Protein 4F2D (pdb70)

Solvent-accessible surface area: 53862 Å² total

Secondary structure (P-SEA, 3-state):
cccccbbbbbbbbbbccccaaaaaaaaaaaaaaaaaaaccccccbbbbbccccccaaaaaaaaaaaaacccccbbbbbccccccccccccccccbbbbbccccccccccccccccccccccccaaaaaaaaaacccbbbbbbcccccaaaaaaaaaccaaaaaaaaaabbbbbcccccccccccccaaaaaaaccbbbbbbcaaaaaaaaaaccaaaaaaaaaaaaaccccccccccccaaaaaaaaaaaaaccaaaaaacccccccccccccccccccaaaaaacccccccccccaaaaaaaaaccccccccccccccccccccccccccccccccccccccccccbbbbbbbbbccccccbbbbbbbccccccbbbbbbbbcccbbbbbbbbbbbbcccccccccccccccccccccaaaaaaaaaaaccccbbbbbcccccccccccccbbbbbbbcccccaaaaaaaaaaaaaaacc/cccccbbbbbcccccccccaaaaaaaaaaaaaaaaaaaccccccbbbbbccccccaaaaaaaaaaaaaccccccccccccccccccccccccccbbbbbccccccccccccccccccccccccaaaaaaaaaacccbbbbbbcccccaaaaaaaaaccaaaaaaaaaabbbbbcccccccccccccaaaaaaaccbbbbbbcaaaaaaaaaaccaaaaaaaaaaaaaccccccccccccaaaaaaaaaaaaaccaaaaaacccccccccccccccccccaaaaaacccccccccccaaaaaaaaacccccccccccccccccccccccbbbbbbccccccccccccccccbbbbbbccccccbbbbbbbccccccbbbbbbbbcccbbbbbbbbbbbbcccccccccccccccccccccaaaaaaaaaaaccccbbbbbcccccccccccccbbbbbbbcccccaaaaaaaaaaaaaaaac/cccccbbbbbbbbbbccccaaaaaaaaaaaaaaaaaaaccccccbbbbbccccccaaaaaaaaaaaaaccccccccccccccccccccccccccbbbbbccccccccccccccccccccccccaaaaaaaaaacccbbbbbbcccccaaaaaaaaaccaaaaaaaaaabbbbbcccccccccccccaaaaaaaccbbbbbbbaaaaaaaaaaccaaaaaaaaaaaaacccccccccccccccaaaaaaaaaaccaaaaaacccccccccccccccccccaaaaaacccccccccccaaaaaaaaacccccccccccccccccccccccbbbbbbcccccccccccccbbbbbbbbbcccccccbbbbbbccccccbbbbbbbbcccbbbbbbbbbbbbcccccccccccccccccccccaaaaaaaaaaaccccbbbbbcccccccccccccbbbbbbbcccccaaaaaaaaaaaaaaacc

GO terms:
  GO:0005829 cytosol (C, IDA)
  GO:0008733 L-arabinose isomerase activity (F, IDA)
  GO:0019569 L-arabinose catabolic process to D-xylulose 5-phosphate (P, IMP)
  GO:0008733 L-arabinose isomerase activity (F, IMP)
  GO:0019568 arabinose catabolic process (P, IMP)

Sequence (1443 aa):
TIFDNYEVWFVIGSQHLYGPETLRQVTQHAEHVVNALNTEAKLPCKLVLKPLGTTPDEITAICRDANYDDRCAGLVVWLHTFSPAKWINGLTLNKPLLQFHTQFNAALPWDSIDDFNLNQTAHGGREFGFIGARRQQHAVVTGHWQDKQAHERIGSWRQAVSKQDTRHLKVCRFGDNREVAVTDGDKVAAQIKFGFSVNTWAVGDLVQVVNSISDGDVNALVDEYESCYTTPATQIHGEKRQNVLEAARIELGKRFLEQGGFHAFTTTFEDLHGLKQLPGLAVQRLQQGYGFAGEGDWKTAALLRIKVSTGLQGGTSFEDYTYHFEKGNDLVLGSHLEVCPSIAVEEKPILDVQHLGIGGKDDPARLIFNTQTGPAIVASLIDLGDRYRLLVNCIDTVKTPHSLPKLPVANALWKAQPDLPTASEAWILAGGAHHTVFSHALNLNDRQFAEHDIEITVIDNDTRLPAFKDALRWNEVYYGFTIFDNYEVWFVIGSQHLYGPETLRQVTQHAEHVVNALNTEAKLPCKLVLKPLGTTPDEITAICRDANYDDRCAGLVVWLHTFSPAKWINGLTLNKPLLQFHTQFNAALPWDSIDDFNLNQTAHGGREFGFIGARRQQHAVVTGHWQDKQAHERIGSWRQAVSKQDTRHLKVCRFGDNREVAVTDGDKVAAQIKFGFSVNTWAVGDLVQVVNSISDGDVNALVDEYESCYTTPATQIHGEKRQNVLEAARIELGKRFLEQGGFHAFTTTFEDLHGLKQLPGLAVQRLQQGYGFAGEGDWKTAALLRIKVSTGLQGGTSFEDYTYHFEKGNDLVLGSHLEVCPSIAVEEKPILDVQHLGIGGKDDPARLIFNTQTGPAIVASLIDLGDRYRLLVNCIDTVKTPHSLPKLPVANALWKAQPDLPTASEAWILAGGAHHTVFSHALNLNDRQFAEHDIEITVIDNDTRLPAFKDALRWNEVYYGFTIFDNYEVWFVIGSQHLYGPETLRQVTQHAEHVVNALNTEAKLPCKLVLKPLGTTPDEITAICRDANYDDRCAGLVVWLHTFSPAKWINGLTLNKPLLQFHTQFNAALPWDSIDDFNLNQTAHGGREFGFIGARRQQHAVVTGHWQDKQAHERIGSWRQAVSKQDTRHLKVCRFGDNREVAVTDGDKVAAQIKFGFSVNTWAVGDLVQVVNSISDGDVNALVDEYESCYTTPATQIHGEKRQNVLEAARIELGKRFLEQGGFHAFTTTFEDLHGLKQLPGLAVQRLQQGYGFAGEGDWKTAALLRIKVSTGLQGGTSFEDYTYHFEKGNDLVLGSHLEVCPSIAVEEKPILDVQHLGIGGKDDPARLIFNTQTGPAIVASLIDLGDRYRLLVNCIDTVKTPHSLPKLPVANALWKAQPDLPTASEAWILAGGAHHTVFSHALNLNDRQFAEHDIEITVIDNDTRLPAFKDALRWNEVYYGF

Radius of gyration: 38.14 Å; Cα contacts (8 Å, |Δi|>4): 3219; chains: 3; bounding box: 110×89×93 Å

InterPro domains:
  IPR003762 L-arabinose isomerase [MF_00519] (1-477)
  IPR003762 L-arabinose isomerase [NF002795] (1-499)
  IPR003762 L-arabinose isomerase [PIRSF001478] (1-499)
  IPR003762 L-arabinose isomerase [PTHR38464] (1-500)
  IPR004216 L-fucose/L-arabinose isomerase, C-terminal [SSF50443] (329-497)
  IPR009015 L-fucose isomerase, N-terminal/central domain superfamily [SSF53743] (1-326)
  IPR024664 L-arabinose isomerase, C-terminal [PF11762] (328-472)
  IPR038583 L-arabinose isomerase, N-terminal domain superfamily [G3DSA:3.40.50.10940] (1-175)
  IPR055389 L-arabinose isomerase, N-terminal domain [PF02610] (7-173)
  IPR055390 L-arabinose isomerase, central domain [PF24856] (177-324)

Structure (mmCIF, N/CA/C/O backbone):
data_4F2D
#
_entry.id   4F2D
#
_cell.length_a   116.472
_cell.length_b   116.472
_cell.length_c   214.810
_cell.angle_alpha   90.00
_cell.angle_beta   90.00
_cell.angle_gamma   120.00
#
_symmetry.space_group_name_H-M   'P 32 2 1'
#
loop_
_entity.id
_entity.type
_entity.pdbx_description
1 polymer 'L-arabinose isomerase'
2 non-polymer 'MANGANESE (II) ION'
3 non-polymer D-ribitol
4 non-polymer 'ACETIC ACID'
5 water water
#
loop_
_atom_site.group_PDB
_atom_site.id
_atom_site.type_symbol
_atom_site.label_atom_id
_atom_site.label_alt_id
_atom_site.label_comp_id
_atom_site.label_asym_id
_atom_site.label_entity_id
_atom_site.label_seq_id
_atom_site.pdbx_PDB_ins_code
_atom_site.Cartn_x
_atom_site.Cartn_y
_atom_site.Cartn_z
_atom_site.occupancy
_atom_site.B_iso_or_equiv
_atom_site.auth_seq_id
_atom_site.auth_comp_id
_atom_site.auth_asym_id
_atom_site.auth_atom_id
_atom_site.pdbx_PDB_model_num
ATOM 6 N N . THR A 1 2 ? 70.347 11.785 -9.148 1.00 44.11 2 THR A N 1
ATOM 7 C CA . THR A 1 2 ? 69.372 11.445 -8.117 1.00 41.51 2 THR A CA 1
ATOM 8 C C . THR A 1 2 ? 69.809 12.073 -6.789 1.00 38.98 2 THR A C 1
ATOM 9 O O . THR A 1 2 ? 70.814 12.790 -6.722 1.00 39.89 2 THR A O 1
ATOM 13 N N . ILE A 1 3 ? 69.027 11.817 -5.746 1.00 35.18 3 ILE A N 1
ATOM 14 C CA . ILE A 1 3 ? 69.324 12.306 -4.390 1.00 32.66 3 ILE A CA 1
ATOM 15 C C . ILE A 1 3 ? 70.613 11.694 -3.845 1.00 33.52 3 ILE A C 1
ATOM 16 O O . ILE A 1 3 ? 71.331 12.312 -3.055 1.00 33.27 3 ILE A O 1
ATOM 21 N N . PHE A 1 4 ? 70.894 10.477 -4.285 1.00 35.54 4 PHE A N 1
ATOM 22 C CA . PHE A 1 4 ? 72.092 9.753 -3.872 1.00 36.92 4 PHE A CA 1
ATOM 23 C C . PHE A 1 4 ? 73.391 10.402 -4.352 1.00 35.85 4 PHE A C 1
ATOM 24 O O . PHE A 1 4 ? 74.447 10.199 -3.750 1.00 35.07 4 PHE A O 1
ATOM 32 N N . ASP A 1 5 ? 73.308 11.179 -5.430 1.00 35.76 5 ASP A N 1
ATOM 33 C CA . ASP A 1 5 ? 74.455 11.947 -5.919 1.00 36.65 5 ASP A CA 1
ATOM 34 C C . ASP A 1 5 ? 74.754 13.157 -5.032 1.00 33.94 5 ASP A C 1
ATOM 35 O O . ASP A 1 5 ? 75.837 13.736 -5.118 1.00 33.81 5 ASP A O 1
ATOM 40 N N . ASN A 1 6 ? 73.791 13.533 -4.190 1.00 32.80 6 ASN A N 1
ATOM 41 C CA . ASN A 1 6 ? 73.971 14.615 -3.217 1.00 33.77 6 ASN A CA 1
ATOM 42 C C . ASN A 1 6 ? 74.611 14.155 -1.905 1.00 33.51 6 ASN A C 1
ATOM 43 O O . ASN A 1 6 ? 74.800 14.965 -0.994 1.00 35.00 6 ASN A O 1
ATOM 48 N N . TYR A 1 7 ? 74.937 12.865 -1.808 1.00 32.74 7 TYR A N 1
ATOM 49 C CA . TYR A 1 7 ? 75.567 12.306 -0.613 1.00 29.66 7 TYR A CA 1
ATOM 50 C C . TYR A 1 7 ? 76.799 11.469 -0.924 1.00 27.89 7 TYR A C 1
ATOM 51 O O . TYR A 1 7 ? 77.004 11.023 -2.049 1.00 24.88 7 TYR A O 1
ATOM 60 N N . GLU A 1 8 ? 77.601 11.253 0.111 1.00 28.81 8 GLU A N 1
ATOM 61 C CA . GLU A 1 8 ? 78.760 10.363 0.052 1.00 29.62 8 GLU A CA 1
ATOM 62 C C . GLU A 1 8 ? 78.937 9.661 1.385 1.00 29.12 8 GLU A C 1
ATOM 63 O O . GLU A 1 8 ? 78.463 10.137 2.417 1.00 27.90 8 GLU A O 1
ATOM 69 N N . VAL A 1 9 ? 79.638 8.537 1.349 1.00 27.32 9 VAL A N 1
ATOM 70 C CA . VAL A 1 9 ? 80.005 7.812 2.556 1.00 28.16 9 VAL A CA 1
ATOM 71 C C . VAL A 1 9 ? 81.519 7.813 2.698 1.00 29.12 9 VAL A C 1
ATOM 72 O O . VAL A 1 9 ? 82.242 7.572 1.736 1.00 31.42 9 VAL A O 1
ATOM 76 N N . TRP A 1 10 ? 81.991 8.085 3.906 1.00 29.77 10 TRP A N 1
ATOM 77 C CA . TRP A 1 10 ? 83.420 8.240 4.148 1.00 33.13 10 TRP A CA 1
ATOM 78 C C . TRP A 1 10 ? 84.052 6.924 4.476 1.00 35.68 10 TRP A C 1
ATOM 79 O O . TRP A 1 10 ? 83.630 6.236 5.406 1.00 37.22 10 TRP A O 1
ATOM 90 N N . PHE A 1 11 ? 85.067 6.558 3.701 1.00 35.25 11 PHE A N 1
ATOM 91 C CA . PHE A 1 11 ? 85.829 5.345 3.958 1.00 36.21 11 PHE A CA 1
ATOM 92 C C . PHE A 1 11 ? 87.016 5.718 4.834 1.00 37.38 11 PHE A C 1
ATOM 93 O O . PHE A 1 11 ? 87.969 6.342 4.368 1.00 39.24 11 PHE A O 1
ATOM 101 N N . VAL A 1 12 ? 86.938 5.350 6.108 1.00 27.22 12 VAL A N 1
ATOM 102 C CA . VAL A 1 12 ? 87.954 5.715 7.089 1.00 36.24 12 VAL A CA 1
ATOM 103 C C . VAL A 1 12 ? 88.782 4.501 7.488 1.00 38.07 12 VAL A C 1
ATOM 104 O O . VAL A 1 12 ? 88.239 3.467 7.871 1.00 38.48 12 VAL A O 1
ATOM 108 N N . ILE A 1 13 ? 90.100 4.641 7.412 1.00 41.02 13 ILE A N 1
ATOM 109 C CA . ILE A 1 13 ? 91.009 3.552 7.752 1.00 44.60 13 ILE A CA 1
ATOM 110 C C . ILE A 1 13 ? 91.553 3.739 9.157 1.00 47.53 13 ILE A C 1
ATOM 111 O O . ILE A 1 13 ? 92.077 4.803 9.495 1.00 52.27 13 ILE A O 1
ATOM 116 N N . GLY A 1 14 ? 91.431 2.688 9.962 1.00 47.62 14 GLY A N 1
ATOM 117 C CA . GLY A 1 14 ? 91.922 2.698 11.331 1.00 50.55 14 GLY A CA 1
ATOM 118 C C . GLY A 1 14 ? 93.278 2.037 11.456 1.00 53.31 14 GLY A C 1
ATOM 119 O O . GLY A 1 14 ? 93.489 0.934 10.949 1.00 59.62 14 GLY A O 1
ATOM 120 N N . SER A 1 15 ? 94.200 2.725 12.124 1.00 54.57 15 SER A N 1
ATOM 121 C CA . SER A 1 15 ? 95.537 2.191 12.370 1.00 56.39 15 SER A CA 1
ATOM 122 C C . SER A 1 15 ? 96.188 2.883 13.569 1.00 56.92 15 SER A C 1
ATOM 123 O O . SER A 1 15 ? 95.501 3.501 14.383 1.00 54.11 15 SER A O 1
ATOM 126 N N . GLN A 1 16 ? 97.510 2.759 13.673 1.00 57.59 16 GLN A N 1
ATOM 127 C CA . GLN A 1 16 ? 98.293 3.463 14.689 1.00 57.38 16 GLN A CA 1
ATOM 128 C C . GLN A 1 16 ? 99.521 4.116 14.068 1.00 59.20 16 GLN A C 1
ATOM 129 O O . GLN A 1 16 ? 99.985 3.688 13.012 1.00 56.23 16 GLN A O 1
ATOM 130 N N . HIS A 1 17 ? 100.048 5.138 14.740 1.00 63.56 17 HIS A N 1
ATOM 131 C CA . HIS A 1 17 ? 101.273 5.820 14.315 1.00 66.04 17 HIS A CA 1
ATOM 132 C C . HIS A 1 17 ? 102.511 5.186 14.895 1.00 65.43 17 HIS A C 1
ATOM 133 O O . HIS A 1 17 ? 103.588 5.757 14.776 1.00 69.58 17 HIS A O 1
ATOM 140 N N . LEU A 1 18 ? 102.375 3.990 15.482 1.00 62.80 18 LEU A N 1
ATOM 141 C CA . LEU A 1 18 ? 103.479 3.304 16.182 1.00 65.80 18 LEU A CA 1
ATOM 142 C C . LEU A 1 18 ? 104.721 2.837 15.374 1.00 63.40 18 LEU A C 1
ATOM 143 O O . LEU A 1 18 ? 105.703 2.456 16.010 1.00 68.27 18 LEU A O 1
ATOM 148 N N . TYR A 1 19 ? 104.735 2.818 14.036 1.00 57.15 19 TYR A N 1
ATOM 149 C CA . TYR A 1 19 ? 104.041 1.853 13.147 1.00 49.13 19 TYR A CA 1
ATOM 150 C C . TYR A 1 19 ? 104.850 1.682 11.855 1.00 54.08 19 TYR A C 1
ATOM 151 O O . TYR A 1 19 ? 105.152 0.561 11.422 1.00 52.91 19 TYR A O 1
ATOM 160 N N . GLY A 1 20 ? 105.147 2.816 11.229 1.00 59.69 20 GLY A N 1
ATOM 161 C CA . GLY A 1 20 ? 106.086 2.881 10.108 1.00 64.78 20 GLY A CA 1
ATOM 162 C C . GLY A 1 20 ? 105.670 3.891 9.047 1.00 68.07 20 GLY A C 1
ATOM 163 O O . GLY A 1 20 ? 104.659 3.712 8.375 1.00 68.14 20 GLY A O 1
ATOM 164 N N . PRO A 1 21 ? 106.454 4.965 8.873 1.00 70.78 21 PRO A N 1
ATOM 165 C CA . PRO A 1 21 ? 106.040 5.958 7.890 1.00 70.00 21 PRO A CA 1
ATOM 166 C C . PRO A 1 21 ? 106.372 5.615 6.442 1.00 66.15 21 PRO A C 1
ATOM 167 O O . PRO A 1 21 ? 105.903 6.314 5.535 1.00 67.01 21 PRO A O 1
ATOM 171 N N . GLU A 1 22 ? 106.929 4.443 6.175 1.00 57.86 22 GLU A N 1
ATOM 172 C CA . GLU A 1 22 ? 106.266 3.421 5.355 1.00 36.42 22 GLU A CA 1
ATOM 173 C C . GLU A 1 22 ? 105.067 2.552 5.729 1.00 42.09 22 GLU A C 1
ATOM 174 O O . GLU A 1 22 ? 104.041 2.666 5.067 1.00 52.27 22 GLU A O 1
ATOM 180 N N . THR A 1 23 ? 105.175 1.665 6.714 1.00 44.99 23 THR A N 1
ATOM 181 C CA . THR A 1 23 ? 104.107 0.669 6.968 1.00 44.10 23 THR A CA 1
ATOM 182 C C . THR A 1 23 ? 102.734 1.304 6.742 1.00 48.15 23 THR A C 1
ATOM 183 O O . THR A 1 23 ? 101.842 0.712 6.131 1.00 54.79 23 THR A O 1
ATOM 187 N N . LEU A 1 24 ? 102.380 2.550 7.171 1.00 54.09 24 LEU A N 1
ATOM 188 C CA . LEU A 1 24 ? 101.181 3.360 6.940 1.00 59.05 24 LEU A CA 1
ATOM 189 C C . LEU A 1 24 ? 101.005 3.724 5.459 1.00 59.37 24 LEU A C 1
ATOM 190 O O . LEU A 1 24 ? 99.889 3.810 4.959 1.00 62.48 24 LEU A O 1
ATOM 195 N N . ARG A 1 25 ? 102.114 3.939 4.764 1.00 58.51 25 ARG A N 1
ATOM 196 C CA . ARG A 1 25 ? 102.102 4.102 3.310 1.00 60.50 25 ARG A CA 1
ATOM 197 C C . ARG A 1 25 ? 101.451 2.897 2.627 1.00 58.06 25 ARG A C 1
ATOM 198 O O . ARG A 1 25 ? 100.635 3.057 1.725 1.00 59.61 25 ARG A O 1
ATOM 199 N N . GLN A 1 26 ? 102.019 1.679 3.134 1.00 58.56 26 GLN A N 1
ATOM 200 C CA . GLN A 1 26 ? 101.432 0.441 2.598 1.00 58.96 26 GLN A CA 1
ATOM 201 C C . GLN A 1 26 ? 99.924 0.341 2.857 1.00 57.15 26 GLN A C 1
ATOM 202 O O . GLN A 1 26 ? 99.161 -0.027 1.966 1.00 54.13 26 GLN A O 1
ATOM 208 N N . VAL A 1 27 ? 99.497 0.656 4.076 1.00 54.56 27 VAL A N 1
ATOM 209 C CA . VAL A 1 27 ? 98.062 0.634 4.404 1.00 53.13 27 VAL A CA 1
ATOM 210 C C . VAL A 1 27 ? 97.271 1.646 3.563 1.00 51.71 27 VAL A C 1
ATOM 211 O O . VAL A 1 27 ? 96.195 1.327 3.049 1.00 51.10 27 VAL A O 1
ATOM 215 N N . THR A 1 28 ? 97.813 2.852 3.412 1.00 49.88 28 THR A N 1
ATOM 216 C CA . THR A 1 28 ? 97.206 3.866 2.543 1.00 51.37 28 THR A CA 1
ATOM 217 C C . THR A 1 28 ? 97.059 3.388 1.094 1.00 52.36 28 THR A C 1
ATOM 218 O O . THR A 1 28 ? 96.031 3.652 0.460 1.00 51.60 28 THR A O 1
ATOM 222 N N . GLN A 1 29 ? 98.077 2.691 0.581 1.00 54.39 29 GLN A N 1
ATOM 223 C CA . GLN A 1 29 ? 98.034 2.159 -0.797 1.00 55.14 29 GLN A CA 1
ATOM 224 C C . GLN A 1 29 ? 96.915 1.119 -0.944 1.00 53.93 29 GLN A C 1
ATOM 225 O O . GLN A 1 29 ? 96.199 1.118 -1.943 1.00 52.97 29 GLN A O 1
ATOM 231 N N . HIS A 1 30 ? 96.755 0.253 0.058 1.00 53.92 30 HIS A N 1
ATOM 232 C CA . HIS A 1 30 ? 95.663 -0.732 0.060 1.00 53.20 30 HIS A CA 1
ATOM 233 C C . HIS A 1 30 ? 94.326 -0.055 0.051 1.00 50.02 30 HIS A C 1
ATOM 234 O O . HIS A 1 30 ? 93.449 -0.407 -0.737 1.00 47.66 30 HIS A O 1
ATOM 241 N N . ALA A 1 31 ? 94.171 0.930 0.932 1.00 47.36 31 ALA A N 1
ATOM 242 C CA . ALA A 1 31 ? 92.919 1.679 1.063 1.00 42.38 31 ALA A CA 1
ATOM 243 C C . ALA A 1 31 ? 92.504 2.368 -0.238 1.00 44.63 31 ALA A C 1
ATOM 244 O O . ALA A 1 31 ? 91.342 2.297 -0.641 1.00 42.63 31 ALA A O 1
ATOM 246 N N . GLU A 1 32 ? 93.457 3.032 -0.889 1.00 44.38 32 GLU A N 1
ATOM 247 C CA . GLU A 1 32 ? 93.191 3.711 -2.164 1.00 46.08 32 GLU A CA 1
ATOM 248 C C . GLU A 1 32 ? 92.776 2.713 -3.242 1.00 45.52 32 GLU A C 1
ATOM 249 O O . GLU A 1 32 ? 91.836 2.953 -3.998 1.00 45.62 32 GLU A O 1
ATOM 255 N N . HIS A 1 33 ? 93.490 1.593 -3.298 1.00 46.50 33 HIS A N 1
ATOM 256 C CA . HIS A 1 33 ? 93.188 0.516 -4.243 1.00 47.66 33 HIS A CA 1
ATOM 257 C C . HIS A 1 33 ? 91.814 -0.057 -4.019 1.00 46.45 33 HIS A C 1
ATOM 258 O O . HIS A 1 33 ? 91.042 -0.233 -4.962 1.00 45.26 33 HIS A O 1
ATOM 265 N N . VAL A 1 34 ? 91.507 -0.359 -2.761 1.00 44.74 34 VAL A N 1
ATOM 266 C CA . VAL A 1 34 ? 90.213 -0.933 -2.384 1.00 43.83 34 VAL A CA 1
ATOM 267 C C . VAL A 1 34 ? 89.060 0.029 -2.682 1.00 42.94 34 VAL A C 1
ATOM 268 O O . VAL A 1 34 ? 88.086 -0.346 -3.334 1.00 41.77 34 VAL A O 1
ATOM 272 N N . VAL A 1 35 ? 89.187 1.268 -2.215 1.00 40.97 35 VAL A N 1
ATOM 273 C CA . VAL A 1 35 ? 88.138 2.281 -2.398 1.00 40.74 35 VAL A CA 1
ATOM 274 C C . VAL A 1 35 ? 87.866 2.564 -3.881 1.00 41.61 35 VAL A C 1
ATOM 275 O O . VAL A 1 35 ? 86.711 2.649 -4.297 1.00 38.56 35 VAL A O 1
ATOM 279 N N . ASN A 1 36 ? 88.927 2.704 -4.670 1.00 43.02 36 ASN A N 1
ATOM 280 C CA . ASN A 1 36 ? 88.796 2.910 -6.121 1.00 43.49 36 ASN A CA 1
ATOM 281 C C . ASN A 1 36 ? 88.088 1.743 -6.800 1.00 42.54 36 ASN A C 1
ATOM 282 O O . ASN A 1 36 ? 87.203 1.939 -7.634 1.00 42.51 36 ASN A O 1
ATOM 287 N N . ALA A 1 37 ? 88.491 0.531 -6.439 1.00 41.71 37 ALA A N 1
ATOM 288 C CA . ALA A 1 37 ? 87.894 -0.679 -7.003 1.00 43.66 37 ALA A CA 1
ATOM 289 C C . ALA A 1 37 ? 86.405 -0.790 -6.671 1.00 43.20 37 ALA A C 1
ATOM 290 O O . ALA A 1 37 ? 85.607 -1.203 -7.513 1.00 44.58 37 ALA A O 1
ATOM 292 N N . LEU A 1 38 ? 86.043 -0.420 -5.445 1.00 42.80 38 LEU A N 1
ATOM 293 C CA . LEU A 1 38 ? 84.642 -0.446 -5.006 1.00 42.12 38 LEU A CA 1
ATOM 294 C C . LEU A 1 38 ? 83.801 0.608 -5.727 1.00 40.55 38 LEU A C 1
ATOM 295 O O . LEU A 1 38 ? 82.708 0.313 -6.215 1.00 40.88 38 LEU A O 1
ATOM 300 N N . ASN A 1 39 ? 84.315 1.833 -5.790 1.00 38.78 39 ASN A N 1
ATOM 301 C CA . ASN A 1 39 ? 83.625 2.929 -6.481 1.00 42.07 39 ASN A CA 1
ATOM 302 C C . ASN A 1 39 ? 83.351 2.615 -7.955 1.00 42.54 39 ASN A C 1
ATOM 303 O O . ASN A 1 39 ? 82.285 2.949 -8.480 1.00 42.20 39 ASN A O 1
ATOM 308 N N . THR A 1 40 ? 84.318 1.970 -8.606 1.00 43.07 40 THR A N 1
ATOM 309 C CA . THR A 1 40 ? 84.229 1.646 -10.037 1.00 43.89 40 THR A CA 1
ATOM 310 C C . THR A 1 40 ? 83.370 0.405 -10.321 1.00 44.24 40 THR A C 1
ATOM 311 O O . THR A 1 40 ? 82.513 0.430 -11.210 1.00 43.41 40 THR A O 1
ATOM 315 N N . GLU A 1 41 ? 83.577 -0.658 -9.546 1.00 45.82 41 GLU A N 1
ATOM 316 C CA . GLU A 1 41 ? 82.990 -1.973 -9.844 1.00 47.46 41 GLU A CA 1
ATOM 317 C C . GLU A 1 41 ? 81.812 -2.385 -8.954 1.00 45.83 41 GLU A C 1
ATOM 318 O O . GLU A 1 41 ? 80.870 -3.014 -9.434 1.00 47.65 41 GLU A O 1
ATOM 324 N N . ALA A 1 42 ? 81.872 -2.046 -7.670 1.00 43.81 42 ALA A N 1
ATOM 325 C CA . ALA A 1 42 ? 80.904 -2.548 -6.682 1.00 44.70 42 ALA A CA 1
ATOM 326 C C . ALA A 1 42 ? 79.434 -2.157 -6.920 1.00 43.86 42 ALA A C 1
ATOM 327 O O . ALA A 1 42 ? 78.546 -2.872 -6.474 1.00 47.19 42 ALA A O 1
ATOM 329 N N . LYS A 1 43 ? 79.191 -1.033 -7.598 1.00 41.12 43 LYS A N 1
ATOM 330 C CA . LYS A 1 43 ? 77.825 -0.522 -7.873 1.00 41.82 43 LYS A CA 1
ATOM 331 C C . LYS A 1 43 ? 77.041 -0.181 -6.597 1.00 39.82 43 LYS A C 1
ATOM 332 O O . LYS A 1 43 ? 75.876 -0.547 -6.438 1.00 38.12 43 LYS A O 1
ATOM 338 N N . LEU A 1 44 ? 77.694 0.553 -5.704 1.00 38.63 44 LEU A N 1
ATOM 339 C CA . LEU A 1 44 ? 77.079 0.996 -4.456 1.00 36.38 44 LEU A CA 1
ATOM 340 C C . LEU A 1 44 ? 76.193 2.222 -4.723 1.00 36.13 44 LEU A C 1
ATOM 341 O O . LEU A 1 44 ? 76.428 2.935 -5.700 1.00 37.24 44 LEU A O 1
ATOM 346 N N . PRO A 1 45 ? 75.170 2.460 -3.870 1.00 34.71 45 PRO A N 1
ATOM 347 C CA . PRO A 1 45 ? 74.197 3.561 -4.028 1.00 35.32 45 PRO A CA 1
ATOM 348 C C . PRO A 1 45 ? 74.816 4.948 -4.198 1.00 35.79 45 PRO A C 1
ATOM 349 O O . PRO A 1 45 ? 74.262 5.788 -4.904 1.00 36.85 45 PRO A O 1
ATOM 353 N N . CYS A 1 46 ? 75.948 5.181 -3.546 1.00 34.67 46 CYS A N 1
ATOM 354 C CA . CYS A 1 46 ? 76.638 6.464 -3.632 1.00 34.70 46 CYS A CA 1
ATOM 355 C C . CYS A 1 46 ? 78.140 6.274 -3.490 1.00 33.82 46 CYS A C 1
ATOM 356 O O . CYS A 1 46 ? 78.609 5.157 -3.266 1.00 32.88 46 CYS A O 1
ATOM 359 N N . LYS A 1 47 ? 78.882 7.371 -3.627 1.00 34.40 47 LYS A N 1
ATOM 360 C CA . LYS A 1 47 ? 80.336 7.325 -3.747 1.00 34.53 47 LYS A CA 1
ATOM 361 C C . LYS A 1 47 ? 81.028 7.180 -2.387 1.00 34.74 47 LYS A C 1
ATOM 362 O O . LYS A 1 47 ? 80.619 7.793 -1.397 1.00 33.93 47 LYS A O 1
ATOM 364 N N . LEU A 1 48 ? 82.085 6.372 -2.355 1.00 32.94 48 LEU A N 1
ATOM 365 C CA . LEU A 1 48 ? 82.944 6.272 -1.179 1.00 33.45 48 LEU A CA 1
ATOM 366 C C . LEU A 1 48 ? 84.104 7.258 -1.291 1.00 34.44 48 LEU A C 1
ATOM 367 O O . LEU A 1 48 ? 84.814 7.274 -2.298 1.00 33.85 48 LEU A O 1
ATOM 372 N N . VAL A 1 49 ? 84.290 8.075 -0.258 1.00 33.51 49 VAL A N 1
ATOM 373 C CA . VAL A 1 49 ? 85.407 9.016 -0.205 1.00 33.08 49 VAL A CA 1
ATOM 374 C C . VAL A 1 49 ? 86.433 8.560 0.829 1.00 32.04 49 VAL A C 1
ATOM 375 O O . VAL A 1 49 ? 86.152 8.538 2.024 1.00 30.10 49 VAL A O 1
ATOM 379 N N . LEU A 1 50 ? 87.623 8.200 0.356 1.00 33.79 50 LEU A N 1
ATOM 380 C CA . LEU A 1 50 ? 88.717 7.806 1.239 1.00 34.50 50 LEU A CA 1
ATOM 381 C C . LEU A 1 50 ? 89.259 9.023 1.981 1.00 35.00 50 LEU A C 1
ATOM 382 O O . LEU A 1 50 ? 89.600 10.031 1.365 1.00 35.69 50 LEU A O 1
ATOM 387 N N . LYS A 1 51 ? 89.333 8.920 3.303 1.00 36.82 51 LYS A N 1
ATOM 388 C CA . LYS A 1 51 ? 89.867 9.997 4.136 1.00 39.60 51 LYS A CA 1
ATOM 389 C C . LYS A 1 51 ? 91.278 9.667 4.625 1.00 41.65 51 LYS A C 1
ATOM 390 O O . LYS A 1 51 ? 91.705 8.517 4.543 1.00 42.54 51 LYS A O 1
ATOM 396 N N . PRO A 1 52 ? 92.014 10.680 5.125 1.00 44.00 52 PRO A N 1
ATOM 397 C CA . PRO A 1 52 ? 93.339 10.423 5.697 1.00 45.38 52 PRO A CA 1
ATOM 398 C C . PRO A 1 52 ? 93.300 9.437 6.861 1.00 47.58 52 PRO A C 1
ATOM 399 O O . PRO A 1 52 ? 92.326 9.406 7.616 1.00 49.88 52 PRO A O 1
ATOM 403 N N . LEU A 1 53 ? 94.364 8.653 6.999 1.00 49.62 53 LEU A N 1
ATOM 404 C CA . LEU A 1 53 ? 94.424 7.583 8.000 1.00 50.05 53 LEU A CA 1
ATOM 405 C C . LEU A 1 53 ? 94.155 8.095 9.411 1.00 49.81 53 LEU A C 1
ATOM 406 O O . LEU A 1 53 ? 94.714 9.109 9.832 1.00 49.20 53 LEU A O 1
ATOM 411 N N . GLY A 1 54 ? 93.290 7.382 10.129 1.00 50.05 54 GLY A N 1
ATOM 412 C CA . GLY A 1 54 ? 93.051 7.644 11.545 1.00 49.96 54 GLY A CA 1
ATOM 413 C C . GLY A 1 54 ? 94.061 6.887 12.387 1.00 50.87 54 GLY A C 1
ATOM 414 O O . GLY A 1 54 ? 93.889 5.693 12.650 1.00 51.63 54 GLY A O 1
ATOM 415 N N . THR A 1 55 ? 95.116 7.587 12.804 1.00 51.39 55 THR A N 1
ATOM 416 C CA . THR A 1 55 ? 96.241 6.972 13.526 1.00 51.39 55 THR A CA 1
ATOM 417 C C . THR A 1 55 ? 96.454 7.522 14.946 1.00 52.09 55 THR A C 1
ATOM 418 O O . THR A 1 55 ? 97.087 6.864 15.776 1.00 48.22 55 THR A O 1
ATOM 422 N N . THR A 1 56 ? 95.948 8.726 15.208 1.00 49.58 56 THR A N 1
ATOM 423 C CA . THR A 1 56 ? 96.036 9.355 16.528 1.00 50.28 56 THR A CA 1
ATOM 424 C C . THR A 1 56 ? 94.647 9.770 17.008 1.00 51.70 56 THR A C 1
ATOM 425 O O . THR A 1 56 ? 93.709 9.827 16.210 1.00 53.71 56 THR A O 1
ATOM 429 N N . PRO A 1 57 ? 94.507 10.067 18.315 1.00 49.89 57 PRO A N 1
ATOM 430 C CA . PRO A 1 57 ? 93.212 10.534 18.822 1.00 48.34 57 PRO A CA 1
ATOM 431 C C . PRO A 1 57 ? 92.694 11.801 18.135 1.00 47.05 57 PRO A C 1
ATOM 432 O O . PRO A 1 57 ? 91.534 11.851 17.732 1.00 47.73 57 PRO A O 1
ATOM 436 N N . ASP A 1 58 ? 93.554 12.805 18.001 1.00 47.46 58 ASP A N 1
ATOM 437 C CA . ASP A 1 58 ? 93.149 14.095 17.429 1.00 46.70 58 ASP A CA 1
ATOM 438 C C . ASP A 1 58 ? 92.796 14.001 15.941 1.00 43.75 58 ASP A C 1
ATOM 439 O O . ASP A 1 58 ? 91.954 14.755 15.447 1.00 38.53 58 ASP A O 1
ATOM 444 N N . GLU A 1 59 ? 93.437 13.072 15.239 1.00 45.75 59 GLU A N 1
ATOM 445 C CA . GLU A 1 59 ? 93.115 12.806 13.834 1.00 45.43 59 GLU A CA 1
ATOM 446 C C . GLU A 1 59 ? 91.722 12.194 13.699 1.00 42.40 59 GLU A C 1
ATOM 447 O O . GLU A 1 59 ? 90.934 12.606 12.847 1.00 38.00 59 GLU A O 1
ATOM 453 N N . ILE A 1 60 ? 91.427 11.217 14.552 1.00 41.09 60 ILE A N 1
ATOM 454 C CA . ILE A 1 60 ? 90.135 10.530 14.530 1.00 39.25 60 ILE A CA 1
ATOM 455 C C . ILE A 1 60 ? 89.017 11.465 14.987 1.00 37.40 60 ILE A C 1
ATOM 456 O O . ILE A 1 60 ? 87.920 11.444 14.436 1.00 37.19 60 ILE A O 1
ATOM 461 N N . THR A 1 61 ? 89.302 12.274 16.002 1.00 35.81 61 THR A N 1
ATOM 462 C CA . THR A 1 61 ? 88.355 13.287 16.475 1.00 33.78 61 THR A CA 1
ATOM 463 C C . THR A 1 61 ? 88.058 14.302 15.366 1.00 32.85 61 THR A C 1
ATOM 464 O O . THR A 1 61 ? 86.907 14.692 15.164 1.00 31.27 61 THR A O 1
ATOM 468 N N . ALA A 1 62 ? 89.101 14.708 14.648 1.00 31.12 62 ALA A N 1
ATOM 469 C CA . ALA A 1 62 ? 88.965 15.648 13.530 1.00 32.04 62 ALA A CA 1
ATOM 470 C C . ALA A 1 62 ? 88.055 15.105 12.425 1.00 31.81 62 ALA A C 1
ATOM 471 O O . ALA A 1 62 ? 87.178 15.815 11.921 1.00 30.48 62 ALA A O 1
ATOM 473 N N . ILE A 1 63 ? 88.267 13.843 12.060 1.00 29.75 63 ILE A N 1
ATOM 474 C CA . ILE A 1 63 ? 87.456 13.187 11.033 1.00 30.14 63 ILE A CA 1
ATOM 475 C C . ILE A 1 63 ? 85.979 13.144 11.432 1.00 30.31 63 ILE A C 1
ATOM 476 O O . ILE A 1 63 ? 85.104 13.443 10.622 1.00 31.59 63 ILE A O 1
ATOM 481 N N . CYS A 1 64 ? 85.710 12.767 12.678 1.00 29.35 64 CYS A N 1
ATOM 482 C CA . CYS A 1 64 ? 84.337 12.728 13.191 1.00 28.47 64 CYS A CA 1
ATOM 483 C C . CYS A 1 64 ? 83.733 14.128 13.236 1.00 28.32 64 CYS A C 1
ATOM 484 O O . CYS A 1 64 ? 82.563 14.321 12.907 1.00 24.15 64 CYS A O 1
ATOM 487 N N . ARG A 1 65 ? 84.542 15.093 13.663 1.00 27.61 65 ARG A N 1
ATOM 488 C CA . ARG A 1 65 ? 84.140 16.501 13.683 1.00 28.33 65 ARG A CA 1
ATOM 489 C C . ARG A 1 65 ? 83.731 16.970 12.287 1.00 27.93 65 ARG A C 1
ATOM 490 O O . ARG A 1 65 ? 82.667 17.572 12.114 1.00 26.92 65 ARG A O 1
ATOM 498 N N . ASP A 1 66 ? 84.583 16.687 11.303 1.00 28.70 66 ASP A N 1
ATOM 499 C CA . ASP A 1 66 ? 84.308 17.039 9.902 1.00 29.86 66 ASP A CA 1
ATOM 500 C C . ASP A 1 66 ? 83.072 16.306 9.376 1.00 29.02 66 ASP A C 1
ATOM 501 O O . ASP A 1 66 ? 82.253 16.886 8.664 1.00 27.88 66 ASP A O 1
ATOM 506 N N . ALA A 1 67 ? 82.962 15.026 9.722 1.00 28.48 67 ALA A N 1
ATOM 507 C CA . ALA A 1 67 ? 81.846 14.180 9.286 1.00 28.52 67 ALA A CA 1
ATOM 508 C C . ALA A 1 67 ? 80.492 14.760 9.703 1.00 28.86 67 ALA A C 1
ATOM 509 O O . ALA A 1 67 ? 79.553 14.789 8.906 1.00 28.75 67 ALA A O 1
ATOM 511 N N . ASN A 1 68 ? 80.406 15.219 10.950 1.00 27.67 68 ASN A N 1
ATOM 512 C CA . ASN A 1 68 ? 79.191 15.847 11.477 1.00 28.74 68 ASN A CA 1
ATOM 513 C C . ASN A 1 68 ? 78.833 17.135 10.739 1.00 29.93 68 ASN A C 1
ATOM 514 O O . ASN A 1 68 ? 77.655 17.435 10.527 1.00 27.86 68 ASN A O 1
ATOM 519 N N . TYR A 1 69 ? 79.860 17.890 10.357 1.00 30.86 69 TYR A N 1
ATOM 520 C CA . TYR A 1 69 ? 79.677 19.185 9.712 1.00 31.58 69 TYR A CA 1
ATOM 521 C C . TYR A 1 69 ? 79.208 19.045 8.269 1.00 31.03 69 TYR A C 1
ATOM 522 O O . TYR A 1 69 ? 78.323 19.777 7.828 1.00 30.78 69 TYR A O 1
ATOM 531 N N . ASP A 1 70 ? 79.822 18.119 7.537 1.00 31.07 70 ASP A N 1
ATOM 532 C CA . ASP A 1 70 ? 79.545 17.950 6.109 1.00 34.97 70 ASP A CA 1
ATOM 533 C C . ASP A 1 70 ? 78.150 17.358 5.884 1.00 33.99 70 ASP A C 1
ATOM 534 O O . ASP A 1 70 ? 77.900 16.201 6.205 1.00 33.70 70 ASP A O 1
ATOM 539 N N . ASP A 1 71 ? 77.253 18.162 5.320 1.00 34.44 71 ASP A N 1
ATOM 540 C CA . ASP A 1 71 ? 75.874 17.734 5.065 1.00 34.88 71 ASP A CA 1
ATOM 541 C C . ASP A 1 71 ? 75.782 16.619 4.016 1.00 34.96 71 ASP A C 1
ATOM 542 O O . ASP A 1 71 ? 74.788 15.909 3.969 1.00 35.21 71 ASP A O 1
ATOM 547 N N . ARG A 1 72 ? 76.812 16.466 3.186 1.00 31.20 72 ARG A N 1
ATOM 548 C CA . ARG A 1 72 ? 76.851 15.397 2.188 1.00 29.39 72 ARG A CA 1
ATOM 549 C C . ARG A 1 72 ? 77.299 14.065 2.784 1.00 30.62 72 ARG A C 1
ATOM 550 O O . ARG A 1 72 ? 77.094 13.011 2.174 1.00 31.94 72 ARG A O 1
ATOM 558 N N . CYS A 1 73 ? 77.931 14.115 3.955 1.00 30.99 73 CYS A N 1
ATOM 559 C CA . CYS A 1 73 ? 78.416 12.906 4.618 1.00 31.95 73 CYS A CA 1
ATOM 560 C C . CYS A 1 73 ? 77.257 12.165 5.271 1.00 31.63 73 CYS A C 1
ATOM 561 O O . CYS A 1 73 ? 76.698 12.622 6.267 1.00 31.39 73 CYS A O 1
ATOM 564 N N . ALA A 1 74 ? 76.901 11.022 4.694 1.00 30.06 74 ALA A N 1
ATOM 565 C CA . ALA A 1 74 ? 75.767 10.226 5.158 1.00 28.54 74 ALA A CA 1
ATOM 566 C C . ALA A 1 74 ? 76.180 9.182 6.195 1.00 29.32 74 ALA A C 1
ATOM 567 O O . ALA A 1 74 ? 75.330 8.624 6.887 1.00 27.18 74 ALA A O 1
ATOM 569 N N . GLY A 1 75 ? 77.481 8.924 6.305 1.00 29.23 75 GLY A N 1
ATOM 570 C CA . GLY A 1 75 ? 77.987 7.958 7.272 1.00 30.16 75 GLY A CA 1
ATOM 571 C C . GLY A 1 75 ? 79.450 7.610 7.081 1.00 30.04 75 GLY A C 1
ATOM 572 O O . GLY A 1 75 ? 80.093 8.080 6.147 1.00 27.24 75 GLY A O 1
ATOM 573 N N . LEU A 1 76 ? 79.969 6.785 7.986 1.00 31.51 76 LEU A N 1
ATOM 574 C CA . LEU A 1 76 ? 81.343 6.288 7.906 1.00 31.37 76 LEU A CA 1
ATOM 575 C C . LEU A 1 76 ? 81.338 4.776 7.757 1.00 32.36 76 LEU A C 1
ATOM 576 O O . LEU A 1 76 ? 80.588 4.085 8.443 1.00 32.63 76 LEU A O 1
ATOM 581 N N . VAL A 1 77 ? 82.165 4.259 6.856 1.00 32.52 77 VAL A N 1
ATOM 582 C CA . VAL A 1 77 ? 82.472 2.829 6.865 1.00 33.06 77 VAL A CA 1
ATOM 583 C C . VAL A 1 77 ? 83.942 2.713 7.249 1.00 33.32 77 VAL A C 1
ATOM 584 O O . VAL A 1 77 ? 84.816 3.278 6.592 1.00 31.66 77 VAL A O 1
ATOM 588 N N . VAL A 1 78 ? 84.192 2.005 8.344 1.00 33.86 78 VAL A N 1
ATOM 589 C CA . VAL A 1 78 ? 85.512 1.952 8.956 1.00 34.96 78 VAL A CA 1
ATOM 590 C C . VAL A 1 78 ? 86.171 0.610 8.678 1.00 35.34 78 VAL A C 1
ATOM 591 O O . VAL A 1 78 ? 85.573 -0.441 8.913 1.00 34.90 78 VAL A O 1
ATOM 595 N N . TRP A 1 79 ? 87.397 0.657 8.164 1.00 36.97 79 TRP A N 1
ATOM 596 C CA . TRP A 1 79 ? 88.223 -0.539 8.001 1.00 41.86 79 TRP A CA 1
ATOM 597 C C . TRP A 1 79 ? 89.399 -0.437 8.921 1.00 44.66 79 TRP A C 1
ATOM 598 O O . TRP A 1 79 ? 90.244 0.451 8.781 1.00 48.39 79 TRP A O 1
ATOM 609 N N . LEU A 1 80 ? 89.457 -1.352 9.880 1.00 46.10 80 LEU A N 1
ATOM 610 C CA . LEU A 1 80 ? 90.547 -1.391 10.845 1.00 44.71 80 LEU A CA 1
ATOM 611 C C . LEU A 1 80 ? 91.646 -2.298 10.303 1.00 35.28 80 LEU A C 1
ATOM 612 O O . LEU A 1 80 ? 91.775 -3.459 10.686 1.00 41.14 80 LEU A O 1
ATOM 617 N N . HIS A 1 81 ? 92.427 -1.734 9.387 1.00 20.41 81 HIS A N 1
ATOM 618 C CA . HIS A 1 81 ? 93.471 -2.464 8.666 1.00 27.43 81 HIS A CA 1
ATOM 619 C C . HIS A 1 81 ? 94.483 -3.043 9.608 1.00 30.03 81 HIS A C 1
ATOM 620 O O . HIS A 1 81 ? 94.843 -4.220 9.505 1.00 37.16 81 HIS A O 1
ATOM 627 N N . THR A 1 82 ? 94.971 -2.199 10.514 1.00 31.09 82 THR A N 1
ATOM 628 C CA . THR A 1 82 ? 95.841 -2.643 11.613 1.00 29.98 82 THR A CA 1
ATOM 629 C C . THR A 1 82 ? 95.120 -2.499 12.943 1.00 29.87 82 THR A C 1
ATOM 630 O O . THR A 1 82 ? 93.977 -2.029 13.004 1.00 34.90 82 THR A O 1
ATOM 634 N N . PHE A 1 83 ? 95.799 -2.924 14.004 1.00 28.91 83 PHE A N 1
ATOM 635 C CA . PHE A 1 83 ? 95.336 -2.682 15.363 1.00 27.19 83 PHE A CA 1
ATOM 636 C C . PHE A 1 83 ? 95.277 -1.169 15.565 1.00 29.53 83 PHE A C 1
ATOM 637 O O . PHE A 1 83 ? 96.225 -0.449 15.227 1.00 32.77 83 PHE A O 1
ATOM 645 N N . SER A 1 84 ? 94.154 -0.702 16.099 1.00 24.46 84 SER A N 1
ATOM 646 C CA . SER A 1 84 ? 93.903 0.727 16.256 1.00 28.51 84 SER A CA 1
ATOM 647 C C . SER A 1 84 ? 93.230 0.954 17.604 1.00 34.12 84 SER A C 1
ATOM 648 O O . SER A 1 84 ? 92.002 1.004 17.683 1.00 36.81 84 SER A O 1
ATOM 651 N N . PRO A 1 85 ? 94.039 1.073 18.677 1.00 46.08 85 PRO A N 1
ATOM 652 C CA . PRO A 1 85 ? 93.543 1.134 20.054 1.00 50.84 85 PRO A CA 1
ATOM 653 C C . PRO A 1 85 ? 92.299 2.010 20.213 1.00 50.16 85 PRO A C 1
ATOM 654 O O . PRO A 1 85 ? 92.311 3.180 19.843 1.00 50.64 85 PRO A O 1
ATOM 658 N N . ALA A 1 86 ? 91.244 1.427 20.772 1.00 51.87 86 ALA A N 1
ATOM 659 C CA . ALA A 1 86 ? 89.901 2.009 20.716 1.00 50.87 86 ALA A CA 1
ATOM 660 C C . ALA A 1 86 ? 89.727 3.301 21.510 1.00 51.58 86 ALA A C 1
ATOM 661 O O . ALA A 1 86 ? 88.826 4.074 21.204 1.00 52.85 86 ALA A O 1
ATOM 663 N N . LYS A 1 87 ? 90.568 3.529 22.520 1.00 52.12 87 LYS A N 1
ATOM 664 C CA . LYS A 1 87 ? 90.546 4.779 23.294 1.00 51.61 87 LYS A CA 1
ATOM 665 C C . LYS A 1 87 ? 90.785 6.005 22.426 1.00 48.90 87 LYS A C 1
ATOM 666 O O . LYS A 1 87 ? 90.273 7.090 22.699 1.00 54.35 87 LYS A O 1
ATOM 675 N N . TRP A 1 89 ? 89.555 6.413 19.618 1.00 42.75 89 TRP A N 1
ATOM 676 C CA . TRP A 1 89 ? 88.289 6.679 18.938 1.00 41.32 89 TRP A CA 1
ATOM 677 C C . TRP A 1 89 ? 87.217 7.245 19.825 1.00 38.57 89 TRP A C 1
ATOM 678 O O . TRP A 1 89 ? 86.220 7.760 19.319 1.00 36.84 89 TRP A O 1
ATOM 689 N N . ILE A 1 90 ? 87.402 7.158 21.142 1.00 37.27 90 ILE A N 1
ATOM 690 C CA . ILE A 1 90 ? 86.334 7.483 22.096 1.00 37.84 90 ILE A CA 1
ATOM 691 C C . ILE A 1 90 ? 85.812 8.906 21.931 1.00 36.27 90 ILE A C 1
ATOM 692 O O . ILE A 1 90 ? 84.615 9.110 21.755 1.00 35.57 90 ILE A O 1
ATOM 697 N N . ASN A 1 91 ? 86.709 9.886 21.993 1.00 35.85 91 ASN A N 1
ATOM 698 C CA . ASN A 1 91 ? 86.313 11.294 21.902 1.00 36.24 91 ASN A CA 1
ATOM 699 C C . ASN A 1 91 ? 85.590 11.609 20.593 1.00 35.65 91 ASN A C 1
ATOM 700 O O . ASN A 1 91 ? 84.640 12.393 20.573 1.00 39.17 91 ASN A O 1
ATOM 705 N N . GLY A 1 92 ? 86.041 10.989 19.507 1.00 34.35 92 GLY A N 1
ATOM 706 C CA . GLY A 1 92 ? 85.402 11.142 18.200 1.00 36.10 92 GLY A CA 1
ATOM 707 C C . GLY A 1 92 ? 84.043 10.463 18.124 1.00 35.65 92 GLY A C 1
ATOM 708 O O . GLY A 1 92 ? 83.068 11.066 17.684 1.00 35.04 92 GLY A O 1
ATOM 709 N N . LEU A 1 93 ? 83.978 9.208 18.563 1.00 34.98 93 LEU A N 1
ATOM 710 C CA . LEU A 1 93 ? 82.725 8.444 18.549 1.00 35.11 93 LEU A CA 1
ATOM 711 C C . LEU A 1 93 ? 81.663 9.037 19.473 1.00 35.80 93 LEU A C 1
ATOM 712 O O . LEU A 1 93 ? 80.471 8.929 19.204 1.00 39.98 93 LEU A O 1
ATOM 717 N N . THR A 1 94 ? 82.098 9.660 20.562 1.00 35.09 94 THR A N 1
ATOM 718 C CA . THR A 1 94 ? 81.188 10.341 21.486 1.00 36.56 94 THR A CA 1
ATOM 719 C C . THR A 1 94 ? 80.434 11.497 20.826 1.00 35.85 94 THR A C 1
ATOM 720 O O . THR A 1 94 ? 79.266 11.745 21.131 1.00 35.85 94 THR A O 1
ATOM 732 N N . LEU A 1 96 ? 80.165 11.848 17.427 1.00 31.70 96 LEU A N 1
ATOM 733 C CA . LEU A 1 96 ? 79.717 11.449 16.088 1.00 31.70 96 LEU A CA 1
ATOM 734 C C . LEU A 1 96 ? 78.199 11.273 16.009 1.00 30.95 96 LEU A C 1
ATOM 735 O O . LEU A 1 96 ? 77.629 10.440 16.698 1.00 30.75 96 LEU A O 1
ATOM 740 N N . ASN A 1 97 ? 77.555 12.071 15.165 1.00 30.03 97 ASN A N 1
ATOM 741 C CA . ASN A 1 97 ? 76.099 12.002 14.966 1.00 29.08 97 ASN A CA 1
ATOM 742 C C . ASN A 1 97 ? 75.709 11.390 13.605 1.00 29.43 97 ASN A C 1
ATOM 743 O O . ASN A 1 97 ? 74.536 11.371 13.231 1.00 28.84 97 ASN A O 1
ATOM 748 N N . LYS A 1 98 ? 76.697 10.865 12.882 1.00 28.95 98 LYS A N 1
ATOM 749 C CA . LYS A 1 98 ? 76.452 10.151 11.628 1.00 30.37 98 LYS A CA 1
ATOM 750 C C . LYS A 1 98 ? 76.649 8.650 11.835 1.00 30.13 98 LYS A C 1
ATOM 751 O O . LYS A 1 98 ? 77.531 8.241 12.586 1.00 29.15 98 LYS A O 1
ATOM 757 N N . PRO A 1 99 ? 75.832 7.821 11.162 1.00 30.01 99 PRO A N 1
ATOM 758 C CA . PRO A 1 99 ? 75.904 6.379 11.367 1.00 30.69 99 PRO A CA 1
ATOM 759 C C . PRO A 1 99 ? 77.219 5.769 10.883 1.00 30.25 99 PRO A C 1
ATOM 760 O O . PRO A 1 99 ? 77.883 6.311 9.996 1.00 30.95 99 PRO A O 1
ATOM 764 N N . LEU A 1 100 ? 77.565 4.630 11.471 1.00 12.86 100 LEU A N 1
ATOM 765 C CA . LEU A 1 100 ? 78.866 3.995 11.276 1.00 26.49 100 LEU A CA 1
ATOM 766 C C . LEU A 1 100 ? 78.716 2.499 11.003 1.00 25.93 100 LEU A C 1
ATOM 767 O O . LEU A 1 100 ? 77.919 1.817 11.640 1.00 22.87 100 LEU A O 1
ATOM 772 N N . LEU A 1 101 ? 79.497 2.009 10.048 1.00 14.99 101 LEU A N 1
ATOM 773 C CA . LEU A 1 101 ? 79.558 0.588 9.731 1.00 28.67 101 LEU A CA 1
ATOM 774 C C . LEU A 1 101 ? 81.008 0.128 9.721 1.00 29.92 101 LEU A C 1
ATOM 775 O O . LEU A 1 101 ? 81.853 0.765 9.102 1.00 28.60 101 LEU A O 1
ATOM 780 N N . GLN A 1 102 ? 81.302 -0.970 10.413 1.00 31.02 102 GLN A N 1
ATOM 781 C CA . GLN A 1 102 ? 82.622 -1.586 10.295 1.00 34.34 102 GLN A CA 1
ATOM 782 C C . GLN A 1 102 ? 82.615 -2.573 9.150 1.00 34.86 102 GLN A C 1
ATOM 783 O O . GLN A 1 102 ? 81.838 -3.532 9.156 1.00 33.50 102 GLN A O 1
ATOM 789 N N . PHE A 1 103 ? 83.481 -2.334 8.171 1.00 36.39 103 PHE A N 1
ATOM 790 C CA . PHE A 1 103 ? 83.744 -3.324 7.138 1.00 38.99 103 PHE A CA 1
ATOM 791 C C . PHE A 1 103 ? 84.903 -4.193 7.607 1.00 39.22 103 PHE A C 1
ATOM 792 O O . PHE A 1 103 ? 86.072 -3.826 7.477 1.00 40.56 103 PHE A O 1
ATOM 800 N N . HIS A 1 104 ? 84.557 -5.344 8.169 1.00 39.74 104 HIS A N 1
ATOM 801 C CA . HIS A 1 104 ? 85.539 -6.261 8.733 1.00 41.13 104 HIS A CA 1
ATOM 802 C C . HIS A 1 104 ? 86.141 -7.091 7.635 1.00 42.31 104 HIS A C 1
ATOM 803 O O . HIS A 1 104 ? 85.749 -8.238 7.409 1.00 37.10 104 HIS A O 1
ATOM 810 N N . THR A 1 105 ? 87.104 -6.498 6.933 1.00 46.55 105 THR A N 1
ATOM 811 C CA . THR A 1 105 ? 87.665 -7.100 5.723 1.00 49.64 105 THR A CA 1
ATOM 812 C C . THR A 1 105 ? 89.170 -7.351 5.830 1.00 53.79 105 THR A C 1
ATOM 813 O O . THR A 1 105 ? 89.767 -7.160 6.887 1.00 53.69 105 THR A O 1
ATOM 817 N N . GLN A 1 106 ? 89.768 -7.778 4.719 1.00 59.07 106 GLN A N 1
ATOM 818 C CA . GLN A 1 106 ? 91.188 -8.149 4.670 1.00 61.21 106 GLN A CA 1
ATOM 819 C C . GLN A 1 106 ? 91.715 -8.088 3.249 1.00 61.76 106 GLN A C 1
ATOM 820 O O . GLN A 1 106 ? 90.960 -8.252 2.290 1.00 60.89 106 GLN A O 1
ATOM 826 N N . PHE A 1 107 ? 93.029 -7.941 3.133 1.00 63.15 107 PHE A N 1
ATOM 827 C CA . PHE A 1 107 ? 93.636 -7.459 1.893 1.00 62.69 107 PHE A CA 1
ATOM 828 C C . PHE A 1 107 ? 93.672 -8.279 0.594 1.00 60.19 107 PHE A C 1
ATOM 829 O O . PHE A 1 107 ? 92.831 -8.054 -0.261 1.00 57.27 107 PHE A O 1
ATOM 837 N N . ASN A 1 108 ? 94.578 -9.246 0.426 1.00 58.77 108 ASN A N 1
ATOM 838 C CA . ASN A 1 108 ? 94.364 -10.734 0.540 1.00 49.99 108 ASN A CA 1
ATOM 839 C C . ASN A 1 108 ? 93.123 -11.465 1.130 1.00 53.35 108 ASN A C 1
ATOM 840 O O . ASN A 1 108 ? 92.467 -11.021 2.077 1.00 58.60 108 ASN A O 1
ATOM 845 N N . ALA A 1 109 ? 92.858 -12.618 0.500 1.00 55.36 109 ALA A N 1
ATOM 846 C CA . ALA A 1 109 ? 91.793 -13.567 0.845 1.00 63.66 109 ALA A CA 1
ATOM 847 C C . ALA A 1 109 ? 92.380 -14.961 1.134 1.00 68.78 109 ALA A C 1
ATOM 848 O O . ALA A 1 109 ? 91.972 -15.639 2.088 1.00 71.99 109 ALA A O 1
ATOM 850 N N . ALA A 1 110 ? 93.324 -15.384 0.294 1.00 68.35 110 ALA A N 1
ATOM 851 C CA . ALA A 1 110 ? 94.136 -16.568 0.561 1.00 69.46 110 ALA A CA 1
ATOM 852 C C . ALA A 1 110 ? 95.231 -16.199 1.556 1.00 69.71 110 ALA A C 1
ATOM 853 O O . ALA A 1 110 ? 95.748 -15.084 1.532 1.00 64.54 110 ALA A O 1
ATOM 855 N N . LEU A 1 111 ? 95.561 -17.136 2.438 1.00 70.60 111 LEU A N 1
ATOM 856 C CA . LEU A 1 111 ? 96.634 -16.958 3.414 1.00 73.94 111 LEU A CA 1
ATOM 857 C C . LEU A 1 111 ? 97.969 -17.440 2.845 1.00 76.71 111 LEU A C 1
ATOM 858 O O . LEU A 1 111 ? 98.113 -18.625 2.551 1.00 76.52 111 LEU A O 1
ATOM 859 N N . PRO A 1 112 ? 98.950 -16.525 2.690 1.00 77.02 112 PRO A N 1
ATOM 860 C CA . PRO A 1 112 ? 100.242 -16.894 2.099 1.00 75.21 112 PRO A CA 1
ATOM 861 C C . PRO A 1 112 ? 101.086 -17.755 3.038 1.00 73.51 112 PRO A C 1
ATOM 862 O O . PRO A 1 112 ? 102.003 -17.260 3.695 1.00 72.83 112 PRO A O 1
ATOM 866 N N . TRP A 1 113 ? 100.775 -19.046 3.061 1.00 73.62 113 TRP A N 1
ATOM 867 C CA . TRP A 1 113 ? 101.331 -19.977 4.048 1.00 74.65 113 TRP A CA 1
ATOM 868 C C . TRP A 1 113 ? 102.836 -19.993 4.081 1.00 76.09 113 TRP A C 1
ATOM 869 O O . TRP A 1 113 ? 103.441 -20.030 5.154 1.00 76.41 113 TRP A O 1
ATOM 880 N N . ASP A 1 114 ? 103.452 -19.963 2.902 1.00 74.52 114 ASP A N 1
ATOM 881 C CA . ASP A 1 114 ? 104.907 -20.109 2.783 1.00 74.70 114 ASP A CA 1
ATOM 882 C C . ASP A 1 114 ? 105.685 -18.796 2.918 1.00 75.17 114 ASP A C 1
ATOM 883 O O . ASP A 1 114 ? 106.896 -18.823 3.140 1.00 72.29 114 ASP A O 1
ATOM 885 N N . SER A 1 115 ? 105.007 -17.658 2.770 1.00 78.20 115 SER A N 1
ATOM 886 C CA . SER A 1 115 ? 105.666 -16.346 2.884 1.00 75.94 115 SER A CA 1
ATOM 887 C C . SER A 1 115 ? 105.260 -15.550 4.127 1.00 75.72 115 SER A C 1
ATOM 888 O O . SER A 1 115 ? 105.962 -14.613 4.508 1.00 70.99 115 SER A O 1
ATOM 891 N N . ILE A 1 116 ? 104.145 -15.916 4.759 1.00 76.28 116 ILE A N 1
ATOM 892 C CA . ILE A 1 116 ? 103.639 -15.158 5.907 1.00 75.01 116 ILE A CA 1
ATOM 893 C C . ILE A 1 116 ? 104.708 -15.042 6.996 1.00 75.11 116 ILE A C 1
ATOM 894 O O . ILE A 1 116 ? 105.280 -16.040 7.437 1.00 76.25 116 ILE A O 1
ATOM 899 N N . ASP A 1 117 ? 104.978 -13.809 7.405 1.00 74.31 117 ASP A N 1
ATOM 900 C CA . ASP A 1 117 ? 105.982 -13.524 8.430 1.00 74.67 117 ASP A CA 1
ATOM 901 C C . ASP A 1 117 ? 105.535 -12.370 9.318 1.00 75.48 117 ASP A C 1
ATOM 902 O O . ASP A 1 117 ? 104.439 -11.836 9.141 1.00 76.61 117 ASP A O 1
ATOM 911 N N . ASP A 1 119 ? 106.466 -9.315 9.483 1.00 76.40 119 ASP A N 1
ATOM 912 C CA . ASP A 1 119 ? 106.220 -8.073 8.739 1.00 75.11 119 ASP A CA 1
ATOM 913 C C . ASP A 1 119 ? 104.772 -8.025 8.252 1.00 71.75 119 ASP A C 1
ATOM 914 O O . ASP A 1 119 ? 104.069 -7.032 8.457 1.00 66.19 119 ASP A O 1
ATOM 919 N N . PHE A 1 120 ? 104.334 -9.112 7.622 1.00 71.57 120 PHE A N 1
ATOM 920 C CA . PHE A 1 120 ? 102.943 -9.257 7.179 1.00 74.17 120 PHE A CA 1
ATOM 921 C C . PHE A 1 120 ? 101.975 -9.162 8.357 1.00 74.42 120 PHE A C 1
ATOM 922 O O . PHE A 1 120 ? 100.913 -8.560 8.243 1.00 71.23 120 PHE A O 1
ATOM 938 N N . ASN A 1 122 ? 102.508 -7.644 11.228 1.00 65.53 122 ASN A N 1
ATOM 939 C CA . ASN A 1 122 ? 102.551 -6.297 11.781 1.00 56.37 122 ASN A CA 1
ATOM 940 C C . ASN A 1 122 ? 101.783 -5.279 10.927 1.00 64.05 122 ASN A C 1
ATOM 941 O O . ASN A 1 122 ? 101.522 -4.185 11.404 1.00 68.17 122 ASN A O 1
ATOM 946 N N . LEU A 1 123 ? 101.427 -5.633 9.684 1.00 71.70 123 LEU A N 1
ATOM 947 C CA . LEU A 1 123 ? 100.643 -4.744 8.797 1.00 72.03 123 LEU A CA 1
ATOM 948 C C . LEU A 1 123 ? 99.191 -5.149 8.475 1.00 67.10 123 LEU A C 1
ATOM 949 O O . LEU A 1 123 ? 98.310 -4.294 8.368 1.00 57.49 123 LEU A O 1
ATOM 950 N N . ASN A 1 124 ? 98.951 -6.446 8.310 1.00 60.16 124 ASN A N 1
ATOM 951 C CA . ASN A 1 124 ? 97.616 -6.980 7.968 1.00 48.81 124 ASN A CA 1
ATOM 952 C C . ASN A 1 124 ? 96.959 -7.695 9.156 1.00 53.63 124 ASN A C 1
ATOM 953 O O . ASN A 1 124 ? 97.004 -8.924 9.250 1.00 50.48 124 ASN A O 1
ATOM 958 N N . GLN A 1 125 ? 96.320 -6.938 10.046 1.00 62.17 125 GLN A N 1
ATOM 959 C CA . GLN A 1 125 ? 95.755 -7.532 11.278 1.00 66.47 125 GLN A CA 1
ATOM 960 C C . GLN A 1 125 ? 94.316 -7.111 11.614 1.00 67.86 125 GLN A C 1
ATOM 961 O O . GLN A 1 125 ? 93.952 -6.960 12.794 1.00 72.48 125 GLN A O 1
ATOM 967 N N . THR A 1 126 ? 93.485 -6.977 10.583 1.00 68.79 126 THR A N 1
ATOM 968 C CA . THR A 1 126 ? 92.055 -6.711 10.792 1.00 61.95 126 THR A CA 1
ATOM 969 C C . THR A 1 126 ? 91.406 -7.758 11.712 1.00 63.56 126 THR A C 1
ATOM 970 O O . THR A 1 126 ? 90.520 -7.424 12.513 1.00 59.09 126 THR A O 1
ATOM 972 N N . ALA A 1 127 ? 91.878 -9.002 11.620 1.00 64.35 127 ALA A N 1
ATOM 973 C CA . ALA A 1 127 ? 91.366 -10.112 12.436 1.00 65.03 127 ALA A CA 1
ATOM 974 C C . ALA A 1 127 ? 91.178 -9.755 13.916 1.00 64.14 127 ALA A C 1
ATOM 975 O O . ALA A 1 127 ? 90.146 -10.086 14.506 1.00 62.56 127 ALA A O 1
ATOM 977 N N . HIS A 1 128 ? 92.167 -9.083 14.508 1.00 64.54 128 HIS A N 1
ATOM 978 C CA . HIS A 1 128 ? 92.043 -8.612 15.903 1.00 63.36 128 HIS A CA 1
ATOM 979 C C . HIS A 1 128 ? 91.770 -7.137 16.040 1.00 61.18 128 HIS A C 1
ATOM 980 O O . HIS A 1 128 ? 91.047 -6.722 16.947 1.00 62.29 128 HIS A O 1
ATOM 987 N N . GLY A 1 129 ? 92.331 -6.325 15.147 1.00 62.16 129 GLY A N 1
ATOM 988 C CA . GLY A 1 129 ? 92.071 -4.880 15.145 1.00 58.81 129 GLY A CA 1
ATOM 989 C C . GLY A 1 129 ? 90.591 -4.531 15.097 1.00 58.10 129 GLY A C 1
ATOM 990 O O . GLY A 1 129 ? 90.143 -3.575 15.741 1.00 59.88 129 GLY A O 1
ATOM 991 N N . GLY A 1 130 ? 89.833 -5.317 14.338 1.00 56.03 130 GLY A N 1
ATOM 992 C CA . GLY A 1 130 ? 88.390 -5.114 14.200 1.00 55.22 130 GLY A CA 1
ATOM 993 C C . GLY A 1 130 ? 87.578 -5.508 15.419 1.00 54.26 130 GLY A C 1
ATOM 994 O O . GLY A 1 130 ? 86.444 -5.055 15.596 1.00 55.25 130 GLY A O 1
ATOM 995 N N . ARG A 1 131 ? 88.153 -6.359 16.260 1.00 54.72 131 ARG A N 1
ATOM 996 C CA . ARG A 1 131 ? 87.474 -6.838 17.465 1.00 56.82 131 ARG A CA 1
ATOM 997 C C . ARG A 1 131 ? 87.633 -5.856 18.628 1.00 57.43 131 ARG A C 1
ATOM 998 O O . ARG A 1 131 ? 86.707 -5.641 19.411 1.00 56.82 131 ARG A O 1
ATOM 1006 N N . GLU A 1 132 ? 88.813 -5.263 18.740 1.00 56.24 132 GLU A N 1
ATOM 1007 C CA . GLU A 1 132 ? 89.048 -4.200 19.714 1.00 54.64 132 GLU A CA 1
ATOM 1008 C C . GLU A 1 132 ? 88.123 -3.018 19.455 1.00 54.17 132 GLU A C 1
ATOM 1009 O O . GLU A 1 132 ? 87.627 -2.390 20.391 1.00 53.58 132 GLU A O 1
ATOM 1015 N N . PHE A 1 133 ? 87.918 -2.707 18.178 1.00 52.30 133 PHE A N 1
ATOM 1016 C CA . PHE A 1 133 ? 86.999 -1.636 17.791 1.00 49.97 133 PHE A CA 1
ATOM 1017 C C . PHE A 1 133 ? 85.547 -2.023 18.070 1.00 48.74 133 PHE A C 1
ATOM 1018 O O . PHE A 1 133 ? 84.744 -1.179 18.467 1.00 46.25 133 PHE A O 1
ATOM 1026 N N . GLY A 1 134 ? 85.216 -3.291 17.839 1.00 47.84 134 GLY A N 1
ATOM 1027 C CA . GLY A 1 134 ? 83.876 -3.811 18.126 1.00 48.12 134 GLY A CA 1
ATOM 1028 C C . GLY A 1 134 ? 83.498 -3.643 19.588 1.00 49.93 134 GLY A C 1
ATOM 1029 O O . GLY A 1 134 ? 82.356 -3.304 19.909 1.00 45.27 134 GLY A O 1
ATOM 1030 N N . PHE A 1 135 ? 84.468 -3.860 20.474 1.00 48.63 135 PHE A N 1
ATOM 1031 C CA . PHE A 1 135 ? 84.243 -3.708 21.913 1.00 47.23 135 PHE A CA 1
ATOM 1032 C C . PHE A 1 135 ? 83.757 -2.307 22.271 1.00 46.72 135 PHE A C 1
ATOM 1033 O O . PHE A 1 135 ? 82.757 -2.155 22.974 1.00 44.05 135 PHE A O 1
ATOM 1041 N N . ILE A 1 136 ? 84.474 -1.293 21.793 1.00 45.76 136 ILE A N 1
ATOM 1042 C CA . ILE A 1 136 ? 84.188 0.094 22.174 1.00 46.61 136 ILE A CA 1
ATOM 1043 C C . ILE A 1 136 ? 82.790 0.519 21.710 1.00 44.14 136 ILE A C 1
ATOM 1044 O O . ILE A 1 136 ? 82.107 1.267 22.402 1.00 40.48 136 ILE A O 1
ATOM 1049 N N . GLY A 1 137 ? 82.366 0.022 20.551 1.00 43.90 137 GLY A N 1
ATOM 1050 C CA . GLY A 1 137 ? 81.005 0.250 20.061 1.00 43.42 137 GLY A CA 1
ATOM 1051 C C . GLY A 1 137 ? 79.967 -0.401 20.957 1.00 42.64 137 GLY A C 1
ATOM 1052 O O . GLY A 1 137 ? 78.993 0.235 21.357 1.00 39.72 137 GLY A O 1
ATOM 1053 N N . ALA A 1 138 ? 80.194 -1.672 21.280 1.00 41.79 138 ALA A N 1
ATOM 1054 C CA . ALA A 1 138 ? 79.310 -2.430 22.165 1.00 42.82 138 ALA A CA 1
ATOM 1055 C C . ALA A 1 138 ? 79.319 -1.865 23.587 1.00 41.72 138 ALA A C 1
ATOM 1056 O O . ALA A 1 138 ? 78.285 -1.812 24.246 1.00 38.12 138 ALA A O 1
ATOM 1058 N N . ARG A 1 139 ? 80.491 -1.435 24.045 1.00 43.96 139 ARG A N 1
ATOM 1059 C CA . ARG A 1 139 ? 80.644 -0.828 25.370 1.00 45.48 139 ARG A CA 1
ATOM 1060 C C . ARG A 1 139 ? 79.842 0.471 25.487 1.00 45.42 139 ARG A C 1
ATOM 1061 O O . ARG A 1 139 ? 79.147 0.698 26.481 1.00 41.50 139 ARG A O 1
ATOM 1077 N N . ARG A 1 141 ? 77.396 1.185 23.689 1.00 45.33 141 ARG A N 1
ATOM 1078 C CA . ARG A 1 141 ? 76.051 0.852 23.217 1.00 45.73 141 ARG A CA 1
ATOM 1079 C C . ARG A 1 141 ? 75.623 1.714 22.017 1.00 44.73 141 ARG A C 1
ATOM 1080 O O . ARG A 1 141 ? 74.473 2.141 21.890 1.00 43.16 141 ARG A O 1
ATOM 1088 N N . GLN A 1 142 ? 76.578 1.939 21.118 1.00 48.03 142 GLN A N 1
ATOM 1089 C CA . GLN A 1 142 ? 76.306 2.656 19.879 1.00 50.41 142 GLN A CA 1
ATOM 1090 C C . GLN A 1 142 ? 75.873 1.664 18.811 1.00 47.71 142 GLN A C 1
ATOM 1091 O O . GLN A 1 142 ? 76.319 0.520 18.798 1.00 49.67 142 GLN A O 1
ATOM 1097 N N . GLN A 1 143 ? 74.982 2.107 17.932 1.00 53.19 143 GLN A N 1
ATOM 1098 C CA . GLN A 1 143 ? 74.479 1.262 16.852 1.00 54.16 143 GLN A CA 1
ATOM 1099 C C . GLN A 1 143 ? 75.520 1.181 15.744 1.00 49.30 143 GLN A C 1
ATOM 1100 O O . GLN A 1 143 ? 75.482 1.964 14.795 1.00 49.86 143 GLN A O 1
ATOM 1102 N N . HIS A 1 144 ? 76.452 0.241 15.883 1.00 40.31 144 HIS A N 1
ATOM 1103 C CA . HIS A 1 144 ? 77.494 0.010 14.878 1.00 39.32 144 HIS A CA 1
ATOM 1104 C C . HIS A 1 144 ? 77.158 -1.184 14.045 1.00 34.42 144 HIS A C 1
ATOM 1105 O O . HIS A 1 144 ? 77.166 -2.312 14.537 1.00 34.40 144 HIS A O 1
ATOM 1112 N N . ALA A 1 145 ? 76.881 -0.956 12.766 1.00 32.75 145 ALA A N 1
ATOM 1113 C CA . ALA A 1 145 ? 76.699 -2.056 11.828 1.00 22.23 145 ALA A CA 1
ATOM 1114 C C . ALA A 1 145 ? 78.046 -2.738 11.589 1.00 32.86 145 ALA A C 1
ATOM 1115 O O . ALA A 1 145 ? 79.109 -2.120 11.720 1.00 32.97 145 ALA A O 1
ATOM 1117 N N . VAL A 1 146 ? 77.993 -4.025 11.268 1.00 31.84 146 VAL A N 1
ATOM 1118 C CA . VAL A 1 146 ? 79.203 -4.796 10.977 1.00 32.92 146 VAL A CA 1
ATOM 1119 C C . VAL A 1 146 ? 78.955 -5.728 9.807 1.00 32.69 146 VAL A C 1
ATOM 1120 O O . VAL A 1 146 ? 77.959 -6.447 9.788 1.00 29.20 146 VAL A O 1
ATOM 1124 N N . VAL A 1 147 ? 79.863 -5.704 8.833 1.00 34.73 147 VAL A N 1
ATOM 1125 C CA . VAL A 1 147 ? 79.827 -6.629 7.704 1.00 33.04 147 VAL A CA 1
ATOM 1126 C C . VAL A 1 147 ? 81.196 -7.274 7.536 1.00 34.09 147 VAL A C 1
ATOM 1127 O O . VAL A 1 147 ? 82.198 -6.581 7.351 1.00 35.26 147 VAL A O 1
ATOM 1131 N N . THR A 1 148 ? 81.231 -8.602 7.608 1.00 33.08 148 THR A N 1
ATOM 1132 C CA . THR A 1 148 ? 82.471 -9.349 7.440 1.00 34.48 148 THR A CA 1
ATOM 1133 C C . THR A 1 148 ? 82.524 -10.000 6.070 1.00 35.92 148 THR A C 1
ATOM 1134 O O . THR A 1 148 ? 81.544 -10.582 5.603 1.00 37.67 148 THR A O 1
ATOM 1138 N N . GLY A 1 149 ? 83.685 -9.898 5.438 1.00 36.46 149 GLY A N 1
ATOM 1139 C CA . GLY A 1 149 ? 83.929 -10.546 4.158 1.00 37.58 149 GLY A CA 1
ATOM 1140 C C . GLY A 1 149 ? 85.104 -9.920 3.443 1.00 38.41 149 GLY A C 1
ATOM 1141 O O . GLY A 1 149 ? 85.522 -8.809 3.769 1.00 38.40 149 GLY A O 1
ATOM 1142 N N . HIS A 1 150 ? 85.639 -10.640 2.462 1.00 39.11 150 HIS A N 1
ATOM 1143 C CA . HIS A 1 150 ? 86.710 -10.114 1.616 1.00 36.18 150 HIS A CA 1
ATOM 1144 C C . HIS A 1 150 ? 86.187 -8.963 0.799 1.00 37.76 150 HIS A C 1
ATOM 1145 O O . HIS A 1 150 ? 85.032 -8.971 0.374 1.00 36.70 150 HIS A O 1
ATOM 1152 N N . TRP A 1 151 ? 87.032 -7.961 0.575 1.00 40.22 151 TRP A N 1
ATOM 1153 C CA . TRP A 1 151 ? 86.608 -6.710 -0.086 1.00 42.34 151 TRP A CA 1
ATOM 1154 C C . TRP A 1 151 ? 86.156 -6.869 -1.518 1.00 41.90 151 TRP A C 1
ATOM 1155 O O . TRP A 1 151 ? 85.486 -5.987 -2.051 1.00 40.68 151 TRP A O 1
ATOM 1166 N N . GLN A 1 152 ? 86.512 -7.985 -2.151 1.00 42.49 152 GLN A N 1
ATOM 1167 C CA . GLN A 1 152 ? 86.035 -8.300 -3.507 1.00 44.12 152 GLN A CA 1
ATOM 1168 C C . GLN A 1 152 ? 84.762 -9.159 -3.506 1.00 43.31 152 GLN A C 1
ATOM 1169 O O . GLN A 1 152 ? 84.221 -9.459 -4.570 1.00 43.73 152 GLN A O 1
ATOM 1175 N N . ASP A 1 153 ? 84.291 -9.546 -2.321 1.00 43.19 153 ASP A N 1
ATOM 1176 C CA . ASP A 1 153 ? 83.099 -10.392 -2.184 1.00 44.33 153 ASP A CA 1
ATOM 1177 C C . ASP A 1 153 ? 81.837 -9.612 -2.548 1.00 42.49 153 ASP A C 1
ATOM 1178 O O . ASP A 1 153 ? 81.506 -8.615 -1.905 1.00 42.24 153 ASP A O 1
ATOM 1183 N N . LYS A 1 154 ? 81.132 -10.085 -3.571 1.00 41.51 154 LYS A N 1
ATOM 1184 C CA . LYS A 1 154 ? 79.945 -9.398 -4.084 1.00 42.33 154 LYS A CA 1
ATOM 1185 C C . LYS A 1 154 ? 78.765 -9.461 -3.112 1.00 41.15 154 LYS A C 1
ATOM 1186 O O . LYS A 1 154 ? 77.916 -8.570 -3.108 1.00 44.52 154 LYS A O 1
ATOM 1188 N N . GLN A 1 155 ? 78.710 -10.514 -2.301 1.00 38.78 155 GLN A N 1
ATOM 1189 C CA . GLN A 1 155 ? 77.704 -10.623 -1.243 1.00 39.64 155 GLN A CA 1
ATOM 1190 C C . GLN A 1 155 ? 77.930 -9.545 -0.180 1.00 39.39 155 GLN A C 1
ATOM 1191 O O . GLN A 1 155 ? 76.979 -8.962 0.346 1.00 41.25 155 GLN A O 1
ATOM 1193 N N . ALA A 1 156 ? 79.198 -9.282 0.125 1.00 37.15 156 ALA A N 1
ATOM 1194 C CA . ALA A 1 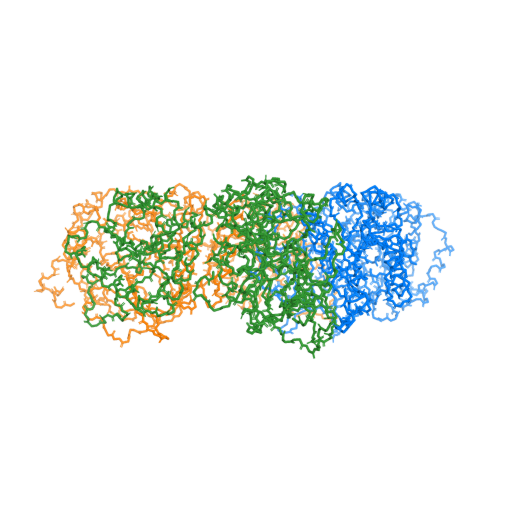156 ? 79.575 -8.212 1.051 1.00 37.42 156 ALA A CA 1
ATOM 1195 C C . ALA A 1 156 ? 79.265 -6.832 0.472 1.00 35.55 156 ALA A C 1
ATOM 1196 O O . ALA A 1 156 ? 78.858 -5.933 1.202 1.00 34.69 156 ALA A O 1
ATOM 1198 N N . HIS A 1 157 ? 79.464 -6.670 -0.835 1.00 34.77 157 HIS A N 1
ATOM 1199 C CA . HIS A 1 157 ? 79.123 -5.418 -1.524 1.00 35.34 157 HIS A CA 1
ATOM 1200 C C . HIS A 1 157 ? 77.661 -5.099 -1.375 1.00 34.83 157 HIS A C 1
ATOM 1201 O O . HIS A 1 157 ? 77.299 -3.953 -1.089 1.00 36.05 157 HIS A O 1
ATOM 1208 N N . GLU A 1 158 ? 76.816 -6.111 -1.588 1.00 34.18 158 GLU A N 1
ATOM 1209 C CA . GLU A 1 158 ? 75.348 -5.970 -1.474 1.00 35.71 158 GLU A CA 1
ATOM 1210 C C . GLU A 1 158 ? 74.954 -5.456 -0.087 1.00 34.02 158 GLU A C 1
ATOM 1211 O O . GLU A 1 158 ? 74.171 -4.506 0.044 1.00 33.90 158 GLU A O 1
ATOM 1217 N N . ARG A 1 159 ? 75.529 -6.067 0.942 1.00 33.45 159 ARG A N 1
ATOM 1218 C CA . ARG A 1 159 ? 75.190 -5.735 2.325 1.00 35.34 159 ARG A CA 1
ATOM 1219 C C . ARG A 1 159 ? 75.692 -4.341 2.716 1.00 33.29 159 ARG A C 1
ATOM 1220 O O . ARG A 1 159 ? 74.966 -3.569 3.349 1.00 32.12 159 ARG A O 1
ATOM 1228 N N . ILE A 1 160 ? 76.918 -4.014 2.317 1.00 32.71 160 ILE A N 1
ATOM 1229 C CA . ILE A 1 160 ? 77.465 -2.670 2.541 1.00 32.06 160 ILE A CA 1
ATOM 1230 C C . ILE A 1 160 ? 76.608 -1.628 1.833 1.00 29.74 160 ILE A C 1
ATOM 1231 O O . ILE A 1 160 ? 76.206 -0.634 2.433 1.00 26.92 160 ILE A O 1
ATOM 1236 N N . GLY A 1 161 ? 76.322 -1.881 0.560 1.00 28.02 161 GLY A N 1
ATOM 1237 C CA . GLY A 1 161 ? 75.450 -1.011 -0.230 1.00 29.03 161 GLY A CA 1
ATOM 1238 C C . GLY A 1 161 ? 74.076 -0.825 0.387 1.00 29.26 161 GLY A C 1
ATOM 1239 O O . GLY A 1 161 ? 73.535 0.278 0.408 1.00 30.34 161 GLY A O 1
ATOM 1240 N N . SER A 1 162 ? 73.514 -1.915 0.896 1.00 29.27 162 SER A N 1
ATOM 1241 C CA . SER A 1 162 ? 72.212 -1.876 1.563 1.00 29.13 162 SER A CA 1
ATOM 1242 C C . SER A 1 162 ? 72.227 -0.949 2.782 1.00 28.87 162 SER A C 1
ATOM 1243 O O . SER A 1 162 ? 71.258 -0.233 3.037 1.00 27.97 162 SER A O 1
ATOM 1246 N N . TRP A 1 163 ? 73.327 -0.979 3.531 1.00 27.69 163 TRP A N 1
ATOM 1247 C CA . TRP A 1 163 ? 73.508 -0.098 4.687 1.00 27.61 163 TRP A CA 1
ATOM 1248 C C . TRP A 1 163 ? 73.675 1.342 4.275 1.00 28.10 163 TRP A C 1
ATOM 1249 O O . TRP A 1 163 ? 73.134 2.246 4.915 1.00 29.04 163 TRP A O 1
ATOM 1268 N N . ARG A 1 165 ? 72.464 2.742 1.730 1.00 26.21 165 ARG A N 1
ATOM 1269 C CA . ARG A 1 165 ? 71.112 3.162 1.365 1.00 25.78 165 ARG A CA 1
ATOM 1270 C C . ARG A 1 165 ? 70.367 3.754 2.564 1.00 26.27 165 ARG A C 1
ATOM 1271 O O . ARG A 1 165 ? 69.775 4.838 2.480 1.00 25.87 165 ARG A O 1
ATOM 1279 N N . GLN A 1 166 ? 70.411 3.036 3.681 1.00 25.97 166 GLN A N 1
ATOM 1280 C CA . GLN A 1 166 ? 69.760 3.474 4.919 1.00 25.47 166 GLN A CA 1
ATOM 1281 C C . GLN A 1 166 ? 70.410 4.737 5.466 1.00 25.50 166 GLN A C 1
ATOM 1282 O O . GLN A 1 166 ? 69.724 5.624 5.977 1.00 24.85 166 GLN A O 1
ATOM 1288 N N . ALA A 1 167 ? 71.734 4.809 5.353 1.00 26.29 167 ALA A N 1
ATOM 1289 C CA . ALA A 1 167 ? 72.488 5.989 5.772 1.00 26.24 167 ALA A CA 1
ATOM 1290 C C . ALA A 1 167 ? 71.960 7.234 5.063 1.00 26.59 167 ALA A C 1
ATOM 1291 O O . ALA A 1 167 ? 71.641 8.232 5.701 1.00 30.09 167 ALA A O 1
ATOM 1293 N N . VAL A 1 168 ? 71.842 7.149 3.743 1.00 26.27 168 VAL A N 1
ATOM 1294 C CA . VAL A 1 168 ? 71.317 8.250 2.930 1.00 26.04 168 VAL A CA 1
ATOM 1295 C C . VAL A 1 168 ? 69.888 8.610 3.331 1.00 26.81 168 VAL A C 1
ATOM 1296 O O . VAL A 1 168 ? 69.554 9.785 3.487 1.00 26.59 168 VAL A O 1
ATOM 1300 N N . SER A 1 169 ? 69.058 7.590 3.503 1.00 27.54 169 SER A N 1
ATOM 1301 C CA . SER A 1 169 ? 67.660 7.780 3.897 1.00 26.72 169 SER A CA 1
ATOM 1302 C C . SER A 1 169 ? 67.528 8.561 5.202 1.00 26.66 169 SER A C 1
ATOM 1303 O O . SER A 1 169 ? 66.651 9.415 5.336 1.00 27.05 169 SER A O 1
ATOM 1306 N N . LYS A 1 170 ? 68.404 8.261 6.157 1.00 26.67 170 LYS A N 1
ATOM 1307 C CA . LYS A 1 170 ? 68.383 8.920 7.466 1.00 26.65 170 LYS A CA 1
ATOM 1308 C C . LYS A 1 170 ? 68.668 10.419 7.351 1.00 26.51 170 LYS A C 1
ATOM 1309 O O . LYS A 1 170 ? 68.000 11.229 7.991 1.00 24.83 170 LYS A O 1
ATOM 1315 N N . GLN A 1 171 ? 69.658 10.780 6.538 1.00 23.44 171 GLN A N 1
ATOM 1316 C CA . GLN A 1 171 ? 69.986 12.195 6.310 1.00 26.76 171 GLN A CA 1
ATOM 1317 C C . GLN A 1 171 ? 68.846 12.923 5.613 1.00 26.62 171 GLN A C 1
ATOM 1318 O O . GLN A 1 171 ? 68.415 13.985 6.056 1.00 24.17 171 GLN A O 1
ATOM 1324 N N . ASP A 1 172 ? 68.361 12.341 4.522 1.00 28.30 172 ASP A N 1
ATOM 1325 C CA . ASP A 1 172 ? 67.266 12.931 3.745 1.00 28.14 172 ASP A CA 1
ATOM 1326 C C . ASP A 1 172 ? 66.047 13.226 4.614 1.00 27.47 172 ASP A C 1
ATOM 1327 O O . ASP A 1 172 ? 65.470 14.313 4.539 1.00 26.90 172 ASP A O 1
ATOM 1332 N N . THR A 1 173 ? 65.680 12.252 5.445 1.00 26.88 173 THR A N 1
ATOM 1333 C CA . THR A 1 173 ? 64.516 12.361 6.333 1.00 25.56 173 THR A CA 1
ATOM 1334 C C . THR A 1 173 ? 64.619 13.537 7.309 1.00 24.83 173 THR A C 1
ATOM 1335 O O . THR A 1 173 ? 63.604 14.083 7.735 1.00 25.24 173 THR A O 1
ATOM 1339 N N . ARG A 1 174 ? 65.843 13.936 7.641 1.00 25.40 174 ARG A N 1
ATOM 1340 C CA . ARG A 1 174 ? 66.071 15.079 8.531 1.00 27.35 174 ARG A CA 1
ATOM 1341 C C . ARG A 1 174 ? 65.678 16.424 7.886 1.00 25.47 174 ARG A C 1
ATOM 1342 O O . ARG A 1 174 ? 65.465 17.412 8.587 1.00 26.31 174 ARG A O 1
ATOM 1350 N N . HIS A 1 175 ? 65.558 16.443 6.561 1.00 24.32 175 HIS A N 1
ATOM 1351 C CA . HIS A 1 175 ? 65.104 17.623 5.816 1.00 23.63 175 HIS A CA 1
ATOM 1352 C C . HIS A 1 175 ? 63.727 17.467 5.229 1.00 24.07 175 HIS A C 1
ATOM 1353 O O . HIS A 1 175 ? 63.259 18.340 4.502 1.00 23.26 175 HIS A O 1
ATOM 1360 N N . LEU A 1 176 ? 63.065 16.354 5.535 1.00 23.25 176 LEU A N 1
ATOM 1361 C CA . LEU A 1 176 ? 61.751 16.064 4.970 1.00 21.50 176 LEU A CA 1
ATOM 1362 C C . LEU A 1 176 ? 60.692 16.948 5.621 1.00 20.49 176 LEU A C 1
ATOM 1363 O O . LEU A 1 176 ? 60.588 17.009 6.848 1.00 22.23 176 LEU A O 1
ATOM 1368 N N . LYS A 1 177 ? 59.901 17.615 4.787 1.00 19.47 177 LYS A N 1
ATOM 1369 C CA . LYS A 1 177 ? 58.853 18.529 5.243 1.00 21.75 177 LYS A CA 1
ATOM 1370 C C . LYS A 1 177 ? 57.504 18.063 4.720 1.00 21.90 177 LYS A C 1
ATOM 1371 O O . LYS A 1 177 ? 57.338 17.849 3.519 1.00 21.51 177 LYS A O 1
ATOM 1377 N N . VAL A 1 178 ? 56.546 17.924 5.631 1.00 20.72 178 VAL A N 1
ATOM 1378 C CA . VAL A 1 178 ? 55.184 17.549 5.277 1.00 20.81 178 VAL A CA 1
ATOM 1379 C C . VAL A 1 178 ? 54.257 18.752 5.363 1.00 22.28 178 VAL A C 1
ATOM 1380 O O . VAL A 1 178 ? 54.268 19.482 6.358 1.00 25.26 178 VAL A O 1
ATOM 1384 N N . CYS A 1 179 ? 53.460 18.944 4.316 1.00 20.36 179 CYS A N 1
ATOM 1385 C CA . CYS A 1 179 ? 52.438 19.980 4.284 1.00 22.64 179 CYS A CA 1
ATOM 1386 C C . CYS A 1 179 ? 51.059 19.363 4.406 1.00 20.01 179 CYS A C 1
ATOM 1387 O O . CYS A 1 179 ? 50.621 18.654 3.518 1.00 22.33 179 CYS A O 1
ATOM 1390 N N . ARG A 1 180 ? 50.360 19.666 5.489 1.00 20.41 180 ARG A N 1
ATOM 1391 C CA . ARG A 1 180 ? 48.994 19.185 5.668 1.00 21.44 180 ARG A CA 1
ATOM 1392 C C . ARG A 1 180 ? 47.992 20.237 5.216 1.00 20.78 180 ARG A C 1
ATOM 1393 O O . ARG A 1 180 ? 48.061 21.393 5.632 1.00 17.58 180 ARG A O 1
ATOM 1401 N N . PHE A 1 181 ? 47.060 19.820 4.367 1.00 22.65 181 PHE A N 1
ATOM 1402 C CA . PHE A 1 181 ? 45.923 20.656 3.975 1.00 23.52 181 PHE A CA 1
ATOM 1403 C C . PHE A 1 181 ? 44.709 20.272 4.818 1.00 24.47 181 PHE A C 1
ATOM 1404 O O . PHE A 1 181 ? 43.907 19.431 4.423 1.00 28.38 181 PHE A O 1
ATOM 1412 N N . GLY A 1 182 ? 44.593 20.885 5.992 1.00 23.12 182 GLY A N 1
ATOM 1413 C CA . GLY A 1 182 ? 43.545 20.542 6.957 1.00 22.83 182 GLY A CA 1
ATOM 1414 C C . GLY A 1 182 ? 44.019 19.524 7.983 1.00 23.36 182 GLY A C 1
ATOM 1415 O O . GLY A 1 182 ? 45.090 18.926 7.835 1.00 26.31 182 GLY A O 1
ATOM 1416 N N . ASP A 1 183 ? 43.209 19.319 9.018 1.00 21.01 183 ASP A N 1
ATOM 1417 C CA . ASP A 1 183 ? 43.569 18.445 10.135 1.00 21.48 183 ASP A CA 1
ATOM 1418 C C . ASP A 1 183 ? 43.135 16.984 9.889 1.00 21.56 183 ASP A C 1
ATOM 1419 O O . ASP A 1 183 ? 42.603 16.661 8.829 1.00 19.12 183 ASP A O 1
ATOM 1424 N N . ASN A 1 184 ? 43.359 16.123 10.883 1.00 22.17 184 ASN A N 1
ATOM 1425 C CA . ASN A 1 184 ? 42.924 14.720 10.847 1.00 21.40 184 ASN A CA 1
ATOM 1426 C C . ASN A 1 184 ? 41.417 14.588 10.688 1.00 20.95 184 ASN A C 1
ATOM 1427 O O . ASN A 1 184 ? 40.663 15.459 11.123 1.00 24.20 184 ASN A O 1
ATOM 1440 N N . ARG A 1 186 ? 37.993 13.624 11.846 1.00 20.24 186 ARG A N 1
ATOM 1441 C CA . ARG A 1 186 ? 37.484 13.648 13.220 1.00 20.14 186 ARG A CA 1
ATOM 1442 C C . ARG A 1 186 ? 37.281 12.236 13.785 1.00 19.71 186 ARG A C 1
ATOM 1443 O O . ARG A 1 186 ? 36.913 11.310 13.064 1.00 17.86 186 ARG A O 1
ATOM 1451 N N . GLU A 1 187 ? 37.562 12.103 15.078 1.00 19.72 187 GLU A N 1
ATOM 1452 C CA . GLU A 1 187 ? 37.339 10.881 15.858 1.00 20.73 187 GLU A CA 1
ATOM 1453 C C . GLU A 1 187 ? 38.330 9.735 15.574 1.00 20.55 187 GLU A C 1
ATOM 1454 O O . GLU A 1 187 ? 38.261 8.702 16.226 1.00 20.54 187 GLU A O 1
ATOM 1460 N N . VAL A 1 188 ? 39.253 9.926 14.634 1.00 19.94 188 VAL A N 1
ATOM 1461 C CA . VAL A 1 188 ? 40.229 8.894 14.286 1.00 21.10 188 VAL A CA 1
ATOM 1462 C C . VAL A 1 188 ? 41.461 8.934 15.204 1.00 22.30 188 VAL A C 1
ATOM 1463 O O . VAL A 1 188 ? 41.960 10.003 15.534 1.00 21.05 188 VAL A O 1
ATOM 1467 N N . ALA A 1 189 ? 41.948 7.754 15.596 1.00 24.02 189 ALA A N 1
ATOM 1468 C CA . ALA A 1 189 ? 43.045 7.640 16.567 1.00 23.14 189 ALA A CA 1
ATOM 1469 C C . ALA A 1 189 ? 44.405 7.367 15.936 1.00 24.09 189 ALA A C 1
ATOM 1470 O O . ALA A 1 189 ? 45.380 8.046 16.251 1.00 25.54 189 ALA A O 1
ATOM 1472 N N . VAL A 1 190 ? 44.474 6.383 15.046 1.00 23.17 190 VAL A N 1
ATOM 1473 C CA . VAL A 1 190 ? 45.764 5.889 14.549 1.00 23.68 190 VAL A CA 1
ATOM 1474 C C . VAL A 1 190 ? 46.541 6.929 13.750 1.00 23.86 190 VAL A C 1
ATOM 1475 O O . VAL A 1 190 ? 47.772 6.931 13.749 1.00 21.32 190 VAL A O 1
ATOM 1479 N N . THR A 1 191 ? 45.808 7.794 13.058 1.00 24.19 191 THR A N 1
ATOM 1480 C CA . THR A 1 191 ? 46.414 8.818 12.215 1.00 22.78 191 THR A CA 1
ATOM 1481 C C . THR A 1 191 ? 46.862 10.032 13.022 1.00 22.13 191 THR A C 1
ATOM 1482 O O . THR A 1 191 ? 47.535 10.910 12.497 1.00 21.34 191 THR A O 1
ATOM 1486 N N . ASP A 1 192 ? 46.472 10.079 14.293 1.00 26.21 192 ASP A N 1
ATOM 1487 C CA . ASP A 1 192 ? 46.885 11.148 15.193 1.00 27.32 192 ASP A CA 1
ATOM 1488 C C . ASP A 1 192 ? 48.244 10.798 15.802 1.00 28.55 192 ASP A C 1
ATOM 1489 O O . ASP A 1 192 ? 48.823 9.750 15.500 1.00 30.03 192 ASP A O 1
ATOM 1494 N N . GLY A 1 193 ? 48.753 11.682 16.653 1.00 26.72 193 GLY A N 1
ATOM 1495 C CA . GLY A 1 193 ? 50.029 11.460 17.322 1.00 24.70 193 GLY A CA 1
ATOM 1496 C C . GLY A 1 193 ? 50.695 12.756 17.742 1.00 24.71 193 GLY A C 1
ATOM 1497 O O . GLY A 1 193 ? 50.062 13.810 17.782 1.00 23.19 193 GLY A O 1
ATOM 1498 N N . ASP A 1 194 ? 51.985 12.661 18.044 1.00 26.45 194 ASP A N 1
ATOM 1499 C CA . ASP A 1 194 ? 52.777 13.780 18.543 1.00 24.82 194 ASP A CA 1
ATOM 1500 C C . ASP A 1 194 ? 53.792 14.200 17.483 1.00 23.42 194 ASP A C 1
ATOM 1501 O O . ASP A 1 194 ? 54.814 13.534 17.293 1.00 23.54 194 ASP A O 1
ATOM 1506 N N . LYS A 1 195 ? 53.497 15.298 16.789 1.00 20.23 195 LYS A N 1
ATOM 1507 C CA . LYS A 1 195 ? 54.368 15.805 15.720 1.00 20.53 195 LYS A CA 1
ATOM 1508 C C . LYS A 1 195 ? 55.731 16.245 16.253 1.00 19.47 195 LYS A C 1
ATOM 1509 O O . LYS A 1 195 ? 56.745 16.098 15.574 1.00 18.63 195 LYS A O 1
ATOM 1515 N N . VAL A 1 196 ? 55.744 16.790 17.464 1.00 18.29 196 VAL A N 1
ATOM 1516 C CA . VAL A 1 196 ? 56.988 17.190 18.114 1.00 19.08 196 VAL A CA 1
ATOM 1517 C C . VAL A 1 196 ? 57.895 15.977 18.338 1.00 19.78 196 VAL A C 1
ATOM 1518 O O . VAL A 1 196 ? 59.093 16.027 18.055 1.00 19.92 196 VAL A O 1
ATOM 1522 N N . ALA A 1 197 ? 57.310 14.890 18.834 1.00 20.21 197 ALA A N 1
ATOM 1523 C CA . ALA A 1 197 ? 58.048 13.643 19.072 1.00 20.04 197 ALA A CA 1
ATOM 1524 C C . ALA A 1 197 ? 58.622 13.093 17.769 1.00 19.38 197 ALA A C 1
ATOM 1525 O O . ALA A 1 197 ? 59.772 12.651 17.722 1.00 20.31 197 ALA A O 1
ATOM 1527 N N . ALA A 1 198 ? 57.815 13.144 16.713 1.00 19.69 198 ALA A N 1
ATOM 1528 C CA . ALA A 1 198 ? 58.235 12.674 15.397 1.00 20.72 198 ALA A CA 1
ATOM 1529 C C . ALA A 1 198 ? 59.451 13.451 14.899 1.00 20.38 198 ALA A C 1
ATOM 1530 O O . ALA A 1 198 ? 60.417 12.856 14.417 1.00 19.99 198 ALA A O 1
ATOM 1532 N N . GLN A 1 199 ? 59.402 14.775 15.021 1.00 19.61 199 GLN A N 1
ATOM 1533 C CA . GLN A 1 199 ? 60.500 15.627 14.547 1.00 18.50 199 GLN A CA 1
ATOM 1534 C C . GLN A 1 199 ? 61.768 15.431 15.380 1.00 17.86 199 GLN A C 1
ATOM 1535 O O . GLN A 1 199 ? 62.869 15.396 14.840 1.00 18.48 199 GLN A O 1
ATOM 1541 N N . ILE A 1 200 ? 61.610 15.300 16.693 1.00 17.94 200 ILE A N 1
ATOM 1542 C CA . ILE A 1 200 ? 62.741 14.990 17.576 1.00 20.04 200 ILE A CA 1
ATOM 1543 C C . ILE A 1 200 ? 63.393 13.661 17.179 1.00 20.72 200 ILE A C 1
ATOM 1544 O O . ILE A 1 200 ? 64.617 13.561 17.090 1.00 20.99 200 ILE A O 1
ATOM 1549 N N . LYS A 1 201 ? 62.558 12.656 16.926 1.00 20.17 201 LYS A N 1
ATOM 1550 C CA . LYS A 1 201 ? 63.012 11.287 16.653 1.00 20.73 201 LYS A CA 1
ATOM 1551 C C . LYS A 1 201 ? 63.572 11.107 15.240 1.00 19.46 201 LYS A C 1
ATOM 1552 O O . LYS A 1 201 ? 64.674 10.596 15.059 1.00 18.38 201 LYS A O 1
ATOM 1558 N N . PHE A 1 202 ? 62.792 11.512 14.248 1.00 20.00 202 PHE A N 1
ATOM 1559 C CA . PHE A 1 202 ? 63.107 11.246 12.843 1.00 20.61 202 PHE A CA 1
ATOM 1560 C C . PHE A 1 202 ? 63.633 12.463 12.097 1.00 21.50 202 PHE A C 1
ATOM 1561 O O . PHE A 1 202 ? 64.289 12.319 11.067 1.00 21.83 202 PHE A O 1
ATOM 1569 N N . GLY A 1 203 ? 63.324 13.654 12.599 1.00 21.57 203 GLY A N 1
ATOM 1570 C CA . GLY A 1 203 ? 63.820 14.893 11.999 1.00 21.14 203 GLY A CA 1
ATOM 1571 C C . GLY A 1 203 ? 62.910 15.511 10.955 1.00 21.95 203 GLY A C 1
ATOM 1572 O O . GLY A 1 203 ? 63.179 16.615 10.492 1.00 24.57 203 GLY A O 1
ATOM 1573 N N . PHE A 1 204 ? 61.846 14.812 10.561 1.00 21.72 204 PHE A N 1
ATOM 1574 C CA . PHE A 1 204 ? 60.907 15.381 9.589 1.00 20.72 204 PHE A CA 1
ATOM 1575 C C . PHE A 1 204 ? 59.886 16.277 10.280 1.00 19.57 204 PHE A C 1
ATOM 1576 O O . PHE A 1 204 ? 59.557 16.079 11.449 1.00 17.67 204 PHE A O 1
ATOM 1584 N N . SER A 1 205 ? 59.404 17.273 9.543 1.00 19.61 205 SER A N 1
ATOM 1585 C CA . SER A 1 205 ? 58.512 18.290 10.091 1.00 19.25 205 SER A CA 1
ATOM 1586 C C . SER A 1 205 ? 57.117 18.185 9.498 1.00 17.78 205 SER A C 1
ATOM 1587 O O . SER A 1 205 ? 56.946 17.849 8.329 1.00 15.87 205 SER A O 1
ATOM 1590 N N . VAL A 1 206 ? 56.126 18.503 10.319 1.00 18.27 206 VAL A N 1
ATOM 1591 C CA . VAL A 1 206 ? 54.727 18.428 9.910 1.00 19.92 206 VAL A CA 1
ATOM 1592 C C . VAL A 1 206 ? 53.978 19.671 10.366 1.00 20.97 206 VAL A C 1
ATOM 1593 O O . VAL A 1 206 ? 53.822 19.901 11.561 1.00 20.44 206 VAL A O 1
ATOM 1597 N N . ASN A 1 207 ? 53.523 20.467 9.404 1.00 21.83 207 ASN A N 1
ATOM 1598 C CA . ASN A 1 207 ? 52.772 21.690 9.690 1.00 22.79 207 ASN A CA 1
ATOM 1599 C C . ASN A 1 207 ? 51.612 21.889 8.719 1.00 24.07 207 ASN A C 1
ATOM 1600 O O . ASN A 1 207 ? 51.672 21.446 7.569 1.00 26.57 207 ASN A O 1
ATOM 1605 N N . THR A 1 208 ? 50.554 22.549 9.186 1.00 22.73 208 THR A N 1
ATOM 1606 C CA . THR A 1 208 ? 49.321 22.658 8.394 1.00 23.69 208 THR A CA 1
ATOM 1607 C C . THR A 1 208 ? 49.126 24.028 7.767 1.00 24.27 208 THR A C 1
ATOM 1608 O O . THR A 1 208 ? 49.260 25.065 8.427 1.00 21.60 208 THR A O 1
ATOM 1612 N N . TRP A 1 209 ? 48.803 24.003 6.480 1.00 24.14 209 TRP A N 1
ATOM 1613 C CA . TRP A 1 209 ? 48.353 25.180 5.759 1.00 24.16 209 TRP A CA 1
ATOM 1614 C C . TRP A 1 209 ? 46.889 25.065 5.469 1.00 24.92 209 TRP A C 1
ATOM 1615 O O . TRP A 1 209 ? 46.394 23.996 5.107 1.00 23.11 209 TRP A O 1
ATOM 1626 N N . ALA A 1 210 ? 46.179 26.174 5.640 1.00 25.74 210 ALA A N 1
ATOM 1627 C CA . ALA A 1 210 ? 44.738 26.204 5.420 1.00 26.11 210 ALA A CA 1
ATOM 1628 C C . ALA A 1 210 ? 44.415 25.804 3.987 1.00 25.75 210 ALA A C 1
ATOM 1629 O O . ALA A 1 210 ? 45.149 26.141 3.065 1.00 26.74 210 ALA A O 1
ATOM 1631 N N . VAL A 1 211 ? 43.317 25.076 3.810 1.00 25.40 211 VAL A N 1
ATOM 1632 C CA . VAL A 1 211 ? 42.841 24.707 2.477 1.00 25.41 211 VAL A CA 1
ATOM 1633 C C . VAL A 1 211 ? 42.658 25.959 1.608 1.00 25.47 211 VAL A C 1
ATOM 1634 O O . VAL A 1 211 ? 42.898 25.925 0.398 1.00 24.16 211 VAL A O 1
ATOM 1638 N N . GLY A 1 212 ? 42.247 27.059 2.239 1.00 24.80 212 GLY A N 1
ATOM 1639 C CA . GLY A 1 212 ? 42.105 28.352 1.566 1.00 24.82 212 GLY A CA 1
ATOM 1640 C C . GLY A 1 212 ? 43.380 28.845 0.897 1.00 25.10 212 GLY A C 1
ATOM 1641 O O . GLY A 1 212 ? 43.332 29.392 -0.203 1.00 24.68 212 GLY A O 1
ATOM 1642 N N . ASP A 1 213 ? 44.520 28.661 1.566 1.00 25.63 213 ASP A N 1
ATOM 1643 C CA . ASP A 1 213 ? 45.829 29.012 0.990 1.00 24.99 213 ASP A CA 1
ATOM 1644 C C . ASP A 1 213 ? 46.059 28.269 -0.326 1.00 25.44 213 ASP A C 1
ATOM 1645 O O . ASP A 1 213 ? 46.514 28.853 -1.312 1.00 26.02 213 ASP A O 1
ATOM 1650 N N . LEU A 1 214 ? 45.750 26.976 -0.324 1.00 25.03 214 LEU A N 1
ATOM 1651 C CA . LEU A 1 214 ? 45.895 26.142 -1.518 1.00 23.20 214 LEU A CA 1
ATOM 1652 C C . LEU A 1 214 ? 44.933 26.573 -2.619 1.00 21.95 214 LEU A C 1
ATOM 1653 O O . LEU A 1 214 ? 45.312 26.643 -3.786 1.00 18.08 214 LEU A O 1
ATOM 1658 N N . VAL A 1 215 ? 43.687 26.834 -2.231 1.00 22.04 215 VAL A N 1
ATOM 1659 C CA . VAL A 1 215 ? 42.638 27.258 -3.164 1.00 22.95 215 VAL A CA 1
ATOM 1660 C C . VAL A 1 215 ? 43.035 28.512 -3.945 1.00 23.77 215 VAL A C 1
ATOM 1661 O O . VAL A 1 215 ? 42.771 28.610 -5.142 1.00 24.44 215 VAL A O 1
ATOM 1665 N N . GLN A 1 216 ? 43.663 29.460 -3.255 1.00 24.02 216 GLN A N 1
ATOM 1666 C CA . GLN A 1 216 ? 44.151 30.689 -3.885 1.00 25.44 216 GLN A CA 1
ATOM 1667 C C . GLN A 1 216 ? 45.139 30.401 -5.019 1.00 25.81 216 GLN A C 1
ATOM 1668 O O . GLN A 1 216 ? 45.089 31.041 -6.071 1.00 23.67 216 GLN A O 1
ATOM 1674 N N . VAL A 1 217 ? 46.035 29.441 -4.798 1.00 24.96 217 VAL A N 1
ATOM 1675 C CA . VAL A 1 217 ? 47.032 29.073 -5.809 1.00 25.07 217 VAL A CA 1
ATOM 1676 C C . VAL A 1 217 ? 46.389 28.292 -6.956 1.00 25.80 217 VAL A C 1
ATOM 1677 O O . VAL A 1 217 ? 46.739 28.489 -8.121 1.00 25.85 217 VAL A O 1
ATOM 1681 N N . VAL A 1 218 ? 45.451 27.408 -6.622 1.00 25.54 218 VAL A N 1
ATOM 1682 C CA . VAL A 1 218 ? 44.717 26.643 -7.631 1.00 23.92 218 VAL A CA 1
ATOM 1683 C C . VAL A 1 218 ? 43.917 27.568 -8.553 1.00 23.64 218 VAL A C 1
ATOM 1684 O O . VAL A 1 218 ? 43.922 27.396 -9.772 1.00 23.42 218 VAL A O 1
ATOM 1688 N N . ASN A 1 219 ? 43.239 28.548 -7.961 1.00 24.06 219 ASN A N 1
ATOM 1689 C CA . ASN A 1 219 ? 42.452 29.541 -8.719 1.00 23.67 219 ASN A CA 1
ATOM 1690 C C . ASN A 1 219 ? 43.288 30.512 -9.569 1.00 23.63 219 ASN A C 1
ATOM 1691 O O . ASN A 1 219 ? 42.756 31.169 -10.460 1.00 23.37 219 ASN A O 1
ATOM 1696 N N . SER A 1 220 ? 44.583 30.604 -9.291 1.00 23.15 220 SER A N 1
ATOM 1697 C CA . SER A 1 220 ? 45.481 31.480 -10.059 1.00 23.33 220 SER A CA 1
ATOM 1698 C C . SER A 1 220 ? 46.077 30.824 -11.314 1.00 24.05 220 SER A C 1
ATOM 1699 O O . SER A 1 220 ? 46.704 31.508 -12.123 1.00 23.36 220 SER A O 1
ATOM 1702 N N . ILE A 1 221 ? 45.896 29.515 -11.479 1.00 23.83 221 ILE A N 1
ATOM 1703 C CA . ILE A 1 221 ? 46.548 28.792 -12.584 1.00 23.59 221 ILE A CA 1
ATOM 1704 C C . ILE A 1 221 ? 45.946 29.182 -13.931 1.00 22.84 221 ILE A C 1
ATOM 1705 O O . ILE A 1 221 ? 44.728 29.306 -14.059 1.00 25.30 221 ILE A O 1
ATOM 1710 N N . SER A 1 222 ? 46.807 29.388 -14.927 1.00 22.34 222 SER A N 1
ATOM 1711 C CA . SER A 1 222 ? 46.354 29.815 -16.258 1.00 25.12 222 SER A CA 1
ATOM 1712 C C . SER A 1 222 ? 45.584 28.703 -16.967 1.00 26.15 222 SER A C 1
ATOM 1713 O O . SER A 1 222 ? 45.831 27.516 -16.733 1.00 26.60 222 SER A O 1
ATOM 1716 N N . ASP A 1 223 ? 44.649 29.102 -17.826 1.00 26.60 223 ASP A N 1
ATOM 1717 C CA . ASP A 1 223 ? 43.887 28.160 -18.653 1.00 26.32 223 ASP A CA 1
ATOM 1718 C C . ASP A 1 223 ? 44.804 27.421 -19.624 1.00 28.09 223 ASP A C 1
ATOM 1719 O O . ASP A 1 223 ? 44.578 26.249 -19.931 1.00 29.01 223 ASP A O 1
ATOM 1724 N N . GLY A 1 224 ? 45.827 28.121 -20.107 1.00 28.04 224 GLY A N 1
ATOM 1725 C CA . GLY A 1 224 ? 46.818 27.545 -21.015 1.00 27.93 224 GLY A CA 1
ATOM 1726 C C . GLY A 1 224 ? 47.590 26.395 -20.390 1.00 28.52 224 GLY A C 1
ATOM 1727 O O . GLY A 1 224 ? 47.781 25.354 -21.017 1.00 30.52 224 GLY A O 1
ATOM 1728 N N . ASP A 1 225 ? 48.040 26.591 -19.154 1.00 27.81 225 ASP A N 1
ATOM 1729 C CA . ASP A 1 225 ? 48.770 25.556 -18.418 1.00 28.49 225 ASP A CA 1
ATOM 1730 C C . ASP A 1 225 ? 47.879 24.352 -18.106 1.00 27.08 225 ASP A C 1
ATOM 1731 O O . ASP A 1 225 ? 48.336 23.208 -18.141 1.00 26.52 225 ASP A O 1
ATOM 1736 N N . VAL A 1 226 ? 46.611 24.624 -17.805 1.00 26.27 226 VAL A N 1
ATOM 1737 C CA . VAL A 1 226 ? 45.619 23.574 -17.565 1.00 25.49 226 VAL A CA 1
ATOM 1738 C C . VAL A 1 226 ? 45.410 22.715 -18.816 1.00 26.02 226 VAL A C 1
ATOM 1739 O O . VAL A 1 226 ? 45.385 21.486 -18.735 1.00 26.69 226 VAL A O 1
ATOM 1743 N N . ASN A 1 227 ? 45.252 23.370 -19.964 1.00 25.31 227 ASN A N 1
ATOM 1744 C CA . ASN A 1 227 ? 45.067 22.673 -21.242 1.00 24.67 227 ASN A CA 1
ATOM 1745 C C . ASN A 1 227 ? 46.286 21.840 -21.632 1.00 24.59 227 ASN A C 1
ATOM 1746 O O . ASN A 1 227 ? 46.144 20.726 -22.142 1.00 24.95 227 ASN A O 1
ATOM 1751 N N . ALA A 1 228 ? 47.475 22.390 -21.395 1.00 23.59 228 ALA A N 1
ATOM 1752 C CA . ALA A 1 228 ? 48.736 21.699 -21.691 1.00 23.73 228 ALA A CA 1
ATOM 1753 C C . ALA A 1 228 ? 48.890 20.405 -20.889 1.00 24.23 228 ALA A C 1
ATOM 1754 O O . ALA A 1 228 ? 49.415 19.415 -21.403 1.00 22.92 228 ALA A O 1
ATOM 1756 N N . LEU A 1 229 ? 48.458 20.431 -19.628 1.00 25.34 229 LEU A N 1
ATOM 1757 C CA . LEU A 1 229 ? 48.521 19.245 -18.760 1.00 26.40 229 LEU A CA 1
ATOM 1758 C C . LEU A 1 229 ? 47.505 18.191 -19.206 1.00 27.57 229 LEU A C 1
ATOM 1759 O O . LEU A 1 229 ? 47.776 16.996 -19.133 1.00 28.02 229 LEU A O 1
ATOM 1764 N N . VAL A 1 230 ? 46.338 18.646 -19.655 1.00 29.16 230 VAL A N 1
ATOM 1765 C CA . VAL A 1 230 ? 45.298 17.757 -20.182 1.00 28.00 230 VAL A CA 1
ATOM 1766 C C . VAL A 1 230 ? 45.773 17.033 -21.451 1.00 29.18 230 VAL A C 1
ATOM 1767 O O . VAL A 1 230 ? 45.405 15.883 -21.684 1.00 27.95 230 VAL A O 1
ATOM 1771 N N . ASP A 1 231 ? 46.597 17.707 -22.254 1.00 30.20 231 ASP A N 1
ATOM 1772 C CA . ASP A 1 231 ? 47.216 17.086 -23.437 1.00 30.64 231 ASP A CA 1
ATOM 1773 C C . ASP A 1 231 ? 48.149 15.942 -23.023 1.00 30.73 231 ASP A C 1
ATOM 1774 O O . ASP A 1 231 ? 48.204 14.907 -23.686 1.00 28.72 231 ASP A O 1
ATOM 1779 N N . GLU A 1 232 ? 48.878 16.147 -21.927 1.00 31.31 232 GLU A N 1
ATOM 1780 C CA . GLU A 1 232 ? 49.785 15.136 -21.377 1.00 32.00 232 GLU A CA 1
ATOM 1781 C C . GLU A 1 232 ? 49.000 13.942 -20.800 1.00 31.26 232 GLU A C 1
ATOM 1782 O O . GLU A 1 232 ? 49.469 12.803 -20.858 1.00 30.62 232 GLU A O 1
ATOM 1788 N N . TYR A 1 233 ? 47.811 14.204 -20.253 1.00 30.73 233 TYR A N 1
ATOM 1789 C CA . TYR A 1 233 ? 46.912 13.133 -19.801 1.00 29.18 233 TYR A CA 1
ATOM 1790 C C . TYR A 1 233 ? 46.546 12.215 -20.963 1.00 30.25 233 TYR A C 1
ATOM 1791 O O . TYR A 1 233 ? 46.645 10.992 -20.853 1.00 31.45 233 TYR A O 1
ATOM 1800 N N . GLU A 1 234 ? 46.112 12.815 -22.069 1.00 30.06 234 GLU A N 1
ATOM 1801 C CA . GLU A 1 234 ? 45.634 12.053 -23.229 1.00 32.07 234 GLU A CA 1
ATOM 1802 C C . GLU A 1 234 ? 46.729 11.198 -23.868 1.00 31.80 234 GLU A C 1
ATOM 1803 O O . GLU A 1 234 ? 46.445 10.129 -24.413 1.00 30.61 234 GLU A O 1
ATOM 1809 N N . SER A 1 235 ? 47.972 11.666 -23.789 1.00 29.63 235 SER A N 1
ATOM 1810 C CA . SER A 1 235 ? 49.117 10.923 -24.322 1.00 29.66 235 SER A CA 1
ATOM 1811 C C . SER A 1 235 ? 49.567 9.813 -23.368 1.00 29.01 235 SER A C 1
ATOM 1812 O O . SER A 1 235 ? 50.053 8.773 -23.805 1.00 29.80 235 SER A O 1
ATOM 1815 N N . CYS A 1 236 ? 49.402 10.048 -22.069 1.00 29.00 236 CYS A N 1
ATOM 1816 C CA . CYS A 1 236 ? 49.807 9.091 -21.032 1.00 29.37 236 CYS A CA 1
ATOM 1817 C C . CYS A 1 236 ? 48.778 7.999 -20.768 1.00 29.40 236 CYS A C 1
ATOM 1818 O O . CYS A 1 236 ? 49.143 6.846 -20.549 1.00 30.09 236 CYS A O 1
ATOM 1821 N N . TYR A 1 237 ? 47.500 8.372 -20.778 1.00 28.42 237 TYR A N 1
ATOM 1822 C CA . TYR A 1 237 ? 46.434 7.510 -20.268 1.00 27.47 237 TYR A CA 1
ATOM 1823 C C . TYR A 1 237 ? 45.402 7.091 -21.306 1.00 27.38 237 TYR A C 1
ATOM 1824 O O . TYR A 1 237 ? 45.270 7.699 -22.370 1.00 26.09 237 TYR A O 1
ATOM 1833 N N . THR A 1 238 ? 44.680 6.027 -20.972 1.00 27.96 238 THR A N 1
ATOM 1834 C CA . THR A 1 238 ? 43.546 5.558 -21.758 1.00 26.60 238 THR A CA 1
ATOM 1835 C C . THR A 1 238 ? 42.308 6.303 -21.276 1.00 25.95 238 THR A C 1
ATOM 1836 O O . THR A 1 238 ? 41.812 6.066 -20.177 1.00 23.80 238 THR A O 1
ATOM 1848 N N . THR A 1 240 ? 38.550 7.355 -21.027 1.00 24.58 240 THR A N 1
ATOM 1849 C CA . THR A 1 240 ? 37.202 6.805 -21.217 1.00 27.49 240 THR A CA 1
ATOM 1850 C C . THR A 1 240 ? 36.324 7.809 -21.967 1.00 29.32 240 THR A C 1
ATOM 1851 O O . THR A 1 240 ? 36.601 9.008 -21.936 1.00 31.38 240 THR A O 1
ATOM 1855 N N . PRO A 1 241 ? 35.258 7.330 -22.639 1.00 30.71 241 PRO A N 1
ATOM 1856 C CA . PRO A 1 241 ? 34.398 8.223 -23.430 1.00 31.80 241 PRO A CA 1
ATOM 1857 C C . PRO A 1 241 ? 33.944 9.486 -22.688 1.00 32.71 241 PRO A C 1
ATOM 1858 O O . PRO A 1 241 ? 34.030 10.586 -23.238 1.00 33.86 241 PRO A O 1
ATOM 1862 N N . ALA A 1 242 ? 33.487 9.319 -21.447 1.00 32.19 242 ALA A N 1
ATOM 1863 C CA . ALA A 1 242 ? 33.021 10.444 -20.622 1.00 31.80 242 ALA A CA 1
ATOM 1864 C C . ALA A 1 242 ? 34.125 11.470 -20.324 1.00 31.80 242 ALA A C 1
ATOM 1865 O O . ALA A 1 242 ? 33.835 12.629 -20.017 1.00 30.07 242 ALA A O 1
ATOM 1867 N N . THR A 1 243 ? 35.378 11.029 -20.418 1.00 32.82 243 THR A N 1
ATOM 1868 C CA . THR A 1 243 ? 36.550 11.868 -20.143 1.00 32.48 243 THR A CA 1
ATOM 1869 C C . THR A 1 243 ? 37.060 12.596 -21.386 1.00 33.65 243 THR A C 1
ATOM 1870 O O . THR A 1 243 ? 37.806 13.572 -21.279 1.00 32.38 243 THR A O 1
ATOM 1874 N N . GLN A 1 244 ? 36.672 12.116 -22.563 1.00 33.81 244 GLN A N 1
ATOM 1875 C CA . GLN A 1 244 ? 37.142 12.691 -23.820 1.00 32.83 244 GLN A CA 1
ATOM 1876 C C . GLN A 1 244 ? 36.521 14.062 -24.124 1.00 33.22 244 GLN A C 1
ATOM 1877 O O . GLN A 1 244 ? 35.689 14.579 -23.365 1.00 30.43 244 GLN A O 1
ATOM 1883 N N . ILE A 1 245 ? 36.972 14.661 -25.222 1.00 35.29 245 ILE A N 1
ATOM 1884 C CA . ILE A 1 245 ? 36.420 15.897 -25.723 1.00 36.59 245 ILE A CA 1
ATOM 1885 C C . ILE A 1 245 ? 34.972 15.576 -26.089 1.00 37.92 245 ILE A C 1
ATOM 1886 O O . ILE A 1 245 ? 34.675 14.488 -26.590 1.00 39.49 245 ILE A O 1
ATOM 1891 N N . HIS A 1 246 ? 34.077 16.504 -25.770 1.00 37.79 246 HIS A N 1
ATOM 1892 C CA . HIS A 1 246 ? 32.629 16.316 -25.892 1.00 38.75 246 HIS A CA 1
ATOM 1893 C C . HIS A 1 246 ? 32.066 15.332 -24.895 1.00 37.51 246 HIS A C 1
ATOM 1894 O O . HIS A 1 246 ? 30.887 14.992 -24.973 1.00 35.62 246 HIS A O 1
ATOM 1901 N N . GLY A 1 247 ? 32.886 14.860 -23.955 1.00 37.85 247 GLY A N 1
ATOM 1902 C CA . GLY A 1 247 ? 32.403 13.992 -22.882 1.00 35.32 247 GLY A CA 1
ATOM 1903 C C . GLY A 1 247 ? 31.607 14.793 -21.869 1.00 36.16 247 GLY A C 1
ATOM 1904 O O . GLY A 1 247 ? 31.814 16.000 -21.721 1.00 40.00 247 GLY A O 1
ATOM 1905 N N . GLU A 1 248 ? 30.690 14.121 -21.179 1.00 34.59 248 GLU A N 1
ATOM 1906 C CA . GLU A 1 248 ? 29.855 14.756 -20.155 1.00 34.53 248 GLU A CA 1
ATOM 1907 C C . GLU A 1 248 ? 30.643 15.093 -18.884 1.00 34.16 248 GLU A C 1
ATOM 1908 O O . GLU A 1 248 ? 30.198 15.904 -18.069 1.00 36.77 248 GLU A O 1
ATOM 1910 N N . LYS A 1 249 ? 31.798 14.455 -18.710 1.00 33.98 249 LYS A N 1
ATOM 1911 C CA . LYS A 1 249 ? 32.664 14.697 -17.558 1.00 32.97 249 LYS A CA 1
ATOM 1912 C C . LYS A 1 249 ? 34.024 15.259 -18.012 1.00 31.40 249 LYS A C 1
ATOM 1913 O O . LYS A 1 249 ? 35.060 15.031 -17.385 1.00 31.59 249 LYS A O 1
ATOM 1919 N N . ARG A 1 250 ? 34.000 16.033 -19.093 1.00 31.44 250 ARG A N 1
ATOM 1920 C CA . ARG A 1 250 ? 35.222 16.607 -19.656 1.00 31.20 250 ARG A CA 1
ATOM 1921 C C . ARG A 1 250 ? 35.688 17.743 -18.761 1.00 30.49 250 ARG A C 1
ATOM 1922 O O . ARG A 1 250 ? 36.876 17.868 -18.479 1.00 30.01 250 ARG A O 1
ATOM 1930 N N . GLN A 1 251 ? 34.737 18.549 -18.295 1.00 29.62 251 GLN A N 1
ATOM 1931 C CA . GLN A 1 251 ? 35.044 19.682 -17.419 1.00 29.65 251 GLN A CA 1
ATOM 1932 C C . GLN A 1 251 ? 35.653 19.225 -16.095 1.00 29.37 251 GLN A C 1
ATOM 1933 O O . GLN A 1 251 ? 36.511 19.905 -15.540 1.00 29.03 251 GLN A O 1
ATOM 1939 N N . ASN A 1 252 ? 35.208 18.076 -15.593 1.00 28.53 252 ASN A N 1
ATOM 1940 C CA . ASN A 1 252 ? 35.769 17.525 -14.353 1.00 27.67 252 ASN A CA 1
ATOM 1941 C C . ASN A 1 252 ? 37.242 17.147 -14.496 1.00 27.16 252 ASN A C 1
ATOM 1942 O O . ASN A 1 252 ? 37.990 17.156 -13.512 1.00 27.06 252 ASN A O 1
ATOM 1947 N N . VAL A 1 253 ? 37.639 16.807 -15.720 1.00 25.09 253 VAL A N 1
ATOM 1948 C CA . VAL A 1 253 ? 39.040 16.516 -16.038 1.00 25.45 253 VAL A CA 1
ATOM 1949 C C . VAL A 1 253 ? 39.899 17.786 -16.019 1.00 26.00 253 VAL A C 1
ATOM 1950 O O . VAL A 1 253 ? 41.000 17.801 -15.450 1.00 26.73 253 VAL A O 1
ATOM 1954 N N . LEU A 1 254 ? 39.402 18.847 -16.648 1.00 24.83 254 LEU A N 1
ATOM 1955 C CA . LEU A 1 254 ? 40.120 20.123 -16.669 1.00 24.74 254 LEU A CA 1
ATOM 1956 C C . LEU A 1 254 ? 40.364 20.622 -15.242 1.00 23.64 254 LEU A C 1
ATOM 1957 O O . LEU A 1 254 ? 41.461 21.086 -14.916 1.00 22.88 254 LEU A O 1
ATOM 1962 N N . GLU A 1 255 ? 39.335 20.522 -14.404 1.00 21.68 255 GLU A N 1
ATOM 1963 C CA . GLU A 1 255 ? 39.414 20.960 -13.007 1.00 22.05 255 GLU A CA 1
ATOM 1964 C C . GLU A 1 255 ? 40.393 20.106 -12.199 1.00 21.60 255 GLU A C 1
ATOM 1965 O O . GLU A 1 255 ? 41.065 20.611 -11.301 1.00 20.05 255 GLU A O 1
ATOM 1971 N N . ALA A 1 256 ? 40.452 18.812 -12.510 1.00 21.77 256 ALA A N 1
ATOM 1972 C CA . ALA A 1 256 ? 41.417 17.908 -11.884 1.00 21.48 256 ALA A CA 1
ATOM 1973 C C . ALA A 1 256 ? 42.847 18.343 -12.203 1.00 21.67 256 ALA A C 1
ATOM 1974 O O . ALA A 1 256 ? 43.724 18.314 -11.334 1.00 20.54 256 ALA A O 1
ATOM 1976 N N . ALA A 1 257 ? 43.065 18.744 -13.452 1.00 21.46 257 ALA A N 1
ATOM 1977 C CA . ALA A 1 257 ? 44.356 19.268 -13.895 1.00 22.36 257 ALA A CA 1
ATOM 1978 C C . ALA A 1 257 ? 44.687 20.585 -13.196 1.00 23.31 257 ALA A C 1
ATOM 1979 O O . ALA A 1 257 ? 45.841 20.835 -12.842 1.00 22.91 257 ALA A O 1
ATOM 1981 N N . ARG A 1 258 ? 43.668 21.424 -13.019 1.00 24.15 258 ARG A N 1
ATOM 1982 C CA . ARG A 1 258 ? 43.817 22.705 -12.330 1.00 23.67 258 ARG A CA 1
ATOM 1983 C C . ARG A 1 258 ? 44.291 22.506 -10.896 1.00 24.08 258 ARG A C 1
ATOM 1984 O O . ARG A 1 258 ? 45.156 23.239 -10.406 1.00 24.14 258 ARG A O 1
ATOM 1992 N N . ILE A 1 259 ? 43.696 21.523 -10.229 1.00 21.90 259 ILE A N 1
ATOM 1993 C CA . ILE A 1 259 ? 44.034 21.201 -8.846 1.00 21.76 259 ILE A CA 1
ATOM 1994 C C . ILE A 1 259 ? 45.454 20.643 -8.755 1.00 21.51 259 ILE A C 1
ATOM 1995 O O . ILE A 1 259 ? 46.217 21.020 -7.867 1.00 19.94 259 ILE A O 1
ATOM 2000 N N . GLU A 1 260 ? 45.808 19.766 -9.690 1.00 21.49 260 GLU A N 1
ATOM 2001 C CA . GLU A 1 260 ? 47.159 19.197 -9.753 1.00 21.69 260 GLU A CA 1
ATOM 2002 C C . GLU A 1 260 ? 48.242 20.270 -9.920 1.00 21.64 260 GLU A C 1
ATOM 2003 O O . GLU A 1 260 ? 49.272 20.232 -9.241 1.00 19.91 260 GLU A O 1
ATOM 2009 N N . LEU A 1 261 ? 48.011 21.206 -10.835 1.00 21.43 261 LEU A N 1
ATOM 2010 C CA . LEU A 1 261 ? 48.979 22.276 -11.097 1.00 20.81 261 LEU A CA 1
ATOM 2011 C C . LEU A 1 261 ? 49.102 23.222 -9.900 1.00 20.60 261 LEU A C 1
ATOM 2012 O O . LEU A 1 261 ? 50.193 23.690 -9.589 1.00 22.44 261 LEU A O 1
ATOM 2017 N N . GLY A 1 262 ? 47.979 23.489 -9.237 1.00 19.89 262 GLY A N 1
ATOM 2018 C CA . GLY A 1 262 ? 47.956 24.341 -8.051 1.00 20.27 262 GLY A CA 1
ATOM 2019 C C . GLY A 1 262 ? 48.655 23.699 -6.870 1.00 20.79 262 GLY A C 1
ATOM 2020 O O . GLY A 1 262 ? 49.442 24.344 -6.176 1.00 19.54 262 GLY A O 1
ATOM 2029 N N . LYS A 1 264 ? 50.885 21.266 -7.067 1.00 20.63 264 LYS A N 1
ATOM 2030 C CA . LYS A 1 264 ? 52.297 21.113 -7.436 1.00 22.59 264 LYS A CA 1
ATOM 2031 C C . LYS A 1 264 ? 53.069 22.415 -7.230 1.00 23.58 264 LYS A C 1
ATOM 2032 O O . LYS A 1 264 ? 54.184 22.416 -6.713 1.00 22.26 264 LYS A O 1
ATOM 2038 N N . ARG A 1 265 ? 52.463 23.518 -7.647 1.00 24.45 265 ARG A N 1
ATOM 2039 C CA . ARG A 1 265 ? 53.057 24.846 -7.489 1.00 25.60 265 ARG A CA 1
ATOM 2040 C C . ARG A 1 265 ? 53.242 25.181 -6.018 1.00 24.10 265 ARG A C 1
ATOM 2041 O O . ARG A 1 265 ? 54.288 25.675 -5.608 1.00 22.82 265 ARG A O 1
ATOM 2049 N N . PHE A 1 266 ? 52.197 24.928 -5.241 1.00 23.07 266 PHE A N 1
ATOM 2050 C CA . PHE A 1 266 ? 52.221 25.182 -3.806 1.00 23.77 266 PHE A CA 1
ATOM 2051 C C . PHE A 1 266 ? 53.315 24.356 -3.131 1.00 23.97 266 PHE A C 1
ATOM 2052 O O . PHE A 1 266 ? 54.085 24.872 -2.319 1.00 25.81 266 PHE A O 1
ATOM 2060 N N . LEU A 1 267 ? 53.370 23.074 -3.478 1.00 22.83 267 LEU A N 1
ATOM 2061 C CA . LEU A 1 267 ? 54.370 22.153 -2.929 1.00 22.87 267 LEU A CA 1
ATOM 2062 C C . LEU A 1 267 ? 55.803 22.566 -3.278 1.00 22.84 267 LEU A C 1
ATOM 2063 O O . LEU A 1 267 ? 56.682 22.596 -2.410 1.00 20.93 267 LEU A O 1
ATOM 2068 N N . GLU A 1 268 ? 56.028 22.870 -4.550 1.00 21.67 268 GLU A N 1
ATOM 2069 C CA . GLU A 1 268 ? 57.358 23.251 -5.036 1.00 24.25 268 GLU A CA 1
ATOM 2070 C C . GLU A 1 268 ? 57.854 24.554 -4.414 1.00 24.23 268 GLU A C 1
ATOM 2071 O O . GLU A 1 268 ? 59.004 24.652 -3.989 1.00 24.19 268 GLU A O 1
ATOM 2077 N N . GLN A 1 269 ? 56.976 25.547 -4.360 1.00 24.89 269 GLN A N 1
ATOM 2078 C CA . GLN A 1 269 ? 57.329 26.868 -3.824 1.00 25.37 269 GLN A CA 1
ATOM 2079 C C . GLN A 1 269 ? 57.581 26.828 -2.316 1.00 25.29 269 GLN A C 1
ATOM 2080 O O . GLN A 1 269 ? 58.372 27.608 -1.792 1.00 24.41 269 GLN A O 1
ATOM 2086 N N . GLY A 1 270 ? 56.920 25.901 -1.631 1.00 25.46 270 GLY A N 1
ATOM 2087 C CA . GLY A 1 270 ? 57.127 25.700 -0.194 1.00 23.93 270 GLY A CA 1
ATOM 2088 C C . GLY A 1 270 ? 58.262 24.745 0.144 1.00 21.96 270 GLY A C 1
ATOM 2089 O O . GLY A 1 270 ? 58.626 24.599 1.309 1.00 21.17 270 GLY A O 1
ATOM 2090 N N . GLY A 1 271 ? 58.823 24.095 -0.874 1.00 21.47 271 GLY A N 1
ATOM 2091 C CA . GLY A 1 271 ? 59.907 23.126 -0.682 1.00 22.07 271 GLY A CA 1
ATOM 2092 C C . GLY A 1 271 ? 59.458 21.867 0.044 1.00 22.33 271 GLY A C 1
ATOM 2093 O O . GLY A 1 271 ? 60.225 21.264 0.800 1.00 23.26 271 GLY A O 1
ATOM 2094 N N . PHE A 1 272 ? 58.209 21.474 -0.184 1.00 22.93 272 PHE A N 1
ATOM 2095 C CA . PHE A 1 272 ? 57.629 20.315 0.494 1.00 22.79 272 PHE A CA 1
ATOM 2096 C C . PHE A 1 272 ? 57.950 19.024 -0.246 1.00 22.92 272 PHE A C 1
ATOM 2097 O O . PHE A 1 272 ? 58.152 19.021 -1.459 1.00 24.87 272 PHE A O 1
ATOM 2105 N N . HIS A 1 273 ? 57.996 17.934 0.512 1.00 23.12 273 HIS A N 1
ATOM 2106 C CA . HIS A 1 273 ? 58.328 16.606 -0.013 1.00 23.63 273 HIS A CA 1
ATOM 2107 C C . HIS A 1 273 ? 57.210 15.614 0.167 1.00 23.52 273 HIS A C 1
ATOM 2108 O O . HIS A 1 273 ? 57.245 14.522 -0.405 1.00 22.32 273 HIS A O 1
ATOM 2115 N N . ALA A 1 274 ? 56.215 15.975 0.974 1.00 23.33 274 ALA A N 1
ATOM 2116 C CA . ALA A 1 274 ? 55.034 15.143 1.184 1.00 23.48 274 ALA A CA 1
ATOM 2117 C C . ALA A 1 274 ? 53.865 16.001 1.651 1.00 24.09 274 ALA A C 1
ATOM 2118 O O . ALA A 1 274 ? 54.054 17.133 2.090 1.00 23.09 274 ALA A O 1
ATOM 2120 N N . PHE A 1 275 ? 52.657 15.457 1.544 1.00 24.46 275 PHE A N 1
ATOM 2121 C CA . PHE A 1 275 ? 51.454 16.199 1.915 1.00 23.02 275 PHE A CA 1
ATOM 2122 C C . PHE A 1 275 ? 50.279 15.297 2.268 1.00 22.93 275 PHE A C 1
ATOM 2123 O O . PHE A 1 275 ? 50.294 14.107 1.989 1.00 20.96 275 PHE A O 1
ATOM 2131 N N . THR A 1 276 ? 49.261 15.897 2.875 1.00 23.09 276 THR A N 1
ATOM 2132 C CA . THR A 1 276 ? 48.021 15.205 3.196 1.00 22.32 276 THR A CA 1
ATOM 2133 C C . THR A 1 276 ? 46.818 16.066 2.841 1.00 23.45 276 THR A C 1
ATOM 2134 O O . THR A 1 276 ? 46.911 17.297 2.771 1.00 24.69 276 THR A O 1
ATOM 2138 N N . THR A 1 277 ? 45.690 15.403 2.623 1.00 23.58 277 THR A N 1
ATOM 2139 C CA . THR A 1 277 ? 44.406 16.072 2.445 1.00 24.47 277 THR A CA 1
ATOM 2140 C C . THR A 1 277 ? 43.418 15.526 3.464 1.00 25.36 277 THR A C 1
ATOM 2141 O O . THR A 1 277 ? 43.702 14.546 4.156 1.00 26.72 277 THR A O 1
ATOM 2145 N N . THR A 1 278 ? 42.266 16.175 3.562 1.00 25.10 278 THR A N 1
ATOM 2146 C CA . THR A 1 278 ? 41.161 15.670 4.367 1.00 26.09 278 THR A CA 1
ATOM 2147 C C . THR A 1 278 ? 39.838 15.992 3.679 1.00 27.04 278 THR A C 1
ATOM 2148 O O . THR A 1 278 ? 39.552 17.154 3.377 1.00 27.32 278 THR A O 1
ATOM 2152 N N . PHE A 1 279 ? 39.043 14.956 3.414 1.00 25.55 279 PHE A N 1
ATOM 2153 C CA . PHE A 1 279 ? 37.763 15.131 2.711 1.00 26.47 279 PHE A CA 1
ATOM 2154 C C . PHE A 1 279 ? 36.730 15.918 3.527 1.00 26.42 279 PHE A C 1
ATOM 2155 O O . PHE A 1 279 ? 35.730 16.372 2.981 1.00 31.29 279 PHE A O 1
ATOM 2163 N N . GLU A 1 280 ? 36.979 16.068 4.827 1.00 26.70 280 GLU A N 1
ATOM 2164 C CA . GLU A 1 280 ? 36.125 16.874 5.710 1.00 28.26 280 GLU A CA 1
ATOM 2165 C C . GLU A 1 280 ? 36.418 18.384 5.628 1.00 28.42 280 GLU A C 1
ATOM 2166 O O . GLU A 1 280 ? 35.713 19.187 6.240 1.00 28.43 280 GLU A O 1
ATOM 2172 N N . ASP A 1 281 ? 37.458 18.765 4.886 1.00 26.76 281 ASP A N 1
ATOM 2173 C CA . ASP A 1 281 ? 37.799 20.178 4.670 1.00 25.63 281 ASP A CA 1
ATOM 2174 C C . ASP A 1 281 ? 38.267 20.410 3.232 1.00 25.75 281 ASP A C 1
ATOM 2175 O O . ASP A 1 281 ? 39.466 20.365 2.935 1.00 25.16 281 ASP A O 1
ATOM 2180 N N . LEU A 1 282 ? 37.306 20.657 2.346 1.00 24.91 282 LEU A N 1
ATOM 2181 C CA . LEU A 1 282 ? 37.592 20.909 0.928 1.00 25.00 282 LEU A CA 1
ATOM 2182 C C . LEU A 1 282 ? 36.943 22.205 0.435 1.00 24.18 282 LEU A C 1
ATOM 2183 O O . LEU A 1 282 ? 36.614 22.334 -0.744 1.00 23.68 282 LEU A O 1
ATOM 2188 N N . HIS A 1 283 ? 36.762 23.163 1.338 1.00 23.93 283 HIS A N 1
ATOM 2189 C CA . HIS A 1 283 ? 36.138 24.445 0.975 1.00 24.34 283 HIS A CA 1
ATOM 2190 C C . HIS A 1 283 ? 36.943 25.182 -0.049 1.00 23.58 283 HIS A C 1
ATOM 2191 O O . HIS A 1 283 ? 38.146 25.380 0.126 1.00 23.22 283 HIS A O 1
ATOM 2198 N N . GLY A 1 284 ? 36.281 25.578 -1.134 1.00 22.45 284 GLY A N 1
ATOM 2199 C CA . GLY A 1 284 ? 36.931 26.287 -2.235 1.00 23.54 284 GLY A CA 1
ATOM 2200 C C . GLY A 1 284 ? 37.424 25.386 -3.354 1.00 23.78 284 GLY A C 1
ATOM 2201 O O . GLY A 1 284 ? 37.759 25.867 -4.434 1.00 21.30 284 GLY A O 1
ATOM 2202 N N . LEU A 1 285 ? 37.480 24.082 -3.099 1.00 23.75 285 LEU A N 1
ATOM 2203 C CA . LEU A 1 285 ? 37.917 23.115 -4.106 1.00 24.66 285 LEU A CA 1
ATOM 2204 C C . LEU A 1 285 ? 36.713 22.491 -4.798 1.00 26.01 285 LEU A C 1
ATOM 2205 O O . LEU A 1 285 ? 35.678 22.262 -4.172 1.00 27.97 285 LEU A O 1
ATOM 2210 N N . LYS A 1 286 ? 36.855 22.228 -6.093 1.00 25.20 286 LYS A N 1
ATOM 2211 C CA . LYS A 1 286 ? 35.777 21.647 -6.883 1.00 27.93 286 LYS A CA 1
ATOM 2212 C C . LYS A 1 286 ? 35.585 20.161 -6.595 1.00 28.92 286 LYS A C 1
ATOM 2213 O O . LYS A 1 286 ? 34.475 19.637 -6.707 1.00 29.86 286 LYS A O 1
ATOM 2219 N N . GLN A 1 287 ? 36.669 19.493 -6.217 1.00 28.92 287 GLN A N 1
ATOM 2220 C CA . GLN A 1 287 ? 36.631 18.062 -5.947 1.00 28.12 287 GLN A CA 1
ATOM 2221 C C . GLN A 1 287 ? 37.789 17.603 -5.069 1.00 27.39 287 GLN A C 1
ATOM 2222 O O . GLN A 1 287 ? 38.814 18.278 -4.968 1.00 24.86 287 GLN A O 1
ATOM 2228 N N . LEU A 1 288 ? 37.605 16.455 -4.424 1.00 27.13 288 LEU A N 1
ATOM 2229 C CA . LEU A 1 288 ? 38.674 15.822 -3.651 1.00 27.42 288 LEU A CA 1
ATOM 2230 C C . LEU A 1 288 ? 39.827 15.533 -4.612 1.00 27.10 288 LEU A C 1
ATOM 2231 O O . LEU A 1 288 ? 39.607 14.918 -5.659 1.00 29.61 288 LEU A O 1
ATOM 2236 N N . PRO A 1 289 ? 41.049 16.003 -4.289 1.00 25.63 289 PRO A N 1
ATOM 2237 C CA . PRO A 1 289 ? 42.188 15.685 -5.150 1.00 25.69 289 PRO A CA 1
ATOM 2238 C C . PRO A 1 289 ? 42.395 14.178 -5.297 1.00 25.46 289 PRO A C 1
ATOM 2239 O O . PRO A 1 289 ? 42.574 13.477 -4.303 1.00 25.79 289 PRO A O 1
ATOM 2243 N N . GLY A 1 290 ? 42.350 13.695 -6.532 1.00 23.07 290 GLY A N 1
ATOM 2244 C CA . GLY A 1 290 ? 42.488 12.272 -6.814 1.00 22.80 290 GLY A CA 1
ATOM 2245 C C . GLY A 1 290 ? 43.587 12.027 -7.821 1.00 21.96 290 GLY A C 1
ATOM 2246 O O . GLY A 1 290 ? 44.680 11.591 -7.469 1.00 19.94 290 GLY A O 1
ATOM 2247 N N . LEU A 1 291 ? 43.286 12.317 -9.080 1.00 22.67 291 LEU A N 1
ATOM 2248 C CA . LEU A 1 291 ? 44.270 12.239 -10.155 1.00 22.89 291 LEU A CA 1
ATOM 2249 C C . LEU A 1 291 ? 45.536 13.004 -9.771 1.00 23.66 291 LEU A C 1
ATOM 2250 O O . LEU A 1 291 ? 46.641 12.474 -9.879 1.00 22.56 291 LEU A O 1
ATOM 2255 N N . ALA A 1 292 ? 45.355 14.243 -9.315 1.00 23.43 292 ALA A N 1
ATOM 2256 C CA . ALA A 1 292 ? 46.471 15.112 -8.906 1.00 22.79 292 ALA A CA 1
ATOM 2257 C C . ALA A 1 292 ? 47.417 14.401 -7.944 1.00 23.28 292 ALA A C 1
ATOM 2258 O O . ALA A 1 292 ? 48.629 14.378 -8.149 1.00 23.06 292 ALA A O 1
ATOM 2260 N N . VAL A 1 293 ? 46.839 13.828 -6.893 1.00 23.53 293 VAL A N 1
ATOM 2261 C CA . VAL A 1 293 ? 47.599 13.152 -5.846 1.00 23.08 293 VAL A CA 1
ATOM 2262 C C . VAL A 1 293 ? 48.344 11.933 -6.395 1.00 22.97 293 VAL A C 1
ATOM 2263 O O . VAL A 1 293 ? 49.486 11.669 -6.011 1.00 21.06 293 VAL A O 1
ATOM 2267 N N . GLN A 1 294 ? 47.698 11.207 -7.301 1.00 22.52 294 GLN A N 1
ATOM 2268 C CA . GLN A 1 294 ? 48.290 10.002 -7.889 1.00 22.50 294 GLN A CA 1
ATOM 2269 C C . GLN A 1 294 ? 49.546 10.313 -8.708 1.00 22.78 294 GLN A C 1
ATOM 2270 O O . GLN A 1 294 ? 50.552 9.611 -8.600 1.00 23.80 294 GLN A O 1
ATOM 2276 N N . ARG A 1 295 ? 49.479 11.359 -9.528 1.00 22.48 295 ARG A N 1
ATOM 2277 C CA . ARG A 1 295 ? 50.619 11.751 -10.367 1.00 22.94 295 ARG A CA 1
ATOM 2278 C C . ARG A 1 295 ? 51.732 12.376 -9.532 1.00 20.90 295 ARG A C 1
ATOM 2279 O O . ARG A 1 295 ? 52.916 12.192 -9.820 1.00 19.74 295 ARG A O 1
ATOM 2287 N N . LEU A 1 296 ? 51.345 13.120 -8.501 1.00 18.90 296 LEU A N 1
ATOM 2288 C CA . LEU A 1 296 ? 52.314 13.699 -7.574 1.00 20.41 296 LEU A CA 1
ATOM 2289 C C . LEU A 1 296 ? 53.070 12.602 -6.830 1.00 21.00 296 LEU A C 1
ATOM 2290 O O . LEU A 1 296 ? 54.288 12.687 -6.646 1.00 21.87 296 LEU A O 1
ATOM 2303 N N . GLN A 1 298 ? 53.519 9.544 -7.979 1.00 19.59 298 GLN A N 1
ATOM 2304 C CA . GLN A 1 298 ? 54.384 8.961 -9.013 1.00 21.23 298 GLN A CA 1
ATOM 2305 C C . GLN A 1 298 ? 55.650 9.789 -9.234 1.00 22.23 298 GLN A C 1
ATOM 2306 O O . GLN A 1 298 ? 56.725 9.245 -9.493 1.00 23.85 298 GLN A O 1
ATOM 2312 N N . GLN A 1 299 ? 5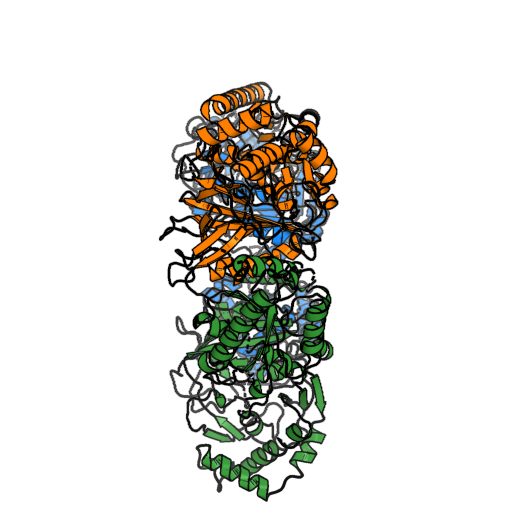5.508 11.107 -9.136 1.00 22.73 299 GLN A N 1
ATOM 2313 C CA . GLN A 1 299 ? 56.638 12.033 -9.282 1.00 21.76 299 GLN A CA 1
ATOM 2314 C C . GLN A 1 299 ? 57.540 12.085 -8.048 1.00 21.06 299 GLN A C 1
ATOM 2315 O O . GLN A 1 299 ? 58.525 12.827 -8.032 1.00 23.00 299 GLN A O 1
ATOM 2321 N N . GLY A 1 300 ? 57.197 11.313 -7.019 1.00 19.98 300 GLY A N 1
ATOM 2322 C CA . GLY A 1 300 ? 58.072 11.106 -5.861 1.00 20.28 300 GLY A CA 1
ATOM 2323 C C . GLY A 1 300 ? 57.566 11.674 -4.544 1.00 18.67 300 GLY A C 1
ATOM 2324 O O . GLY A 1 300 ? 58.214 11.505 -3.508 1.00 18.76 300 GLY A O 1
ATOM 2325 N N . TYR A 1 301 ? 56.425 12.360 -4.571 1.00 17.73 301 TYR A N 1
ATOM 2326 C CA . TYR A 1 301 ? 55.880 12.974 -3.359 1.00 19.87 301 TYR A CA 1
ATOM 2327 C C . TYR A 1 301 ? 55.275 11.940 -2.423 1.00 20.16 301 TYR A C 1
ATOM 2328 O O . TYR A 1 301 ? 54.707 10.944 -2.861 1.00 20.84 301 TYR A O 1
ATOM 2337 N N . GLY A 1 302 ? 55.418 12.187 -1.126 1.00 20.33 302 GLY A N 1
ATOM 2338 C CA . GLY A 1 302 ? 54.764 11.390 -0.106 1.00 20.17 302 GLY A CA 1
ATOM 2339 C C . GLY A 1 302 ? 53.330 11.851 0.065 1.00 21.14 302 GLY A C 1
ATOM 2340 O O . GLY A 1 302 ? 53.015 13.026 -0.134 1.00 21.23 302 GLY A O 1
ATOM 2341 N N . PHE A 1 303 ? 52.456 10.923 0.436 1.00 21.29 303 PHE A N 1
ATOM 2342 C CA . PHE A 1 303 ? 51.048 11.238 0.650 1.00 21.12 303 PHE A CA 1
ATOM 2343 C C . PHE A 1 303 ? 50.337 10.182 1.480 1.00 21.21 303 PHE A C 1
ATOM 2344 O O . PHE A 1 303 ? 50.679 9.008 1.439 1.00 21.74 303 PHE A O 1
ATOM 2352 N N . ALA A 1 304 ? 49.355 10.639 2.246 1.00 21.85 304 ALA A N 1
ATOM 2353 C CA . ALA A 1 304 ? 48.401 9.773 2.914 1.00 22.25 304 ALA A CA 1
ATOM 2354 C C . ALA A 1 304 ? 47.098 10.546 3.085 1.00 22.03 304 ALA A C 1
ATOM 2355 O O . ALA A 1 304 ? 47.099 11.769 3.160 1.00 21.80 304 ALA A O 1
ATOM 2357 N N . GLY A 1 305 ? 45.987 9.824 3.135 1.00 24.47 305 GLY A N 1
ATOM 2358 C CA . GLY A 1 305 ? 44.667 10.444 3.201 1.00 23.57 305 GLY A CA 1
ATOM 2359 C C . GLY A 1 305 ? 44.294 10.889 4.600 1.00 23.79 305 GLY A C 1
ATOM 2360 O O . GLY A 1 305 ? 44.977 10.569 5.575 1.00 24.06 305 GLY A O 1
ATOM 2361 N N . GLU A 1 306 ? 43.186 11.620 4.677 1.00 24.60 306 GLU A N 1
ATOM 2362 C CA . GLU A 1 306 ? 42.620 12.146 5.928 1.00 25.02 306 GLU A CA 1
ATOM 2363 C C . GLU A 1 306 ? 43.641 12.634 6.977 1.00 24.26 306 GLU A C 1
ATOM 2364 O O . GLU A 1 306 ? 43.580 12.275 8.152 1.00 25.65 306 GLU A O 1
ATOM 2370 N N . GLY A 1 307 ? 44.566 13.475 6.529 1.00 24.83 307 GLY A N 1
ATOM 2371 C CA . GLY A 1 307 ? 45.531 14.130 7.415 1.00 22.65 307 GLY A CA 1
ATOM 2372 C C . GLY A 1 307 ? 46.559 13.218 8.054 1.00 22.21 307 GLY A C 1
ATOM 2373 O O . GLY A 1 307 ? 47.146 13.570 9.078 1.00 19.92 307 GLY A O 1
ATOM 2374 N N . ASP A 1 308 ? 46.778 12.051 7.450 1.00 22.55 308 ASP A N 1
ATOM 2375 C CA . ASP A 1 308 ? 47.664 11.026 8.014 1.00 22.93 308 ASP A CA 1
ATOM 2376 C C . ASP A 1 308 ? 49.128 11.318 7.682 1.00 23.02 308 ASP A C 1
ATOM 2377 O O . ASP A 1 308 ? 49.688 10.789 6.720 1.00 23.26 308 ASP A O 1
ATOM 2382 N N . TRP A 1 309 ? 49.747 12.144 8.518 1.00 21.40 309 TRP A N 1
ATOM 2383 C CA . TRP A 1 309 ? 51.109 12.626 8.276 1.00 21.51 309 TRP A CA 1
ATOM 2384 C C . TRP A 1 309 ? 52.195 11.583 8.463 1.00 21.92 309 TRP A C 1
ATOM 2385 O O . TRP A 1 309 ? 53.213 11.623 7.771 1.00 20.25 309 TRP A O 1
ATOM 2396 N N . LYS A 1 310 ? 52.000 10.646 9.387 1.00 21.26 310 LYS A N 1
ATOM 2397 C CA . LYS A 1 310 ? 52.985 9.574 9.604 1.00 21.48 310 LYS A CA 1
ATOM 2398 C C . LYS A 1 310 ? 53.195 8.732 8.341 1.00 21.09 310 LYS A C 1
ATOM 2399 O O . LYS A 1 310 ? 54.329 8.483 7.925 1.00 23.03 310 LYS A O 1
ATOM 2405 N N . THR A 1 311 ? 52.095 8.319 7.724 1.00 19.85 311 THR A N 1
ATOM 2406 C CA . THR A 1 311 ? 52.156 7.491 6.522 1.00 20.95 311 THR A CA 1
ATOM 2407 C C . THR A 1 311 ? 52.636 8.287 5.310 1.00 19.77 311 THR A C 1
ATOM 2408 O O . THR A 1 311 ? 53.365 7.764 4.465 1.00 19.18 311 THR A O 1
ATOM 2412 N N . ALA A 1 312 ? 52.213 9.544 5.225 1.00 19.04 312 ALA A N 1
ATOM 2413 C CA . ALA A 1 312 ? 52.663 10.444 4.162 1.00 19.54 312 ALA A CA 1
ATOM 2414 C C . ALA A 1 312 ? 54.176 10.603 4.204 1.00 19.33 312 ALA A C 1
ATOM 2415 O O . ALA A 1 312 ? 54.847 10.504 3.172 1.00 18.31 312 ALA A O 1
ATOM 2417 N N . ALA A 1 313 ? 54.702 10.846 5.404 1.00 19.13 313 ALA A N 1
ATOM 2418 C CA . ALA A 1 313 ? 56.148 10.945 5.607 1.00 19.85 313 ALA A CA 1
ATOM 2419 C C . ALA A 1 313 ? 56.823 9.626 5.252 1.00 21.20 313 ALA A C 1
ATOM 2420 O O . ALA A 1 313 ? 57.848 9.611 4.570 1.00 18.30 313 ALA A O 1
ATOM 2422 N N . LEU A 1 314 ? 56.234 8.524 5.716 1.00 21.02 314 LEU A N 1
ATOM 2423 C CA . LEU A 1 314 ? 56.778 7.189 5.473 1.00 21.41 314 LEU A CA 1
ATOM 2424 C C . LEU A 1 314 ? 56.847 6.889 3.973 1.00 21.25 314 LEU A C 1
ATOM 2425 O O . LEU A 1 314 ? 57.833 6.337 3.490 1.00 22.77 314 LEU A O 1
ATOM 2430 N N . LEU A 1 315 ? 55.796 7.252 3.242 1.00 21.88 315 LEU A N 1
ATOM 2431 C CA . LEU A 1 315 ? 55.759 7.024 1.792 1.00 22.34 315 LEU A CA 1
ATOM 2432 C C . LEU A 1 315 ? 56.947 7.691 1.110 1.00 22.86 315 LEU A C 1
ATOM 2433 O O . LEU A 1 315 ? 57.657 7.063 0.321 1.00 21.02 315 LEU A O 1
ATOM 2438 N N . ARG A 1 316 ? 57.161 8.964 1.431 1.00 20.72 316 ARG A N 1
ATOM 2439 C CA . ARG A 1 316 ? 58.284 9.729 0.881 1.00 20.68 316 ARG A CA 1
ATOM 2440 C C . ARG A 1 316 ? 59.619 9.076 1.227 1.00 19.35 316 ARG A C 1
ATOM 2441 O O . ARG A 1 316 ? 60.467 8.862 0.356 1.00 19.89 316 ARG A O 1
ATOM 2449 N N . ILE A 1 317 ? 59.786 8.758 2.505 1.00 18.74 317 ILE A N 1
ATOM 2450 C CA . ILE A 1 317 ? 60.980 8.069 2.994 1.00 20.53 317 ILE A CA 1
ATOM 2451 C C . ILE A 1 317 ? 61.275 6.829 2.155 1.00 20.48 317 ILE A C 1
ATOM 2452 O O . ILE A 1 317 ? 62.379 6.664 1.641 1.00 23.51 317 ILE A O 1
ATOM 2465 N N . LYS A 1 319 ? 59.913 5.859 -0.729 1.00 19.98 319 LYS A N 1
ATOM 2466 C CA . LYS A 1 319 ? 60.101 6.217 -2.147 1.00 20.64 319 LYS A CA 1
ATOM 2467 C C . LYS A 1 319 ? 61.537 6.631 -2.424 1.00 21.39 319 LYS A C 1
ATOM 2468 O O . LYS A 1 319 ? 62.160 6.138 -3.367 1.00 22.02 319 LYS A O 1
ATOM 2474 N N . VAL A 1 320 ? 62.055 7.532 -1.590 1.00 20.98 320 VAL A N 1
ATOM 2475 C CA . VAL A 1 320 ? 63.450 7.965 -1.687 1.00 22.18 320 VAL A CA 1
ATOM 2476 C C . VAL A 1 320 ? 64.402 6.798 -1.427 1.00 22.44 320 VAL A C 1
ATOM 2477 O O . VAL A 1 320 ? 65.424 6.658 -2.098 1.00 23.15 320 VAL A O 1
ATOM 2489 N N . SER A 1 322 ? 63.974 3.750 -2.101 1.00 23.69 322 SER A N 1
ATOM 2490 C CA . SER A 1 322 ? 63.943 2.769 -3.189 1.00 24.17 322 SER A CA 1
ATOM 2491 C C . SER A 1 322 ? 64.544 3.269 -4.505 1.00 25.47 322 SER A C 1
ATOM 2492 O O . SER A 1 322 ? 64.426 2.597 -5.534 1.00 24.91 322 SER A O 1
ATOM 2495 N N . THR A 1 323 ? 65.195 4.432 -4.475 1.00 26.51 323 THR A N 1
ATOM 2496 C CA . THR A 1 323 ? 65.766 5.030 -5.684 1.00 26.51 323 THR A CA 1
ATOM 2497 C C . THR A 1 323 ? 66.752 4.088 -6.371 1.00 26.62 323 THR A C 1
ATOM 2498 O O . THR A 1 323 ? 67.685 3.589 -5.744 1.00 25.06 323 THR A O 1
ATOM 2502 N N . GLY A 1 324 ? 66.534 3.852 -7.660 1.00 28.51 324 GLY A N 1
ATOM 2503 C CA . GLY A 1 324 ? 67.411 2.992 -8.454 1.00 28.14 324 GLY A CA 1
ATOM 2504 C C . GLY A 1 324 ? 67.107 1.505 -8.360 1.00 28.95 324 GLY A C 1
ATOM 2505 O O . GLY A 1 324 ? 67.768 0.699 -9.015 1.00 30.74 324 GLY A O 1
ATOM 2506 N N . LEU A 1 325 ? 66.114 1.139 -7.550 1.00 29.26 325 LEU A N 1
ATOM 2507 C CA . LEU A 1 325 ? 65.663 -0.254 -7.435 1.00 29.33 325 LEU A CA 1
ATOM 2508 C C . LEU A 1 325 ? 64.436 -0.490 -8.311 1.00 29.56 325 LEU A C 1
ATOM 2509 O O . LEU A 1 325 ? 63.715 0.450 -8.643 1.00 30.10 325 LEU A O 1
ATOM 2514 N N . GLN A 1 326 ? 64.211 -1.751 -8.673 1.00 29.67 326 GLN A N 1
ATOM 2515 C CA . GLN A 1 326 ? 63.066 -2.137 -9.499 1.00 28.53 326 GLN A CA 1
ATOM 2516 C C . GLN A 1 326 ? 61.801 -2.285 -8.663 1.00 27.52 326 GLN A C 1
ATOM 2517 O O . GLN A 1 326 ? 61.748 -3.087 -7.735 1.00 26.78 326 GLN A O 1
ATOM 2519 N N . GLY A 1 327 ? 60.786 -1.499 -8.993 1.00 25.74 327 GLY A N 1
ATOM 2520 C CA . GLY A 1 327 ? 59.462 -1.673 -8.408 1.00 25.35 327 GLY A CA 1
ATOM 2521 C C . GLY A 1 327 ? 58.896 -0.390 -7.831 1.00 25.99 327 GLY A C 1
ATOM 2522 O O . GLY A 1 327 ? 59.634 0.534 -7.483 1.00 24.88 327 GLY A O 1
ATOM 2523 N N . GLY A 1 328 ? 57.574 -0.353 -7.707 1.00 26.41 328 GLY A N 1
ATOM 2524 C CA . GLY A 1 328 ? 56.871 0.812 -7.201 1.00 24.66 328 GLY A CA 1
ATOM 2525 C C . GLY A 1 328 ? 56.629 0.799 -5.704 1.00 24.17 328 GLY A C 1
ATOM 2526 O O . GLY A 1 328 ? 56.730 -0.239 -5.041 1.00 21.98 328 GLY A O 1
ATOM 2527 N N . THR A 1 329 ? 56.303 1.977 -5.183 1.00 24.18 329 THR A N 1
ATOM 2528 C CA . THR A 1 329 ? 55.933 2.160 -3.783 1.00 22.81 329 THR A CA 1
ATOM 2529 C C . THR A 1 329 ? 54.747 3.109 -3.701 1.00 22.00 329 THR A C 1
ATOM 2530 O O . THR A 1 329 ? 54.752 4.161 -4.345 1.00 21.08 329 THR A O 1
ATOM 2534 N N . SER A 1 330 ? 53.743 2.745 -2.907 1.00 20.36 330 SER A N 1
ATOM 2535 C CA . SER A 1 330 ? 52.479 3.477 -2.894 1.00 21.05 330 SER A CA 1
ATOM 2536 C C . SER A 1 330 ? 51.803 3.556 -1.539 1.00 19.96 330 SER A C 1
ATOM 2537 O O . SER A 1 330 ? 51.980 2.695 -0.684 1.00 19.63 330 SER A O 1
ATOM 2540 N N . PHE A 1 331 ? 51.005 4.606 -1.376 1.00 19.97 331 PHE A N 1
ATOM 2541 C CA . PHE A 1 331 ? 50.020 4.678 -0.306 1.00 19.18 331 PHE A CA 1
ATOM 2542 C C . PHE A 1 331 ? 48.994 3.582 -0.554 1.00 18.93 331 PHE A C 1
ATOM 2543 O O . PHE A 1 331 ? 48.646 3.296 -1.702 1.00 18.69 331 PHE A O 1
ATOM 2559 N N . GLU A 1 333 ? 45.592 1.098 1.431 1.00 19.15 333 GLU A N 1
ATOM 2560 C CA . GLU A 1 333 ? 44.671 0.787 2.521 1.00 21.30 333 GLU A CA 1
ATOM 2561 C C . GLU A 1 333 ? 43.987 -0.558 2.275 1.00 21.48 333 GLU A C 1
ATOM 2562 O O . GLU A 1 333 ? 43.558 -0.843 1.164 1.00 19.90 333 GLU A O 1
ATOM 2568 N N . ASP A 1 334 ? 43.882 -1.369 3.323 1.00 22.98 334 ASP A N 1
ATOM 2569 C CA . ASP A 1 334 ? 43.183 -2.660 3.235 1.00 22.79 334 ASP A CA 1
ATOM 2570 C C . ASP A 1 334 ? 41.685 -2.404 3.119 1.00 22.26 334 ASP A C 1
ATOM 2571 O O . ASP A 1 334 ? 41.040 -2.007 4.088 1.00 22.85 334 ASP A O 1
ATOM 2576 N N . TYR A 1 335 ? 41.129 -2.630 1.935 1.00 23.13 335 TYR A N 1
ATOM 2577 C CA . TYR A 1 335 ? 39.721 -2.323 1.693 1.00 24.50 335 TYR A CA 1
ATOM 2578 C C . TYR A 1 335 ? 38.756 -3.467 1.994 1.00 23.02 335 TYR A C 1
ATOM 2579 O O . TYR A 1 335 ? 37.817 -3.300 2.770 1.00 22.20 335 TYR A O 1
ATOM 2588 N N . THR A 1 336 ? 38.980 -4.617 1.373 1.00 22.74 336 THR A N 1
ATOM 2589 C CA . THR A 1 336 ? 38.099 -5.774 1.569 1.00 22.87 336 THR A CA 1
ATOM 2590 C C . THR A 1 336 ? 38.838 -7.092 1.362 1.00 23.51 336 THR A C 1
ATOM 2591 O O . THR A 1 336 ? 39.953 -7.111 0.836 1.00 24.41 336 THR A O 1
ATOM 2595 N N . TYR A 1 337 ? 38.200 -8.185 1.785 1.00 23.47 337 TYR A N 1
ATOM 2596 C CA . TYR A 1 337 ? 38.798 -9.519 1.758 1.00 22.98 337 TYR A CA 1
ATOM 2597 C C . TYR A 1 337 ? 38.076 -10.483 0.827 1.00 22.65 337 TYR A C 1
ATOM 2598 O O . TYR A 1 337 ? 36.901 -10.312 0.497 1.00 23.00 337 TYR A O 1
ATOM 2607 N N . HIS A 1 338 ? 38.814 -11.510 0.428 1.00 21.54 338 HIS A N 1
ATOM 2608 C CA . HIS A 1 338 ? 38.267 -12.658 -0.268 1.00 22.58 338 HIS A CA 1
ATOM 2609 C C . HIS A 1 338 ? 38.569 -13.863 0.567 1.00 22.01 338 HIS A C 1
ATOM 2610 O O . HIS A 1 338 ? 39.723 -14.266 0.677 1.00 21.32 338 HIS A O 1
ATOM 2617 N N . PHE A 1 339 ? 37.538 -14.433 1.182 1.00 23.15 339 PHE A N 1
ATOM 2618 C CA . PHE A 1 339 ? 37.696 -15.637 2.005 1.00 23.78 339 PHE A CA 1
ATOM 2619 C C . PHE A 1 339 ? 37.496 -16.907 1.179 1.00 24.60 339 PHE A C 1
ATOM 2620 O O . PHE A 1 339 ? 36.402 -17.166 0.675 1.00 26.00 339 PHE A O 1
ATOM 2628 N N . GLU A 1 340 ? 38.566 -17.686 1.045 1.00 24.11 340 GLU A N 1
ATOM 2629 C CA . GLU A 1 340 ? 38.540 -18.951 0.321 1.00 23.30 340 GLU A CA 1
ATOM 2630 C C . GLU A 1 340 ? 39.682 -19.848 0.792 1.00 22.62 340 GLU A C 1
ATOM 2631 O O . GLU A 1 340 ? 40.834 -19.413 0.860 1.00 20.36 340 GLU A O 1
ATOM 2637 N N . LYS A 1 341 ? 39.354 -21.099 1.101 1.00 21.82 341 LYS A N 1
ATOM 2638 C CA . LYS A 1 341 ? 40.333 -22.069 1.589 1.00 22.45 341 LYS A CA 1
ATOM 2639 C C . LYS A 1 341 ? 41.529 -22.161 0.642 1.00 21.41 341 LYS A C 1
ATOM 2640 O O . LYS A 1 341 ? 41.375 -22.461 -0.541 1.00 20.83 341 LYS A O 1
ATOM 2646 N N . GLY A 1 342 ? 42.716 -21.873 1.170 1.00 22.10 342 GLY A N 1
ATOM 2647 C CA . GLY A 1 342 ? 43.958 -21.924 0.391 1.00 23.42 342 GLY A CA 1
ATOM 2648 C C . GLY A 1 342 ? 44.183 -20.746 -0.550 1.00 23.88 342 GLY A C 1
ATOM 2649 O O . GLY A 1 342 ? 45.189 -20.694 -1.259 1.00 24.47 342 GLY A O 1
ATOM 2650 N N . ASN A 1 343 ? 43.247 -19.802 -0.568 1.00 22.71 343 ASN A N 1
ATOM 2651 C CA . ASN A 1 343 ? 43.339 -18.647 -1.459 1.00 22.54 343 ASN A CA 1
ATOM 2652 C C . ASN A 1 343 ? 42.671 -17.423 -0.841 1.00 20.67 343 ASN A C 1
ATOM 2653 O O . ASN A 1 343 ? 41.866 -16.747 -1.478 1.00 19.10 343 ASN A O 1
ATOM 2658 N N . ASP A 1 344 ? 43.005 -17.162 0.418 1.00 20.42 344 ASP A N 1
ATOM 2659 C CA . ASP A 1 344 ? 42.541 -15.966 1.112 1.00 22.85 344 ASP A CA 1
ATOM 2660 C C . ASP A 1 344 ? 43.301 -14.770 0.567 1.00 23.78 344 ASP A C 1
ATOM 2661 O O . ASP A 1 344 ? 44.527 -14.746 0.607 1.00 27.10 344 ASP A O 1
ATOM 2666 N N . LEU A 1 345 ? 42.568 -13.798 0.035 1.00 24.07 345 LEU A N 1
ATOM 2667 C CA . LEU A 1 345 ? 43.178 -12.616 -0.567 1.00 22.48 345 LEU A CA 1
ATOM 2668 C C . LEU A 1 345 ? 42.717 -11.344 0.125 1.00 22.11 345 LEU A C 1
ATOM 2669 O O . LEU A 1 345 ? 41.622 -11.286 0.689 1.00 21.52 345 LEU A O 1
ATOM 2674 N N . VAL A 1 346 ? 43.577 -10.331 0.071 1.00 20.61 346 VAL A N 1
ATOM 2675 C CA . VAL A 1 346 ? 43.248 -8.991 0.537 1.00 20.51 346 VAL A CA 1
ATOM 2676 C C . VAL A 1 346 ? 43.230 -8.049 -0.658 1.00 20.45 346 VAL A C 1
ATOM 2677 O O . VAL A 1 346 ? 44.205 -7.988 -1.408 1.00 18.98 346 VAL A O 1
ATOM 2681 N N . LEU A 1 347 ? 42.123 -7.334 -0.835 1.00 19.28 347 LEU A N 1
ATOM 2682 C CA . LEU A 1 347 ? 42.033 -6.293 -1.854 1.00 19.92 347 LEU A CA 1
ATOM 2683 C C . LEU A 1 347 ? 42.378 -4.953 -1.213 1.00 19.69 347 LEU A C 1
ATOM 2684 O O . LEU A 1 347 ? 41.774 -4.554 -0.214 1.00 19.85 347 LEU A O 1
ATOM 2689 N N . GLY A 1 348 ? 43.368 -4.280 -1.787 1.00 20.25 348 GLY A N 1
ATOM 2690 C CA . GLY A 1 348 ? 43.840 -2.997 -1.274 1.00 21.24 348 GLY A CA 1
ATOM 2691 C C . GLY A 1 348 ? 43.564 -1.862 -2.242 1.00 23.02 348 GLY A C 1
ATOM 2692 O O . GLY A 1 348 ? 43.684 -2.028 -3.457 1.00 24.38 348 GLY A O 1
ATOM 2693 N N . SER A 1 349 ? 43.189 -0.708 -1.699 1.00 22.13 349 SER A N 1
ATOM 2694 C CA . SER A 1 349 ? 42.902 0.475 -2.511 1.00 22.84 349 SER A CA 1
ATOM 2695 C C . SER A 1 349 ? 42.827 1.733 -1.640 1.00 22.95 349 SER A C 1
ATOM 2696 O O . SER A 1 349 ? 43.241 1.727 -0.482 1.00 23.46 349 SER A O 1
ATOM 2699 N N . HIS A 1 350 ? 42.326 2.813 -2.221 1.00 22.71 350 HIS A N 1
ATOM 2700 C CA . HIS A 1 350 ? 41.850 3.955 -1.444 1.00 22.99 350 HIS A CA 1
ATOM 2701 C C . HIS A 1 350 ? 40.790 4.667 -2.230 1.00 22.82 350 HIS A C 1
ATOM 2702 O O . HIS A 1 350 ? 40.694 4.506 -3.446 1.00 21.83 350 HIS A O 1
ATOM 2717 N N . LEU A 1 352 ? 40.482 7.264 -3.696 1.00 23.80 352 LEU A N 1
ATOM 2718 C CA . LEU A 1 352 ? 40.978 7.694 -5.010 1.00 23.58 352 LEU A CA 1
ATOM 2719 C C . LEU A 1 352 ? 42.484 7.446 -5.207 1.00 24.87 352 LEU A C 1
ATOM 2720 O O . LEU A 1 352 ? 42.920 7.061 -6.294 1.00 24.02 352 LEU A O 1
ATOM 2725 N N . GLU A 1 353 ? 43.263 7.646 -4.147 1.00 25.39 353 GLU A N 1
ATOM 2726 C CA . GLU A 1 353 ? 44.697 7.955 -4.262 1.00 25.28 353 GLU A CA 1
ATOM 2727 C C . GLU A 1 353 ? 45.591 6.721 -4.164 1.00 23.47 353 GLU A C 1
ATOM 2728 O O . GLU A 1 353 ? 46.118 6.405 -3.098 1.00 21.69 353 GLU A O 1
ATOM 2734 N N . VAL A 1 354 ? 45.756 6.036 -5.290 1.00 22.75 354 VAL A N 1
ATOM 2735 C CA . VAL A 1 354 ? 46.681 4.911 -5.401 1.00 22.88 354 VAL A CA 1
ATOM 2736 C C . VAL A 1 354 ? 47.740 5.267 -6.447 1.00 22.31 354 VAL A C 1
ATOM 2737 O O . VAL A 1 354 ? 47.409 5.730 -7.542 1.00 24.21 354 VAL A O 1
ATOM 2741 N N . CYS A 1 355 ? 49.008 5.059 -6.108 1.00 21.38 355 CYS A N 1
ATOM 2742 C CA . CYS A 1 355 ? 50.119 5.494 -6.965 1.00 24.14 355 CYS A CA 1
ATOM 2743 C C . CYS A 1 355 ? 50.343 4.555 -8.147 1.00 24.69 355 CYS A C 1
ATOM 2744 O O . CYS A 1 355 ? 50.519 3.353 -7.952 1.00 26.67 3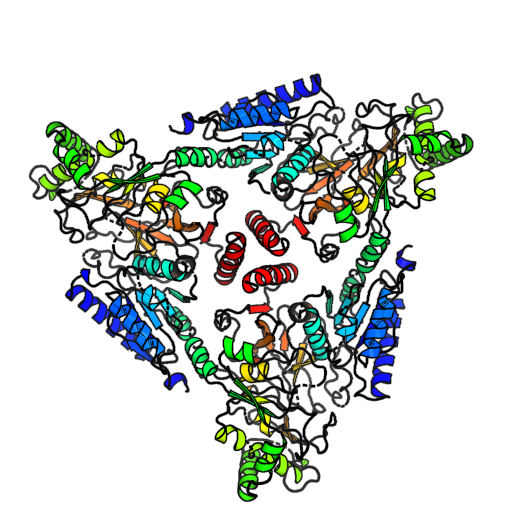55 CYS A O 1
ATOM 2747 N N . PRO A 1 356 ? 50.370 5.100 -9.379 1.00 24.37 356 PRO A N 1
ATOM 2748 C CA . PRO A 1 356 ? 50.551 4.277 -10.581 1.00 25.40 356 PRO A CA 1
ATOM 2749 C C . PRO A 1 356 ? 51.961 3.710 -10.771 1.00 25.17 356 PRO A C 1
ATOM 2750 O O . PRO A 1 356 ? 52.195 2.965 -11.725 1.00 25.13 356 PRO A O 1
ATOM 2754 N N . SER A 1 357 ? 52.884 4.053 -9.875 1.00 25.48 357 SER A N 1
ATOM 2755 C CA . SER A 1 357 ? 54.237 3.482 -9.890 1.00 27.13 357 SER A CA 1
ATOM 2756 C C . SER A 1 357 ? 54.215 1.956 -9.750 1.00 26.74 357 SER A C 1
ATOM 2757 O O . SER A 1 357 ? 55.131 1.276 -10.216 1.00 26.53 357 SER A O 1
ATOM 2760 N N . ILE A 1 358 ? 53.170 1.436 -9.107 1.00 25.94 358 ILE A N 1
ATOM 2761 C CA . ILE A 1 358 ? 52.979 -0.013 -8.947 1.00 26.73 358 ILE A CA 1
ATOM 2762 C C . ILE A 1 358 ? 52.092 -0.639 -10.033 1.00 28.62 358 ILE A C 1
ATOM 2763 O O . ILE A 1 358 ? 51.783 -1.825 -9.972 1.00 28.09 358 ILE A O 1
ATOM 2768 N N . ALA A 1 359 ? 51.685 0.156 -11.018 1.00 30.58 359 ALA A N 1
ATOM 2769 C CA . ALA A 1 359 ? 50.771 -0.312 -12.064 1.00 31.81 359 ALA A CA 1
ATOM 2770 C C . ALA A 1 359 ? 51.449 -1.295 -13.010 1.00 33.29 359 ALA A C 1
ATOM 2771 O O . ALA A 1 359 ? 52.658 -1.234 -13.221 1.00 34.93 359 ALA A O 1
ATOM 2773 N N . VAL A 1 360 ? 50.657 -2.195 -13.577 1.00 34.16 360 VAL A N 1
ATOM 2774 C CA . VAL A 1 360 ? 51.171 -3.157 -14.557 1.00 34.02 360 VAL A CA 1
ATOM 2775 C C . VAL A 1 360 ? 50.948 -2.630 -15.961 1.00 40.04 360 VAL A C 1
ATOM 2776 O O . VAL A 1 360 ? 51.835 -2.674 -16.808 1.00 45.88 360 VAL A O 1
ATOM 2780 N N . GLU A 1 361 ? 49.735 -2.149 -16.186 1.00 42.35 361 GLU A N 1
ATOM 2781 C CA . GLU A 1 361 ? 49.322 -1.645 -17.492 1.00 45.28 361 GLU A CA 1
ATOM 2782 C C . GLU A 1 361 ? 50.133 -0.425 -17.868 1.00 46.80 361 GLU A C 1
ATOM 2783 O O . GLU A 1 361 ? 50.193 0.536 -17.106 1.00 45.96 361 GLU A O 1
ATOM 2789 N N . GLU A 1 362 ? 50.744 -0.459 -19.046 1.00 45.07 362 GLU A N 1
ATOM 2790 C CA . GLU A 1 362 ? 51.531 0.677 -19.517 1.00 41.61 362 GLU A CA 1
ATOM 2791 C C . GLU A 1 362 ? 50.699 1.957 -19.441 1.00 46.07 362 GLU A C 1
ATOM 2792 O O . GLU A 1 362 ? 51.231 3.037 -19.163 1.00 44.54 362 GLU A O 1
ATOM 2794 N N . LYS A 1 363 ? 49.389 1.821 -19.655 1.00 46.71 363 LYS A N 1
ATOM 2795 C CA . LYS A 1 363 ? 48.482 2.964 -19.666 1.00 37.71 363 LYS A CA 1
ATOM 2796 C C . LYS A 1 363 ? 47.254 2.731 -18.821 1.00 36.47 363 LYS A C 1
ATOM 2797 O O . LYS A 1 363 ? 46.360 1.978 -19.199 1.00 36.91 363 LYS A O 1
ATOM 2803 N N . PRO A 1 364 ? 47.216 3.376 -17.658 1.00 30.51 364 PRO A N 1
ATOM 2804 C CA . PRO A 1 364 ? 46.068 3.333 -16.782 1.00 31.45 364 PRO A CA 1
ATOM 2805 C C . PRO A 1 364 ? 44.866 3.979 -17.422 1.00 31.39 364 PRO A C 1
ATOM 2806 O O . PRO A 1 364 ? 45.004 4.735 -18.374 1.00 32.82 364 PRO A O 1
ATOM 2810 N N . ILE A 1 365 ? 43.697 3.681 -16.883 1.00 32.85 365 ILE A N 1
ATOM 2811 C CA . ILE A 1 365 ? 42.468 4.301 -17.331 1.00 30.00 365 ILE A CA 1
ATOM 2812 C C . ILE A 1 365 ? 42.301 5.575 -16.535 1.00 31.03 365 ILE A C 1
ATOM 2813 O O . ILE A 1 365 ? 42.615 5.603 -15.354 1.00 30.60 365 ILE A O 1
ATOM 2818 N N . LEU A 1 366 ? 41.800 6.620 -17.183 1.00 29.78 366 LEU A N 1
ATOM 2819 C CA . LEU A 1 366 ? 41.527 7.883 -16.514 1.00 28.34 366 LEU A CA 1
ATOM 2820 C C . LEU A 1 366 ? 40.030 8.100 -16.576 1.00 28.05 366 LEU A C 1
ATOM 2821 O O . LEU A 1 366 ? 39.471 8.225 -17.658 1.00 30.85 366 LEU A O 1
ATOM 2826 N N . ASP A 1 367 ? 39.383 8.125 -15.416 1.00 28.22 367 ASP A N 1
ATOM 2827 C CA . ASP A 1 367 ? 37.932 8.163 -15.366 1.00 28.74 367 ASP A CA 1
ATOM 2828 C C . ASP A 1 367 ? 37.429 9.131 -14.314 1.00 28.91 367 ASP A C 1
ATOM 2829 O O . ASP A 1 367 ? 38.165 9.512 -13.407 1.00 27.72 367 ASP A O 1
ATOM 2834 N N . VAL A 1 368 ? 36.169 9.520 -14.460 1.00 30.38 368 VAL A N 1
ATOM 2835 C CA . VAL A 1 368 ? 35.500 10.389 -13.512 1.00 31.10 368 VAL A CA 1
ATOM 2836 C C . VAL A 1 368 ? 34.213 9.699 -13.125 1.00 33.89 368 VAL A C 1
ATOM 2837 O O . VAL A 1 368 ? 33.429 9.302 -13.984 1.00 32.51 368 VAL A O 1
ATOM 2841 N N . GLN A 1 369 ? 34.011 9.518 -11.832 1.00 36.08 369 GLN A N 1
ATOM 2842 C CA . GLN A 1 369 ? 32.808 8.909 -11.323 1.00 28.66 369 GLN A CA 1
ATOM 2843 C C . GLN A 1 369 ? 32.446 9.525 -10.019 1.00 31.48 369 GLN A C 1
ATOM 2844 O O . GLN A 1 369 ? 33.161 10.321 -9.495 1.00 31.65 369 GLN A O 1
ATOM 2850 N N . HIS A 1 370 ? 31.336 9.099 -9.475 1.00 33.90 370 HIS A N 1
ATOM 2851 C CA . HIS A 1 370 ? 30.745 9.754 -8.349 1.00 36.06 370 HIS A CA 1
ATOM 2852 C C . HIS A 1 370 ? 31.506 9.344 -7.123 1.00 33.96 370 HIS A C 1
ATOM 2853 O O . HIS A 1 370 ? 31.889 8.184 -6.987 1.00 33.05 370 HIS A O 1
ATOM 2860 N N . LEU A 1 371 ? 31.812 10.318 -6.273 1.00 30.90 371 LEU A N 1
ATOM 2861 C CA . LEU A 1 371 ? 32.268 10.061 -4.908 1.00 32.22 371 LEU A CA 1
ATOM 2862 C C . LEU A 1 371 ? 31.441 10.852 -3.903 1.00 31.22 371 LEU A C 1
ATOM 2863 O O . LEU A 1 371 ? 31.526 12.081 -3.842 1.00 29.26 371 LEU A O 1
ATOM 2868 N N . GLY A 1 372 ? 30.638 10.135 -3.119 1.00 31.02 372 GLY A N 1
ATOM 2869 C CA . GLY A 1 372 ? 29.798 10.748 -2.093 1.00 30.58 372 GLY A CA 1
ATOM 2870 C C . GLY A 1 372 ? 30.629 11.360 -0.974 1.00 31.45 372 GLY A C 1
ATOM 2871 O O . GLY A 1 372 ? 30.391 12.492 -0.545 1.00 31.69 372 GLY A O 1
ATOM 2872 N N . ILE A 1 373 ? 31.618 10.606 -0.505 1.00 30.79 373 ILE A N 1
ATOM 2873 C CA . ILE A 1 373 ? 32.494 11.050 0.574 1.00 28.50 373 ILE A CA 1
ATOM 2874 C C . ILE A 1 373 ? 33.125 12.394 0.238 1.00 27.91 373 ILE A C 1
ATOM 2875 O O . ILE A 1 373 ? 33.770 12.526 -0.795 1.00 21.96 373 ILE A O 1
ATOM 2880 N N . GLY A 1 374 ? 32.920 13.382 1.109 1.00 28.37 374 GLY A N 1
ATOM 2881 C CA . GLY A 1 374 ? 33.415 14.746 0.879 1.00 28.53 374 GLY A CA 1
ATOM 2882 C C . GLY A 1 374 ? 32.378 15.690 0.287 1.00 29.44 374 GLY A C 1
ATOM 2883 O O . GLY A 1 374 ? 32.484 16.907 0.444 1.00 32.00 374 GLY A O 1
ATOM 2884 N N . GLY A 1 375 ? 31.385 15.132 -0.403 1.00 28.95 375 GLY A N 1
ATOM 2885 C CA . GLY A 1 375 ? 30.278 15.915 -0.961 1.00 28.60 375 GLY A CA 1
ATOM 2886 C C . GLY A 1 375 ? 30.695 16.967 -1.975 1.00 29.10 375 GLY A C 1
ATOM 2887 O O . GLY A 1 375 ? 30.266 18.120 -1.902 1.00 32.12 375 GLY A O 1
ATOM 2888 N N . LYS A 1 376 ? 31.522 16.553 -2.931 1.00 27.93 376 LYS A N 1
ATOM 2889 C CA . LYS A 1 376 ? 32.044 17.440 -3.968 1.00 27.75 376 LYS A CA 1
ATOM 2890 C C . LYS A 1 376 ? 31.792 16.872 -5.363 1.00 25.99 376 LYS A C 1
ATOM 2891 O O . LYS A 1 376 ? 31.127 15.852 -5.507 1.00 24.42 376 LYS A O 1
ATOM 2897 N N . ASP A 1 377 ? 32.298 17.556 -6.388 1.00 27.18 377 ASP A N 1
ATOM 2898 C CA . ASP A 1 377 ? 32.117 17.117 -7.777 1.00 28.40 377 ASP A CA 1
ATOM 2899 C C . ASP A 1 377 ? 32.770 15.762 -8.025 1.00 28.43 377 ASP A C 1
ATOM 2900 O O . ASP A 1 377 ? 33.650 15.334 -7.279 1.00 29.39 377 ASP A O 1
ATOM 2905 N N . ASP A 1 378 ? 32.333 15.102 -9.091 1.00 28.05 378 ASP A N 1
ATOM 2906 C CA . ASP A 1 378 ? 32.867 13.797 -9.463 1.00 28.00 378 ASP A CA 1
ATOM 2907 C C . ASP A 1 378 ? 34.343 13.955 -9.810 1.00 28.87 378 ASP A C 1
ATOM 2908 O O . ASP A 1 378 ? 34.676 14.647 -10.780 1.00 27.85 378 ASP A O 1
ATOM 2913 N N . PRO A 1 379 ? 35.234 13.340 -9.011 1.00 27.28 379 PRO A N 1
ATOM 2914 C CA . PRO A 1 379 ? 36.656 13.582 -9.222 1.00 27.01 379 PRO A CA 1
ATOM 2915 C C . PRO A 1 379 ? 37.282 12.632 -10.226 1.00 25.93 379 PRO A C 1
ATOM 2916 O O . PRO A 1 379 ? 36.848 11.485 -10.344 1.00 25.62 379 PRO A O 1
ATOM 2920 N N . ALA A 1 380 ? 38.304 13.120 -10.926 1.00 25.00 380 ALA A N 1
ATOM 2921 C CA . ALA A 1 380 ? 39.066 12.302 -11.856 1.00 24.33 380 ALA A CA 1
ATOM 2922 C C . ALA A 1 380 ? 40.026 11.393 -11.086 1.00 23.91 380 ALA A C 1
ATOM 2923 O O . ALA A 1 380 ? 40.556 11.773 -10.043 1.00 24.61 380 ALA A O 1
ATOM 2925 N N . ARG A 1 381 ? 40.240 10.190 -11.602 1.00 23.36 381 ARG A N 1
ATOM 2926 C CA . ARG A 1 381 ? 41.207 9.266 -11.012 1.00 23.39 381 ARG A CA 1
ATOM 2927 C C . ARG A 1 381 ? 41.789 8.325 -12.057 1.00 22.96 381 ARG A C 1
ATOM 2928 O O . ARG A 1 381 ? 41.221 8.154 -13.135 1.00 23.31 381 ARG A O 1
ATOM 2936 N N . LEU A 1 382 ? 42.927 7.726 -11.720 1.00 23.31 382 LEU A N 1
ATOM 2937 C CA . LEU A 1 382 ? 43.538 6.685 -12.544 1.00 23.90 382 LEU A CA 1
ATOM 2938 C C . LEU A 1 382 ? 43.144 5.314 -12.013 1.00 24.56 382 LEU A C 1
ATOM 2939 O O . LEU A 1 382 ? 43.336 5.023 -10.831 1.00 22.09 382 LEU A O 1
ATOM 2944 N N . ILE A 1 383 ? 42.605 4.480 -12.898 1.00 25.33 383 ILE A N 1
ATOM 2945 C CA . ILE A 1 383 ? 42.219 3.111 -12.565 1.00 24.92 383 ILE A CA 1
ATOM 2946 C C . ILE A 1 383 ? 43.205 2.140 -13.208 1.00 26.01 383 ILE A C 1
ATOM 2947 O O . ILE A 1 383 ? 43.540 2.271 -14.386 1.00 27.02 383 ILE A O 1
ATOM 2952 N N . PHE A 1 384 ? 43.675 1.175 -12.423 1.00 27.00 384 PHE A N 1
ATOM 2953 C CA . PHE A 1 384 ? 44.670 0.204 -12.881 1.00 26.41 384 PHE A CA 1
ATOM 2954 C C . PHE A 1 384 ? 44.801 -0.984 -11.929 1.00 25.69 384 PHE A C 1
ATOM 2955 O O . PHE A 1 384 ? 44.403 -0.917 -10.766 1.00 24.51 384 PHE A O 1
ATOM 2963 N N . ASN A 1 385 ? 45.367 -2.067 -12.447 1.00 25.15 385 ASN A N 1
ATOM 2964 C CA . ASN A 1 385 ? 45.744 -3.226 -11.643 1.00 25.86 385 ASN A CA 1
ATOM 2965 C C . ASN A 1 385 ? 47.184 -3.094 -11.170 1.00 26.88 385 ASN A C 1
ATOM 2966 O O . ASN A 1 385 ? 47.969 -2.344 -11.750 1.00 25.50 385 ASN A O 1
ATOM 2971 N N . THR A 1 386 ? 47.518 -3.831 -10.116 1.00 27.28 386 THR A N 1
ATOM 2972 C CA . THR A 1 386 ? 48.855 -3.784 -9.517 1.00 26.34 386 THR A CA 1
ATOM 2973 C C . THR A 1 386 ? 49.718 -4.935 -10.024 1.00 26.44 386 THR A C 1
ATOM 2974 O O . THR A 1 386 ? 49.208 -6.016 -10.297 1.00 25.88 386 THR A O 1
ATOM 2978 N N . GLN A 1 387 ? 51.026 -4.701 -10.132 1.00 26.73 387 GLN A N 1
ATOM 2979 C CA . GLN A 1 387 ? 51.959 -5.715 -10.630 1.00 26.59 387 GLN A CA 1
ATOM 2980 C C . GLN A 1 387 ? 52.053 -6.908 -9.689 1.00 26.27 387 GLN A C 1
ATOM 2981 O O . GLN A 1 387 ? 51.704 -6.819 -8.513 1.00 28.02 387 GLN A O 1
ATOM 2987 N N . THR A 1 388 ? 52.549 -8.016 -10.230 1.00 24.28 388 THR A N 1
ATOM 2988 C CA . THR A 1 388 ? 52.629 -9.289 -9.516 1.00 23.47 388 THR A CA 1
ATOM 2989 C C . THR A 1 388 ? 54.024 -9.503 -8.948 1.00 22.22 388 THR A C 1
ATOM 2990 O O . THR A 1 388 ? 55.015 -9.227 -9.618 1.00 27.52 388 THR A O 1
ATOM 2994 N N . GLY A 1 389 ? 54.099 -10.011 -7.722 1.00 21.44 389 GLY A N 1
ATOM 2995 C CA . GLY A 1 389 ? 55.384 -10.377 -7.117 1.00 21.31 389 GLY A CA 1
ATOM 2996 C C . GLY A 1 389 ? 55.479 -10.117 -5.626 1.00 18.53 389 GLY A C 1
ATOM 2997 O O . GLY A 1 389 ? 54.504 -9.695 -4.997 1.00 18.17 389 GLY A O 1
ATOM 2998 N N . PRO A 1 390 ? 56.658 -10.391 -5.042 1.00 19.20 390 PRO A N 1
ATOM 2999 C CA . PRO A 1 390 ? 56.848 -10.184 -3.607 1.00 21.08 390 PRO A CA 1
ATOM 3000 C C . PRO A 1 390 ? 56.781 -8.708 -3.249 1.00 20.68 390 PRO A C 1
ATOM 3001 O O . PRO A 1 390 ? 57.318 -7.878 -3.973 1.00 20.58 390 PRO A O 1
ATOM 3005 N N . ALA A 1 391 ? 56.120 -8.399 -2.140 1.00 20.42 391 ALA A N 1
ATOM 3006 C CA . ALA A 1 391 ? 56.025 -7.030 -1.668 1.00 20.84 391 ALA A CA 1
ATOM 3007 C C . ALA A 1 391 ? 55.968 -6.973 -0.147 1.00 20.38 391 ALA A C 1
ATOM 3008 O O . ALA A 1 391 ? 55.883 -8.001 0.528 1.00 19.09 391 ALA A O 1
ATOM 3010 N N . ILE A 1 392 ? 56.030 -5.755 0.379 1.00 19.87 392 ILE A N 1
ATOM 3011 C CA . ILE A 1 392 ? 55.788 -5.510 1.795 1.00 19.12 392 ILE A CA 1
ATOM 3012 C C . ILE A 1 392 ? 54.724 -4.438 1.965 1.00 18.98 392 ILE A C 1
ATOM 3013 O O . ILE A 1 392 ? 54.567 -3.571 1.107 1.00 21.45 392 ILE A O 1
ATOM 3018 N N . VAL A 1 393 ? 53.985 -4.514 3.065 1.00 18.30 393 VAL A N 1
ATOM 3019 C CA . VAL A 1 393 ? 53.186 -3.381 3.534 1.00 19.15 393 VAL A CA 1
ATOM 3020 C C . VAL A 1 393 ? 53.707 -2.972 4.905 1.00 19.11 393 VAL A C 1
ATOM 3021 O O . VAL A 1 393 ? 53.890 -3.819 5.787 1.00 19.32 393 VAL A O 1
ATOM 3025 N N . ALA A 1 394 ? 53.968 -1.675 5.059 1.00 19.04 394 ALA A N 1
ATOM 3026 C CA . ALA A 1 394 ? 54.587 -1.135 6.267 1.00 18.79 394 ALA A CA 1
ATOM 3027 C C . ALA A 1 394 ? 53.709 -0.076 6.904 1.00 17.98 394 ALA A C 1
ATOM 3028 O O . ALA A 1 394 ? 53.089 0.728 6.211 1.00 18.92 394 ALA A O 1
ATOM 3030 N N . SER A 1 395 ? 53.686 -0.073 8.230 1.00 17.91 395 SER A N 1
ATOM 3031 C CA . SER A 1 395 ? 52.954 0.921 9.003 1.00 19.85 395 SER A CA 1
ATOM 3032 C C . SER A 1 395 ? 53.774 1.395 10.198 1.00 20.32 395 SER A C 1
ATOM 3033 O O . SER A 1 395 ? 54.262 0.589 10.987 1.00 20.53 395 SER A O 1
ATOM 3036 N N . LEU A 1 396 ? 53.917 2.711 10.319 1.00 20.02 396 LEU A N 1
ATOM 3037 C CA . LEU A 1 396 ? 54.575 3.323 11.467 1.00 19.72 396 LEU A CA 1
ATOM 3038 C C . LEU A 1 396 ? 53.501 3.885 12.385 1.00 19.71 396 LEU A C 1
ATOM 3039 O O . LEU A 1 396 ? 52.732 4.754 11.978 1.00 21.58 396 LEU A O 1
ATOM 3044 N N . ILE A 1 397 ? 53.439 3.378 13.612 1.00 19.02 397 ILE A N 1
ATOM 3045 C CA . ILE A 1 397 ? 52.441 3.836 14.574 1.00 21.00 397 ILE A CA 1
ATOM 3046 C C . ILE A 1 397 ? 53.078 4.459 15.797 1.00 22.37 397 ILE A C 1
ATOM 3047 O O . ILE A 1 397 ? 54.195 4.110 16.176 1.00 24.47 397 ILE A O 1
ATOM 3052 N N . ASP A 1 398 ? 52.347 5.387 16.402 1.00 23.37 398 ASP A N 1
ATOM 3053 C CA . ASP A 1 398 ? 52.783 6.066 17.612 1.00 23.73 398 ASP A CA 1
ATOM 3054 C C . ASP A 1 398 ? 52.110 5.402 18.803 1.00 22.65 398 ASP A C 1
ATOM 3055 O O . ASP A 1 398 ? 50.898 5.519 18.979 1.00 25.32 398 ASP A O 1
ATOM 3060 N N . LEU A 1 399 ? 52.901 4.718 19.626 1.00 21.47 399 LEU A N 1
ATOM 3061 C CA . LEU A 1 399 ? 52.378 4.047 20.828 1.00 23.20 399 LEU A CA 1
ATOM 3062 C C . LEU A 1 399 ? 52.260 4.990 22.030 1.00 23.18 399 LEU A C 1
ATOM 3063 O O . LEU A 1 399 ? 51.924 4.554 23.132 1.00 20.45 399 LEU A O 1
ATOM 3068 N N . GLY A 1 400 ? 52.540 6.277 21.815 1.00 24.02 400 GLY A N 1
ATOM 3069 C CA . GLY A 1 400 ? 52.427 7.291 22.860 1.00 23.81 400 GLY A CA 1
ATOM 3070 C C . GLY A 1 400 ? 53.775 7.618 23.472 1.00 25.17 400 GLY A C 1
ATOM 3071 O O . GLY A 1 400 ? 54.168 8.785 23.556 1.00 28.40 400 GLY A O 1
ATOM 3072 N N . ASP A 1 401 ? 54.480 6.576 23.895 1.00 23.91 401 ASP A N 1
ATOM 3073 C CA . ASP A 1 401 ? 55.817 6.705 24.479 1.00 24.37 401 ASP A CA 1
ATOM 3074 C C . ASP A 1 401 ? 56.933 6.320 23.509 1.00 22.56 401 ASP A C 1
ATOM 3075 O O . ASP A 1 401 ? 58.103 6.581 23.776 1.00 22.22 401 ASP A O 1
ATOM 3080 N N . ARG A 1 402 ? 56.572 5.698 22.391 1.00 20.74 402 ARG A N 1
ATOM 3081 C CA . ARG A 1 402 ? 57.550 5.251 21.396 1.00 21.76 402 ARG A CA 1
ATOM 3082 C C . ARG A 1 402 ? 56.870 4.850 20.089 1.00 20.31 402 ARG A C 1
ATOM 3083 O O . ARG A 1 402 ? 55.644 4.744 20.013 1.00 17.80 402 ARG A O 1
ATOM 3091 N N . TYR A 1 403 ? 57.683 4.622 19.065 1.00 21.50 403 TYR A N 1
ATOM 3092 C CA . TYR A 1 403 ? 57.185 4.218 17.754 1.00 22.07 403 TYR A CA 1
ATOM 3093 C C . TYR A 1 403 ? 57.380 2.724 17.517 1.00 21.99 403 TYR A C 1
ATOM 3094 O O . TYR A 1 403 ? 58.330 2.120 18.009 1.00 21.15 403 TYR A O 1
ATOM 3103 N N . ARG A 1 404 ? 56.455 2.145 16.756 1.00 21.81 404 ARG A N 1
ATOM 3104 C CA . ARG A 1 404 ? 56.543 0.760 16.310 1.00 21.80 404 ARG A CA 1
ATOM 3105 C C . ARG A 1 404 ? 56.381 0.711 14.799 1.00 20.98 404 ARG A C 1
ATOM 3106 O O . ARG A 1 404 ? 55.445 1.287 14.253 1.00 21.14 404 ARG A O 1
ATOM 3114 N N . LEU A 1 405 ? 57.303 0.020 14.133 1.00 22.64 405 LEU A N 1
ATOM 3115 C CA . LEU A 1 405 ? 57.213 -0.239 12.695 1.00 21.93 405 LEU A CA 1
ATOM 3116 C C . LEU A 1 405 ? 56.678 -1.655 12.477 1.00 21.74 405 LEU A C 1
ATOM 3117 O O . LEU A 1 405 ? 57.332 -2.632 12.829 1.00 19.87 405 LEU A O 1
ATOM 3122 N N . LEU A 1 406 ? 55.480 -1.755 11.913 1.00 21.88 406 LEU A N 1
ATOM 3123 C CA . LEU A 1 406 ? 54.916 -3.047 11.524 1.00 21.37 406 LEU A CA 1
ATOM 3124 C C . LEU A 1 406 ? 55.228 -3.313 10.056 1.00 20.32 406 LEU A C 1
ATOM 3125 O O . LEU A 1 406 ? 55.034 -2.446 9.209 1.00 21.66 406 LEU A O 1
ATOM 3130 N N . VAL A 1 407 ? 55.715 -4.511 9.761 1.00 21.04 407 VAL A N 1
ATOM 3131 C CA . VAL A 1 407 ? 56.003 -4.912 8.381 1.00 21.28 407 VAL A CA 1
ATOM 3132 C C . VAL A 1 407 ? 55.467 -6.321 8.114 1.00 21.51 407 VAL A C 1
ATOM 3133 O O . VAL A 1 407 ? 55.894 -7.293 8.741 1.00 18.23 407 VAL A O 1
ATOM 3137 N N . ASN A 1 408 ? 54.508 -6.404 7.195 1.00 22.04 408 ASN A N 1
ATOM 3138 C CA . ASN A 1 408 ? 53.928 -7.675 6.767 1.00 21.52 408 ASN A CA 1
ATOM 3139 C C . ASN A 1 408 ? 54.427 -8.004 5.369 1.00 21.41 408 ASN A C 1
ATOM 3140 O O . ASN A 1 408 ? 54.190 -7.247 4.427 1.00 21.38 408 ASN A O 1
ATOM 3145 N N . CYS A 1 409 ? 55.135 -9.123 5.243 1.00 20.37 409 CYS A N 1
ATOM 3146 C CA . CYS A 1 409 ? 55.564 -9.610 3.938 1.00 20.00 409 CYS A CA 1
ATOM 3147 C C . CYS A 1 409 ? 54.372 -10.196 3.203 1.00 19.78 409 CYS A C 1
ATOM 3148 O O . CYS A 1 409 ? 53.622 -10.988 3.764 1.00 19.42 409 CYS A O 1
ATOM 3151 N N . ILE A 1 410 ? 54.193 -9.787 1.951 1.00 13.15 410 ILE A N 1
ATOM 3152 C CA . ILE A 1 410 ? 53.051 -10.222 1.155 1.00 19.06 410 ILE A CA 1
ATOM 3153 C C . ILE A 1 410 ? 53.475 -10.644 -0.246 1.00 19.82 410 ILE A C 1
ATOM 3154 O O . ILE A 1 410 ? 54.639 -10.509 -0.626 1.00 20.24 410 ILE A O 1
ATOM 3159 N N . ASP A 1 411 ? 52.513 -11.164 -0.999 1.00 20.21 411 ASP A N 1
ATOM 3160 C CA . ASP A 1 411 ? 52.716 -11.535 -2.392 1.00 21.79 411 ASP A CA 1
ATOM 3161 C C . ASP A 1 411 ? 51.501 -11.133 -3.213 1.00 22.19 411 ASP A C 1
ATOM 3162 O O . ASP A 1 411 ? 50.429 -11.712 -3.065 1.00 24.12 411 ASP A O 1
ATOM 3167 N N . THR A 1 412 ? 51.678 -10.145 -4.085 1.00 23.19 412 THR A N 1
ATOM 3168 C CA . THR A 1 412 ? 50.591 -9.660 -4.930 1.00 23.20 412 THR A CA 1
ATOM 3169 C C . THR A 1 412 ? 50.280 -10.644 -6.046 1.00 22.64 412 THR A C 1
ATOM 3170 O O . THR A 1 412 ? 51.182 -11.228 -6.647 1.00 25.87 412 THR A O 1
ATOM 3174 N N . VAL A 1 413 ? 48.992 -10.815 -6.313 1.00 19.86 413 VAL A N 1
ATOM 3175 C CA . VAL A 1 413 ? 48.520 -11.772 -7.303 1.00 20.63 413 VAL A CA 1
ATOM 3176 C C . VAL A 1 413 ? 47.609 -11.080 -8.300 1.00 21.94 413 VAL A C 1
ATOM 3177 O O . VAL A 1 413 ? 47.037 -10.026 -8.006 1.00 22.72 413 VAL A O 1
ATOM 3181 N N . LYS A 1 414 ? 47.484 -11.681 -9.479 1.00 25.23 414 LYS A N 1
ATOM 3182 C CA . LYS A 1 414 ? 46.623 -11.152 -10.528 1.00 26.15 414 LYS A CA 1
ATOM 3183 C C . LYS A 1 414 ? 45.163 -11.340 -10.152 1.00 25.41 414 LYS A C 1
ATOM 3184 O O . LYS A 1 414 ? 44.798 -12.357 -9.571 1.00 26.35 414 LYS A O 1
ATOM 3190 N N . THR A 1 415 ? 44.334 -10.357 -10.489 1.00 25.72 415 THR A N 1
ATOM 3191 C CA . THR A 1 415 ? 42.891 -10.469 -10.284 1.00 25.76 415 THR A CA 1
ATOM 3192 C C . THR A 1 415 ? 42.355 -11.628 -11.129 1.00 25.86 415 THR A C 1
ATOM 3193 O O . THR A 1 415 ? 42.660 -11.711 -12.322 1.00 25.38 415 THR A O 1
ATOM 3197 N N . PRO A 1 416 ? 41.556 -12.524 -10.520 1.00 26.26 416 PRO A N 1
ATOM 3198 C CA . PRO A 1 416 ? 41.057 -13.700 -11.242 1.00 25.97 416 PRO A CA 1
ATOM 3199 C C . PRO A 1 416 ? 39.945 -13.363 -12.233 1.00 26.06 416 PRO A C 1
ATOM 3200 O O . PRO A 1 416 ? 39.649 -14.155 -13.126 1.00 25.45 416 PRO A O 1
ATOM 3204 N N . HIS A 1 417 ? 39.325 -12.203 -12.046 1.00 26.84 417 HIS A N 1
ATOM 3205 C CA . HIS A 1 417 ? 38.303 -11.693 -12.955 1.00 26.76 417 HIS A CA 1
ATOM 3206 C C . HIS A 1 417 ? 38.439 -10.201 -13.054 1.00 27.29 417 HIS A C 1
ATOM 3207 O O . HIS A 1 417 ? 39.031 -9.589 -12.178 1.00 28.54 417 HIS A O 1
ATOM 3214 N N . SER A 1 418 ? 37.902 -9.596 -14.111 1.00 23.33 418 SER A N 1
ATOM 3215 C CA . SER A 1 418 ? 37.890 -8.126 -14.226 1.00 27.80 418 SER A CA 1
ATOM 3216 C C . SER A 1 418 ? 37.041 -7.488 -13.153 1.00 29.13 418 SER A C 1
ATOM 3217 O O . SER A 1 418 ? 36.132 -8.126 -12.654 1.00 29.05 418 SER A O 1
ATOM 3220 N N . LEU A 1 419 ? 37.335 -6.233 -12.808 1.00 28.76 419 LEU A N 1
ATOM 3221 C CA . LEU A 1 419 ? 36.496 -5.472 -11.890 1.00 27.50 419 LEU A CA 1
ATOM 3222 C C . LEU A 1 419 ? 35.921 -4.299 -12.677 1.00 28.39 419 LEU A C 1
ATOM 3223 O O . LEU A 1 419 ? 36.462 -3.205 -12.621 1.00 27.83 419 LEU A O 1
ATOM 3228 N N . PRO A 1 420 ? 34.828 -4.531 -13.433 1.00 28.33 420 PRO A N 1
ATOM 3229 C CA . PRO A 1 420 ? 34.309 -3.491 -14.331 1.00 28.17 420 PRO A CA 1
ATOM 3230 C C . PRO A 1 420 ? 33.557 -2.357 -13.628 1.00 27.07 420 PRO A C 1
ATOM 3231 O O . PRO A 1 420 ? 33.469 -1.258 -14.176 1.00 27.10 420 PRO A O 1
ATOM 3235 N N . LYS A 1 421 ? 33.024 -2.624 -12.438 1.00 27.24 421 LYS A N 1
ATOM 3236 C CA . LYS A 1 421 ? 32.247 -1.628 -11.687 1.00 27.36 421 LYS A CA 1
ATOM 3237 C C . LYS A 1 421 ? 33.018 -0.971 -10.538 1.00 26.13 421 LYS A C 1
ATOM 3238 O O . LYS A 1 421 ? 32.461 -0.152 -9.810 1.00 28.01 421 LYS A O 1
ATOM 3244 N N . LEU A 1 422 ? 34.291 -1.326 -10.384 1.00 24.74 422 LEU A N 1
ATOM 3245 C CA . LEU A 1 422 ? 35.141 -0.737 -9.350 1.00 26.00 422 LEU A CA 1
ATOM 3246 C C . LEU A 1 422 ? 35.837 0.505 -9.914 1.00 25.73 422 LEU A C 1
ATOM 3247 O O . LEU A 1 422 ? 36.764 0.381 -10.716 1.00 27.42 422 LEU A O 1
ATOM 3252 N N . PRO A 1 423 ? 35.412 1.708 -9.482 1.00 26.09 423 PRO A N 1
ATOM 3253 C CA . PRO A 1 423 ? 35.915 2.931 -10.097 1.00 26.36 423 PRO A CA 1
ATOM 3254 C C . PRO A 1 423 ? 37.292 3.381 -9.593 1.00 26.33 423 PRO A C 1
ATOM 3255 O O . PRO A 1 423 ? 37.726 4.490 -9.909 1.00 27.16 423 PRO A O 1
ATOM 3259 N N . VAL A 1 424 ? 37.972 2.532 -8.827 1.00 25.99 424 VAL A N 1
ATOM 3260 C CA . VAL A 1 424 ? 39.301 2.854 -8.312 1.00 24.70 424 VAL A CA 1
ATOM 3261 C C . VAL A 1 424 ? 40.292 1.753 -8.659 1.00 23.64 424 VAL A C 1
ATOM 3262 O O . VAL A 1 424 ? 39.903 0.629 -8.990 1.00 25.50 424 VAL A O 1
ATOM 3266 N N . ALA A 1 425 ? 41.576 2.088 -8.573 1.00 21.71 425 ALA A N 1
ATOM 3267 C CA . ALA A 1 425 ? 42.641 1.121 -8.801 1.00 21.48 425 ALA A CA 1
ATOM 3268 C C . ALA A 1 425 ? 42.659 0.096 -7.673 1.00 21.23 425 ALA A C 1
ATOM 3269 O O . ALA A 1 425 ? 42.068 0.308 -6.608 1.00 21.31 425 ALA A O 1
ATOM 3271 N N . ASN A 1 426 ? 43.340 -1.017 -7.914 1.00 19.24 426 ASN A N 1
ATOM 3272 C CA . ASN A 1 426 ? 43.386 -2.098 -6.941 1.00 19.40 426 ASN A CA 1
ATOM 3273 C C . ASN A 1 426 ? 44.760 -2.749 -6.820 1.00 19.24 426 ASN A C 1
ATOM 3274 O O . ASN A 1 426 ? 45.516 -2.845 -7.789 1.00 18.91 426 ASN A O 1
ATOM 3279 N N . ALA A 1 427 ? 45.059 -3.185 -5.605 1.00 19.32 427 ALA A N 1
ATOM 3280 C CA . ALA A 1 427 ? 46.144 -4.113 -5.341 1.00 18.96 427 ALA A CA 1
ATOM 3281 C C . ALA A 1 427 ? 45.510 -5.348 -4.709 1.00 18.87 427 ALA A C 1
ATOM 3282 O O . ALA A 1 427 ? 44.571 -5.229 -3.926 1.00 16.90 427 ALA A O 1
ATOM 3284 N N . LEU A 1 428 ? 46.007 -6.525 -5.072 1.00 18.36 428 LEU A N 1
ATOM 3285 C CA . LEU A 1 428 ? 45.459 -7.789 -4.574 1.00 18.65 428 LEU A CA 1
ATOM 3286 C C . LEU A 1 428 ? 46.590 -8.719 -4.157 1.00 18.84 428 LEU A C 1
ATOM 3287 O O . LEU A 1 428 ? 47.477 -9.011 -4.954 1.00 19.97 428 LEU A O 1
ATOM 3292 N N . TRP A 1 429 ? 46.558 -9.191 -2.915 1.00 18.54 429 TRP A N 1
ATOM 3293 C CA . TRP A 1 429 ? 47.680 -9.968 -2.390 1.00 19.69 429 TRP A CA 1
ATOM 3294 C C . TRP A 1 429 ? 47.327 -11.060 -1.419 1.00 20.06 429 TRP A C 1
ATOM 3295 O O . TRP A 1 429 ? 46.246 -11.071 -0.834 1.00 17.71 429 TRP A O 1
ATOM 3306 N N . LYS A 1 430 ? 48.269 -11.988 -1.257 1.00 21.20 430 LYS A N 1
ATOM 3307 C CA . LYS A 1 430 ? 48.231 -12.997 -0.198 1.00 21.55 430 LYS A CA 1
ATOM 3308 C C . LYS A 1 430 ? 49.123 -12.547 0.943 1.00 22.00 430 LYS A C 1
ATOM 3309 O O . LYS A 1 430 ? 50.309 -12.294 0.739 1.00 23.57 430 LYS A O 1
ATOM 3315 N N . ALA A 1 431 ? 48.554 -12.453 2.140 1.00 21.93 431 ALA A N 1
ATOM 3316 C CA . ALA A 1 431 ? 49.303 -12.050 3.327 1.00 21.05 431 ALA A CA 1
ATOM 3317 C C . ALA A 1 431 ? 50.011 -13.252 3.948 1.00 20.77 431 ALA A C 1
ATOM 3318 O O . ALA A 1 431 ? 49.375 -14.262 4.245 1.00 20.29 431 ALA A O 1
ATOM 3320 N N . GLN A 1 432 ? 51.324 -13.138 4.144 1.00 20.96 432 GLN A N 1
ATOM 3321 C CA . GLN A 1 432 ? 52.102 -14.188 4.816 1.00 21.13 432 GLN A CA 1
ATOM 3322 C C . GLN A 1 432 ? 51.903 -14.094 6.328 1.00 20.79 432 GLN A C 1
ATOM 3323 O O . GLN A 1 432 ? 51.800 -12.986 6.866 1.00 20.35 432 GLN A O 1
ATOM 3329 N N . PRO A 1 433 ? 51.848 -15.246 7.026 1.00 19.72 433 PRO A N 1
ATOM 3330 C CA . PRO A 1 433 ? 51.892 -16.629 6.543 1.00 20.39 433 PRO A CA 1
ATOM 3331 C C . PRO A 1 433 ? 50.543 -17.103 6.005 1.00 20.58 433 PRO A C 1
ATOM 3332 O O . PRO A 1 433 ? 50.493 -17.974 5.142 1.00 18.81 433 PRO A O 1
ATOM 3336 N N . ASP A 1 434 ? 49.471 -16.538 6.552 1.00 20.50 434 ASP A N 1
ATOM 3337 C CA . ASP A 1 434 ? 48.113 -16.716 6.045 1.00 18.92 434 ASP A CA 1
ATOM 3338 C C . ASP A 1 434 ? 47.286 -15.516 6.507 1.00 18.51 434 ASP A C 1
ATOM 3339 O O . ASP A 1 434 ? 47.744 -14.736 7.336 1.00 17.95 434 ASP A O 1
ATOM 3344 N N . LEU A 1 435 ? 46.078 -15.366 5.978 1.00 18.96 435 LEU A N 1
ATOM 3345 C CA . LEU A 1 435 ? 45.288 -14.156 6.234 1.00 19.11 435 LEU A CA 1
ATOM 3346 C C . LEU A 1 435 ? 44.845 -14.031 7.695 1.00 19.22 435 LEU A C 1
ATOM 3347 O O . LEU A 1 435 ? 45.002 -12.961 8.285 1.00 19.92 435 LEU A O 1
ATOM 3352 N N . PRO A 1 436 ? 44.297 -15.111 8.287 1.00 18.33 436 PRO A N 1
ATOM 3353 C CA . PRO A 1 436 ? 43.896 -15.007 9.692 1.00 18.28 436 PRO A CA 1
ATOM 3354 C C . PRO A 1 436 ? 45.036 -14.625 10.629 1.00 17.91 436 PRO A C 1
ATOM 3355 O O . PRO A 1 436 ? 44.888 -13.703 11.425 1.00 17.90 436 PRO A O 1
ATOM 3359 N N . THR A 1 437 ? 46.159 -15.327 10.526 1.00 17.02 437 THR A N 1
ATOM 3360 C CA . THR A 1 437 ? 47.315 -15.059 11.380 1.00 16.78 437 THR A CA 1
ATOM 3361 C C . THR A 1 437 ? 47.933 -13.689 11.089 1.00 17.06 437 THR A C 1
ATOM 3362 O O . THR A 1 437 ? 48.307 -12.971 12.012 1.00 18.70 437 THR A O 1
ATOM 3366 N N . ALA A 1 438 ? 48.038 -13.338 9.811 1.00 16.80 438 ALA A N 1
ATOM 3367 C CA . ALA A 1 438 ? 48.623 -12.053 9.406 1.00 16.98 438 ALA A CA 1
ATOM 3368 C C . ALA A 1 438 ? 47.783 -10.885 9.914 1.00 17.46 438 ALA A C 1
ATOM 3369 O O . ALA A 1 438 ? 48.318 -9.924 10.457 1.00 18.65 438 ALA A O 1
ATOM 3371 N N . SER A 1 439 ? 46.469 -10.980 9.727 1.00 17.89 439 SER A N 1
ATOM 3372 C CA . SER A 1 439 ? 45.542 -9.941 10.176 1.00 17.67 439 SER A CA 1
ATOM 3373 C C . SER A 1 439 ? 45.507 -9.837 11.700 1.00 18.03 439 SER A C 1
ATOM 3374 O O . SER A 1 439 ? 45.502 -8.734 12.247 1.00 19.60 439 SER A O 1
ATOM 3377 N N . GLU A 1 440 ? 45.490 -10.984 12.376 1.00 17.46 440 GLU A N 1
ATOM 3378 C CA . GLU A 1 440 ? 45.447 -11.028 13.844 1.00 17.43 440 GLU A CA 1
ATOM 3379 C C . GLU A 1 440 ? 46.707 -10.452 14.484 1.00 17.21 440 GLU A C 1
ATOM 3380 O O . GLU A 1 440 ? 46.626 -9.652 15.421 1.00 18.04 440 GLU A O 1
ATOM 3386 N N . ALA A 1 441 ? 47.866 -10.867 13.978 1.00 16.96 441 ALA A N 1
ATOM 3387 C CA . ALA A 1 441 ? 49.156 -10.351 14.450 1.00 16.92 441 ALA A CA 1
ATOM 3388 C C . ALA A 1 441 ? 49.231 -8.826 14.302 1.00 16.44 441 ALA A C 1
ATOM 3389 O O . ALA A 1 441 ? 49.702 -8.123 15.189 1.00 15.14 441 ALA A O 1
ATOM 3391 N N . TRP A 1 442 ? 48.756 -8.343 13.162 1.00 17.56 442 TRP A N 1
ATOM 3392 C CA . TRP A 1 442 ? 48.707 -6.918 12.849 1.00 17.51 442 TRP A CA 1
ATOM 3393 C C . TRP A 1 442 ? 47.808 -6.182 13.805 1.00 17.91 442 TRP A C 1
ATOM 3394 O O . TRP A 1 442 ? 48.168 -5.116 14.315 1.00 17.10 442 TRP A O 1
ATOM 3405 N N . ILE A 1 443 ? 46.630 -6.752 14.051 1.00 18.05 443 ILE A N 1
ATOM 3406 C CA . ILE A 1 443 ? 45.642 -6.162 14.960 1.00 19.30 443 ILE A CA 1
ATOM 3407 C C . ILE A 1 443 ? 46.147 -6.176 16.405 1.00 18.93 443 ILE A C 1
ATOM 3408 O O . ILE A 1 443 ? 46.040 -5.171 17.113 1.00 21.06 443 ILE A O 1
ATOM 3413 N N . LEU A 1 444 ? 46.717 -7.302 16.824 1.00 18.44 444 LEU A N 1
ATOM 3414 C CA . LEU A 1 444 ? 47.329 -7.418 18.155 1.00 19.18 444 LEU A CA 1
ATOM 3415 C C . LEU A 1 444 ? 48.427 -6.369 18.369 1.00 19.08 444 LEU A C 1
ATOM 3416 O O . LEU A 1 444 ? 48.552 -5.812 19.454 1.00 20.18 444 LEU A O 1
ATOM 3421 N N . ALA A 1 445 ? 49.210 -6.110 17.324 1.00 18.73 445 ALA A N 1
ATOM 3422 C CA . ALA A 1 445 ? 50.308 -5.145 17.371 1.00 20.02 445 ALA A CA 1
ATOM 3423 C C . ALA A 1 445 ? 49.879 -3.700 17.055 1.00 21.35 445 ALA A C 1
ATOM 3424 O O . ALA A 1 445 ? 50.723 -2.814 16.957 1.00 23.37 445 ALA A O 1
ATOM 3426 N N . GLY A 1 446 ? 48.583 -3.475 16.862 1.00 22.50 446 GLY A N 1
ATOM 3427 C CA . GLY A 1 446 ? 48.039 -2.122 16.677 1.00 23.77 446 GLY A CA 1
ATOM 3428 C C . GLY A 1 446 ? 48.303 -1.421 15.347 1.00 23.76 446 GLY A C 1
ATOM 3429 O O . GLY A 1 446 ? 48.109 -0.214 15.230 1.00 23.00 446 GLY A O 1
ATOM 3430 N N . GLY A 1 447 ? 48.731 -2.170 14.338 1.00 22.78 447 GLY A N 1
ATOM 3431 C CA . GLY A 1 447 ? 49.023 -1.601 13.018 1.00 22.24 447 GLY A CA 1
ATOM 3432 C C . GLY A 1 447 ? 47.877 -0.796 12.427 1.00 21.85 447 GLY A C 1
ATOM 3433 O O . GLY A 1 447 ? 46.711 -1.137 12.603 1.00 20.63 447 GLY A O 1
ATOM 3434 N N . ALA A 1 448 ? 48.217 0.281 11.724 1.00 23.54 448 ALA A N 1
ATOM 3435 C CA . ALA A 1 448 ? 47.218 1.146 11.094 1.00 23.05 448 ALA A CA 1
ATOM 3436 C C . ALA A 1 448 ? 46.529 0.461 9.922 1.00 23.22 448 ALA A C 1
ATOM 3437 O O . ALA A 1 448 ? 47.013 -0.532 9.389 1.00 22.05 448 ALA A O 1
ATOM 3439 N N . HIS A 1 449 ? 45.395 1.025 9.531 1.00 24.71 449 HIS A N 1
ATOM 3440 C CA . HIS A 1 449 ? 44.722 0.671 8.281 1.00 24.21 449 HIS A CA 1
ATOM 3441 C C . HIS A 1 449 ? 45.420 1.267 7.090 1.00 24.12 449 HIS A C 1
ATOM 3442 O O . HIS A 1 449 ? 45.347 0.731 5.988 1.00 23.70 449 HIS A O 1
ATOM 3449 N N . HIS A 1 450 ? 46.084 2.401 7.298 1.00 23.00 450 HIS A N 1
ATOM 3450 C CA . HIS A 1 450 ? 46.927 3.004 6.271 1.00 21.38 450 HIS A CA 1
ATOM 3451 C C . HIS A 1 450 ? 48.285 2.392 6.290 1.00 18.83 450 HIS A C 1
ATOM 3452 O O . HIS A 1 450 ? 48.856 2.156 7.356 1.00 18.58 450 HIS A O 1
ATOM 3459 N N . THR A 1 451 ? 48.825 2.133 5.107 1.00 17.63 451 THR A N 1
ATOM 3460 C CA . THR A 1 451 ? 50.157 1.543 4.999 1.00 20.11 451 THR A CA 1
ATOM 3461 C C . THR A 1 451 ? 50.922 2.089 3.805 1.00 20.65 451 THR A C 1
ATOM 3462 O O . THR A 1 451 ? 50.376 2.826 2.982 1.00 20.79 451 THR A O 1
ATOM 3466 N N . VAL A 1 452 ? 52.202 1.734 3.737 1.00 21.24 452 VAL A N 1
ATOM 3467 C CA . VAL A 1 452 ? 53.003 1.961 2.539 1.00 21.94 452 VAL A CA 1
ATOM 3468 C C . VAL A 1 452 ? 53.296 0.612 1.899 1.00 21.99 452 VAL A C 1
ATOM 3469 O O . VAL A 1 452 ? 53.958 -0.232 2.495 1.00 23.39 452 VAL A O 1
ATOM 3473 N N . PHE A 1 453 ? 52.769 0.425 0.694 1.00 21.90 453 PHE A N 1
ATOM 3474 C CA . PHE A 1 453 ? 52.978 -0.775 -0.102 1.00 23.34 453 PHE A CA 1
ATOM 3475 C C . PHE A 1 453 ? 54.251 -0.595 -0.923 1.00 23.93 453 PHE A C 1
ATOM 3476 O O . PHE A 1 453 ? 54.512 0.492 -1.415 1.00 23.48 453 PHE A O 1
ATOM 3484 N N . SER A 1 454 ? 55.040 -1.657 -1.075 1.00 25.57 454 SER A N 1
ATOM 3485 C CA . SER A 1 454 ? 56.237 -1.590 -1.928 1.00 23.77 454 SER A CA 1
ATOM 3486 C C . SER A 1 454 ? 56.683 -2.923 -2.527 1.00 22.77 454 SER A C 1
ATOM 3487 O O . SER A 1 454 ? 56.787 -3.922 -1.821 1.00 22.23 454 SER A O 1
ATOM 3490 N N . HIS A 1 455 ? 56.952 -2.904 -3.834 1.00 21.88 455 HIS A N 1
ATOM 3491 C CA . HIS A 1 455 ? 57.657 -3.986 -4.534 1.00 22.87 455 HIS A CA 1
ATOM 3492 C C . HIS A 1 455 ? 59.149 -3.801 -4.481 1.00 22.98 455 HIS A C 1
ATOM 3493 O O . HIS A 1 455 ? 59.906 -4.769 -4.559 1.00 24.03 455 HIS A O 1
ATOM 3500 N N . ALA A 1 456 ? 59.582 -2.549 -4.357 1.00 24.62 456 ALA A N 1
ATOM 3501 C CA . ALA A 1 456 ? 61.001 -2.192 -4.439 1.00 24.45 456 ALA A CA 1
ATOM 3502 C C . ALA A 1 456 ? 61.778 -2.602 -3.198 1.00 23.00 456 ALA A C 1
ATOM 3503 O O . ALA A 1 456 ? 62.904 -3.081 -3.298 1.00 22.64 456 ALA A O 1
ATOM 3505 N N . LEU A 1 457 ? 61.167 -2.399 -2.036 1.00 24.14 457 LEU A N 1
ATOM 3506 C CA . LEU A 1 457 ? 61.821 -2.634 -0.749 1.00 24.89 457 LEU A CA 1
ATOM 3507 C C . LEU A 1 457 ? 61.357 -3.939 -0.122 1.00 26.75 457 LEU A C 1
ATOM 3508 O O . LEU A 1 457 ? 60.239 -4.397 -0.375 1.00 29.41 457 LEU A O 1
ATOM 3513 N N . ASN A 1 458 ? 62.220 -4.524 0.707 1.00 27.35 458 ASN A N 1
ATOM 3514 C CA . ASN A 1 458 ? 61.935 -5.809 1.359 1.00 26.17 458 ASN A CA 1
ATOM 3515 C C . ASN A 1 458 ? 62.134 -5.762 2.879 1.00 25.74 458 ASN A C 1
ATOM 3516 O O . ASN A 1 458 ? 62.502 -4.728 3.438 1.00 24.42 458 ASN A O 1
ATOM 3521 N N . LEU A 1 459 ? 61.881 -6.890 3.534 1.00 25.43 459 LEU A N 1
ATOM 3522 C CA . LEU A 1 459 ? 61.950 -6.999 4.992 1.00 25.45 459 LEU A CA 1
ATOM 3523 C C . LEU A 1 459 ? 63.321 -6.607 5.554 1.00 25.53 459 LEU A C 1
ATOM 3524 O O . LEU A 1 459 ? 63.406 -5.936 6.584 1.00 24.98 459 LEU A O 1
ATOM 3529 N N . ASN A 1 460 ? 64.382 -7.037 4.874 1.00 25.49 460 ASN A N 1
ATOM 3530 C CA . ASN A 1 460 ? 65.751 -6.729 5.282 1.00 25.93 460 ASN A CA 1
ATOM 3531 C C . ASN A 1 460 ? 66.032 -5.225 5.276 1.00 25.66 460 ASN A C 1
ATOM 3532 O O . ASN A 1 460 ? 66.747 -4.723 6.142 1.00 25.72 460 ASN A O 1
ATOM 3537 N N . ASP A 1 461 ? 65.470 -4.519 4.298 1.00 25.26 461 ASP A N 1
ATOM 3538 C CA . ASP A 1 461 ? 65.629 -3.064 4.204 1.00 24.80 461 ASP A CA 1
ATOM 3539 C C . ASP A 1 461 ? 64.995 -2.377 5.406 1.00 25.01 461 ASP A C 1
ATOM 3540 O O . ASP A 1 461 ? 65.557 -1.433 5.960 1.00 24.45 461 ASP A O 1
ATOM 3553 N N . ARG A 1 463 ? 64.202 -3.834 8.353 1.00 25.88 463 ARG A N 1
ATOM 3554 C CA . ARG A 1 463 ? 64.943 -4.212 9.568 1.00 25.71 463 ARG A CA 1
ATOM 3555 C C . ARG A 1 463 ? 66.071 -3.224 9.849 1.00 24.31 463 ARG A C 1
ATOM 3556 O O . ARG A 1 463 ? 66.238 -2.756 10.975 1.00 25.80 463 ARG A O 1
ATOM 3564 N N . GLN A 1 464 ? 66.847 -2.923 8.814 1.00 23.21 464 GLN A N 1
ATOM 3565 C CA . GLN A 1 464 ? 67.951 -1.968 8.934 1.00 25.72 464 GLN A CA 1
ATOM 3566 C C . GLN A 1 464 ? 67.448 -0.548 9.200 1.00 26.00 464 GLN A C 1
ATOM 3567 O O . GLN A 1 464 ? 68.085 0.213 9.927 1.00 24.84 464 GLN A O 1
ATOM 3573 N N . PHE A 1 465 ? 66.309 -0.203 8.605 1.00 24.73 465 PHE A N 1
ATOM 3574 C CA . PHE A 1 465 ? 65.645 1.079 8.862 1.00 25.75 465 PHE A CA 1
ATOM 3575 C C . PHE A 1 465 ? 65.308 1.229 10.344 1.00 25.89 465 PHE A C 1
ATOM 3576 O O . PHE A 1 465 ? 65.612 2.251 10.957 1.00 25.65 465 PHE A O 1
ATOM 3584 N N . ALA A 1 466 ? 64.690 0.193 10.906 1.00 26.79 466 ALA A N 1
ATOM 3585 C CA . ALA A 1 466 ? 64.292 0.190 12.318 1.00 26.18 466 ALA A CA 1
ATOM 3586 C C . ALA A 1 466 ? 65.488 0.232 13.272 1.00 25.92 466 ALA A C 1
ATOM 3587 O O . ALA A 1 466 ? 65.409 0.844 14.337 1.00 23.69 466 ALA A O 1
ATOM 3589 N N . GLU A 1 467 ? 66.577 -0.436 12.898 1.00 27.63 467 GLU A N 1
ATOM 3590 C CA . GLU A 1 467 ? 67.823 -0.387 13.677 1.00 28.47 467 GLU A CA 1
ATOM 3591 C C . GLU A 1 467 ? 68.416 1.017 13.647 1.00 27.41 467 GLU A C 1
ATOM 3592 O O . GLU A 1 467 ? 68.796 1.567 14.681 1.00 29.22 467 GLU A O 1
ATOM 3606 N N . HIS A 1 469 ? 67.069 3.841 13.265 1.00 26.26 469 HIS A N 1
ATOM 3607 C CA . HIS A 1 469 ? 66.291 4.799 14.063 1.00 24.82 469 HIS A CA 1
ATOM 3608 C C . HIS A 1 469 ? 65.999 4.327 15.462 1.00 23.31 469 HIS A C 1
ATOM 3609 O O . HIS A 1 469 ? 65.334 5.024 16.226 1.00 21.28 469 HIS A O 1
ATOM 3616 N N . ASP A 1 470 ? 66.485 3.134 15.803 1.00 23.89 470 ASP A N 1
ATOM 3617 C CA . ASP A 1 470 ? 66.302 2.543 17.136 1.00 24.86 470 ASP A CA 1
ATOM 3618 C C . ASP A 1 470 ? 64.822 2.454 17.536 1.00 23.76 470 ASP A C 1
ATOM 3619 O O . ASP A 1 470 ? 64.414 2.944 18.593 1.00 23.65 470 ASP A O 1
ATOM 3624 N N . ILE A 1 471 ? 64.027 1.831 16.675 1.00 23.23 471 ILE A N 1
ATOM 3625 C CA . ILE A 1 471 ? 62.617 1.554 16.972 1.00 24.10 471 ILE A CA 1
ATOM 3626 C C . ILE A 1 471 ? 62.331 0.068 16.829 1.00 23.93 471 ILE A C 1
ATOM 3627 O O . ILE A 1 471 ? 63.053 -0.655 16.140 1.00 23.50 471 ILE A O 1
ATOM 3632 N N . GLU A 1 472 ? 61.276 -0.383 17.500 1.00 24.54 472 GLU A N 1
ATOM 3633 C CA . GLU A 1 472 ? 60.832 -1.763 17.390 1.00 23.56 472 GLU A CA 1
ATOM 3634 C C . GLU A 1 472 ? 60.343 -2.033 15.973 1.00 22.74 472 GLU A C 1
ATOM 3635 O O . GLU A 1 472 ? 59.566 -1.249 15.424 1.00 20.63 472 GLU A O 1
ATOM 3641 N N . ILE A 1 473 ? 60.819 -3.132 15.387 1.00 21.26 473 ILE A N 1
ATOM 3642 C CA . ILE A 1 473 ? 60.242 -3.654 14.156 1.00 21.41 473 ILE A CA 1
ATOM 3643 C C . ILE A 1 473 ? 59.426 -4.890 14.519 1.00 22.87 473 ILE A C 1
ATOM 3644 O O . ILE A 1 473 ? 59.921 -5.806 15.173 1.00 23.58 473 ILE A O 1
ATOM 3649 N N . THR A 1 474 ? 58.163 -4.884 14.117 1.00 22.70 474 THR A N 1
ATOM 3650 C CA . THR A 1 474 ? 57.268 -6.003 14.343 1.00 21.96 474 THR A CA 1
ATOM 3651 C C . THR A 1 474 ? 57.065 -6.715 13.017 1.00 23.17 474 THR A C 1
ATOM 3652 O O . THR A 1 474 ? 56.436 -6.178 12.105 1.00 21.59 474 THR A O 1
ATOM 3656 N N . VAL A 1 475 ? 57.608 -7.926 12.926 1.00 22.11 475 VAL A N 1
ATOM 3657 C CA . VAL A 1 475 ? 57.662 -8.666 11.674 1.00 22.69 475 VAL A CA 1
ATOM 3658 C C . VAL A 1 475 ? 56.539 -9.688 11.592 1.00 22.30 475 VAL A C 1
ATOM 3659 O O . VAL A 1 475 ? 56.339 -10.483 12.509 1.00 22.66 475 VAL A O 1
ATOM 3663 N N . ILE A 1 476 ? 55.814 -9.650 10.479 1.00 21.57 476 ILE A N 1
ATOM 3664 C CA . ILE A 1 476 ? 54.754 -10.616 10.194 1.00 21.54 476 ILE A CA 1
ATOM 3665 C C . ILE A 1 476 ? 55.042 -11.265 8.843 1.00 20.52 476 ILE A C 1
ATOM 3666 O O . ILE A 1 476 ? 54.919 -10.625 7.799 1.00 20.45 476 ILE A O 1
ATOM 3671 N N . ASP A 1 477 ? 55.443 -12.532 8.870 1.00 19.67 477 ASP A N 1
ATOM 3672 C CA . ASP A 1 477 ? 55.818 -13.246 7.648 1.00 20.83 477 ASP A CA 1
ATOM 3673 C C . ASP A 1 477 ? 55.606 -14.766 7.779 1.00 20.41 477 ASP A C 1
ATOM 3674 O O . ASP A 1 477 ? 55.043 -15.234 8.768 1.00 18.64 477 ASP A O 1
ATOM 3679 N N . ASN A 1 478 ? 56.071 -15.519 6.784 1.00 19.46 478 ASN A N 1
ATOM 3680 C CA . ASN A 1 478 ? 55.936 -16.987 6.770 1.00 20.26 478 ASN A CA 1
ATOM 3681 C C . ASN A 1 478 ? 56.379 -17.700 8.051 1.00 21.40 478 ASN A C 1
ATOM 3682 O O . ASN A 1 478 ? 55.811 -18.728 8.409 1.00 23.47 478 ASN A O 1
ATOM 3687 N N . ASP A 1 479 ? 57.369 -17.147 8.745 1.00 21.39 479 ASP A N 1
ATOM 3688 C CA . ASP A 1 479 ? 57.884 -17.744 9.990 1.00 22.58 479 ASP A CA 1
ATOM 3689 C C . ASP A 1 479 ? 57.088 -17.355 11.244 1.00 20.87 479 ASP A C 1
ATOM 3690 O O . ASP A 1 479 ? 57.360 -17.858 12.332 1.00 20.54 479 ASP A O 1
ATOM 3695 N N . THR A 1 480 ? 56.106 -16.471 11.088 1.00 20.34 480 THR A N 1
ATOM 3696 C CA . THR A 1 480 ? 55.349 -15.945 12.231 1.00 21.01 480 THR A CA 1
ATOM 3697 C C . THR A 1 480 ? 54.405 -16.971 12.858 1.00 22.11 480 THR A C 1
ATOM 3698 O O . THR A 1 480 ? 53.557 -17.546 12.182 1.00 22.18 480 THR A O 1
ATOM 3702 N N . ARG A 1 481 ? 54.579 -17.195 14.155 1.00 22.98 481 ARG A N 1
ATOM 3703 C CA . ARG A 1 481 ? 53.658 -17.978 14.969 1.00 24.62 481 ARG A CA 1
ATOM 3704 C C . ARG A 1 481 ? 53.196 -17.116 16.141 1.00 24.02 481 ARG A C 1
ATOM 3705 O O . ARG A 1 481 ? 54.017 -16.465 16.795 1.00 24.98 481 ARG A O 1
ATOM 3713 N N . LEU A 1 482 ? 51.892 -17.123 16.412 1.00 11.76 482 LEU A N 1
ATOM 3714 C CA . LEU A 1 482 ? 51.285 -16.174 17.364 1.00 19.30 482 LEU A CA 1
ATOM 3715 C C . LEU A 1 482 ? 51.847 -16.233 18.791 1.00 20.06 482 LEU A C 1
ATOM 3716 O O . LEU A 1 482 ? 52.117 -15.191 19.381 1.00 19.75 482 LEU A O 1
ATOM 3721 N N . PRO A 1 483 ? 52.023 -17.442 19.353 1.00 20.07 483 PRO A N 1
ATOM 3722 C CA . PRO A 1 483 ? 52.582 -17.509 20.706 1.00 20.13 483 PRO A CA 1
ATOM 3723 C C . PRO A 1 483 ? 53.928 -16.785 20.836 1.00 19.44 483 PRO A C 1
ATOM 3724 O O . PRO A 1 483 ? 54.085 -15.926 21.713 1.00 20.98 483 PRO A O 1
ATOM 3728 N N . ALA A 1 484 ? 54.864 -17.108 19.947 1.00 13.34 484 ALA A N 1
ATOM 3729 C CA . ALA A 1 484 ? 56.184 -16.484 19.936 1.00 17.61 484 ALA A CA 1
ATOM 3730 C C . ALA A 1 484 ? 56.103 -14.993 19.575 1.00 18.02 484 ALA A C 1
ATOM 3731 O O . ALA A 1 484 ? 56.860 -14.185 20.100 1.00 16.01 484 ALA A O 1
ATOM 3733 N N . PHE A 1 485 ? 55.190 -14.659 18.667 1.00 19.03 485 PHE A N 1
ATOM 3734 C CA . PHE A 1 485 ? 54.915 -13.274 18.274 1.00 19.04 485 PHE A CA 1
ATOM 3735 C C . PHE A 1 485 ? 54.487 -12.431 19.475 1.00 19.37 485 PHE A C 1
ATOM 3736 O O . PHE A 1 485 ? 54.951 -11.302 19.648 1.00 21.48 485 PHE A O 1
ATOM 3744 N N . LYS A 1 486 ? 53.600 -12.983 20.298 1.00 18.86 486 LYS A N 1
ATOM 3745 C CA . LYS A 1 486 ? 53.133 -12.296 21.508 1.00 19.94 486 LYS A CA 1
ATOM 3746 C C . LYS A 1 486 ? 54.233 -12.146 22.553 1.00 20.57 486 LYS A C 1
ATOM 3747 O O . LYS A 1 486 ? 54.359 -11.090 23.176 1.00 21.38 486 LYS A O 1
ATOM 3753 N N . ASP A 1 487 ? 55.022 -13.201 22.743 1.00 19.76 487 ASP A N 1
ATOM 3754 C CA . ASP A 1 487 ? 56.172 -13.147 23.642 1.00 20.06 487 ASP A CA 1
ATOM 3755 C C . ASP A 1 487 ? 57.075 -11.969 23.276 1.00 19.88 487 ASP A C 1
ATOM 3756 O O . ASP A 1 487 ? 57.492 -11.212 24.144 1.00 20.94 487 ASP A O 1
ATOM 3761 N N . ALA A 1 488 ? 57.376 -11.839 21.988 1.00 19.68 488 ALA A N 1
ATOM 3762 C CA . ALA A 1 488 ? 58.263 -10.792 21.484 1.00 20.54 488 ALA A CA 1
ATOM 3763 C C . ALA A 1 488 ? 57.702 -9.391 21.736 1.00 20.92 488 ALA A C 1
ATOM 3764 O O . ALA A 1 488 ? 58.442 -8.489 22.110 1.00 21.58 488 ALA A O 1
ATOM 3766 N N . LEU A 1 489 ? 56.398 -9.223 21.529 1.00 21.62 489 LEU A N 1
ATOM 3767 C CA . LEU A 1 489 ? 55.718 -7.955 21.833 1.00 21.85 489 LEU A CA 1
ATOM 3768 C C . LEU A 1 489 ? 55.925 -7.548 23.288 1.00 23.28 489 LEU A C 1
ATOM 3769 O O . LEU A 1 489 ? 56.218 -6.389 23.586 1.00 23.39 489 LEU A O 1
ATOM 3774 N N . ARG A 1 490 ? 55.781 -8.514 24.188 1.00 23.61 490 ARG A N 1
ATOM 3775 C CA . ARG A 1 490 ? 55.964 -8.263 25.617 1.00 23.74 490 ARG A CA 1
ATOM 3776 C C . ARG A 1 490 ? 57.423 -7.952 25.971 1.00 22.66 490 ARG A C 1
ATOM 3777 O O . ARG A 1 490 ? 57.702 -6.981 26.679 1.00 22.26 490 ARG A O 1
ATOM 3785 N N . TRP A 1 491 ? 58.348 -8.762 25.465 1.00 21.03 491 TRP A N 1
ATOM 3786 C CA . TRP A 1 491 ? 59.764 -8.590 25.793 1.00 20.78 491 TRP A CA 1
ATOM 3787 C C . TRP A 1 491 ? 60.352 -7.339 25.193 1.00 20.02 491 TRP A C 1
ATOM 3788 O O . TRP A 1 491 ? 61.233 -6.721 25.786 1.00 18.34 491 TRP A O 1
ATOM 3799 N N . ASN A 1 492 ? 59.870 -6.953 24.014 1.00 13.72 492 ASN A N 1
ATOM 3800 C CA . ASN A 1 492 ? 60.248 -5.670 23.401 1.00 21.35 492 ASN A CA 1
ATOM 3801 C C . ASN A 1 492 ? 59.670 -4.480 24.167 1.00 23.26 492 ASN A C 1
ATOM 3802 O O . ASN A 1 492 ? 60.291 -3.428 24.248 1.00 27.77 492 ASN A O 1
ATOM 3807 N N . GLU A 1 493 ? 58.470 -4.652 24.709 1.00 24.74 493 GLU A N 1
ATOM 3808 C CA . GLU A 1 493 ? 57.801 -3.584 25.451 1.00 25.97 493 GLU A CA 1
ATOM 3809 C C . GLU A 1 493 ? 58.669 -3.096 26.610 1.00 26.88 493 GLU A C 1
ATOM 3810 O O . GLU A 1 493 ? 58.839 -1.894 26.797 1.00 25.96 493 GLU A O 1
ATOM 3816 N N . VAL A 1 494 ? 59.216 -4.030 27.383 1.00 28.64 494 VAL A N 1
ATOM 3817 C CA . VAL A 1 494 ? 60.091 -3.668 28.509 1.00 29.55 494 VAL A CA 1
ATOM 3818 C C . VAL A 1 494 ? 61.463 -3.166 28.055 1.00 28.30 494 VAL A C 1
ATOM 3819 O O . VAL A 1 494 ? 62.041 -2.302 28.705 1.00 30.01 494 VAL A O 1
ATOM 3823 N N . TYR A 1 495 ? 61.976 -3.679 26.941 1.00 28.20 495 TYR A N 1
ATOM 3824 C CA . TYR A 1 495 ? 63.252 -3.187 26.411 1.00 29.45 495 TYR A CA 1
ATOM 3825 C C . TYR A 1 495 ? 63.131 -1.750 25.905 1.00 31.43 495 TYR A C 1
ATOM 3826 O O . TYR A 1 495 ? 63.854 -0.869 26.364 1.00 33.36 495 TYR A O 1
ATOM 3835 N N . TYR A 1 496 ? 62.232 -1.528 24.948 1.00 30.80 496 TYR A N 1
ATOM 3836 C CA . TYR A 1 496 ? 62.065 -0.201 24.338 1.00 33.67 496 TYR A CA 1
ATOM 3837 C C . TYR A 1 496 ? 61.353 0.780 25.267 1.00 36.80 496 TYR A C 1
ATOM 3838 O O . TYR A 1 496 ? 61.412 1.987 25.058 1.00 38.65 496 TYR A O 1
ATOM 3847 N N . GLY A 1 497 ? 60.690 0.263 26.296 1.00 41.63 497 GLY A N 1
ATOM 3848 C CA . GLY A 1 497 ? 60.111 1.106 27.337 1.00 42.31 497 GLY A CA 1
ATOM 3849 C C . GLY A 1 497 ? 61.182 1.542 28.318 1.00 50.12 497 GLY A C 1
ATOM 3850 O O . GLY A 1 497 ? 61.082 1.297 29.516 1.00 56.50 497 GLY A O 1
ATOM 3851 N N . PHE A 1 498 ? 62.219 2.180 27.782 1.00 53.35 498 PHE A N 1
ATOM 3852 C CA . PHE A 1 498 ? 63.308 2.746 28.572 1.00 58.79 498 PHE A CA 1
ATOM 3853 C C . PHE A 1 498 ? 63.657 4.149 28.077 1.00 63.94 498 PHE A C 1
ATOM 3854 O O . PHE A 1 498 ? 63.765 4.383 26.870 1.00 53.03 498 PHE A O 1
ATOM 3867 N N . THR B 1 2 ? 22.844 -25.238 33.354 1.00 44.09 2 THR B N 1
ATOM 3868 C CA . THR B 1 2 ? 24.235 -24.925 33.717 1.00 45.55 2 THR B CA 1
ATOM 3869 C C . THR B 1 2 ? 24.477 -23.471 34.111 1.00 43.08 2 THR B C 1
ATOM 3870 O O . THR B 1 2 ? 23.622 -22.620 33.942 1.00 41.41 2 THR B O 1
ATOM 3874 N N . ILE B 1 3 ? 25.681 -23.200 34.606 1.00 41.29 3 ILE B N 1
ATOM 3875 C CA . ILE B 1 3 ? 26.102 -21.843 34.963 1.00 41.33 3 ILE B CA 1
ATOM 3876 C C . ILE B 1 3 ? 26.224 -20.944 33.725 1.00 38.41 3 ILE B C 1
ATOM 3877 O O . ILE B 1 3 ? 26.033 -19.733 33.805 1.00 39.85 3 ILE B O 1
ATOM 3882 N N . PHE B 1 4 ? 26.531 -21.550 32.585 1.00 35.82 4 PHE B N 1
ATOM 3883 C CA . PHE B 1 4 ? 26.634 -20.836 31.311 1.00 35.22 4 PHE B CA 1
ATOM 3884 C C . PHE B 1 4 ? 25.301 -20.235 30.844 1.00 34.61 4 PHE B C 1
ATOM 3885 O O . PHE B 1 4 ? 25.286 -19.269 30.075 1.00 31.22 4 PHE B O 1
ATOM 3893 N N . ASP B 1 5 ? 24.191 -20.807 31.306 1.00 34.50 5 ASP B N 1
ATOM 3894 C CA . ASP B 1 5 ? 22.860 -20.252 31.031 1.00 35.29 5 ASP B CA 1
ATOM 3895 C C . ASP B 1 5 ? 22.587 -18.986 31.851 1.00 32.13 5 ASP B C 1
ATOM 3896 O O . ASP B 1 5 ? 21.659 -18.238 31.546 1.00 28.77 5 ASP B O 1
ATOM 3901 N N . ASN B 1 6 ? 23.390 -18.760 32.890 1.00 31.89 6 ASN B N 1
ATOM 3902 C CA . ASN B 1 6 ? 23.314 -17.535 33.702 1.00 33.54 6 ASN B CA 1
ATOM 3903 C C . ASN B 1 6 ? 24.124 -16.364 33.130 1.00 32.33 6 ASN B C 1
ATOM 3904 O O . ASN B 1 6 ? 24.162 -15.285 33.726 1.00 35.18 6 ASN B O 1
ATOM 3909 N N . TYR B 1 7 ? 24.767 -16.577 31.983 1.00 32.06 7 TYR B N 1
ATOM 3910 C CA . TYR B 1 7 ? 25.562 -15.531 31.332 1.00 31.97 7 TYR B CA 1
ATOM 3911 C C . TYR B 1 7 ? 25.235 -15.377 29.852 1.00 32.51 7 TYR B C 1
ATOM 3912 O O . TYR B 1 7 ? 24.655 -16.265 29.229 1.00 31.13 7 TYR B O 1
ATOM 3921 N N . GLU B 1 8 ? 25.640 -14.234 29.307 1.00 33.04 8 GLU B N 1
ATOM 3922 C CA . GLU B 1 8 ? 25.540 -13.948 27.872 1.00 31.12 8 GLU B CA 1
ATOM 3923 C C . GLU B 1 8 ? 26.729 -13.106 27.431 1.00 28.88 8 GLU B C 1
ATOM 3924 O O . GLU B 1 8 ? 27.376 -12.443 28.246 1.00 29.06 8 GLU B O 1
ATOM 3930 N N . VAL B 1 9 ? 27.019 -13.158 26.136 1.00 15.97 9 VAL B N 1
ATOM 3931 C CA . VAL B 1 9 ? 28.059 -12.332 25.537 1.00 22.79 9 VAL B CA 1
ATOM 3932 C C . VAL B 1 9 ? 27.413 -11.363 24.552 1.00 24.98 9 VAL B C 1
ATOM 3933 O O . VAL B 1 9 ? 26.558 -11.746 23.756 1.00 23.49 9 VAL B O 1
ATOM 3937 N N . TRP B 1 10 ? 27.827 -10.103 24.615 1.00 25.91 10 TRP B N 1
ATOM 3938 C CA . TRP B 1 10 ? 27.206 -9.056 23.812 1.00 27.19 10 TRP B CA 1
ATOM 3939 C C . TRP B 1 10 ? 27.873 -8.938 22.480 1.00 27.21 10 TRP B C 1
ATOM 3940 O O . TRP B 1 10 ? 29.085 -8.753 22.394 1.00 28.14 10 TRP B O 1
ATOM 3951 N N . PHE B 1 11 ? 27.081 -9.056 21.424 1.00 28.62 11 PHE B N 1
ATOM 3952 C CA . PHE B 1 11 ? 27.575 -8.875 20.071 1.00 28.84 11 PHE B CA 1
ATOM 3953 C C . PHE B 1 11 ? 27.366 -7.419 19.686 1.00 29.05 11 PHE B C 1
ATOM 3954 O O . PHE B 1 11 ? 26.241 -6.996 19.428 1.00 27.15 11 PHE B O 1
ATOM 3962 N N . VAL B 1 12 ? 28.458 -6.655 19.661 1.00 29.62 12 VAL B N 1
ATOM 3963 C CA . VAL B 1 12 ? 28.395 -5.214 19.394 1.00 28.98 12 VAL B CA 1
ATOM 3964 C C . VAL B 1 12 ? 28.980 -4.871 18.023 1.00 27.15 12 VAL B C 1
ATOM 3965 O O . VAL B 1 12 ? 30.093 -5.276 17.685 1.00 26.09 12 VAL B O 1
ATOM 3969 N N . ILE B 1 13 ? 28.215 -4.126 17.236 1.00 25.13 13 ILE B N 1
ATOM 3970 C CA . ILE B 1 13 ? 28.627 -3.761 15.886 1.00 26.48 13 ILE B CA 1
ATOM 3971 C C . ILE B 1 13 ? 29.184 -2.345 15.869 1.00 27.11 13 ILE B C 1
ATOM 3972 O O . ILE B 1 13 ? 28.544 -1.411 16.347 1.00 27.20 13 ILE B O 1
ATOM 3977 N N . GLY B 1 14 ? 30.375 -2.202 15.301 1.00 27.67 14 GLY B N 1
ATOM 3978 C CA . GLY B 1 14 ? 31.037 -0.908 15.183 1.00 27.84 14 GLY B CA 1
ATOM 3979 C C . GLY B 1 14 ? 30.841 -0.288 13.816 1.00 28.28 14 GLY B C 1
ATOM 3980 O O . GLY B 1 14 ? 31.046 -0.943 12.791 1.00 31.63 14 GLY B O 1
ATOM 3981 N N . SER B 1 15 ? 30.433 0.975 13.804 1.00 27.46 15 SER B N 1
ATOM 3982 C CA . SER B 1 15 ? 30.261 1.724 12.556 1.00 29.40 15 SER B CA 1
ATOM 3983 C C . SER B 1 15 ? 30.350 3.231 12.796 1.00 29.96 15 SER B C 1
ATOM 3984 O O . SER B 1 15 ? 30.845 3.669 13.834 1.00 28.71 15 SER B O 1
ATOM 3987 N N . GLN B 1 16 ? 29.888 4.011 11.821 1.00 30.90 16 GLN B N 1
ATOM 3988 C CA . GLN B 1 16 ? 29.898 5.473 11.897 1.00 31.22 16 GLN B CA 1
ATOM 3989 C C . GLN B 1 16 ? 28.690 6.033 11.103 1.00 33.31 16 GLN B C 1
ATOM 3990 O O . GLN B 1 16 ? 27.778 5.286 10.724 1.00 37.51 16 GLN B O 1
ATOM 3996 N N . HIS B 1 17 ? 28.694 7.336 10.834 1.00 35.63 17 HIS B N 1
ATOM 3997 C CA . HIS B 1 17 ? 27.589 7.986 10.096 1.00 37.52 17 HIS B CA 1
ATOM 3998 C C . HIS B 1 17 ? 27.936 8.509 8.721 1.00 38.39 17 HIS B C 1
ATOM 3999 O O . HIS B 1 17 ? 27.094 9.106 8.055 1.00 40.69 17 HIS B O 1
ATOM 4006 N N . LEU B 1 18 ? 29.152 8.244 8.257 1.00 34.42 18 LEU B N 1
ATOM 4007 C CA . LEU B 1 18 ? 29.660 8.867 7.030 1.00 33.84 18 LEU B CA 1
ATOM 4008 C C . LEU B 1 18 ? 28.820 8.640 5.768 1.00 36.76 18 LEU B C 1
ATOM 4009 O O . LEU B 1 18 ? 28.762 9.514 4.903 1.00 37.99 18 LEU B O 1
ATOM 4014 N N . TYR B 1 19 ? 28.180 7.477 5.659 1.00 41.44 19 TYR B N 1
ATOM 4015 C CA . TYR B 1 19 ? 27.408 7.128 4.480 1.00 43.30 19 TYR B CA 1
ATOM 4016 C C . TYR B 1 19 ? 25.951 6.772 4.770 1.00 43.96 19 TYR B C 1
ATOM 4017 O O . TYR B 1 19 ? 25.228 6.560 3.817 1.00 43.13 19 TYR B O 1
ATOM 4026 N N . GLY B 1 20 ? 25.539 6.669 6.042 1.00 48.05 20 GLY B N 1
ATOM 4027 C CA . GLY B 1 20 ? 24.201 6.192 6.439 1.00 47.91 20 GLY B CA 1
ATOM 4028 C C . GLY B 1 20 ? 23.003 6.850 5.780 1.00 50.47 20 GLY B C 1
ATOM 4029 O O . GLY B 1 20 ? 23.157 7.622 4.835 1.00 55.07 20 GLY B O 1
ATOM 4030 N N . PRO B 1 21 ? 21.785 6.576 6.284 1.00 51.56 21 PRO B N 1
ATOM 4031 C CA . PRO B 1 21 ? 21.281 5.589 7.255 1.00 49.75 2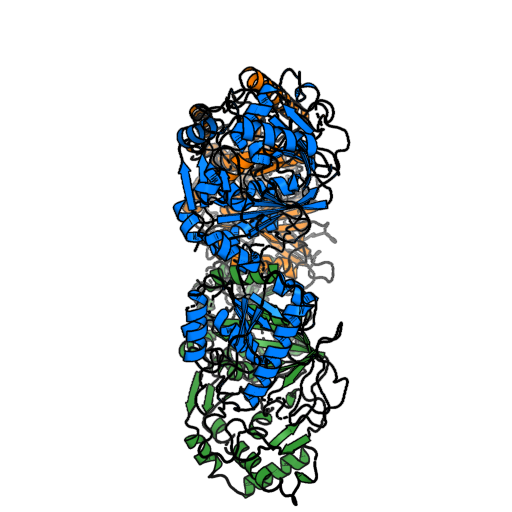1 PRO B CA 1
ATOM 4032 C C . PRO B 1 21 ? 20.719 4.309 6.616 1.00 48.63 21 PRO B C 1
ATOM 4033 O O . PRO B 1 21 ? 20.209 3.449 7.339 1.00 45.11 21 PRO B O 1
ATOM 4037 N N . GLU B 1 22 ? 20.777 4.207 5.286 1.00 47.26 22 GLU B N 1
ATOM 4038 C CA . GLU B 1 22 ? 20.438 2.964 4.566 1.00 46.59 22 GLU B CA 1
ATOM 4039 C C . GLU B 1 22 ? 21.622 2.009 4.536 1.00 43.36 22 GLU B C 1
ATOM 4040 O O . GLU B 1 22 ? 21.432 0.796 4.524 1.00 43.42 22 GLU B O 1
ATOM 4046 N N . THR B 1 23 ? 22.836 2.557 4.485 1.00 40.38 23 THR B N 1
ATOM 4047 C CA . THR B 1 23 ? 24.043 1.765 4.734 1.00 38.63 23 THR B CA 1
ATOM 4048 C C . THR B 1 23 ? 24.004 1.125 6.117 1.00 37.87 23 THR B C 1
ATOM 4049 O O . THR B 1 23 ? 24.305 -0.054 6.261 1.00 33.66 23 THR B O 1
ATOM 4053 N N . LEU B 1 24 ? 23.641 1.917 7.124 1.00 37.07 24 LEU B N 1
ATOM 4054 C CA . LEU B 1 24 ? 23.492 1.425 8.500 1.00 37.27 24 LEU B CA 1
ATOM 4055 C C . LEU B 1 24 ? 22.352 0.413 8.624 1.00 36.47 24 LEU B C 1
ATOM 4056 O O . LEU B 1 24 ? 22.437 -0.540 9.399 1.00 36.45 24 LEU B O 1
ATOM 4061 N N . ARG B 1 25 ? 21.285 0.629 7.866 1.00 35.50 25 ARG B N 1
ATOM 4062 C CA . ARG B 1 25 ? 20.202 -0.352 7.768 1.00 35.26 25 ARG B CA 1
ATOM 4063 C C . ARG B 1 25 ? 20.741 -1.703 7.281 1.00 33.37 25 ARG B C 1
ATOM 4064 O O . ARG B 1 25 ? 20.391 -2.754 7.825 1.00 30.50 25 ARG B O 1
ATOM 4066 N N . GLN B 1 26 ? 21.601 -1.662 6.263 1.00 31.58 26 GLN B N 1
ATOM 4067 C CA . GLN B 1 26 ? 22.221 -2.872 5.713 1.00 32.04 26 GLN B CA 1
ATOM 4068 C C . GLN B 1 26 ? 23.122 -3.562 6.739 1.00 32.03 26 GLN B C 1
ATOM 4069 O O . GLN B 1 26 ? 23.084 -4.774 6.873 1.00 32.41 26 GLN B O 1
ATOM 4075 N N . VAL B 1 27 ? 23.932 -2.787 7.454 1.00 31.88 27 VAL B N 1
ATOM 4076 C CA . VAL B 1 27 ? 24.805 -3.327 8.497 1.00 31.50 27 VAL B CA 1
ATOM 4077 C C . VAL B 1 27 ? 24.010 -4.019 9.602 1.00 31.41 27 VAL B C 1
ATOM 4078 O O . VAL B 1 27 ? 24.360 -5.116 10.034 1.00 30.89 27 VAL B O 1
ATOM 4082 N N . THR B 1 28 ? 22.953 -3.361 10.065 1.00 30.70 28 THR B N 1
ATOM 4083 C CA . THR B 1 28 ? 22.055 -3.947 11.063 1.00 30.41 28 THR B CA 1
ATOM 4084 C C . THR B 1 28 ? 21.459 -5.278 10.586 1.00 30.33 28 THR B C 1
ATOM 4085 O O . THR B 1 28 ? 21.352 -6.226 11.364 1.00 30.03 28 THR B O 1
ATOM 4089 N N . GLN B 1 29 ? 21.081 -5.344 9.311 1.00 30.18 29 GLN B N 1
ATOM 4090 C CA . GLN B 1 29 ? 20.542 -6.579 8.728 1.00 31.21 29 GLN B CA 1
ATOM 4091 C C . GLN B 1 29 ? 21.558 -7.712 8.751 1.00 30.60 29 GLN B C 1
ATOM 4092 O O . GLN B 1 29 ? 21.214 -8.852 9.065 1.00 29.74 29 GLN B O 1
ATOM 4098 N N . HIS B 1 30 ? 22.797 -7.396 8.387 1.00 31.53 30 HIS B N 1
ATOM 4099 C CA . HIS B 1 30 ? 23.883 -8.377 8.419 1.00 29.79 30 HIS B CA 1
ATOM 4100 C C . HIS B 1 30 ? 24.090 -8.887 9.818 1.00 28.81 30 HIS B C 1
ATOM 4101 O O . HIS B 1 30 ? 24.178 -10.095 10.041 1.00 27.28 30 HIS B O 1
ATOM 4108 N N . ALA B 1 31 ? 24.153 -7.960 10.771 1.00 28.02 31 ALA B N 1
ATOM 4109 C CA . ALA B 1 31 ? 24.372 -8.291 12.179 1.00 27.95 31 ALA B CA 1
ATOM 4110 C C . ALA B 1 31 ? 23.295 -9.222 12.744 1.00 28.70 31 ALA B C 1
ATOM 4111 O O . ALA B 1 31 ? 23.607 -10.202 13.423 1.00 27.79 31 ALA B O 1
ATOM 4113 N N . GLU B 1 32 ? 22.033 -8.915 12.458 1.00 28.79 32 GLU B N 1
ATOM 4114 C CA . GLU B 1 32 ? 20.912 -9.751 12.915 1.00 29.05 32 GLU B CA 1
ATOM 4115 C C . GLU B 1 32 ? 20.983 -11.154 12.313 1.00 28.12 32 GLU B C 1
ATOM 4116 O O . GLU B 1 32 ? 20.780 -12.150 13.008 1.00 25.53 32 GLU B O 1
ATOM 4122 N N . HIS B 1 33 ? 21.275 -11.213 11.016 1.00 27.98 33 HIS B N 1
ATOM 4123 C CA . HIS B 1 33 ? 21.433 -12.477 10.290 1.00 27.45 33 HIS B CA 1
ATOM 4124 C C . HIS B 1 33 ? 22.560 -13.299 10.858 1.00 27.03 33 HIS B C 1
ATOM 4125 O O . HIS B 1 33 ? 22.400 -14.494 11.117 1.00 27.63 33 HIS B O 1
ATOM 4132 N N . VAL B 1 34 ? 23.708 -12.658 11.062 1.00 25.69 34 VAL B N 1
ATOM 4133 C CA . VAL B 1 34 ? 24.890 -13.329 11.600 1.00 25.38 34 VAL B CA 1
ATOM 4134 C C . VAL B 1 34 ? 24.652 -13.849 13.017 1.00 25.52 34 VAL B C 1
ATOM 4135 O O . VAL B 1 34 ? 24.903 -15.018 13.300 1.00 26.02 34 VAL B O 1
ATOM 4139 N N . VAL B 1 35 ? 24.175 -12.972 13.896 1.00 25.58 35 VAL B N 1
ATOM 4140 C CA . VAL B 1 35 ? 23.958 -13.321 15.303 1.00 26.50 35 VAL B CA 1
ATOM 4141 C C . VAL B 1 35 ? 22.944 -14.458 15.456 1.00 26.50 35 VAL B C 1
ATOM 4142 O O . VAL B 1 35 ? 23.165 -15.387 16.233 1.00 25.66 35 VAL B O 1
ATOM 4146 N N . ASN B 1 36 ? 21.846 -14.384 14.711 1.00 27.30 36 ASN B N 1
ATOM 4147 C CA . ASN B 1 36 ? 20.831 -15.446 14.723 1.00 26.81 36 ASN B CA 1
ATOM 4148 C C . ASN B 1 36 ? 21.394 -16.781 14.260 1.00 26.00 36 ASN B C 1
ATOM 4149 O O . ASN B 1 36 ? 21.155 -17.814 14.887 1.00 23.35 36 ASN B O 1
ATOM 4154 N N . ALA B 1 37 ? 22.144 -16.749 13.163 1.00 25.54 37 ALA B N 1
ATOM 4155 C CA . ALA B 1 37 ? 22.749 -17.959 12.610 1.00 25.49 37 ALA B CA 1
ATOM 4156 C C . ALA B 1 37 ? 23.753 -18.591 13.582 1.00 26.77 37 ALA B C 1
ATOM 4157 O O . ALA B 1 37 ? 23.813 -19.819 13.705 1.00 28.80 37 ALA B O 1
ATOM 4159 N N . LEU B 1 38 ? 24.516 -17.755 14.284 1.00 26.13 38 LEU B N 1
ATOM 4160 C CA . LEU B 1 38 ? 25.484 -18.238 15.279 1.00 28.02 38 LEU B CA 1
ATOM 4161 C C . LEU B 1 38 ? 24.798 -18.856 16.499 1.00 28.50 38 LEU B C 1
ATOM 4162 O O . LEU B 1 38 ? 25.172 -19.941 16.946 1.00 28.35 38 LEU B O 1
ATOM 4167 N N . ASN B 1 39 ? 23.802 -18.156 17.036 1.00 28.28 39 ASN B N 1
ATOM 4168 C CA . ASN B 1 39 ? 23.043 -18.654 18.190 1.00 28.91 39 ASN B CA 1
ATOM 4169 C C . ASN B 1 39 ? 22.376 -20.008 17.912 1.00 28.60 39 ASN B C 1
ATOM 4170 O O . ASN B 1 39 ? 22.334 -20.877 18.784 1.00 30.61 39 ASN B O 1
ATOM 4175 N N . THR B 1 40 ? 21.868 -20.175 16.694 1.00 28.23 40 THR B N 1
ATOM 4176 C CA . THR B 1 40 ? 21.171 -21.399 16.296 1.00 29.23 40 THR B CA 1
ATOM 4177 C C . THR B 1 40 ? 22.107 -22.556 15.952 1.00 29.98 40 THR B C 1
ATOM 4178 O O . THR B 1 40 ? 21.878 -23.687 16.387 1.00 32.73 40 THR B O 1
ATOM 4182 N N . GLU B 1 41 ? 23.142 -22.273 15.164 1.00 29.05 41 GLU B N 1
ATOM 4183 C CA . GLU B 1 41 ? 23.992 -23.320 14.573 1.00 29.56 41 GLU B CA 1
ATOM 4184 C C . GLU B 1 41 ? 25.389 -23.465 15.194 1.00 29.02 41 GLU B C 1
ATOM 4185 O O . GLU B 1 41 ? 25.901 -24.580 15.314 1.00 30.11 41 GLU B O 1
ATOM 4187 N N . ALA B 1 42 ? 26.001 -22.350 15.580 1.00 28.76 42 ALA B N 1
ATOM 4188 C CA . ALA B 1 42 ? 27.415 -22.337 15.991 1.00 27.45 42 ALA B CA 1
ATOM 4189 C C . ALA B 1 42 ? 27.756 -23.188 17.219 1.00 26.02 42 ALA B C 1
ATOM 4190 O O . ALA B 1 42 ? 28.895 -23.633 17.349 1.00 24.45 42 ALA B O 1
ATOM 4192 N N . LYS B 1 43 ? 26.784 -23.402 18.107 1.00 25.82 43 LYS B N 1
ATOM 4193 C CA . LYS B 1 43 ? 26.966 -24.231 19.316 1.00 26.28 43 LYS B CA 1
ATOM 4194 C C . LYS B 1 43 ? 27.992 -23.637 20.288 1.00 27.86 43 LYS B C 1
ATOM 4195 O O . LYS B 1 43 ? 28.869 -24.337 20.810 1.00 25.10 43 LYS B O 1
ATOM 4201 N N . LEU B 1 44 ? 27.859 -22.337 20.530 1.00 20.60 44 LEU B N 1
ATOM 4202 C CA . LEU B 1 44 ? 28.746 -21.611 21.431 1.00 28.74 44 LEU B CA 1
ATOM 4203 C C . LEU B 1 44 ? 28.316 -21.868 22.879 1.00 29.46 44 LEU B C 1
ATOM 4204 O O . LEU B 1 44 ? 27.153 -22.202 23.115 1.00 30.37 44 LEU B O 1
ATOM 4209 N N . PRO B 1 45 ? 29.252 -21.729 23.846 1.00 29.67 45 PRO B N 1
ATOM 4210 C CA . PRO B 1 45 ? 29.010 -22.016 25.279 1.00 31.53 45 PRO B CA 1
ATOM 4211 C C . PRO B 1 45 ? 27.808 -21.290 25.886 1.00 32.44 45 PRO B C 1
ATOM 4212 O O . PRO B 1 45 ? 27.143 -21.823 26.779 1.00 36.55 45 PRO B O 1
ATOM 4216 N N . CYS B 1 46 ? 27.548 -20.079 25.407 1.00 30.75 46 CYS B N 1
ATOM 4217 C CA . CYS B 1 46 ? 26.424 -19.285 25.890 1.00 32.14 46 CYS B CA 1
ATOM 4218 C C . CYS B 1 46 ? 25.881 -18.394 24.778 1.00 30.93 46 CYS B C 1
ATOM 4219 O O . CYS B 1 46 ? 26.426 -18.370 23.677 1.00 31.52 46 CYS B O 1
ATOM 4222 N N . LYS B 1 47 ? 24.803 -17.675 25.074 1.00 30.43 47 LYS B N 1
ATOM 4223 C CA . LYS B 1 47 ? 24.029 -16.963 24.056 1.00 32.20 47 LYS B CA 1
ATOM 4224 C C . LYS B 1 47 ? 24.652 -15.617 23.682 1.00 31.68 47 LYS B C 1
ATOM 4225 O O . LYS B 1 47 ? 25.151 -14.890 24.542 1.00 33.19 47 LYS B O 1
ATOM 4227 N N . LEU B 1 48 ? 24.609 -15.288 22.392 1.00 17.59 48 LEU B N 1
ATOM 4228 C CA . LEU B 1 48 ? 25.022 -13.969 21.916 1.00 27.79 48 LEU B CA 1
ATOM 4229 C C . LEU B 1 48 ? 23.823 -13.027 21.853 1.00 29.83 48 LEU B C 1
ATOM 4230 O O . LEU B 1 48 ? 22.807 -13.349 21.244 1.00 29.82 48 LEU B O 1
ATOM 4235 N N . VAL B 1 49 ? 23.953 -11.859 22.475 1.00 30.98 49 VAL B N 1
ATOM 4236 C CA . VAL B 1 49 ? 22.911 -10.832 22.424 1.00 28.68 49 VAL B CA 1
ATOM 4237 C C . VAL B 1 49 ? 23.361 -9.653 21.560 1.00 27.80 49 VAL B C 1
ATOM 4238 O O . VAL B 1 49 ? 24.309 -8.946 21.902 1.00 28.44 49 VAL B O 1
ATOM 4242 N N . LEU B 1 50 ? 22.680 -9.454 20.435 1.00 25.99 50 LEU B N 1
ATOM 4243 C CA . LEU B 1 50 ? 22.972 -8.336 19.546 1.00 25.88 50 LEU B CA 1
ATOM 4244 C C . LEU B 1 50 ? 22.509 -7.027 20.179 1.00 26.35 50 LEU B C 1
ATOM 4245 O O . LEU B 1 50 ? 21.360 -6.905 20.590 1.00 28.43 50 LEU B O 1
ATOM 4250 N N . LYS B 1 51 ? 23.411 -6.053 20.249 1.00 27.08 51 LYS B N 1
ATOM 4251 C CA . LYS B 1 51 ? 23.094 -4.734 20.799 1.00 26.87 51 LYS B CA 1
ATOM 4252 C C . LYS B 1 51 ? 22.934 -3.693 19.690 1.00 25.89 51 LYS B C 1
ATOM 4253 O O . LYS B 1 51 ? 23.333 -3.936 18.552 1.00 26.91 51 LYS B O 1
ATOM 4259 N N . PRO B 1 52 ? 22.327 -2.535 20.013 1.00 26.60 52 PRO B N 1
ATOM 4260 C CA . PRO B 1 52 ? 22.212 -1.456 19.026 1.00 26.40 52 PRO B CA 1
ATOM 4261 C C . PRO B 1 52 ? 23.566 -0.982 18.505 1.00 26.15 52 PRO B C 1
ATOM 4262 O O . PRO B 1 52 ? 24.552 -0.991 19.243 1.00 24.96 52 PRO B O 1
ATOM 4266 N N . LEU B 1 53 ? 23.590 -0.558 17.245 1.00 25.14 53 LEU B N 1
ATOM 4267 C CA . LEU B 1 53 ? 24.831 -0.171 16.576 1.00 25.42 53 LEU B CA 1
ATOM 4268 C C . LEU B 1 53 ? 25.597 0.909 17.337 1.00 25.24 53 LEU B C 1
ATOM 4269 O O . LEU B 1 53 ? 25.019 1.908 17.764 1.00 25.88 53 LEU B O 1
ATOM 4274 N N . GLY B 1 54 ? 26.898 0.690 17.502 1.00 24.60 54 GLY B N 1
ATOM 4275 C CA . GLY B 1 54 ? 27.799 1.697 18.065 1.00 23.96 54 GLY B CA 1
ATOM 4276 C C . GLY B 1 54 ? 28.307 2.616 16.969 1.00 23.32 54 GLY B C 1
ATOM 4277 O O . GLY B 1 54 ? 29.237 2.266 16.248 1.00 20.14 54 GLY B O 1
ATOM 4278 N N . THR B 1 55 ? 27.682 3.784 16.839 1.00 23.71 55 THR B N 1
ATOM 4279 C CA . THR B 1 55 ? 27.979 4.729 15.746 1.00 24.34 55 THR B CA 1
ATOM 4280 C C . THR B 1 55 ? 28.486 6.104 16.214 1.00 24.32 55 THR B C 1
ATOM 4281 O O . THR B 1 55 ? 29.098 6.838 15.433 1.00 22.66 55 THR B O 1
ATOM 4285 N N . THR B 1 56 ? 28.208 6.448 17.473 1.00 24.86 56 THR B N 1
ATOM 4286 C CA . THR B 1 56 ? 28.668 7.700 18.081 1.00 24.61 56 THR B CA 1
ATOM 4287 C C . THR B 1 56 ? 29.422 7.408 19.384 1.00 25.05 56 THR B C 1
ATOM 4288 O O . THR B 1 56 ? 29.313 6.306 19.927 1.00 27.38 56 THR B O 1
ATOM 4292 N N . PRO B 1 57 ? 30.182 8.393 19.897 1.00 24.05 57 PRO B N 1
ATOM 4293 C CA . PRO B 1 57 ? 30.854 8.212 21.186 1.00 25.56 57 PRO B CA 1
ATOM 4294 C C . PRO B 1 57 ? 29.917 7.871 22.346 1.00 25.51 57 PRO B C 1
ATOM 4295 O O . PRO B 1 57 ? 30.183 6.931 23.096 1.00 24.82 57 PRO B O 1
ATOM 4299 N N . ASP B 1 58 ? 28.832 8.624 22.484 1.00 25.42 58 ASP B N 1
ATOM 4300 C CA . ASP B 1 58 ? 27.906 8.433 23.606 1.00 28.09 58 ASP B CA 1
ATOM 4301 C C . ASP B 1 58 ? 27.168 7.090 23.540 1.00 27.48 58 ASP B C 1
ATOM 4302 O O . ASP B 1 58 ? 26.809 6.518 24.572 1.00 30.40 58 ASP B O 1
ATOM 4307 N N . GLU B 1 59 ? 26.941 6.598 22.327 1.00 26.02 59 GLU B N 1
ATOM 4308 C CA . GLU B 1 59 ? 26.329 5.285 22.134 1.00 27.26 59 GLU B CA 1
ATOM 4309 C C . GLU B 1 59 ? 27.271 4.176 22.596 1.00 28.05 59 GLU B C 1
ATOM 4310 O O . GLU B 1 59 ? 26.855 3.242 23.285 1.00 27.49 59 GLU B O 1
ATOM 4316 N N . ILE B 1 60 ? 28.539 4.291 22.213 1.00 26.88 60 ILE B N 1
ATOM 4317 C CA . ILE B 1 60 ? 29.551 3.292 22.569 1.00 27.13 60 ILE B CA 1
ATOM 4318 C C . ILE B 1 60 ? 29.858 3.334 24.068 1.00 26.68 60 ILE B C 1
ATOM 4319 O O . ILE B 1 60 ? 30.034 2.294 24.702 1.00 28.05 60 ILE B O 1
ATOM 4324 N N . THR B 1 61 ? 29.911 4.538 24.627 1.00 27.32 61 THR B N 1
ATOM 4325 C CA . THR B 1 61 ? 30.075 4.719 26.076 1.00 28.89 61 THR B CA 1
ATOM 4326 C C . THR B 1 61 ? 28.901 4.093 26.835 1.00 28.36 61 THR B C 1
ATOM 4327 O O . THR B 1 61 ? 29.092 3.431 27.855 1.00 28.22 61 THR B O 1
ATOM 4331 N N . ALA B 1 62 ? 27.691 4.299 26.319 1.00 28.56 62 ALA B N 1
ATOM 4332 C CA . ALA B 1 62 ? 26.477 3.733 26.917 1.00 28.49 62 ALA B CA 1
ATOM 4333 C C . ALA B 1 62 ? 26.515 2.204 26.958 1.00 28.42 62 ALA B C 1
ATOM 4334 O O . ALA B 1 62 ? 26.194 1.594 27.981 1.00 29.55 62 ALA B O 1
ATOM 4336 N N . ILE B 1 63 ? 26.906 1.596 25.842 1.00 28.06 63 ILE B N 1
ATOM 4337 C CA . ILE B 1 63 ? 27.005 0.135 25.746 1.00 28.26 63 ILE B CA 1
ATOM 4338 C C . ILE B 1 63 ? 28.003 -0.428 26.762 1.00 27.46 63 ILE B C 1
ATOM 4339 O O . ILE B 1 63 ? 27.711 -1.411 27.446 1.00 26.52 63 ILE B O 1
ATOM 4344 N N . CYS B 1 64 ? 29.169 0.203 26.867 1.00 26.32 64 CYS B N 1
ATOM 4345 C CA . CYS B 1 64 ? 30.182 -0.201 27.849 1.00 27.26 64 CYS B CA 1
ATOM 4346 C C . CYS B 1 64 ? 29.682 0.002 29.279 1.00 26.09 64 CYS B C 1
ATOM 4347 O O . CYS B 1 64 ? 29.906 -0.835 30.150 1.00 24.04 64 CYS B O 1
ATOM 4350 N N . ARG B 1 65 ? 29.015 1.129 29.505 1.00 26.70 65 ARG B N 1
ATOM 4351 C CA . ARG B 1 65 ? 28.392 1.429 30.797 1.00 28.53 65 ARG B CA 1
ATOM 4352 C C . ARG B 1 65 ? 27.399 0.335 31.187 1.00 28.53 65 ARG B C 1
ATOM 4353 O O . ARG B 1 65 ? 27.446 -0.181 32.306 1.00 31.29 65 ARG B O 1
ATOM 4361 N N . ASP B 1 66 ? 26.510 -0.010 30.256 1.00 27.20 66 ASP B N 1
ATOM 4362 C CA . ASP B 1 66 ? 25.512 -1.065 30.475 1.00 29.49 66 ASP B CA 1
ATOM 4363 C C . ASP B 1 66 ? 26.177 -2.426 30.693 1.00 29.29 66 ASP B C 1
ATOM 4364 O O . ASP B 1 66 ? 25.761 -3.203 31.554 1.00 27.87 66 ASP B O 1
ATOM 4369 N N . ALA B 1 67 ? 27.204 -2.705 29.895 1.00 29.06 67 ALA B N 1
ATOM 4370 C CA . ALA B 1 67 ? 27.943 -3.967 29.970 1.00 29.48 67 ALA B CA 1
ATOM 4371 C C . ALA B 1 67 ? 28.518 -4.221 31.364 1.00 29.39 67 ALA B C 1
ATOM 4372 O O . ALA B 1 67 ? 28.432 -5.332 31.883 1.00 30.50 67 ALA B O 1
ATOM 4374 N N . ASN B 1 68 ? 29.113 -3.187 31.954 1.00 29.82 68 ASN B N 1
ATOM 4375 C CA . ASN B 1 68 ? 29.664 -3.274 33.317 1.00 29.03 68 ASN B CA 1
ATOM 4376 C C . ASN B 1 68 ? 28.595 -3.549 34.362 1.00 28.49 68 ASN B C 1
ATOM 4377 O O . ASN B 1 68 ? 28.837 -4.271 35.330 1.00 27.99 68 ASN B O 1
ATOM 4382 N N . TYR B 1 69 ? 27.422 -2.958 34.156 1.00 28.53 69 TYR B N 1
ATOM 4383 C CA . TYR B 1 69 ? 26.327 -3.040 35.119 1.00 30.38 69 TYR B CA 1
ATOM 4384 C C . TYR B 1 69 ? 25.657 -4.404 35.109 1.00 30.73 69 TYR B C 1
ATOM 4385 O O . TYR B 1 69 ? 25.347 -4.948 36.163 1.00 30.55 69 TYR B O 1
ATOM 4394 N N . ASP B 1 70 ? 25.437 -4.946 33.914 1.00 33.53 70 ASP B N 1
ATOM 4395 C CA . ASP B 1 70 ? 24.750 -6.228 33.761 1.00 32.72 70 ASP B CA 1
ATOM 4396 C C . ASP B 1 70 ? 25.627 -7.393 34.234 1.00 31.55 70 ASP B C 1
ATOM 4397 O O . ASP B 1 70 ? 26.630 -7.724 33.607 1.00 31.57 70 ASP B O 1
ATOM 4402 N N . ASP B 1 71 ? 25.231 -8.022 35.337 1.00 31.13 71 ASP B N 1
ATOM 4403 C CA . ASP B 1 71 ? 25.992 -9.145 35.904 1.00 33.33 71 ASP B CA 1
ATOM 4404 C C . ASP B 1 71 ? 26.011 -10.389 35.001 1.00 30.89 71 ASP B C 1
ATOM 4405 O O . ASP B 1 71 ? 26.898 -11.239 35.134 1.00 29.65 71 ASP B O 1
ATOM 4410 N N . ARG B 1 72 ? 25.053 -10.484 34.080 1.00 28.81 72 ARG B N 1
ATOM 4411 C CA . ARG B 1 72 ? 24.998 -11.601 33.130 1.00 28.01 72 ARG B CA 1
ATOM 4412 C C . ARG B 1 72 ? 25.929 -11.396 31.943 1.00 28.82 72 ARG B C 1
ATOM 4413 O O . ARG B 1 72 ? 26.239 -12.347 31.226 1.00 32.17 72 ARG B O 1
ATOM 4421 N N . CYS B 1 73 ? 26.355 -10.154 31.726 1.00 28.24 73 CYS B N 1
ATOM 4422 C CA . CYS B 1 73 ? 27.260 -9.836 30.625 1.00 27.87 73 CYS B CA 1
ATOM 4423 C C . CYS B 1 73 ? 28.681 -10.284 30.957 1.00 27.29 73 CYS B C 1
ATOM 4424 O O . CYS B 1 73 ? 29.337 -9.699 31.819 1.00 25.03 73 CYS B O 1
ATOM 4427 N N . ALA B 1 74 ? 29.139 -11.321 30.261 1.00 26.99 74 ALA B N 1
ATOM 4428 C CA . ALA B 1 74 ? 30.465 -11.907 30.492 1.00 27.27 74 ALA B CA 1
ATOM 4429 C C . ALA B 1 74 ? 31.546 -11.277 29.617 1.00 27.98 74 ALA B C 1
ATOM 4430 O O . ALA B 1 74 ? 32.736 -11.463 29.863 1.00 27.04 74 ALA B O 1
ATOM 4432 N N . GLY B 1 75 ? 31.131 -10.557 28.583 1.00 27.68 75 GLY B N 1
ATOM 4433 C CA . GLY B 1 75 ? 32.075 -9.915 27.680 1.00 25.76 75 GLY B CA 1
ATOM 4434 C C . GLY B 1 75 ? 31.432 -9.361 26.426 1.00 24.90 75 GLY B C 1
ATOM 4435 O O . GLY B 1 75 ? 30.232 -9.516 26.208 1.00 21.70 75 GLY B O 1
ATOM 4436 N N . LEU B 1 76 ? 32.247 -8.699 25.610 1.00 26.81 76 LEU B N 1
ATOM 4437 C CA . LEU B 1 76 ? 31.807 -8.170 24.321 1.00 25.59 76 LEU B CA 1
ATOM 4438 C C . LEU B 1 76 ? 32.581 -8.831 23.193 1.00 23.96 76 LEU B C 1
ATOM 4439 O O . LEU B 1 76 ? 33.795 -8.995 23.287 1.00 25.93 76 LEU B O 1
ATOM 4444 N N . VAL B 1 77 ? 31.886 -9.215 22.130 1.00 21.16 77 VAL B N 1
ATOM 4445 C CA . VAL B 1 77 ? 32.566 -9.552 20.881 1.00 21.41 77 VAL B CA 1
ATOM 4446 C C . VAL B 1 77 ? 32.172 -8.475 19.884 1.00 21.78 77 VAL B C 1
ATOM 4447 O O . VAL B 1 77 ? 30.987 -8.256 19.617 1.00 22.09 77 VAL B O 1
ATOM 4451 N N . VAL B 1 78 ? 33.181 -7.781 19.369 1.00 21.28 78 VAL B N 1
ATOM 4452 C CA . VAL B 1 78 ? 32.981 -6.598 18.559 1.00 21.56 78 VAL B CA 1
ATOM 4453 C C . VAL B 1 78 ? 33.253 -6.903 17.093 1.00 19.79 78 VAL B C 1
ATOM 4454 O O . VAL B 1 78 ? 34.303 -7.452 16.746 1.00 22.41 78 VAL B O 1
ATOM 4458 N N . TRP B 1 79 ? 32.294 -6.562 16.237 1.00 18.72 79 TRP B N 1
ATOM 4459 C CA . TRP B 1 79 ? 32.481 -6.644 14.790 1.00 21.44 79 TRP B CA 1
ATOM 4460 C C . TRP B 1 79 ? 32.463 -5.255 14.217 1.00 22.49 79 TRP B C 1
ATOM 4461 O O . TRP B 1 79 ? 31.449 -4.560 14.278 1.00 22.06 79 TRP B O 1
ATOM 4472 N N . LEU B 1 80 ? 33.595 -4.848 13.655 1.00 23.57 80 LEU B N 1
ATOM 4473 C CA . LEU B 1 80 ? 33.732 -3.534 13.042 1.00 24.13 80 LEU B CA 1
ATOM 4474 C C . LEU B 1 80 ? 33.380 -3.638 11.570 1.00 23.31 80 LEU B C 1
ATOM 4475 O O . LEU B 1 80 ? 34.254 -3.703 10.703 1.00 22.30 80 LEU B O 1
ATOM 4480 N N . HIS B 1 81 ? 32.076 -3.659 11.317 1.00 24.30 81 HIS B N 1
ATOM 4481 C CA . HIS B 1 81 ? 31.527 -3.868 9.979 1.00 24.88 81 HIS B CA 1
ATOM 4482 C C . HIS B 1 81 ? 32.011 -2.816 9.024 1.00 26.29 81 HIS B C 1
ATOM 4483 O O . HIS B 1 81 ? 32.496 -3.130 7.928 1.00 28.95 81 HIS B O 1
ATOM 4490 N N . THR B 1 82 ? 31.867 -1.560 9.439 1.00 26.68 82 THR B N 1
ATOM 4491 C CA . THR B 1 82 ? 32.435 -0.422 8.703 1.00 26.96 82 THR B CA 1
ATOM 4492 C C . THR B 1 82 ? 33.570 0.207 9.506 1.00 27.77 82 THR B C 1
ATOM 4493 O O . THR B 1 82 ? 33.881 -0.221 10.623 1.00 25.83 82 THR B O 1
ATOM 4497 N N . PHE B 1 83 ? 34.179 1.231 8.918 1.00 26.13 83 PHE B N 1
ATOM 4498 C CA . PHE B 1 83 ? 35.139 2.074 9.619 1.00 25.10 83 PHE B CA 1
ATOM 4499 C C . PHE B 1 83 ? 34.428 2.739 10.786 1.00 23.15 83 PHE B C 1
ATOM 4500 O O . PHE B 1 83 ? 33.336 3.276 10.629 1.00 23.73 83 PHE B O 1
ATOM 4508 N N . SER B 1 84 ? 35.049 2.678 11.956 1.00 22.29 84 SER B N 1
ATOM 4509 C CA . SER B 1 84 ? 34.444 3.163 13.189 1.00 23.24 84 SER B CA 1
ATOM 4510 C C . SER B 1 84 ? 35.518 3.865 14.017 1.00 24.48 84 SER B C 1
ATOM 4511 O O . SER B 1 84 ? 36.131 3.251 14.889 1.00 27.18 84 SER B O 1
ATOM 4514 N N . PRO B 1 85 ? 35.756 5.160 13.735 1.00 24.54 85 PRO B N 1
ATOM 4515 C CA . PRO B 1 85 ? 36.867 5.917 14.324 1.00 24.08 85 PRO B CA 1
ATOM 4516 C C . PRO B 1 85 ? 37.076 5.647 15.819 1.00 23.36 85 PRO B C 1
ATOM 4517 O O . PRO B 1 85 ? 36.153 5.797 16.618 1.00 23.77 85 PRO B O 1
ATOM 4521 N N . ALA B 1 86 ? 38.294 5.252 16.173 1.00 22.67 86 ALA B N 1
ATOM 4522 C CA . ALA B 1 86 ? 38.585 4.657 17.481 1.00 22.08 86 ALA B CA 1
ATOM 4523 C C . ALA B 1 86 ? 38.454 5.603 18.669 1.00 21.72 86 ALA B C 1
ATOM 4524 O O . ALA B 1 86 ? 38.244 5.141 19.794 1.00 22.72 86 ALA B O 1
ATOM 4526 N N . LYS B 1 87 ? 38.587 6.911 18.442 1.00 21.00 87 LYS B N 1
ATOM 4527 C CA . LYS B 1 87 ? 38.426 7.879 19.539 1.00 21.05 87 LYS B CA 1
ATOM 4528 C C . LYS B 1 87 ? 37.007 7.853 20.110 1.00 20.56 87 LYS B C 1
ATOM 4529 O O . LYS B 1 87 ? 36.807 8.156 21.288 1.00 20.48 87 LYS B O 1
ATOM 4543 N N . TRP B 1 89 ? 35.516 5.242 20.783 1.00 20.87 89 TRP B N 1
ATOM 4544 C CA . TRP B 1 89 ? 35.524 4.111 21.724 1.00 21.19 89 TRP B CA 1
ATOM 4545 C C . TRP B 1 89 ? 36.296 4.357 22.994 1.00 22.25 89 TRP B C 1
ATOM 4546 O O . TRP B 1 89 ? 36.160 3.599 23.957 1.00 22.14 89 TRP B O 1
ATOM 4557 N N . ILE B 1 90 ? 37.121 5.405 23.015 1.00 22.04 90 ILE B N 1
ATOM 4558 C CA . ILE B 1 90 ? 38.075 5.614 24.113 1.00 21.72 90 ILE B CA 1
ATOM 4559 C C . ILE B 1 90 ? 37.406 5.719 25.481 1.00 22.12 90 ILE B C 1
ATOM 4560 O O . ILE B 1 90 ? 37.748 4.977 26.403 1.00 23.64 90 ILE B O 1
ATOM 4565 N N . ASN B 1 91 ? 36.455 6.637 25.610 1.00 23.15 91 ASN B N 1
ATOM 4566 C CA . ASN B 1 91 ? 35.767 6.846 26.890 1.00 24.25 91 ASN B CA 1
ATOM 4567 C C . ASN B 1 91 ? 35.065 5.585 27.389 1.00 23.74 91 ASN B C 1
ATOM 4568 O O . ASN B 1 91 ? 35.045 5.317 28.587 1.00 24.24 91 ASN B O 1
ATOM 4573 N N . GLY B 1 92 ? 34.501 4.818 26.464 1.00 23.24 92 GLY B N 1
ATOM 4574 C CA . GLY B 1 92 ? 33.861 3.545 26.796 1.00 24.46 92 GLY B CA 1
ATOM 4575 C C . GLY B 1 92 ? 34.857 2.473 27.208 1.00 24.10 92 GLY B C 1
ATOM 4576 O O . GLY B 1 92 ? 34.685 1.813 28.231 1.00 23.21 92 GLY B O 1
ATOM 4577 N N . LEU B 1 93 ? 35.903 2.300 26.407 1.00 23.83 93 LEU B N 1
ATOM 4578 C CA . LEU B 1 93 ? 36.934 1.296 26.695 1.00 25.58 93 LEU B CA 1
ATOM 4579 C C . LEU B 1 93 ? 37.702 1.596 27.987 1.00 26.48 93 LEU B C 1
ATOM 4580 O O . LEU B 1 93 ? 38.162 0.672 28.667 1.00 27.87 93 LEU B O 1
ATOM 4585 N N . THR B 1 94 ? 37.849 2.880 28.313 1.00 27.94 94 THR B N 1
ATOM 4586 C CA . THR B 1 94 ? 38.519 3.280 29.562 1.00 28.74 94 THR B CA 1
ATOM 4587 C C . THR B 1 94 ? 37.747 2.833 30.803 1.00 27.59 94 THR B C 1
ATOM 4588 O O . THR B 1 94 ? 38.354 2.504 31.812 1.00 26.41 94 THR B O 1
ATOM 4604 N N . LEU B 1 96 ? 35.427 0.268 30.724 1.00 26.31 96 LEU B N 1
ATOM 4605 C CA . LEU B 1 96 ? 34.993 -1.122 30.533 1.00 27.80 96 LEU B CA 1
ATOM 4606 C C . LEU B 1 96 ? 35.738 -2.116 31.432 1.00 28.57 96 LEU B C 1
ATOM 4607 O O . LEU B 1 96 ? 36.956 -2.236 31.337 1.00 29.54 96 LEU B O 1
ATOM 4612 N N . ASN B 1 97 ? 34.992 -2.827 32.282 1.00 29.92 97 ASN B N 1
ATOM 4613 C CA . ASN B 1 97 ? 35.543 -3.867 33.172 1.00 32.25 97 ASN B CA 1
ATOM 4614 C C . ASN B 1 97 ? 35.321 -5.296 32.681 1.00 30.55 97 ASN B C 1
ATOM 4615 O O . ASN B 1 97 ? 35.670 -6.247 33.376 1.00 31.70 97 ASN B O 1
ATOM 4620 N N . LYS B 1 98 ? 34.688 -5.448 31.527 1.00 27.87 98 LYS B N 1
ATOM 4621 C CA . LYS B 1 98 ? 34.414 -6.773 30.961 1.00 27.82 98 LYS B CA 1
ATOM 4622 C C . LYS B 1 98 ? 35.324 -7.045 29.759 1.00 26.42 98 LYS B C 1
ATOM 4623 O O . LYS B 1 98 ? 35.612 -6.133 28.987 1.00 25.94 98 LYS B O 1
ATOM 4629 N N . PRO B 1 99 ? 35.759 -8.307 29.584 1.00 26.13 99 PRO B N 1
ATOM 4630 C CA . PRO B 1 99 ? 36.682 -8.634 28.502 1.00 25.71 99 PRO B CA 1
ATOM 4631 C C . PRO B 1 99 ? 36.073 -8.468 27.114 1.00 25.26 99 PRO B C 1
ATOM 4632 O O . PRO B 1 99 ? 34.855 -8.556 26.942 1.00 23.32 99 PRO B O 1
ATOM 4636 N N . LEU B 1 100 ? 36.948 -8.262 26.135 1.00 25.13 100 LEU B N 1
ATOM 4637 C CA . LEU B 1 100 ? 36.549 -7.905 24.779 1.00 23.48 100 LEU B CA 1
ATOM 4638 C C . LEU B 1 100 ? 37.302 -8.730 23.747 1.00 22.56 100 LEU B C 1
ATOM 4639 O O . LEU B 1 100 ? 38.509 -8.956 23.870 1.00 21.58 100 LEU B O 1
ATOM 4644 N N . LEU B 1 101 ? 36.575 -9.175 22.728 1.00 21.10 101 LEU B N 1
ATOM 4645 C CA . LEU B 1 101 ? 37.159 -9.890 21.601 1.00 22.10 101 LEU B CA 1
ATOM 4646 C C . LEU B 1 101 ? 36.711 -9.243 20.305 1.00 20.72 101 LEU B C 1
ATOM 4647 O O . LEU B 1 101 ? 35.525 -8.991 20.118 1.00 20.30 101 LEU B O 1
ATOM 4652 N N . GLN B 1 102 ? 37.654 -8.970 19.409 1.00 20.20 102 GLN B N 1
ATOM 4653 C CA . GLN B 1 102 ? 37.291 -8.540 18.068 1.00 22.08 102 GLN B CA 1
ATOM 4654 C C . GLN B 1 102 ? 37.107 -9.755 17.178 1.00 22.21 102 GLN B C 1
ATOM 4655 O O . GLN B 1 102 ? 38.040 -10.530 16.974 1.00 20.96 102 GLN B O 1
ATOM 4661 N N . PHE B 1 103 ? 35.905 -9.899 16.635 1.00 21.81 103 PHE B N 1
ATOM 4662 C CA . PHE B 1 103 ? 35.669 -10.865 15.576 1.00 22.08 103 PHE B CA 1
ATOM 4663 C C . PHE B 1 103 ? 35.906 -10.174 14.239 1.00 21.54 103 PHE B C 1
ATOM 4664 O O . PHE B 1 103 ? 35.043 -9.466 13.719 1.00 21.75 103 PHE B O 1
ATOM 4672 N N . HIS B 1 104 ? 37.101 -10.375 13.700 1.00 21.93 104 HIS B N 1
ATOM 4673 C CA . HIS B 1 104 ? 37.506 -9.734 12.458 1.00 22.75 104 HIS B CA 1
ATOM 4674 C C . HIS B 1 104 ? 36.952 -10.512 11.296 1.00 23.53 104 HIS B C 1
ATOM 4675 O O . HIS B 1 104 ? 37.646 -11.315 10.663 1.00 21.39 104 HIS B O 1
ATOM 4682 N N . THR B 1 105 ? 35.676 -10.270 11.010 1.00 24.43 105 THR B N 1
ATOM 4683 C CA . THR B 1 105 ? 34.934 -11.053 10.023 1.00 23.07 105 THR B CA 1
ATOM 4684 C C . THR B 1 105 ? 34.415 -10.199 8.861 1.00 22.53 105 THR B C 1
ATOM 4685 O O . THR B 1 105 ? 34.766 -9.023 8.732 1.00 21.45 105 THR B O 1
ATOM 4689 N N . GLN B 1 106 ? 33.595 -10.819 8.015 1.00 22.83 106 GLN B N 1
ATOM 4690 C CA . GLN B 1 106 ? 33.040 -10.185 6.816 1.00 22.90 106 GLN B CA 1
ATOM 4691 C C . GLN B 1 106 ? 31.734 -10.897 6.450 1.00 22.13 106 GLN B C 1
ATOM 4692 O O . GLN B 1 106 ? 31.662 -12.112 6.566 1.00 23.16 106 GLN B O 1
ATOM 4698 N N . PHE B 1 107 ? 30.701 -10.171 6.019 1.00 22.41 107 PHE B N 1
ATOM 4699 C CA . PHE B 1 107 ? 29.412 -10.817 5.726 1.00 22.80 107 PHE B CA 1
ATOM 4700 C C . PHE B 1 107 ? 29.569 -11.845 4.601 1.00 23.02 107 PHE B C 1
ATOM 4701 O O . PHE B 1 107 ? 29.279 -13.026 4.796 1.00 21.76 107 PHE B O 1
ATOM 4709 N N . ASN B 1 108 ? 30.034 -11.389 3.441 1.00 24.91 108 ASN B N 1
ATOM 4710 C CA . ASN B 1 108 ? 30.371 -12.267 2.324 1.00 24.48 108 ASN B CA 1
ATOM 4711 C C . ASN B 1 108 ? 31.705 -12.945 2.534 1.00 24.21 108 ASN B C 1
ATOM 4712 O O . ASN B 1 108 ? 32.620 -12.367 3.114 1.00 23.56 108 ASN B O 1
ATOM 4717 N N . ALA B 1 109 ? 31.802 -14.175 2.047 1.00 24.61 109 ALA B N 1
ATOM 4718 C CA . ALA B 1 109 ? 33.053 -14.925 2.048 1.00 24.22 109 ALA B CA 1
ATOM 4719 C C . ALA B 1 109 ? 33.816 -14.548 0.784 1.00 24.80 109 ALA B C 1
ATOM 4720 O O . ALA B 1 109 ? 34.926 -14.017 0.846 1.00 24.08 109 ALA B O 1
ATOM 4722 N N . ALA B 1 110 ? 33.193 -14.809 -0.362 1.00 25.11 110 ALA B N 1
ATOM 4723 C CA . ALA B 1 110 ? 33.802 -14.556 -1.663 1.00 25.61 110 ALA B CA 1
ATOM 4724 C C . ALA B 1 110 ? 33.639 -13.097 -2.065 1.00 26.11 110 ALA B C 1
ATOM 4725 O O . ALA B 1 110 ? 32.610 -12.480 -1.799 1.00 26.84 110 ALA B O 1
ATOM 4727 N N . LEU B 1 111 ? 34.661 -12.565 -2.725 1.00 27.26 111 LEU B N 1
ATOM 4728 C CA . LEU B 1 111 ? 34.669 -11.183 -3.193 1.00 28.34 111 LEU B CA 1
ATOM 4729 C C . LEU B 1 111 ? 33.966 -11.104 -4.559 1.00 27.37 111 LEU B C 1
ATOM 4730 O O . LEU B 1 111 ? 34.409 -11.735 -5.519 1.00 26.35 111 LEU B O 1
ATOM 4735 N N . PRO B 1 112 ? 32.853 -10.346 -4.646 1.00 28.14 112 PRO B N 1
ATOM 4736 C CA . PRO B 1 112 ? 32.085 -10.255 -5.900 1.00 27.97 112 PRO B CA 1
ATOM 4737 C C . PRO B 1 112 ? 32.817 -9.460 -6.982 1.00 27.15 112 PRO B C 1
ATOM 4738 O O . PRO B 1 112 ? 32.533 -8.282 -7.200 1.00 26.95 112 PRO B O 1
ATOM 4742 N N . TRP B 1 113 ? 33.739 -10.132 -7.663 1.00 26.56 113 TRP B N 1
ATOM 4743 C CA . TRP B 1 113 ? 34.660 -9.479 -8.603 1.00 25.91 113 TRP B CA 1
ATOM 4744 C C . TRP B 1 113 ? 33.967 -8.659 -9.661 1.00 26.76 113 TRP B C 1
ATOM 4745 O O . TRP B 1 113 ? 34.415 -7.562 -9.999 1.00 27.21 113 TRP B O 1
ATOM 4756 N N . ASP B 1 114 ? 32.865 -9.185 -10.188 1.00 27.10 114 ASP B N 1
ATOM 4757 C CA . ASP B 1 114 ? 32.154 -8.559 -11.313 1.00 27.85 114 ASP B CA 1
ATOM 4758 C C . ASP B 1 114 ? 31.150 -7.468 -10.928 1.00 26.19 114 ASP B C 1
ATOM 4759 O O . ASP B 1 114 ? 30.749 -6.683 -11.781 1.00 24.53 114 ASP B O 1
ATOM 4764 N N . SER B 1 115 ? 30.733 -7.437 -9.664 1.00 25.47 115 SER B N 1
ATOM 4765 C CA . SER B 1 115 ? 29.769 -6.433 -9.184 1.00 26.40 115 SER B CA 1
ATOM 4766 C C . SER B 1 115 ? 30.348 -5.427 -8.182 1.00 27.25 115 SER B C 1
ATOM 4767 O O . SER B 1 115 ? 29.744 -4.376 -7.937 1.00 29.24 115 SER B O 1
ATOM 4770 N N . ILE B 1 116 ? 31.502 -5.740 -7.600 1.00 25.79 116 ILE B N 1
ATOM 4771 C CA . ILE B 1 116 ? 32.077 -4.895 -6.549 1.00 25.31 116 ILE B CA 1
ATOM 4772 C C . ILE B 1 116 ? 32.216 -3.432 -6.998 1.00 25.81 116 ILE B C 1
ATOM 4773 O O . ILE B 1 116 ? 32.794 -3.142 -8.046 1.00 23.72 116 ILE B O 1
ATOM 4778 N N . ASP B 1 117 ? 31.651 -2.531 -6.193 1.00 25.47 117 ASP B N 1
ATOM 4779 C CA . ASP B 1 117 ? 31.672 -1.088 -6.457 1.00 25.72 117 ASP B CA 1
ATOM 4780 C C . ASP B 1 117 ? 31.837 -0.294 -5.149 1.00 25.84 117 ASP B C 1
ATOM 4781 O O . ASP B 1 117 ? 31.969 -0.886 -4.081 1.00 25.22 117 ASP B O 1
ATOM 4794 N N . ASP B 1 119 ? 29.813 1.436 -3.324 1.00 24.96 119 ASP B N 1
ATOM 4795 C CA . ASP B 1 119 ? 28.776 1.174 -2.330 1.00 26.54 119 ASP B CA 1
ATOM 4796 C C . ASP B 1 119 ? 29.160 -0.032 -1.484 1.00 26.29 119 ASP B C 1
ATOM 4797 O O . ASP B 1 119 ? 29.115 0.025 -0.256 1.00 27.82 119 ASP B O 1
ATOM 4802 N N . PHE B 1 120 ? 29.540 -1.116 -2.155 1.00 26.05 120 PHE B N 1
ATOM 4803 C CA . PHE B 1 120 ? 30.012 -2.326 -1.477 1.00 27.45 120 PHE B CA 1
ATOM 4804 C C . PHE B 1 120 ? 31.251 -2.036 -0.615 1.00 27.71 120 PHE B C 1
ATOM 4805 O O . PHE B 1 120 ? 31.380 -2.554 0.497 1.00 27.40 120 PHE B O 1
ATOM 4821 N N . ASN B 1 122 ? 32.112 0.845 0.699 1.00 28.17 122 ASN B N 1
ATOM 4822 C CA . ASN B 1 122 ? 31.725 1.688 1.841 1.00 29.40 122 ASN B CA 1
ATOM 4823 C C . ASN B 1 122 ? 31.005 0.906 2.964 1.00 31.75 122 ASN B C 1
ATOM 4824 O O . ASN B 1 122 ? 31.008 1.316 4.136 1.00 35.83 122 ASN B O 1
ATOM 4829 N N . LEU B 1 123 ? 30.425 -0.237 2.604 1.00 30.16 123 LEU B N 1
ATOM 4830 C CA . LEU B 1 123 ? 29.587 -1.023 3.522 1.00 28.97 123 LEU B CA 1
ATOM 4831 C C . LEU B 1 123 ? 30.365 -2.147 4.185 1.00 28.50 123 LEU B C 1
ATOM 4832 O O . LEU B 1 123 ? 30.192 -2.398 5.377 1.00 28.96 123 LEU B O 1
ATOM 4837 N N . ASN B 1 124 ? 31.188 -2.834 3.395 1.00 27.84 124 ASN B N 1
ATOM 4838 C CA . ASN B 1 124 ? 31.946 -3.989 3.864 1.00 28.28 124 ASN B CA 1
ATOM 4839 C C . ASN B 1 124 ? 33.433 -3.687 3.989 1.00 30.49 124 ASN B C 1
ATOM 4840 O O . ASN B 1 124 ? 34.228 -4.101 3.139 1.00 32.40 124 ASN B O 1
ATOM 4845 N N . GLN B 1 125 ? 33.813 -2.972 5.046 1.00 29.70 125 GLN B N 1
ATOM 4846 C CA . GLN B 1 125 ? 35.205 -2.494 5.168 1.00 27.70 125 GLN B CA 1
ATOM 4847 C C . GLN B 1 125 ? 35.865 -2.867 6.494 1.00 24.60 125 GLN B C 1
ATOM 4848 O O . GLN B 1 125 ? 36.702 -2.122 7.018 1.00 25.46 125 GLN B O 1
ATOM 4854 N N . THR B 1 126 ? 35.516 -4.039 7.019 1.00 14.89 126 THR B N 1
ATOM 4855 C CA . THR B 1 126 ? 36.175 -4.558 8.209 1.00 21.64 126 THR B CA 1
ATOM 4856 C C . THR B 1 126 ? 37.691 -4.627 8.001 1.00 21.62 126 THR B C 1
ATOM 4857 O O . THR B 1 126 ? 38.447 -4.424 8.943 1.00 19.91 126 THR B O 1
ATOM 4861 N N . ALA B 1 127 ? 38.119 -4.889 6.765 1.00 20.91 127 ALA B N 1
ATOM 4862 C CA . ALA B 1 127 ? 39.544 -4.958 6.409 1.00 23.09 127 ALA B CA 1
ATOM 4863 C C . ALA B 1 127 ? 40.379 -3.837 7.021 1.00 23.47 127 ALA B C 1
ATOM 4864 O O . ALA B 1 127 ? 41.460 -4.095 7.542 1.00 24.49 127 ALA B O 1
ATOM 4866 N N . HIS B 1 128 ? 39.884 -2.604 6.948 1.00 22.21 128 HIS B N 1
ATOM 4867 C CA . HIS B 1 128 ? 40.558 -1.472 7.596 1.00 23.53 128 HIS B CA 1
ATOM 4868 C C . HIS B 1 128 ? 39.909 -1.011 8.875 1.00 23.36 128 HIS B C 1
ATOM 4869 O O . HIS B 1 128 ? 40.605 -0.603 9.806 1.00 24.50 128 HIS B O 1
ATOM 4876 N N . GLY B 1 129 ? 38.585 -1.077 8.946 1.00 21.31 129 GLY B N 1
ATOM 4877 C CA . GLY B 1 129 ? 37.859 -0.720 10.168 1.00 23.02 129 GLY B CA 1
ATOM 4878 C C . GLY B 1 129 ? 38.336 -1.473 11.400 1.00 23.14 129 GLY B C 1
ATOM 4879 O O . GLY B 1 129 ? 38.402 -0.916 12.497 1.00 24.29 129 GLY B O 1
ATOM 4880 N N . GLY B 1 130 ? 38.678 -2.744 11.213 1.00 23.35 130 GLY B N 1
ATOM 4881 C CA . GLY B 1 130 ? 39.167 -3.586 12.301 1.00 23.16 130 GLY B CA 1
ATOM 4882 C C . GLY B 1 130 ? 40.586 -3.272 12.745 1.00 23.87 130 GLY B C 1
ATOM 4883 O O . GLY B 1 130 ? 40.987 -3.629 13.851 1.00 23.91 130 GLY B O 1
ATOM 4884 N N . ARG B 1 131 ? 41.350 -2.617 11.876 1.00 23.04 131 ARG B N 1
ATOM 4885 C CA . ARG B 1 131 ? 42.742 -2.273 12.166 1.00 24.29 131 ARG B CA 1
ATOM 4886 C C . ARG B 1 131 ? 42.842 -0.964 12.956 1.00 24.14 131 ARG B C 1
ATOM 4887 O O . ARG B 1 131 ? 43.669 -0.841 13.860 1.00 21.07 131 ARG B O 1
ATOM 4895 N N . GLU B 1 132 ? 41.998 0.005 12.615 1.00 24.01 132 GLU B N 1
ATOM 4896 C CA . GLU B 1 132 ? 41.909 1.262 13.383 1.00 24.67 132 GLU B CA 1
ATOM 4897 C C . GLU B 1 132 ? 41.473 0.949 14.822 1.00 23.31 132 GLU B C 1
ATOM 4898 O O . GLU B 1 132 ? 41.966 1.564 15.771 1.00 21.67 132 GLU B O 1
ATOM 4904 N N . PHE B 1 133 ? 40.573 -0.020 14.981 1.00 22.31 133 PHE B N 1
ATOM 4905 C CA . PHE B 1 133 ? 40.152 -0.466 16.317 1.00 21.80 133 PHE B CA 1
ATOM 4906 C C . PHE B 1 133 ? 41.259 -1.224 17.049 1.00 20.87 133 PHE B C 1
ATOM 4907 O O . PHE B 1 133 ? 41.412 -1.092 18.264 1.00 19.47 133 PHE B O 1
ATOM 4915 N N . GLY B 1 134 ? 42.008 -2.036 16.308 1.00 21.34 134 GLY B N 1
ATOM 4916 C CA . GLY B 1 134 ? 43.148 -2.768 16.865 1.00 21.54 134 GLY B CA 1
ATOM 4917 C C . GLY B 1 134 ? 44.182 -1.829 17.466 1.00 21.46 134 GLY B C 1
ATOM 4918 O O . GLY B 1 134 ? 44.766 -2.119 18.509 1.00 19.96 134 GLY B O 1
ATOM 4919 N N . PHE B 1 135 ? 44.405 -0.698 16.803 1.00 22.16 135 PHE B N 1
ATOM 4920 C CA . PHE B 1 135 ? 45.373 0.293 17.282 1.00 21.20 135 PHE B CA 1
ATOM 4921 C C . PHE B 1 135 ? 45.032 0.771 18.681 1.00 21.33 135 PHE B C 1
ATOM 4922 O O . PHE B 1 135 ? 45.894 0.780 19.559 1.00 22.79 135 PHE B O 1
ATOM 4930 N N . ILE B 1 136 ? 43.780 1.173 18.881 1.00 20.51 136 ILE B N 1
ATOM 4931 C CA . ILE B 1 136 ? 43.374 1.787 20.144 1.00 21.24 136 ILE B CA 1
ATOM 4932 C C . ILE B 1 136 ? 43.521 0.814 21.307 1.00 21.08 136 ILE B C 1
ATOM 4933 O O . ILE B 1 136 ? 43.878 1.210 22.417 1.00 19.33 136 ILE B O 1
ATOM 4938 N N . GLY B 1 137 ? 43.264 -0.463 21.038 1.00 21.27 137 GLY B N 1
ATOM 4939 C CA . GLY B 1 137 ? 43.489 -1.513 22.025 1.00 20.77 137 GLY B CA 1
ATOM 4940 C C . GLY B 1 137 ? 44.960 -1.655 22.374 1.00 18.46 137 GLY B C 1
ATOM 4941 O O . GLY B 1 137 ? 45.330 -1.686 23.548 1.00 18.43 137 GLY B O 1
ATOM 4942 N N . ALA B 1 138 ? 45.797 -1.739 21.344 1.00 17.50 138 ALA B N 1
ATOM 4943 C CA . ALA B 1 138 ? 47.247 -1.842 21.518 1.00 20.67 138 ALA B CA 1
ATOM 4944 C C . ALA B 1 138 ? 47.829 -0.579 22.148 1.00 22.12 138 ALA B C 1
ATOM 4945 O O . ALA B 1 138 ? 48.742 -0.640 22.969 1.00 22.16 138 ALA B O 1
ATOM 4947 N N . ARG B 1 139 ? 47.289 0.566 21.751 1.00 22.85 139 ARG B N 1
ATOM 4948 C CA . ARG B 1 139 ? 47.726 1.858 22.277 1.00 24.44 139 ARG B CA 1
ATOM 4949 C C . ARG B 1 139 ? 47.455 1.958 23.782 1.00 24.30 139 ARG B C 1
ATOM 4950 O O . ARG B 1 139 ? 48.311 2.418 24.546 1.00 22.10 139 ARG B O 1
ATOM 4966 N N . ARG B 1 141 ? 47.106 -0.543 25.688 1.00 29.57 141 ARG B N 1
ATOM 4967 C CA . ARG B 1 141 ? 47.609 -1.822 26.250 1.00 30.66 141 ARG B CA 1
ATOM 4968 C C . ARG B 1 141 ? 46.518 -2.651 26.911 1.00 31.83 141 ARG B C 1
ATOM 4969 O O . ARG B 1 141 ? 46.745 -3.245 27.965 1.00 33.30 141 ARG B O 1
ATOM 4977 N N . GLN B 1 142 ? 45.338 -2.665 26.312 1.00 33.91 142 GLN B N 1
ATOM 4978 C CA . GLN B 1 142 ? 44.244 -3.479 26.818 1.00 33.67 142 GLN B CA 1
ATOM 4979 C C . GLN B 1 142 ? 44.320 -4.867 26.197 1.00 31.04 142 GLN B C 1
ATOM 4980 O O . GLN B 1 142 ? 44.744 -5.025 25.055 1.00 38.35 142 GLN B O 1
ATOM 4986 N N . GLN B 1 143 ? 43.924 -5.870 26.967 1.00 33.40 143 GLN B N 1
ATOM 4987 C CA . GLN B 1 143 ? 43.946 -7.255 26.500 1.00 33.30 143 GLN B CA 1
ATOM 4988 C C . GLN B 1 143 ? 42.745 -7.511 25.595 1.00 31.09 143 GLN B C 1
ATOM 4989 O O . GLN B 1 143 ? 41.689 -7.948 26.060 1.00 33.91 143 GLN B O 1
ATOM 4991 N N . HIS B 1 144 ? 42.917 -7.217 24.309 1.00 26.41 144 HIS B N 1
ATOM 4992 C CA . HIS B 1 144 ? 41.876 -7.451 23.305 1.00 24.98 144 HIS B CA 1
ATOM 4993 C C . HIS B 1 144 ? 42.176 -8.686 22.514 1.00 22.86 144 HIS B C 1
ATOM 4994 O O . HIS B 1 144 ? 43.142 -8.721 21.757 1.00 21.07 144 HIS B O 1
ATOM 5001 N N . ALA B 1 145 ? 41.348 -9.712 22.676 1.00 21.89 145 ALA B N 1
ATOM 5002 C CA . ALA B 1 145 ? 41.457 -10.911 21.851 1.00 21.47 145 ALA B CA 1
ATOM 5003 C C . ALA B 1 145 ? 41.030 -10.579 20.423 1.00 19.71 145 ALA B C 1
ATOM 5004 O O . ALA B 1 145 ? 40.236 -9.664 20.202 1.00 19.32 145 ALA B O 1
ATOM 5006 N N . VAL B 1 146 ? 41.589 -11.299 19.457 1.00 20.02 146 VAL B N 1
ATOM 5007 C CA . VAL B 1 146 ? 41.214 -11.135 18.060 1.00 19.56 146 VAL B CA 1
ATOM 5008 C C . VAL B 1 146 ? 41.127 -12.487 17.347 1.00 19.69 146 VAL B C 1
ATOM 5009 O O . VAL B 1 146 ? 42.010 -13.333 17.484 1.00 19.11 146 VAL B O 1
ATOM 5013 N N . VAL B 1 147 ? 40.036 -12.682 16.611 1.00 20.00 147 VAL B N 1
ATOM 5014 C CA . VAL B 1 147 ? 39.857 -13.863 15.767 1.00 19.78 147 VAL B CA 1
ATOM 5015 C C . VAL B 1 147 ? 39.433 -13.442 14.372 1.00 19.66 147 VAL B C 1
ATOM 5016 O O . VAL B 1 147 ? 38.420 -12.764 14.208 1.00 18.50 147 VAL B O 1
ATOM 5020 N N . THR B 1 148 ? 40.208 -13.858 13.374 1.00 19.87 148 THR B N 1
ATOM 5021 C CA . THR B 1 148 ? 39.904 -13.551 11.986 1.00 20.93 148 THR B CA 1
ATOM 5022 C C . THR B 1 148 ? 39.338 -14.774 11.272 1.00 21.10 148 THR B C 1
ATOM 5023 O O . THR B 1 148 ? 39.850 -15.877 11.403 1.00 21.13 148 THR B O 1
ATOM 5027 N N . GLY B 1 149 ? 38.283 -14.546 10.502 1.00 23.40 149 GLY B N 1
ATOM 5028 C CA . GLY B 1 149 ? 37.686 -15.580 9.674 1.00 23.87 149 GLY B CA 1
ATOM 5029 C C . GLY B 1 149 ? 36.278 -15.209 9.268 1.00 25.33 149 GLY B C 1
ATOM 5030 O O . GLY B 1 149 ? 35.663 -14.329 9.871 1.00 24.57 149 GLY B O 1
ATOM 5031 N N . HIS B 1 150 ? 35.771 -15.878 8.239 1.00 25.60 150 HIS B N 1
ATOM 5032 C CA . HIS B 1 150 ? 34.389 -15.686 7.815 1.00 25.67 150 HIS B CA 1
ATOM 5033 C C . HIS B 1 150 ? 33.455 -16.174 8.891 1.00 25.86 150 HIS B C 1
ATOM 5034 O O . HIS B 1 150 ? 33.745 -17.158 9.566 1.00 28.75 150 HIS B O 1
ATOM 5041 N N . TRP B 1 151 ? 32.321 -15.498 9.057 1.00 24.97 151 TRP B N 1
ATOM 5042 C CA . TRP B 1 151 ? 31.402 -15.788 10.171 1.00 26.33 151 TRP B CA 1
ATOM 5043 C C . TRP B 1 151 ? 30.763 -17.156 10.145 1.00 26.79 151 TRP B C 1
ATOM 5044 O O . TRP B 1 151 ? 30.259 -17.619 11.167 1.00 27.01 151 TRP B O 1
ATOM 5055 N N . GLN B 1 152 ? 30.777 -17.813 8.989 1.00 26.64 152 GLN B N 1
ATOM 5056 C CA . GLN B 1 152 ? 30.293 -19.198 8.872 1.00 28.55 152 GLN B CA 1
ATOM 5057 C C . GLN B 1 152 ? 31.409 -20.237 9.034 1.00 29.47 152 GLN B C 1
ATOM 5058 O O . GLN B 1 152 ? 31.145 -21.437 8.998 1.00 29.94 152 GLN B O 1
ATOM 5064 N N . ASP B 1 153 ? 32.644 -19.773 9.220 1.00 29.23 153 ASP B N 1
ATOM 5065 C CA . ASP B 1 153 ? 33.798 -20.660 9.388 1.00 29.27 153 ASP B CA 1
ATOM 5066 C C . ASP B 1 153 ? 33.736 -21.363 10.743 1.00 28.41 153 ASP B C 1
ATOM 5067 O O . ASP B 1 153 ? 33.763 -20.716 11.792 1.00 27.11 153 ASP B O 1
ATOM 5072 N N . LYS B 1 154 ? 33.671 -22.689 10.707 1.00 27.11 154 LYS B N 1
ATOM 5073 C CA . LYS B 1 154 ? 33.518 -23.499 11.919 1.00 27.17 154 LYS B CA 1
ATOM 5074 C C . LYS B 1 154 ? 34.783 -23.503 12.789 1.00 24.93 154 LYS B C 1
ATOM 5075 O O . LYS B 1 154 ? 34.702 -23.643 14.009 1.00 19.58 154 LYS B O 1
ATOM 5081 N N . GLN B 1 155 ? 35.944 -23.309 12.164 1.00 24.90 155 GLN B N 1
ATOM 5082 C CA . GLN B 1 155 ? 37.195 -23.134 12.908 1.00 24.10 155 GLN B CA 1
ATOM 5083 C C . GLN B 1 155 ? 37.171 -21.831 13.709 1.00 24.55 155 GLN B C 1
ATOM 5084 O O . GLN B 1 155 ? 37.659 -21.778 14.838 1.00 24.67 155 GLN B O 1
ATOM 5090 N N . ALA B 1 156 ? 36.608 -20.784 13.110 1.00 25.58 156 ALA B N 1
ATOM 5091 C CA . ALA B 1 156 ? 36.439 -19.492 13.788 1.00 24.65 156 ALA B CA 1
ATOM 5092 C C . ALA B 1 156 ? 35.410 -19.591 14.917 1.00 24.23 156 ALA B C 1
ATOM 5093 O O . ALA B 1 156 ? 35.582 -18.972 15.959 1.00 21.68 156 ALA B O 1
ATOM 5095 N N . HIS B 1 157 ? 34.356 -20.383 14.713 1.00 25.96 157 HIS B N 1
ATOM 5096 C CA . HIS B 1 157 ? 33.354 -20.641 15.764 1.00 25.00 157 HIS B CA 1
ATOM 5097 C C . HIS B 1 157 ? 33.980 -21.240 16.985 1.00 23.58 157 HIS B C 1
ATOM 5098 O O . HIS B 1 157 ? 33.692 -20.830 18.108 1.00 23.08 157 HIS B O 1
ATOM 5105 N N . GLU B 1 158 ? 34.830 -22.236 16.768 1.00 23.45 158 GLU B N 1
ATOM 5106 C CA . GLU B 1 158 ? 35.529 -22.918 17.855 1.00 24.12 158 GLU B CA 1
ATOM 5107 C C . GLU B 1 158 ? 36.346 -21.943 18.692 1.00 23.69 158 GLU B C 1
ATOM 5108 O O . GLU B 1 158 ? 36.294 -21.970 19.923 1.00 20.20 158 GLU B O 1
ATOM 5114 N N . ARG B 1 159 ? 37.109 -21.095 18.012 1.00 22.97 159 ARG B N 1
ATOM 5115 C CA . ARG B 1 159 ? 37.999 -20.152 18.689 1.00 22.18 159 ARG B CA 1
ATOM 5116 C C . ARG B 1 159 ? 37.209 -19.081 19.436 1.00 21.79 159 ARG B C 1
ATOM 5117 O O . ARG B 1 159 ? 37.543 -18.738 20.567 1.00 24.47 159 ARG B O 1
ATOM 5125 N N . ILE B 1 160 ? 36.159 -18.562 18.805 1.00 23.42 160 ILE B N 1
ATOM 5126 C CA . ILE B 1 160 ? 35.274 -17.588 19.461 1.00 24.13 160 ILE B CA 1
ATOM 5127 C C . ILE B 1 160 ? 34.644 -18.219 20.695 1.00 24.11 160 ILE B C 1
ATOM 5128 O O . ILE B 1 160 ? 34.662 -17.636 21.777 1.00 24.62 160 ILE B O 1
ATOM 5133 N N . GLY B 1 161 ? 34.083 -19.411 20.515 1.00 22.55 161 GLY B N 1
ATOM 5134 C CA . GLY B 1 161 ? 33.486 -20.164 21.612 1.00 21.47 161 GLY B CA 1
ATOM 5135 C C . GLY B 1 161 ? 34.463 -20.430 22.740 1.00 20.85 161 GLY B C 1
ATOM 5136 O O . GLY B 1 161 ? 34.117 -20.310 23.913 1.00 20.58 161 GLY B O 1
ATOM 5137 N N . SER B 1 162 ? 35.693 -20.778 22.381 1.00 20.47 162 SER B N 1
ATOM 5138 C CA . SER B 1 162 ? 36.754 -21.001 23.360 1.00 18.59 162 SER B CA 1
ATOM 5139 C C . SER B 1 162 ? 37.021 -19.750 24.202 1.00 23.20 162 SER B C 1
ATOM 5140 O O . SER B 1 162 ? 37.263 -19.845 25.402 1.00 25.69 162 SER B O 1
ATOM 5143 N N . TRP B 1 163 ? 36.987 -18.583 23.561 1.00 23.73 163 TRP B N 1
ATOM 5144 C CA . TRP B 1 163 ? 37.161 -17.306 24.264 1.00 23.94 163 TRP B CA 1
ATOM 5145 C C . TRP B 1 163 ? 35.993 -16.996 25.161 1.00 23.27 163 TRP B C 1
ATOM 5146 O O . TRP B 1 163 ? 36.168 -16.498 26.277 1.00 20.75 163 TRP B O 1
ATOM 5165 N N . ARG B 1 165 ? 34.122 -19.042 26.624 1.00 24.90 165 ARG B N 1
ATOM 5166 C CA . ARG B 1 165 ? 34.305 -19.931 27.769 1.00 25.63 165 ARG B CA 1
ATOM 5167 C C . ARG B 1 165 ? 35.122 -19.252 28.864 1.00 24.60 165 ARG B C 1
ATOM 5168 O O . ARG B 1 165 ? 34.744 -19.257 30.039 1.00 27.28 165 ARG B O 1
ATOM 5176 N N . GLN B 1 166 ? 36.247 -18.672 28.466 1.00 23.72 166 GLN B N 1
ATOM 5177 C CA . GLN B 1 166 ? 37.133 -17.972 29.396 1.00 25.35 166 GLN B CA 1
ATOM 5178 C C . GLN B 1 166 ? 36.451 -16.737 29.981 1.00 23.36 166 GLN B C 1
ATOM 5179 O O . GLN B 1 166 ? 36.616 -16.428 31.161 1.00 21.45 166 GLN B O 1
ATOM 5185 N N . ALA B 1 167 ? 35.684 -16.040 29.148 1.00 20.65 167 ALA B N 1
ATOM 5186 C CA . ALA B 1 167 ? 34.907 -14.876 29.590 1.00 20.08 167 ALA B CA 1
ATOM 5187 C C . ALA B 1 167 ? 34.003 -15.248 30.758 1.00 22.60 167 ALA B C 1
ATOM 5188 O O . ALA B 1 167 ? 34.009 -14.593 31.795 1.00 21.94 167 ALA B O 1
ATOM 5190 N N . VAL B 1 168 ? 33.231 -16.313 30.575 1.00 22.69 168 VAL B N 1
ATOM 5191 C CA . VAL B 1 168 ? 32.322 -16.805 31.611 1.00 22.84 168 VAL B CA 1
ATOM 5192 C C . VAL B 1 168 ? 33.087 -17.199 32.872 1.00 23.02 168 VAL B C 1
ATOM 5193 O O . VAL B 1 168 ? 32.692 -16.842 33.986 1.00 22.12 168 VAL B O 1
ATOM 5197 N N . SER B 1 169 ? 34.190 -17.918 32.687 1.00 24.13 169 SER B N 1
ATOM 5198 C CA . SER B 1 169 ? 35.033 -18.355 33.804 1.00 23.82 169 SER B CA 1
ATOM 5199 C C . SER B 1 169 ? 35.515 -17.181 34.657 1.00 25.51 169 SER B C 1
ATOM 5200 O O . SER B 1 169 ? 35.551 -17.272 35.885 1.00 27.17 169 SER B O 1
ATOM 5203 N N . LYS B 1 170 ? 35.886 -16.088 33.998 1.00 25.98 170 LYS B N 1
ATOM 5204 C CA . LYS B 1 170 ? 36.384 -14.899 34.689 1.00 27.47 170 LYS B CA 1
ATOM 5205 C C . LYS B 1 170 ? 35.317 -14.278 35.596 1.00 26.73 170 LYS B C 1
ATOM 5206 O O . LYS B 1 170 ? 35.612 -13.886 36.727 1.00 26.41 170 LYS B O 1
ATOM 5212 N N . GLN B 1 171 ? 34.088 -14.178 35.095 1.00 24.55 171 GLN B N 1
ATOM 5213 C CA . GLN B 1 171 ? 32.976 -13.641 35.895 1.00 26.13 171 GLN B CA 1
ATOM 5214 C C . GLN B 1 171 ? 32.669 -14.543 37.085 1.00 26.02 171 GLN B C 1
ATOM 5215 O O . GLN B 1 171 ? 32.570 -14.074 38.218 1.00 24.58 171 GLN B O 1
ATOM 5221 N N . ASP B 1 172 ? 32.514 -15.835 36.813 1.00 26.74 172 ASP B N 1
ATOM 5222 C CA . ASP B 1 172 ? 32.212 -16.817 37.855 1.00 27.50 172 ASP B CA 1
ATOM 5223 C C . ASP B 1 172 ? 33.225 -16.762 38.993 1.00 27.78 172 ASP B C 1
ATOM 5224 O O . ASP B 1 172 ? 32.851 -16.757 40.167 1.00 26.74 172 ASP B O 1
ATOM 5229 N N . THR B 1 173 ? 34.503 -16.712 38.628 1.00 28.15 173 THR B N 1
ATOM 5230 C CA . THR B 1 173 ? 35.606 -16.679 39.595 1.00 28.42 173 THR B CA 1
ATOM 5231 C C . THR B 1 173 ? 35.533 -15.468 40.538 1.00 28.54 173 THR B C 1
ATOM 5232 O O . THR B 1 173 ? 36.018 -15.529 41.664 1.00 28.69 173 THR B O 1
ATOM 5236 N N . ARG B 1 174 ? 34.920 -14.379 40.081 1.00 28.41 174 ARG B N 1
ATOM 5237 C CA . ARG B 1 174 ? 34.756 -13.176 40.911 1.00 31.00 174 ARG B CA 1
ATOM 5238 C C . ARG B 1 174 ? 33.769 -13.393 42.067 1.00 29.30 174 ARG B C 1
ATOM 5239 O O . ARG B 1 174 ? 33.777 -12.645 43.041 1.00 29.38 174 ARG B O 1
ATOM 5247 N N . HIS B 1 175 ? 32.949 -14.439 41.971 1.00 29.80 175 HIS B N 1
ATOM 5248 C CA . HIS B 1 175 ? 32.020 -14.818 43.043 1.00 29.37 175 HIS B CA 1
ATOM 5249 C C . HIS B 1 175 ? 32.402 -16.113 43.724 1.00 27.25 175 HIS B C 1
ATOM 5250 O O . HIS B 1 175 ? 31.662 -16.618 44.568 1.00 24.53 175 HIS B O 1
ATOM 5257 N N . LEU B 1 176 ? 33.562 -16.659 43.375 1.00 27.43 176 LEU B N 1
ATOM 5258 C CA . LEU B 1 176 ? 34.019 -17.935 43.937 1.00 26.28 176 LEU B CA 1
ATOM 5259 C C . LEU B 1 176 ? 34.480 -17.732 45.376 1.00 25.77 176 LEU B C 1
ATOM 5260 O O . LEU B 1 176 ? 35.297 -16.858 45.662 1.00 25.59 176 LEU B O 1
ATOM 5265 N N . LYS B 1 177 ? 33.942 -18.550 46.272 1.00 26.49 177 LYS B N 1
ATOM 5266 C CA . LYS B 1 177 ? 34.242 -18.474 47.702 1.00 26.22 177 LYS B CA 1
ATOM 5267 C C . LYS B 1 177 ? 34.832 -19.796 48.169 1.00 24.70 177 LYS B C 1
ATOM 5268 O O . LYS B 1 177 ? 34.252 -20.857 47.942 1.00 24.06 177 LYS B O 1
ATOM 5274 N N . VAL B 1 178 ? 35.987 -19.717 48.819 1.00 24.91 178 VAL B N 1
ATOM 5275 C CA . VAL B 1 178 ? 36.655 -20.888 49.375 1.00 24.74 178 VAL B CA 1
ATOM 5276 C C . VAL B 1 178 ? 36.495 -20.918 50.891 1.00 26.02 178 VAL B C 1
ATOM 5277 O O . VAL B 1 178 ? 36.731 -19.912 51.565 1.00 27.73 178 VAL B O 1
ATOM 5281 N N . CYS B 1 179 ? 36.087 -22.073 51.412 1.00 25.42 179 CYS B N 1
ATOM 5282 C CA . CYS B 1 179 ? 35.988 -22.298 52.855 1.00 25.67 179 CYS B CA 1
ATOM 5283 C C . CYS B 1 179 ? 37.102 -23.217 53.322 1.00 24.98 179 CYS B C 1
ATOM 5284 O O . CYS B 1 179 ? 37.141 -24.384 52.942 1.00 26.02 179 CYS B O 1
ATOM 5287 N N . ARG B 1 180 ? 38.000 -22.698 54.152 1.00 25.22 180 ARG B N 1
ATOM 5288 C CA . ARG B 1 180 ? 39.086 -23.512 54.700 1.00 25.91 180 ARG B CA 1
ATOM 5289 C C . ARG B 1 180 ? 38.706 -24.027 56.076 1.00 25.95 180 ARG B C 1
ATOM 5290 O O . ARG B 1 180 ? 38.295 -23.257 56.945 1.00 24.50 180 ARG B O 1
ATOM 5298 N N . PHE B 1 181 ? 38.847 -25.336 56.260 1.00 26.44 181 PHE B N 1
ATOM 5299 C CA . PHE B 1 181 ? 38.674 -25.960 57.564 1.00 26.87 181 PHE B CA 1
ATOM 5300 C C . PHE B 1 181 ? 40.046 -26.171 58.192 1.00 28.99 181 PHE B C 1
ATOM 5301 O O . PHE B 1 181 ? 40.661 -27.224 58.037 1.00 32.37 181 PHE B O 1
ATOM 5309 N N . GLY B 1 182 ? 40.524 -25.150 58.895 1.00 30.48 182 GLY B N 1
ATOM 5310 C CA . GLY B 1 182 ? 41.869 -25.155 59.466 1.00 29.30 182 GLY B CA 1
ATOM 5311 C C . GLY B 1 182 ? 42.880 -24.488 58.548 1.00 29.32 182 GLY B C 1
ATOM 5312 O O . GLY B 1 182 ? 42.587 -24.188 57.390 1.00 28.74 182 GLY B O 1
ATOM 5313 N N . ASP B 1 183 ? 44.081 -24.271 59.074 1.00 28.38 183 ASP B N 1
ATOM 5314 C CA . ASP B 1 183 ? 45.136 -23.560 58.353 1.00 27.10 183 ASP B CA 1
ATOM 5315 C C . ASP B 1 183 ? 45.996 -24.521 57.514 1.00 27.16 183 ASP B C 1
ATOM 5316 O O . ASP B 1 183 ? 45.734 -25.729 57.473 1.00 30.40 183 ASP B O 1
ATOM 5321 N N . ASN B 1 184 ? 47.024 -23.975 56.859 1.00 26.53 184 ASN B N 1
ATOM 5322 C CA . ASN B 1 184 ? 48.004 -24.762 56.100 1.00 25.44 184 ASN B CA 1
ATOM 5323 C C . ASN B 1 184 ? 48.732 -25.778 56.969 1.00 24.91 184 ASN B C 1
ATOM 5324 O O . ASN B 1 184 ? 48.891 -25.576 58.172 1.00 27.11 184 ASN B O 1
ATOM 5337 N N . ARG B 1 186 ? 51.740 -27.184 58.681 1.00 18.79 186 ARG B N 1
ATOM 5338 C CA . ARG B 1 186 ? 52.877 -26.446 59.227 1.00 19.84 186 ARG B CA 1
ATOM 5339 C C . ARG B 1 186 ? 54.150 -26.647 58.403 1.00 20.74 186 ARG B C 1
ATOM 5340 O O . ARG B 1 186 ? 54.396 -27.732 57.870 1.00 20.26 186 ARG B O 1
ATOM 5348 N N . GLU B 1 187 ? 54.927 -25.571 58.288 1.00 19.63 187 GLU B N 1
ATOM 5349 C CA . GLU B 1 187 ? 56.245 -25.557 57.640 1.00 19.84 187 GLU B CA 1
ATOM 5350 C C . GLU B 1 187 ? 56.220 -25.634 56.109 1.00 18.97 187 GLU B C 1
ATOM 5351 O O . GLU B 1 187 ? 57.275 -25.559 55.476 1.00 18.67 187 GLU B O 1
ATOM 5357 N N . VAL B 1 188 ? 55.036 -25.775 55.513 1.00 19.42 188 VAL B N 1
ATOM 5358 C CA . VAL B 1 188 ? 54.909 -25.883 54.050 1.00 20.92 188 VAL B CA 1
ATOM 5359 C C . VAL B 1 188 ? 54.856 -24.492 53.402 1.00 21.57 188 VAL B C 1
ATOM 5360 O O . VAL B 1 188 ? 54.203 -23.586 53.915 1.00 23.73 188 VAL B O 1
ATOM 5364 N N . ALA B 1 189 ? 55.544 -24.337 52.272 1.00 22.16 189 ALA B N 1
ATOM 5365 C CA . ALA B 1 189 ? 55.715 -23.033 51.619 1.00 22.46 189 ALA B CA 1
ATOM 5366 C C . ALA B 1 189 ? 54.786 -22.812 50.422 1.00 23.02 189 ALA B C 1
ATOM 5367 O O . ALA B 1 189 ? 54.110 -21.789 50.341 1.00 21.73 189 ALA B O 1
ATOM 5369 N N . VAL B 1 190 ? 54.745 -23.776 49.506 1.00 23.25 190 VAL B N 1
ATOM 5370 C CA . VAL B 1 190 ? 54.071 -23.573 48.215 1.00 23.05 190 VAL B CA 1
ATOM 5371 C C . VAL B 1 190 ? 52.554 -23.395 48.364 1.00 23.17 190 VAL B C 1
ATOM 5372 O O . VAL B 1 190 ? 51.931 -22.696 47.573 1.00 24.12 190 VAL B O 1
ATOM 5376 N N . THR B 1 191 ? 51.973 -24.009 49.391 1.00 23.22 191 THR B N 1
ATOM 5377 C CA . THR B 1 191 ? 50.528 -23.915 49.643 1.00 25.04 191 THR B CA 1
ATOM 5378 C C . THR B 1 191 ? 50.138 -22.629 50.374 1.00 26.46 191 THR B C 1
ATOM 5379 O O . THR B 1 191 ? 48.950 -22.331 50.525 1.00 26.50 191 THR B O 1
ATOM 5383 N N . ASP B 1 192 ? 51.138 -21.889 50.845 1.00 25.37 192 ASP B N 1
ATOM 5384 C CA . ASP B 1 192 ? 50.910 -20.612 51.499 1.00 27.77 192 ASP B CA 1
ATOM 5385 C C . ASP B 1 192 ? 50.814 -19.524 50.434 1.00 29.49 192 ASP B C 1
ATOM 5386 O O . ASP B 1 192 ? 50.914 -19.800 49.240 1.00 28.79 192 ASP B O 1
ATOM 5391 N N . GLY B 1 193 ? 50.616 -18.288 50.874 1.00 29.90 193 GLY B N 1
ATOM 5392 C CA . GLY B 1 193 ? 50.552 -17.152 49.970 1.00 29.94 193 GLY B CA 1
ATOM 5393 C C . GLY B 1 193 ? 49.773 -15.992 50.550 1.00 29.52 193 GLY B C 1
ATOM 5394 O O . GLY B 1 193 ? 49.516 -15.940 51.750 1.00 28.74 193 GLY B O 1
ATOM 5395 N N . ASP B 1 194 ? 49.395 -15.069 49.672 1.00 29.27 194 ASP B N 1
ATOM 5396 C CA . ASP B 1 194 ? 48.700 -13.846 50.048 1.00 28.86 194 ASP B CA 1
ATOM 5397 C C . ASP B 1 194 ? 47.260 -13.907 49.539 1.00 27.79 194 ASP B C 1
ATOM 5398 O O . ASP B 1 194 ? 47.001 -13.700 48.355 1.00 28.09 194 ASP B O 1
ATOM 5403 N N . LYS B 1 195 ? 46.330 -14.188 50.446 1.00 26.65 195 LYS B N 1
ATOM 5404 C CA . LYS B 1 195 ? 44.907 -14.287 50.101 1.00 26.77 195 LYS B CA 1
ATOM 5405 C C . LYS B 1 195 ? 44.333 -12.952 49.615 1.00 27.21 195 LYS B C 1
ATOM 5406 O O . LYS B 1 195 ? 43.460 -12.928 48.748 1.00 25.41 195 LYS B O 1
ATOM 5412 N N . VAL B 1 196 ? 44.817 -11.850 50.186 1.00 23.81 196 VAL B N 1
ATOM 5413 C CA . VAL B 1 196 ? 44.404 -10.512 49.754 1.00 23.34 196 VAL B CA 1
ATOM 5414 C C . VAL B 1 196 ? 44.791 -10.278 48.294 1.00 22.50 196 VAL B C 1
ATOM 5415 O O . VAL B 1 196 ? 43.984 -9.787 47.504 1.00 20.74 196 VAL B O 1
ATOM 5419 N N . ALA B 1 197 ? 46.024 -10.639 47.946 1.00 22.20 197 ALA B N 1
ATOM 5420 C CA . ALA B 1 197 ? 46.520 -10.497 46.578 1.00 22.35 197 ALA B CA 1
ATOM 5421 C C . ALA B 1 197 ? 45.687 -11.328 45.609 1.00 21.23 197 ALA B C 1
ATOM 5422 O O . ALA B 1 197 ? 45.342 -10.870 44.517 1.00 21.66 197 ALA B O 1
ATOM 5424 N N . ALA B 1 198 ? 45.356 -12.545 46.023 1.00 19.44 198 ALA B N 1
ATOM 5425 C CA . ALA B 1 198 ? 44.540 -13.446 45.210 1.00 20.06 198 ALA B CA 1
ATOM 5426 C C . ALA B 1 198 ? 43.175 -12.841 44.921 1.00 18.28 198 ALA B C 1
ATOM 5427 O O . ALA B 1 198 ? 42.717 -12.858 43.783 1.00 18.76 198 ALA B O 1
ATOM 5429 N N . GLN B 1 199 ? 42.527 -12.310 45.955 1.00 18.48 199 GLN B N 1
ATOM 5430 C CA . GLN B 1 199 ? 41.192 -11.721 45.799 1.00 20.86 199 GLN B CA 1
ATOM 5431 C C . GLN B 1 199 ? 41.229 -10.449 44.940 1.00 21.42 199 GLN B C 1
ATOM 5432 O O . GLN B 1 199 ? 40.348 -10.237 44.113 1.00 22.97 199 GLN B O 1
ATOM 5438 N N . ILE B 1 200 ? 42.251 -9.622 45.127 1.00 21.40 200 ILE B N 1
ATOM 5439 C CA . ILE B 1 200 ? 42.450 -8.437 44.276 1.00 23.37 200 ILE B CA 1
ATOM 5440 C C . ILE B 1 200 ? 42.612 -8.847 42.808 1.00 24.42 200 ILE B C 1
ATOM 5441 O O . ILE B 1 200 ? 42.002 -8.257 41.917 1.00 22.57 200 ILE B O 1
ATOM 5446 N N . LYS B 1 201 ? 43.425 -9.876 42.582 1.00 25.40 201 LYS B N 1
ATOM 5447 C CA . LYS B 1 201 ? 43.800 -10.318 41.237 1.00 24.83 201 LYS B CA 1
ATOM 5448 C C . LYS B 1 201 ? 42.693 -11.103 40.535 1.00 23.46 201 LYS B C 1
ATOM 5449 O O . LYS B 1 201 ? 42.323 -10.800 39.402 1.00 24.32 201 LYS B O 1
ATOM 5455 N N . PHE B 1 202 ? 42.189 -12.128 41.209 1.00 23.66 202 PHE B N 1
ATOM 5456 C CA . PHE B 1 202 ? 41.249 -13.084 40.606 1.00 25.59 202 PHE B CA 1
ATOM 5457 C C . PHE B 1 202 ? 39.805 -12.879 41.048 1.00 25.29 202 PHE B C 1
ATOM 5458 O O . PHE B 1 202 ? 38.877 -13.315 40.363 1.00 22.97 202 PHE B O 1
ATOM 5466 N N . GLY B 1 203 ? 39.617 -12.245 42.201 1.00 22.79 203 GLY B N 1
ATOM 5467 C CA . GLY B 1 203 ? 38.276 -11.961 42.714 1.00 22.68 203 GLY B CA 1
ATOM 5468 C C . GLY B 1 203 ? 37.688 -13.030 43.619 1.00 22.63 203 GLY B C 1
ATOM 5469 O O . GLY B 1 203 ? 36.629 -12.820 44.207 1.00 22.26 203 GLY B O 1
ATOM 5470 N N . PHE B 1 204 ? 38.354 -14.178 43.738 1.00 22.04 204 PHE B N 1
ATOM 5471 C CA . PHE B 1 204 ? 37.863 -15.222 44.637 1.00 22.27 204 PHE B CA 1
ATOM 5472 C C . PHE B 1 204 ? 38.319 -14.970 46.067 1.00 22.10 204 PHE B C 1
ATOM 5473 O O . PHE B 1 204 ? 39.369 -14.376 46.298 1.00 21.21 204 PHE B O 1
ATOM 5481 N N . SER B 1 205 ? 37.505 -15.421 47.017 1.00 23.41 205 SER B N 1
ATOM 5482 C CA . SER B 1 205 ? 37.739 -15.158 48.432 1.00 22.42 205 SER B CA 1
ATOM 5483 C C . SER B 1 205 ? 38.111 -16.433 49.177 1.00 22.04 205 SER B C 1
ATOM 5484 O O . SER B 1 205 ? 37.612 -17.520 48.876 1.00 22.55 205 SER B O 1
ATOM 5487 N N . VAL B 1 206 ? 38.972 -16.277 50.172 1.00 21.61 206 VAL B N 1
ATOM 5488 C CA . VAL B 1 206 ? 39.443 -17.403 50.967 1.00 21.15 206 VAL B CA 1
ATOM 5489 C C . VAL B 1 206 ? 39.407 -17.036 52.448 1.00 20.33 206 VAL B C 1
ATOM 5490 O O . VAL B 1 206 ? 40.126 -16.151 52.893 1.00 19.40 206 VAL B O 1
ATOM 5494 N N . ASN B 1 207 ? 38.553 -17.721 53.203 1.00 22.04 207 ASN B N 1
ATOM 5495 C CA . ASN B 1 207 ? 38.430 -17.497 54.643 1.00 21.50 207 ASN B CA 1
ATOM 5496 C C . ASN B 1 207 ? 38.257 -18.794 55.413 1.00 22.44 207 ASN B C 1
ATOM 5497 O O . ASN B 1 207 ? 37.725 -19.768 54.888 1.00 22.86 207 ASN B O 1
ATOM 5502 N N . THR B 1 208 ? 38.709 -18.792 56.663 1.00 23.21 208 THR B N 1
ATOM 5503 C CA . THR B 1 208 ? 38.775 -20.006 57.454 1.00 24.14 208 THR B CA 1
ATOM 5504 C C . THR B 1 208 ? 37.678 -20.111 58.503 1.00 24.26 208 THR B C 1
ATOM 5505 O O . THR B 1 208 ? 37.446 -19.181 59.275 1.00 22.88 208 THR B O 1
ATOM 5509 N N . TRP B 1 209 ? 37.016 -21.262 58.515 1.00 24.58 209 TRP B N 1
ATOM 5510 C CA . TRP B 1 209 ? 36.094 -21.626 59.584 1.00 25.17 209 TRP B CA 1
ATOM 5511 C C . TRP B 1 209 ? 36.695 -22.714 60.420 1.00 25.87 209 TRP B C 1
ATOM 5512 O O . TRP B 1 209 ? 37.298 -23.655 59.898 1.00 28.02 209 TRP B O 1
ATOM 5523 N N . ALA B 1 210 ? 36.535 -22.594 61.732 1.00 22.99 210 ALA B N 1
ATOM 5524 C CA . ALA B 1 210 ? 37.075 -23.576 62.668 1.00 24.38 210 ALA B CA 1
ATOM 5525 C C . ALA B 1 210 ? 36.515 -24.964 62.369 1.00 25.19 210 ALA B C 1
ATOM 5526 O O . ALA B 1 210 ? 35.349 -25.101 62.002 1.00 23.33 210 ALA B O 1
ATOM 5528 N N . VAL B 1 211 ? 37.351 -25.987 62.519 1.00 24.25 211 VAL B N 1
ATOM 5529 C CA . VAL B 1 211 ? 36.896 -27.375 62.364 1.00 25.79 211 VAL B CA 1
ATOM 5530 C C . VAL B 1 211 ? 35.710 -27.666 63.293 1.00 26.33 211 VAL B C 1
ATOM 5531 O O . VAL B 1 211 ? 34.807 -28.430 62.940 1.00 26.60 211 VAL B O 1
ATOM 5535 N N . GLY B 1 212 ? 35.718 -27.039 64.469 1.00 26.45 212 GLY B N 1
ATOM 5536 C CA . GLY B 1 212 ? 34.613 -27.134 65.427 1.00 28.69 212 GLY B CA 1
ATOM 5537 C C . GLY B 1 212 ? 33.261 -26.714 64.866 1.00 29.16 212 GLY B C 1
ATOM 5538 O O . GLY B 1 212 ? 32.246 -27.353 65.146 1.00 31.78 212 GLY B O 1
ATOM 5539 N N . ASP B 1 213 ? 33.247 -25.641 64.077 1.00 29.35 213 ASP B N 1
ATOM 5540 C CA . ASP B 1 213 ? 32.022 -25.189 63.400 1.00 30.44 213 ASP B CA 1
ATOM 5541 C C . ASP B 1 213 ? 31.451 -26.292 62.508 1.00 30.33 213 ASP B C 1
ATOM 5542 O O . ASP B 1 213 ? 30.243 -26.538 62.502 1.00 32.08 213 ASP B O 1
ATOM 5547 N N . LEU B 1 214 ? 32.331 -26.943 61.750 1.00 29.29 214 LEU B N 1
ATOM 5548 C CA . LEU B 1 214 ? 31.936 -28.045 60.868 1.00 30.26 214 LEU B CA 1
ATOM 5549 C C . LEU B 1 214 ? 31.431 -29.244 61.666 1.00 29.92 214 LEU B C 1
ATOM 5550 O O . LEU B 1 214 ? 30.426 -29.852 61.309 1.00 26.94 214 LEU B O 1
ATOM 5555 N N . VAL B 1 215 ? 32.158 -29.576 62.730 1.00 30.75 215 VAL B N 1
ATOM 5556 C CA . VAL B 1 215 ? 31.824 -30.705 63.603 1.00 31.09 215 VAL B CA 1
ATOM 5557 C C . VAL B 1 215 ? 30.402 -30.591 64.159 1.00 32.27 215 VAL B C 1
ATOM 5558 O O . VAL B 1 215 ? 29.674 -31.586 64.230 1.00 33.53 215 VAL B O 1
ATOM 5562 N N . GLN B 1 216 ? 30.016 -29.377 64.541 1.00 33.09 216 GLN B N 1
ATOM 5563 C CA . GLN B 1 216 ? 28.663 -29.110 65.041 1.00 33.52 216 GLN B CA 1
ATOM 5564 C C . GLN B 1 216 ? 27.584 -29.481 64.019 1.00 33.26 216 GLN B C 1
ATOM 5565 O O . GLN B 1 216 ? 26.554 -30.050 64.379 1.00 33.84 216 GLN B O 1
ATOM 5571 N N . VAL B 1 217 ? 27.828 -29.159 62.752 1.00 32.95 217 VAL B N 1
ATOM 5572 C CA . VAL B 1 217 ? 26.875 -29.469 61.679 1.00 32.10 217 VAL B CA 1
ATOM 5573 C C . VAL B 1 217 ? 26.867 -30.963 61.351 1.00 31.94 217 VAL B C 1
ATOM 5574 O O . VAL B 1 217 ? 25.800 -31.537 61.112 1.00 32.04 217 VAL B O 1
ATOM 5578 N N . VAL B 1 218 ? 28.047 -31.588 61.349 1.00 30.85 218 VAL B N 1
ATOM 5579 C CA . VAL B 1 218 ? 28.141 -33.049 61.114 1.00 29.39 218 VAL B CA 1
ATOM 5580 C C . VAL B 1 218 ? 27.416 -33.833 62.215 1.00 30.00 218 VAL B C 1
ATOM 5581 O O . VAL B 1 218 ? 26.682 -34.770 61.920 1.00 31.03 218 VAL B O 1
ATOM 5585 N N . ASN B 1 219 ? 27.594 -33.419 63.469 1.00 30.58 219 ASN B N 1
ATOM 5586 C CA . ASN B 1 219 ? 26.920 -34.057 64.613 1.00 30.34 219 ASN B CA 1
ATOM 5587 C C . ASN B 1 219 ? 25.398 -33.839 64.669 1.00 31.84 219 ASN B C 1
ATOM 5588 O O . ASN B 1 219 ? 24.695 -34.549 65.384 1.00 33.78 219 ASN B O 1
ATOM 5593 N N . SER B 1 220 ? 24.894 -32.853 63.934 1.00 31.74 220 SER B N 1
ATOM 5594 C CA . SER B 1 220 ? 23.447 -32.566 63.905 1.00 32.37 220 SER B CA 1
ATOM 5595 C C . SER B 1 220 ? 22.671 -33.374 62.858 1.00 31.66 220 SER B C 1
ATOM 5596 O O . SER B 1 220 ? 21.443 -33.350 62.844 1.00 31.81 220 SER B O 1
ATOM 5599 N N . ILE B 1 221 ? 23.375 -34.076 61.975 1.00 31.66 221 ILE B N 1
ATOM 5600 C CA . ILE B 1 221 ? 22.712 -34.763 60.861 1.00 31.95 221 ILE B CA 1
ATOM 5601 C C . ILE B 1 221 ? 21.898 -35.962 61.350 1.00 32.97 221 ILE B C 1
ATOM 5602 O O . ILE B 1 221 ? 22.348 -36.705 62.217 1.00 34.27 221 ILE B O 1
ATOM 5607 N N . SER B 1 222 ? 20.700 -36.141 60.794 1.00 34.14 222 SER B N 1
ATOM 5608 C CA . SER B 1 222 ? 19.808 -37.231 61.214 1.00 33.98 222 SER B CA 1
ATOM 5609 C C . SER B 1 222 ? 20.354 -38.605 60.810 1.00 34.14 222 SER B C 1
ATOM 5610 O O . SER B 1 222 ? 21.056 -38.740 59.806 1.00 34.80 222 SER B O 1
ATOM 5613 N N . ASP B 1 223 ? 20.023 -39.616 61.608 1.00 34.90 223 ASP B N 1
ATOM 5614 C CA . ASP B 1 223 ? 20.384 -41.010 61.310 1.00 35.64 223 ASP B CA 1
ATOM 5615 C C . ASP B 1 223 ? 19.709 -41.496 60.027 1.00 35.30 223 ASP B C 1
ATOM 5616 O O . ASP B 1 223 ? 20.278 -42.294 59.278 1.00 32.24 223 ASP B O 1
ATOM 5621 N N . GLY B 1 224 ? 18.488 -41.015 59.795 1.00 35.22 224 GLY B N 1
ATOM 5622 C CA . GLY B 1 224 ? 17.724 -41.347 58.593 1.00 33.22 224 GLY B CA 1
ATOM 5623 C C . GLY B 1 224 ? 18.398 -40.879 57.318 1.00 32.71 224 GLY B C 1
ATOM 5624 O O . GLY B 1 224 ? 18.486 -41.628 56.342 1.00 28.90 224 GLY B O 1
ATOM 5625 N N . ASP B 1 225 ? 18.882 -39.639 57.331 1.00 33.13 225 ASP B N 1
ATOM 5626 C CA . ASP B 1 225 ? 19.601 -39.074 56.184 1.00 33.25 225 ASP B CA 1
ATOM 5627 C C . ASP B 1 225 ? 20.925 -39.800 55.937 1.00 32.08 225 ASP B C 1
ATOM 5628 O O . ASP B 1 225 ? 21.330 -39.991 54.788 1.00 35.52 225 ASP B O 1
ATOM 5633 N N . VAL B 1 226 ? 21.591 -40.190 57.022 1.00 28.06 226 VAL B N 1
ATOM 5634 C CA . VAL B 1 226 ? 22.840 -40.957 56.946 1.00 19.08 226 VAL B CA 1
ATOM 5635 C C . VAL B 1 226 ? 22.615 -42.321 56.282 1.00 28.77 226 VAL B C 1
ATOM 5636 O O . VAL B 1 226 ? 23.377 -42.726 55.400 1.00 28.34 226 VAL B O 1
ATOM 5640 N N . ASN B 1 227 ? 21.562 -43.017 56.706 1.00 30.38 227 ASN B N 1
ATOM 5641 C CA . ASN B 1 227 ? 21.207 -44.322 56.130 1.00 30.90 227 ASN B CA 1
ATOM 5642 C C . ASN B 1 227 ? 20.823 -44.227 54.652 1.00 30.83 227 ASN B C 1
ATOM 5643 O O . ASN B 1 227 ? 21.196 -45.088 53.854 1.00 30.97 227 ASN B O 1
ATOM 5648 N N . ALA B 1 228 ? 20.079 -43.179 54.304 1.00 29.97 228 ALA B N 1
ATOM 5649 C CA . ALA B 1 228 ? 19.649 -42.939 52.920 1.00 29.66 228 ALA B CA 1
ATOM 5650 C C . ALA B 1 228 ? 20.834 -42.720 51.972 1.00 29.71 228 ALA B C 1
ATOM 5651 O O . ALA B 1 228 ? 20.806 -43.175 50.825 1.00 29.21 228 ALA B O 1
ATOM 5653 N N . LEU B 1 229 ? 21.866 -42.028 52.455 1.00 29.70 229 LEU B N 1
ATOM 5654 C CA . LEU B 1 229 ? 23.082 -41.791 51.662 1.00 30.84 229 LEU B CA 1
ATOM 5655 C C . LEU B 1 229 ? 23.889 -43.079 51.487 1.00 31.45 229 LEU B C 1
ATOM 5656 O O . LEU B 1 229 ? 24.485 -43.307 50.429 1.00 31.33 229 LEU B O 1
ATOM 5661 N N . VAL B 1 230 ? 23.915 -43.904 52.532 1.00 30.38 230 VAL B N 1
ATOM 5662 C CA . VAL B 1 230 ? 24.592 -45.207 52.481 1.00 30.88 230 VAL B CA 1
ATOM 5663 C C . VAL B 1 230 ? 23.932 -46.136 51.457 1.00 32.24 230 VAL B C 1
ATOM 5664 O O . VAL B 1 230 ? 24.612 -46.942 50.817 1.00 32.26 230 VAL B O 1
ATOM 5668 N N . ASP B 1 231 ? 22.613 -46.015 51.304 1.00 33.53 231 ASP B N 1
ATOM 5669 C CA . ASP B 1 231 ? 21.877 -46.776 50.282 1.00 34.20 231 ASP B CA 1
ATOM 5670 C C . ASP B 1 231 ? 22.332 -46.371 48.880 1.00 34.85 231 ASP B C 1
ATOM 5671 O O . ASP B 1 231 ? 22.453 -47.223 47.988 1.00 35.89 231 ASP B O 1
ATOM 5676 N N . GLU B 1 232 ? 22.579 -45.075 48.691 1.00 34.87 232 GLU B N 1
ATOM 5677 C CA . GLU B 1 232 ? 23.046 -44.578 47.392 1.00 34.99 232 GLU B CA 1
ATOM 5678 C C . GLU B 1 232 ? 24.490 -45.008 47.118 1.00 32.86 232 GLU B C 1
ATOM 5679 O O . GLU B 1 232 ? 24.860 -45.191 45.963 1.00 30.09 232 GLU B O 1
ATOM 5685 N N . TYR B 1 233 ? 25.296 -45.159 48.172 1.00 32.44 233 TYR B N 1
ATOM 5686 C CA . TYR B 1 233 ? 26.649 -45.716 48.033 1.00 33.77 233 TYR B CA 1
ATOM 5687 C C . TYR B 1 233 ? 26.592 -47.120 47.445 1.00 33.73 233 TYR B C 1
ATOM 5688 O O . TYR B 1 233 ? 27.301 -47.429 46.486 1.00 34.03 233 TYR B O 1
ATOM 5697 N N . GLU B 1 234 ? 25.747 -47.964 48.031 1.00 33.43 234 GLU B N 1
ATOM 5698 C CA . GLU B 1 234 ? 25.652 -49.373 47.628 1.00 34.54 234 GLU B CA 1
ATOM 5699 C C . GLU B 1 234 ? 25.167 -49.548 46.187 1.00 33.83 234 GLU B C 1
ATOM 5700 O O . GLU B 1 234 ? 25.549 -50.504 45.514 1.00 34.98 234 GLU B O 1
ATOM 5706 N N . SER B 1 235 ? 24.330 -48.626 45.723 1.00 32.87 235 SER B N 1
ATOM 5707 C CA . SER B 1 235 ? 23.828 -48.658 44.346 1.00 33.61 235 SER B CA 1
ATOM 5708 C C . SER B 1 235 ? 24.855 -48.103 43.354 1.00 33.54 235 SER B C 1
ATOM 5709 O O . SER B 1 235 ? 24.914 -48.541 42.203 1.00 34.02 235 SER B O 1
ATOM 5712 N N . CYS B 1 236 ? 25.654 -47.138 43.810 1.00 32.63 236 CYS B N 1
ATOM 5713 C CA . CYS B 1 236 ? 26.668 -46.487 42.969 1.00 32.66 236 CYS B CA 1
ATOM 5714 C C . CYS B 1 236 ? 27.973 -47.267 42.875 1.00 30.23 236 CYS B C 1
ATOM 5715 O O . CYS B 1 236 ? 28.590 -47.323 41.810 1.00 26.28 236 CYS B O 1
ATOM 5718 N N . TYR B 1 237 ? 28.396 -47.851 43.993 1.00 29.31 237 TYR B N 1
ATOM 5719 C CA . TYR B 1 237 ? 29.753 -48.387 44.120 1.00 31.85 237 TYR B CA 1
ATOM 5720 C C . TYR B 1 237 ? 29.818 -49.893 44.336 1.00 32.87 237 TYR B C 1
ATOM 5721 O O . TYR B 1 237 ? 28.839 -50.527 44.736 1.00 33.79 237 TYR B O 1
ATOM 5730 N N . THR B 1 238 ? 30.995 -50.446 44.059 1.00 33.17 238 THR B N 1
ATOM 5731 C CA . THR B 1 238 ? 31.304 -51.838 44.352 1.00 32.52 238 THR B CA 1
ATOM 5732 C C . THR B 1 238 ? 31.815 -51.907 45.786 1.00 31.27 238 THR B C 1
ATOM 5733 O O . THR B 1 238 ? 32.920 -51.458 46.088 1.00 27.57 238 THR B O 1
ATOM 5745 N N . THR B 1 240 ? 33.266 -53.482 49.048 1.00 29.55 240 THR B N 1
ATOM 5746 C CA . THR B 1 240 ? 34.127 -54.589 49.489 1.00 29.86 240 THR B CA 1
ATOM 5747 C C . THR B 1 240 ? 33.508 -55.290 50.704 1.00 29.65 240 THR B C 1
ATOM 5748 O O . THR B 1 240 ? 32.709 -54.688 51.418 1.00 31.87 240 THR B O 1
ATOM 5752 N N . PRO B 1 241 ? 33.878 -56.562 50.950 1.00 29.04 241 PRO B N 1
ATOM 5753 C CA . PRO B 1 241 ? 33.291 -57.318 52.065 1.00 28.65 241 PRO B CA 1
ATOM 5754 C C . PRO B 1 241 ? 33.297 -56.573 53.406 1.00 27.63 241 PRO B C 1
ATOM 5755 O O . PRO B 1 241 ? 32.276 -56.540 54.097 1.00 27.13 241 PRO B O 1
ATOM 5759 N N . ALA B 1 242 ? 34.433 -55.973 53.755 1.00 26.20 242 ALA B N 1
ATOM 5760 C CA . ALA B 1 242 ? 34.569 -55.217 55.012 1.00 27.28 242 ALA B CA 1
ATOM 5761 C C . ALA B 1 242 ? 33.630 -54.003 55.085 1.00 27.72 242 ALA B C 1
ATOM 5762 O O . ALA B 1 242 ? 33.334 -53.503 56.173 1.00 26.42 242 ALA B O 1
ATOM 5764 N N . THR B 1 243 ? 33.170 -53.543 53.923 1.00 28.46 243 THR B N 1
ATOM 5765 C CA . THR B 1 243 ? 32.282 -52.383 53.805 1.00 28.91 243 THR B CA 1
ATOM 5766 C C . THR B 1 243 ? 30.782 -52.760 53.829 1.00 30.46 243 THR B C 1
ATOM 5767 O O . THR B 1 243 ? 29.927 -51.902 54.075 1.00 27.02 243 THR B O 1
ATOM 5771 N N . GLN B 1 244 ? 30.474 -54.038 53.590 1.00 31.45 244 GLN B N 1
ATOM 5772 C CA . GLN B 1 244 ? 29.066 -54.530 53.584 1.00 31.73 244 GLN B CA 1
ATOM 5773 C C . GLN B 1 244 ? 28.411 -54.491 54.963 1.00 30.78 244 GLN B C 1
ATOM 5774 O O . GLN B 1 244 ? 29.078 -54.223 55.950 1.00 31.17 244 GLN B O 1
ATOM 5780 N N . ILE B 1 245 ? 27.115 -54.819 55.006 1.00 33.55 245 ILE B N 1
ATOM 5781 C CA . ILE B 1 245 ? 26.270 -54.722 56.234 1.00 34.83 245 ILE B CA 1
ATOM 5782 C C . ILE B 1 245 ? 26.884 -55.279 57.530 1.00 34.05 245 ILE B C 1
ATOM 5783 O O . ILE B 1 245 ? 26.953 -54.575 58.539 1.00 35.06 245 ILE B O 1
ATOM 5788 N N . HIS B 1 246 ? 27.293 -56.545 57.510 1.00 33.53 246 HIS B N 1
ATOM 5789 C CA . HIS B 1 246 ? 27.934 -57.183 58.675 1.00 35.20 246 HIS B CA 1
ATOM 5790 C C . HIS B 1 246 ? 29.438 -57.108 58.606 1.00 34.98 246 HIS B C 1
ATOM 5791 O O . HIS B 1 246 ? 30.147 -57.915 59.213 1.00 37.23 246 HIS B O 1
ATOM 5798 N N . GLY B 1 247 ? 29.940 -56.125 57.870 1.00 34.23 247 GLY B N 1
ATOM 5799 C CA . GLY B 1 247 ? 31.376 -55.925 57.731 1.00 33.58 247 GLY B CA 1
ATOM 5800 C C . GLY B 1 247 ? 31.970 -55.328 58.992 1.00 32.50 247 GLY B C 1
ATOM 5801 O O . GLY B 1 247 ? 31.276 -54.647 59.754 1.00 33.78 247 GLY B O 1
ATOM 5802 N N . GLU B 1 248 ? 33.258 -55.584 59.208 1.00 30.78 248 GLU B N 1
ATOM 5803 C CA . GLU B 1 248 ? 33.981 -55.052 60.369 1.00 30.72 248 GLU B CA 1
ATOM 5804 C C . GLU B 1 248 ? 34.246 -53.541 60.256 1.00 29.64 248 GLU B C 1
ATOM 5805 O O . GLU B 1 248 ? 34.534 -52.881 61.256 1.00 24.33 248 GLU B O 1
ATOM 5807 N N . LYS B 1 249 ? 34.159 -53.005 59.039 1.00 29.22 249 LYS B N 1
ATOM 5808 C CA . LYS B 1 249 ? 34.326 -51.566 58.794 1.00 29.23 249 LYS B CA 1
ATOM 5809 C C . LYS B 1 249 ? 33.039 -50.940 58.255 1.00 30.52 249 LYS B C 1
ATOM 5810 O O . LYS B 1 249 ? 33.074 -49.979 57.482 1.00 29.01 249 LYS B O 1
ATOM 5816 N N . ARG B 1 250 ? 31.903 -51.475 58.688 1.00 30.49 250 ARG B N 1
ATOM 5817 C CA . ARG B 1 250 ? 30.608 -50.982 58.226 1.00 29.75 250 ARG B CA 1
ATOM 5818 C C . ARG B 1 250 ? 30.325 -49.649 58.902 1.00 30.05 250 ARG B C 1
ATOM 5819 O O . ARG B 1 250 ? 29.860 -48.709 58.261 1.00 27.62 250 ARG B O 1
ATOM 5827 N N . GLN B 1 251 ? 30.636 -49.572 60.194 1.00 30.48 251 GLN B N 1
ATOM 5828 C CA . GLN B 1 251 ? 30.416 -48.344 60.969 1.00 29.66 251 GLN B CA 1
ATOM 5829 C C . GLN B 1 251 ? 31.269 -47.173 60.450 1.00 29.15 251 GLN B C 1
ATOM 5830 O O . GLN B 1 251 ? 30.822 -46.025 60.459 1.00 27.28 251 GLN B O 1
ATOM 5836 N N . ASN B 1 252 ? 32.464 -47.471 59.943 1.00 29.73 252 ASN B N 1
ATOM 5837 C CA . ASN B 1 252 ? 33.320 -46.435 59.350 1.00 29.77 252 ASN B CA 1
ATOM 5838 C C . ASN B 1 252 ? 32.708 -45.836 58.081 1.00 29.48 252 ASN B C 1
ATOM 5839 O O . ASN B 1 252 ? 32.985 -44.680 57.735 1.00 30.46 252 ASN B O 1
ATOM 5844 N N . VAL B 1 253 ? 31.895 -46.633 57.389 1.00 28.21 253 VAL B N 1
ATOM 5845 C CA . VAL B 1 253 ? 31.158 -46.174 56.205 1.00 27.90 253 VAL B CA 1
ATOM 5846 C C . VAL B 1 253 ? 30.029 -45.209 56.582 1.00 27.16 253 VAL B C 1
ATOM 5847 O O . VAL B 1 253 ? 29.853 -44.160 55.951 1.00 26.24 253 VAL B O 1
ATOM 5851 N N . LEU B 1 254 ? 29.265 -45.571 57.608 1.00 26.63 254 LEU B N 1
ATOM 5852 C CA . LEU B 1 254 ? 28.170 -44.721 58.083 1.00 26.84 254 LEU B CA 1
ATOM 5853 C C . LEU B 1 254 ? 28.705 -43.348 58.497 1.00 26.55 254 LEU B C 1
ATOM 5854 O O . LEU B 1 254 ? 28.118 -42.322 58.162 1.00 23.61 254 LEU B O 1
ATOM 5859 N N . GLU B 1 255 ? 29.828 -43.347 59.215 1.00 26.65 255 GLU B N 1
ATOM 5860 C CA . GLU B 1 255 ? 30.470 -42.109 59.677 1.00 26.28 255 GLU B CA 1
ATOM 5861 C C . GLU B 1 255 ? 31.005 -41.266 58.518 1.00 27.12 255 GLU B C 1
ATOM 5862 O O . GLU B 1 255 ? 30.974 -40.039 58.576 1.00 30.26 255 GLU B O 1
ATOM 5868 N N . ALA B 1 256 ? 31.503 -41.930 57.477 1.00 28.27 256 ALA B N 1
ATOM 5869 C CA . ALA B 1 256 ? 31.948 -41.245 56.262 1.00 27.70 256 ALA B CA 1
ATOM 5870 C C . ALA B 1 256 ? 30.779 -40.516 55.596 1.00 29.12 256 ALA B C 1
ATOM 5871 O O . ALA B 1 256 ? 30.929 -39.385 55.119 1.00 28.73 256 ALA B O 1
ATOM 5873 N N . ALA B 1 257 ? 29.619 -41.172 55.575 1.00 30.02 257 ALA B N 1
ATOM 5874 C CA . ALA B 1 257 ? 28.385 -40.579 55.047 1.00 30.72 257 ALA B CA 1
ATOM 5875 C C . ALA B 1 257 ? 27.928 -39.399 55.905 1.00 31.22 257 ALA B C 1
ATOM 5876 O O . ALA B 1 257 ? 27.454 -38.385 55.385 1.00 31.52 257 ALA B O 1
ATOM 5878 N N . ARG B 1 258 ? 28.080 -39.543 57.218 1.00 31.44 258 ARG B N 1
ATOM 5879 C CA . ARG B 1 258 ? 27.740 -38.487 58.173 1.00 32.40 258 ARG B CA 1
ATOM 5880 C C . ARG B 1 258 ? 28.564 -37.224 57.923 1.00 32.36 258 ARG B C 1
ATOM 5881 O O . ARG B 1 258 ? 28.044 -36.105 57.964 1.00 31.88 258 ARG B O 1
ATOM 5889 N N . ILE B 1 259 ? 29.853 -37.423 57.671 1.00 30.71 259 ILE B N 1
ATOM 5890 C CA . ILE B 1 259 ? 30.774 -36.322 57.399 1.00 29.57 259 ILE B CA 1
ATOM 5891 C C . ILE B 1 259 ? 30.446 -35.651 56.064 1.00 30.59 259 ILE B C 1
ATOM 5892 O O . ILE B 1 259 ? 30.445 -34.426 55.970 1.00 30.42 259 ILE B O 1
ATOM 5897 N N . GLU B 1 260 ? 30.151 -36.459 55.048 1.00 31.83 260 GLU B N 1
ATOM 5898 C CA . GLU B 1 260 ? 29.761 -35.947 53.729 1.00 30.94 260 GLU B CA 1
ATOM 5899 C C . GLU B 1 260 ? 28.510 -35.069 53.789 1.00 30.39 260 GLU B C 1
ATOM 5900 O O . GLU B 1 260 ? 28.469 -33.996 53.186 1.00 32.52 260 GLU B O 1
ATOM 5906 N N . LEU B 1 261 ? 27.493 -35.534 54.506 1.00 29.40 261 LEU B N 1
ATOM 5907 C CA . LEU B 1 261 ? 26.237 -34.789 54.626 1.00 30.46 261 LEU B CA 1
ATOM 5908 C C . LEU B 1 261 ? 26.435 -33.488 55.411 1.00 29.48 261 LEU B C 1
ATOM 5909 O O . LEU B 1 261 ? 25.826 -32.467 55.095 1.00 27.20 261 LEU B O 1
ATOM 5914 N N . GLY B 1 262 ? 27.277 -33.542 56.441 1.00 29.47 262 GLY B N 1
ATOM 5915 C CA . GLY B 1 262 ? 27.580 -32.370 57.259 1.00 28.80 262 GLY B CA 1
ATOM 5916 C C . GLY B 1 262 ? 28.384 -31.334 56.496 1.00 29.02 262 GLY B C 1
ATOM 5917 O O . GLY B 1 262 ? 28.092 -30.141 56.563 1.00 27.07 262 GLY B O 1
ATOM 5926 N N . LYS B 1 264 ? 28.533 -31.099 53.202 1.00 30.98 264 LYS B N 1
ATOM 5927 C CA . LYS B 1 264 ? 27.673 -30.621 52.111 1.00 32.22 264 LYS B CA 1
ATOM 5928 C C . LYS B 1 264 ? 26.692 -29.557 52.597 1.00 31.83 264 LYS B C 1
ATOM 5929 O O . LYS B 1 264 ? 26.488 -28.538 51.936 1.00 31.05 264 LYS B O 1
ATOM 5935 N N . ARG B 1 265 ? 26.085 -29.807 53.753 1.00 31.66 265 ARG B N 1
ATOM 5936 C CA . ARG B 1 265 ? 25.155 -28.853 54.357 1.00 32.05 265 ARG B CA 1
ATOM 5937 C C . ARG B 1 265 ? 25.853 -27.548 54.692 1.00 31.26 265 ARG B C 1
ATOM 5938 O O . ARG B 1 265 ? 25.320 -26.474 54.441 1.00 31.46 265 ARG B O 1
ATOM 5946 N N . PHE B 1 266 ? 27.026 -27.663 55.305 1.00 30.20 266 PHE B N 1
ATOM 5947 C CA . PHE B 1 266 ? 27.820 -26.503 55.693 1.00 29.33 266 PHE B CA 1
ATOM 5948 C C . PHE B 1 266 ? 28.188 -25.683 54.462 1.00 29.61 266 PHE B C 1
ATOM 5949 O O . PHE B 1 266 ? 28.044 -24.460 54.455 1.00 31.12 266 PHE B O 1
ATOM 5957 N N . LEU B 1 267 ? 28.658 -26.374 53.428 1.00 30.48 267 LEU B N 1
ATOM 5958 C CA . LEU B 1 267 ? 29.048 -25.740 52.164 1.00 30.68 267 LEU B CA 1
ATOM 5959 C C . LEU B 1 267 ? 27.879 -25.030 51.475 1.00 31.85 267 LEU B C 1
ATOM 5960 O O . LEU B 1 267 ? 27.999 -23.876 51.049 1.00 33.91 267 LEU B O 1
ATOM 5965 N N . GLU B 1 268 ? 26.755 -25.728 51.370 1.00 31.69 268 GLU B N 1
ATOM 5966 C CA . GLU B 1 268 ? 25.566 -25.192 50.701 1.00 31.93 268 GLU B CA 1
ATOM 5967 C C . GLU B 1 268 ? 24.991 -23.978 51.425 1.00 31.38 268 GLU B C 1
ATOM 5968 O O . GLU B 1 268 ? 24.647 -22.977 50.797 1.00 32.74 268 GLU B O 1
ATOM 5974 N N . GLN B 1 269 ? 24.886 -24.077 52.746 1.00 30.21 269 GLN B N 1
ATOM 5975 C CA . GLN B 1 269 ? 24.315 -23.000 53.559 1.00 32.70 269 GLN B CA 1
ATOM 5976 C C . GLN B 1 269 ? 25.203 -21.754 53.576 1.00 32.57 269 GLN B C 1
ATOM 5977 O O . GLN B 1 269 ? 24.710 -20.635 53.703 1.00 36.36 269 GLN B O 1
ATOM 5983 N N . GLY B 1 270 ? 26.510 -21.957 53.441 1.00 32.03 270 GLY B N 1
ATOM 5984 C CA . GLY B 1 270 ? 27.466 -20.853 53.366 1.00 30.43 270 GLY B CA 1
ATOM 5985 C C . GLY B 1 270 ? 27.671 -20.308 51.960 1.00 30.44 270 GLY B C 1
ATOM 5986 O O . GLY B 1 270 ? 28.347 -19.297 51.777 1.00 33.17 270 GLY B O 1
ATOM 5987 N N . GLY B 1 271 ? 27.095 -20.979 50.965 1.00 30.70 271 GLY B N 1
ATOM 5988 C CA . GLY B 1 271 ? 27.240 -20.578 49.563 1.00 30.34 271 GLY B CA 1
ATOM 5989 C C . GLY B 1 271 ? 28.654 -20.758 49.032 1.00 29.75 271 GLY B C 1
ATOM 5990 O O . GLY B 1 271 ? 29.110 -19.991 48.181 1.00 27.00 271 GLY B O 1
ATOM 5991 N N . PHE B 1 272 ? 29.344 -21.778 49.532 1.00 28.56 272 PHE B N 1
ATOM 5992 C CA . PHE B 1 272 ? 30.730 -22.037 49.150 1.00 27.98 272 PHE B CA 1
ATOM 5993 C C . PHE B 1 272 ? 30.816 -22.872 47.879 1.00 26.24 272 PHE B C 1
ATOM 5994 O O . PHE B 1 272 ? 29.918 -23.651 47.570 1.00 26.35 272 PHE B O 1
ATOM 6002 N N . HIS B 1 273 ? 31.908 -22.683 47.150 1.00 26.61 273 HIS B N 1
ATOM 6003 C CA . HIS B 1 273 ? 32.152 -23.364 45.873 1.00 27.10 273 HIS B CA 1
ATOM 6004 C C . HIS B 1 273 ? 33.385 -24.229 45.898 1.00 27.06 273 HIS B C 1
ATOM 6005 O O . HIS B 1 273 ? 33.611 -25.030 44.984 1.00 28.40 273 HIS B O 1
ATOM 6012 N N . ALA B 1 274 ? 34.204 -24.067 46.934 1.00 24.26 274 ALA B N 1
ATOM 6013 C CA . ALA B 1 274 ? 35.396 -24.888 47.116 1.00 25.03 274 ALA B CA 1
ATOM 6014 C C . ALA B 1 274 ? 35.795 -24.898 48.583 1.00 25.48 274 ALA B C 1
ATOM 6015 O O . ALA B 1 274 ? 35.353 -24.049 49.360 1.00 26.99 274 ALA B O 1
ATOM 6017 N N . PHE B 1 275 ? 36.622 -25.869 48.962 1.00 25.71 275 PHE B N 1
ATOM 6018 C CA . PHE B 1 275 ? 37.042 -26.008 50.353 1.00 25.40 275 PHE B CA 1
ATOM 6019 C C . PHE B 1 275 ? 38.363 -26.749 50.508 1.00 24.45 275 PHE B C 1
ATOM 6020 O O . PHE B 1 275 ? 38.854 -27.381 49.577 1.00 23.00 275 PHE B O 1
ATOM 6028 N N . THR B 1 276 ? 38.930 -26.653 51.703 1.00 24.72 276 THR B N 1
ATOM 6029 C CA . THR B 1 276 ? 40.155 -27.368 52.043 1.00 25.28 276 THR B CA 1
ATOM 6030 C C . THR B 1 276 ? 40.034 -27.988 53.429 1.00 26.33 276 THR B C 1
ATOM 6031 O O . THR B 1 276 ? 39.254 -27.531 54.264 1.00 25.50 276 THR B O 1
ATOM 6035 N N . THR B 1 277 ? 40.823 -29.033 53.654 1.00 27.81 277 THR B N 1
ATOM 6036 C CA . THR B 1 277 ? 40.968 -29.647 54.970 1.00 26.34 277 THR B CA 1
ATOM 6037 C C . THR B 1 277 ? 42.439 -29.653 55.351 1.00 27.44 277 THR B C 1
ATOM 6038 O O . THR B 1 277 ? 43.304 -29.344 54.531 1.00 24.93 277 THR B O 1
ATOM 6042 N N . THR B 1 278 ? 42.713 -30.006 56.601 1.00 28.11 278 THR B N 1
ATOM 6043 C CA . THR B 1 278 ? 44.083 -30.226 57.060 1.00 26.36 278 THR B CA 1
ATOM 6044 C C . THR B 1 278 ? 44.112 -31.368 58.072 1.00 26.54 278 THR B C 1
ATOM 6045 O O . THR B 1 278 ? 43.402 -31.331 59.075 1.00 23.69 278 THR B O 1
ATOM 6049 N N . PHE B 1 279 ? 44.922 -32.387 57.793 1.00 27.57 279 PHE B N 1
ATOM 6050 C CA . PHE B 1 279 ? 44.994 -33.576 58.659 1.00 27.65 279 PHE B CA 1
ATOM 6051 C C . PHE B 1 279 ? 45.593 -33.275 60.036 1.00 28.17 279 PHE B C 1
ATOM 6052 O O . PHE B 1 279 ? 45.469 -34.082 60.953 1.00 28.85 279 PHE B O 1
ATOM 6060 N N . GLU B 1 280 ? 46.237 -32.114 60.167 1.00 30.48 280 GLU B N 1
ATOM 6061 C CA . GLU B 1 280 ? 46.785 -31.647 61.447 1.00 30.56 280 GLU B CA 1
ATOM 6062 C C . GLU B 1 280 ? 45.730 -30.985 62.352 1.00 30.04 280 GLU B C 1
ATOM 6063 O O . GLU B 1 280 ? 46.022 -30.640 63.495 1.00 31.25 280 GLU B O 1
ATOM 6069 N N . ASP B 1 281 ? 44.514 -30.807 61.841 1.00 28.56 281 ASP B N 1
ATOM 6070 C CA . ASP B 1 281 ? 43.402 -30.259 62.629 1.00 28.92 281 ASP B CA 1
ATOM 6071 C C . ASP B 1 281 ? 42.089 -30.976 62.291 1.00 29.47 281 ASP B C 1
ATOM 6072 O O . ASP B 1 281 ? 41.324 -30.532 61.430 1.00 27.23 281 ASP B O 1
ATOM 6077 N N . LEU B 1 282 ? 41.836 -32.081 62.988 1.00 29.29 282 LEU B N 1
ATOM 6078 C CA . LEU B 1 282 ? 40.616 -32.872 62.794 1.00 28.80 282 LEU B CA 1
ATOM 6079 C C . LEU B 1 282 ? 39.888 -33.130 64.114 1.00 30.39 282 LEU B C 1
ATOM 6080 O O . LEU B 1 282 ? 39.194 -34.138 64.264 1.00 29.48 282 LEU B O 1
ATOM 6085 N N . HIS B 1 283 ? 40.028 -32.208 65.064 1.00 31.21 283 HIS B N 1
ATOM 6086 C CA . HIS B 1 283 ? 39.377 -32.352 66.370 1.00 29.89 283 HIS B CA 1
ATOM 6087 C C . HIS B 1 283 ? 37.883 -32.386 66.242 1.00 29.51 283 HIS B C 1
ATOM 6088 O O . HIS B 1 283 ? 37.289 -31.506 65.618 1.00 27.79 283 HIS B O 1
ATOM 6095 N N . GLY B 1 284 ? 37.270 -33.411 66.832 1.00 27.80 284 GLY B N 1
ATOM 6096 C CA . GLY B 1 284 ? 35.821 -33.594 66.780 1.00 28.78 284 GLY B CA 1
ATOM 6097 C C . GLY B 1 284 ? 35.337 -34.463 65.631 1.00 27.52 284 GLY B C 1
ATOM 6098 O O . GLY B 1 284 ? 34.183 -34.879 65.615 1.00 27.51 284 GLY B O 1
ATOM 6099 N N . LEU B 1 285 ? 36.214 -34.736 64.668 1.00 27.84 285 LEU B N 1
ATOM 6100 C CA . LEU B 1 285 ? 35.872 -35.586 63.528 1.00 28.02 285 LEU B CA 1
ATOM 6101 C C . LEU B 1 285 ? 36.358 -37.008 63.769 1.00 27.93 285 LEU B C 1
ATOM 6102 O O . LEU B 1 285 ? 37.420 -37.218 64.357 1.00 27.93 285 LEU B O 1
ATOM 6107 N N . LYS B 1 286 ? 35.575 -37.980 63.312 1.00 28.09 286 LYS B N 1
ATOM 6108 C CA . LYS B 1 286 ? 35.915 -39.396 63.489 1.00 28.46 286 LYS B CA 1
ATOM 6109 C C . LYS B 1 286 ? 37.030 -39.834 62.541 1.00 29.76 286 LYS B C 1
ATOM 6110 O O . LYS B 1 286 ? 37.803 -40.739 62.860 1.00 30.00 286 LYS B O 1
ATOM 6112 N N . GLN B 1 287 ? 37.113 -39.185 61.383 1.00 28.91 287 GLN B N 1
ATOM 6113 C CA . GLN B 1 287 ? 38.118 -39.536 60.382 1.00 31.18 287 GLN B CA 1
ATOM 6114 C C . GLN B 1 287 ? 38.379 -38.400 59.403 1.00 32.04 287 GLN B C 1
ATOM 6115 O O . GLN B 1 287 ? 37.555 -37.500 59.232 1.00 35.25 287 GLN B O 1
ATOM 6121 N N . LEU B 1 288 ? 39.543 -38.451 58.765 1.00 26.93 288 LEU B N 1
ATOM 6122 C CA . LEU B 1 288 ? 39.867 -37.521 57.704 1.00 28.62 288 LEU B CA 1
ATOM 6123 C C . LEU B 1 288 ? 38.835 -37.684 56.590 1.00 28.93 288 LEU B C 1
ATOM 6124 O O . LEU B 1 288 ? 38.614 -38.800 56.127 1.00 30.29 288 LEU B O 1
ATOM 6129 N N . PRO B 1 289 ? 38.189 -36.576 56.168 1.00 28.33 289 PRO B N 1
ATOM 6130 C CA . PRO B 1 289 ? 37.243 -36.678 55.058 1.00 27.15 289 PRO B CA 1
ATOM 6131 C C . PRO B 1 289 ? 37.897 -37.224 53.793 1.00 27.81 289 PRO B C 1
ATOM 6132 O O . PRO B 1 289 ? 38.866 -36.650 53.299 1.00 28.14 289 PRO B O 1
ATOM 6136 N N . GLY B 1 290 ? 37.372 -38.337 53.291 1.00 19.40 290 GLY B N 1
ATOM 6137 C CA . GLY B 1 290 ? 37.925 -38.993 52.107 1.00 26.33 290 GLY B CA 1
ATOM 6138 C C . GLY B 1 290 ? 36.854 -39.197 51.061 1.00 27.22 290 GLY B C 1
ATOM 6139 O O . GLY B 1 290 ? 36.798 -38.477 50.067 1.00 29.66 290 GLY B O 1
ATOM 6140 N N . LEU B 1 291 ? 36.001 -40.184 51.297 1.00 27.72 291 LEU B N 1
ATOM 6141 C CA . LEU B 1 291 ? 34.853 -40.456 50.431 1.00 27.03 291 LEU B CA 1
ATOM 6142 C C . LEU B 1 291 ? 34.046 -39.169 50.215 1.00 26.51 291 LEU B C 1
ATOM 6143 O O . LEU B 1 291 ? 33.731 -38.809 49.081 1.00 23.28 291 LEU B O 1
ATOM 6148 N N . ALA B 1 292 ? 33.732 -38.486 51.314 1.00 26.84 292 ALA B N 1
ATOM 6149 C CA . ALA B 1 292 ? 32.966 -37.234 51.284 1.00 25.55 292 ALA B CA 1
ATOM 6150 C C . ALA B 1 292 ? 33.539 -36.239 50.285 1.00 25.25 292 ALA B C 1
ATOM 6151 O O . ALA B 1 292 ? 32.820 -35.706 49.438 1.00 24.31 292 ALA B O 1
ATOM 6153 N N . VAL B 1 293 ? 34.842 -36.008 50.391 1.00 25.72 293 VAL B N 1
ATOM 6154 C CA . VAL B 1 293 ? 35.545 -35.050 49.542 1.00 25.75 293 VAL B CA 1
ATOM 6155 C C . VAL B 1 293 ? 35.506 -35.474 48.067 1.00 25.92 293 VAL B C 1
ATOM 6156 O O . VAL B 1 293 ? 35.344 -34.637 47.173 1.00 24.48 293 VAL B O 1
ATOM 6160 N N . GLN B 1 294 ? 35.636 -36.775 47.823 1.00 25.88 294 GLN B N 1
ATOM 6161 C CA . GLN B 1 294 ? 35.635 -37.310 46.459 1.00 25.94 294 GLN B CA 1
ATOM 6162 C C . GLN B 1 294 ? 34.297 -37.095 45.745 1.00 26.33 294 GLN B C 1
ATOM 6163 O O . GLN B 1 294 ? 34.271 -36.691 44.580 1.00 26.24 294 GLN B O 1
ATOM 6169 N N . ARG B 1 295 ? 33.194 -37.360 46.445 1.00 26.41 295 ARG B N 1
ATOM 6170 C CA . ARG B 1 295 ? 31.851 -37.180 45.866 1.00 26.74 295 ARG B CA 1
ATOM 6171 C C . ARG B 1 295 ? 31.510 -35.695 45.720 1.00 26.15 295 ARG B C 1
ATOM 6172 O O . ARG B 1 295 ? 30.849 -35.295 44.764 1.00 26.64 295 ARG B O 1
ATOM 6180 N N . LEU B 1 296 ? 31.958 -34.885 46.675 1.00 25.57 296 LEU B N 1
ATOM 6181 C CA . LEU B 1 296 ? 31.774 -33.432 46.600 1.00 25.47 296 LEU B CA 1
ATOM 6182 C C . LEU B 1 296 ? 32.516 -32.855 45.393 1.00 25.67 296 LEU B C 1
ATOM 6183 O O . LEU B 1 296 ? 31.989 -31.995 44.683 1.00 26.09 296 LEU B O 1
ATOM 6196 N N . GLN B 1 298 ? 33.268 -34.565 42.667 1.00 26.02 298 GLN B N 1
ATOM 6197 C CA . GLN B 1 298 ? 32.483 -35.047 41.522 1.00 26.44 298 GLN B CA 1
ATOM 6198 C C . GLN B 1 298 ? 31.237 -34.189 41.277 1.00 26.09 298 GLN B C 1
ATOM 6199 O O . GLN B 1 298 ? 30.843 -33.964 40.130 1.00 25.47 298 GLN B O 1
ATOM 6205 N N . GLN B 1 299 ? 30.626 -33.722 42.363 1.00 24.99 299 GLN B N 1
ATOM 6206 C CA . GLN B 1 299 ? 29.448 -32.851 42.289 1.00 26.78 299 GLN B CA 1
ATOM 6207 C C . GLN B 1 299 ? 29.791 -31.400 41.911 1.00 27.10 299 GLN B C 1
ATOM 6208 O O . GLN B 1 299 ? 28.898 -30.556 41.815 1.00 28.09 299 GLN B O 1
ATOM 6214 N N . GLY B 1 300 ? 31.077 -31.118 41.704 1.00 26.94 300 GLY B N 1
ATOM 6215 C CA . GLY B 1 300 ? 31.523 -29.835 41.141 1.00 27.05 300 GLY B CA 1
ATOM 6216 C C . GLY B 1 300 ? 32.319 -28.939 42.080 1.00 27.30 300 GLY B C 1
ATOM 6217 O O . GLY B 1 300 ? 32.793 -27.878 41.672 1.00 28.05 300 GLY B O 1
ATOM 6218 N N . TYR B 1 301 ? 32.473 -29.355 43.334 1.00 26.89 301 TYR B N 1
ATOM 6219 C CA . TYR B 1 301 ? 33.201 -28.551 44.319 1.00 26.31 301 TYR B CA 1
ATOM 6220 C C . TYR B 1 301 ? 34.707 -28.585 44.081 1.00 25.67 301 TYR B C 1
ATOM 6221 O O . TYR B 1 301 ? 35.263 -29.598 43.653 1.00 24.79 301 TYR B O 1
ATOM 6230 N N . GLY B 1 302 ? 35.353 -27.457 44.353 1.00 24.89 302 GLY B N 1
ATOM 6231 C CA . GLY B 1 302 ? 36.806 -27.370 44.331 1.00 23.70 302 GLY B CA 1
ATOM 6232 C C . GLY B 1 302 ? 37.371 -27.881 45.640 1.00 22.53 302 GLY B C 1
ATOM 6233 O O . GLY B 1 302 ? 36.728 -27.780 46.688 1.00 20.45 302 GLY B O 1
ATOM 6234 N N . PHE B 1 303 ? 38.569 -28.448 45.575 1.00 21.30 303 PHE B N 1
ATOM 6235 C CA . PHE B 1 303 ? 39.225 -28.981 46.761 1.00 21.61 303 PHE B CA 1
ATOM 6236 C C . PHE B 1 303 ? 40.719 -29.166 46.563 1.00 20.71 303 PHE B C 1
ATOM 6237 O O . PHE B 1 303 ? 41.189 -29.448 45.465 1.00 20.47 303 PHE B O 1
ATOM 6245 N N . ALA B 1 304 ? 41.447 -29.003 47.658 1.00 22.36 304 ALA B N 1
ATOM 6246 C CA . ALA B 1 304 ? 42.855 -29.377 47.740 1.00 24.80 304 ALA B CA 1
ATOM 6247 C C . ALA B 1 304 ? 43.171 -29.705 49.191 1.00 25.77 304 ALA B C 1
ATOM 6248 O O . ALA B 1 304 ? 42.530 -29.190 50.107 1.00 26.86 304 ALA B O 1
ATOM 6250 N N . GLY B 1 305 ? 44.166 -30.556 49.395 1.00 26.40 305 GLY B N 1
ATOM 6251 C CA . GLY B 1 305 ? 44.516 -31.019 50.732 1.00 26.54 305 GLY B CA 1
ATOM 6252 C C . GLY B 1 305 ? 45.372 -30.027 51.494 1.00 25.71 305 GLY B C 1
ATOM 6253 O O . GLY B 1 305 ? 45.853 -29.040 50.938 1.00 25.97 305 GLY B O 1
ATOM 6254 N N . GLU B 1 306 ? 45.557 -30.319 52.777 1.00 26.53 306 GLU B N 1
ATOM 6255 C CA . GLU B 1 306 ? 46.368 -29.521 53.708 1.00 27.21 306 GLU B CA 1
ATOM 6256 C C . GLU B 1 306 ? 46.279 -27.996 53.541 1.00 25.91 306 GLU B C 1
ATOM 6257 O O . GLU B 1 306 ? 47.292 -27.292 53.480 1.00 24.84 306 GLU B O 1
ATOM 6263 N N . GLY B 1 307 ? 45.048 -27.497 53.494 1.00 25.84 307 GLY B N 1
ATOM 6264 C CA . GLY B 1 307 ? 44.783 -26.061 53.465 1.00 25.54 307 GLY B CA 1
ATOM 6265 C C . GLY B 1 307 ? 45.223 -25.346 52.201 1.00 25.52 307 GLY B C 1
ATOM 6266 O O . GLY B 1 307 ? 45.409 -24.128 52.211 1.00 25.55 307 GLY B O 1
ATOM 6267 N N . ASP B 1 308 ? 45.375 -26.095 51.114 1.00 26.01 308 ASP B N 1
ATOM 6268 C CA . ASP B 1 308 ? 45.890 -25.553 49.853 1.00 25.31 308 ASP B CA 1
ATOM 6269 C C . ASP B 1 308 ? 44.779 -24.862 49.059 1.00 24.28 308 ASP B C 1
ATOM 6270 O O . ASP B 1 308 ? 44.169 -25.451 48.165 1.00 21.55 308 ASP B O 1
ATOM 6275 N N . TRP B 1 309 ? 44.550 -23.594 49.381 1.00 22.09 309 TRP B N 1
ATOM 6276 C CA . TRP B 1 309 ? 43.430 -22.834 48.819 1.00 21.84 309 TRP B CA 1
ATOM 6277 C C . TRP B 1 309 ? 43.602 -22.455 47.365 1.00 21.41 309 TRP B C 1
ATOM 6278 O O . TRP B 1 309 ? 42.623 -22.383 46.626 1.00 22.56 309 TRP B O 1
ATOM 6289 N N . LYS B 1 310 ? 44.836 -22.216 46.931 1.00 21.56 310 LYS B N 1
ATOM 6290 C CA . LYS B 1 310 ? 45.093 -21.883 45.526 1.00 23.46 310 LYS B CA 1
ATOM 6291 C C . LYS B 1 310 ? 44.649 -23.012 44.584 1.00 22.94 310 LYS B C 1
ATOM 6292 O O . LYS B 1 310 ? 43.959 -22.770 43.592 1.00 21.15 310 LYS B O 1
ATOM 6298 N N . THR B 1 311 ? 45.039 -24.241 44.905 1.00 21.62 311 THR B N 1
ATOM 6299 C CA . THR B 1 311 ? 44.690 -25.401 44.081 1.00 21.45 311 THR B CA 1
ATOM 6300 C C . THR B 1 311 ? 43.203 -25.741 44.184 1.00 20.96 311 THR B C 1
ATOM 6301 O O . THR B 1 311 ? 42.579 -26.139 43.197 1.00 20.80 311 THR B O 1
ATOM 6305 N N . ALA B 1 312 ? 42.646 -25.587 45.382 1.00 21.55 312 ALA B N 1
ATOM 6306 C CA . ALA B 1 312 ? 41.210 -25.798 45.602 1.00 21.89 312 ALA B CA 1
ATOM 6307 C C . ALA B 1 312 ? 40.397 -24.843 44.736 1.00 22.07 312 ALA B C 1
ATOM 6308 O O . ALA B 1 312 ? 39.440 -25.247 44.074 1.00 21.08 312 ALA B O 1
ATOM 6310 N N . ALA B 1 313 ? 40.792 -23.574 44.741 1.00 22.52 313 ALA B N 1
ATOM 6311 C CA . ALA B 1 313 ? 40.161 -22.552 43.903 1.00 22.32 313 ALA B CA 1
ATOM 6312 C C . ALA B 1 313 ? 40.335 -22.892 42.427 1.00 21.16 313 ALA B C 1
ATOM 6313 O O . ALA B 1 313 ? 39.382 -22.820 41.650 1.00 24.29 313 ALA B O 1
ATOM 6315 N N . LEU B 1 314 ? 41.551 -23.282 42.059 1.00 20.31 314 LEU B N 1
ATOM 6316 C CA . LEU B 1 314 ? 41.874 -23.643 40.677 1.00 21.48 314 LEU B CA 1
ATOM 6317 C C . LEU B 1 314 ? 41.027 -24.828 40.198 1.00 22.13 314 LEU B C 1
ATOM 6318 O O . LEU B 1 314 ? 40.521 -24.814 39.077 1.00 24.77 314 LEU B O 1
ATOM 6323 N N . LEU B 1 315 ? 40.861 -25.837 41.050 1.00 21.32 315 LEU B N 1
ATOM 6324 C CA . LEU B 1 315 ? 40.043 -27.006 40.702 1.00 21.43 315 LEU B CA 1
ATOM 6325 C C . LEU B 1 315 ? 38.625 -26.579 40.321 1.00 22.34 315 LEU B C 1
ATOM 6326 O O . LEU B 1 315 ? 38.103 -26.988 39.286 1.00 24.97 315 LEU B O 1
ATOM 6331 N N . ARG B 1 316 ? 38.012 -25.759 41.170 1.00 21.78 316 ARG B N 1
ATOM 6332 C CA . ARG B 1 316 ? 36.659 -25.252 40.929 1.00 22.68 316 ARG B CA 1
ATOM 6333 C C . ARG B 1 316 ? 36.595 -24.471 39.618 1.00 23.08 316 ARG B C 1
ATOM 6334 O O . ARG B 1 316 ? 35.718 -24.705 38.783 1.00 24.50 316 ARG B O 1
ATOM 6342 N N . ILE B 1 317 ? 37.534 -23.543 39.458 1.00 22.63 317 ILE B N 1
ATOM 6343 C CA . ILE B 1 317 ? 37.652 -22.746 38.239 1.00 22.86 317 ILE B CA 1
ATOM 6344 C C . ILE B 1 317 ? 37.655 -23.645 37.008 1.00 23.09 317 ILE B C 1
ATOM 6345 O O . ILE B 1 317 ? 36.859 -23.455 36.094 1.00 25.37 317 ILE B O 1
ATOM 6358 N N . LYS B 1 319 ? 36.970 -26.900 36.763 1.00 21.60 319 LYS B N 1
ATOM 6359 C CA . LYS B 1 319 ? 35.741 -27.711 36.703 1.00 22.62 319 LYS B CA 1
ATOM 6360 C C . LYS B 1 319 ? 34.615 -26.938 36.030 1.00 23.69 319 LYS B C 1
ATOM 6361 O O . LYS B 1 319 ? 33.959 -27.454 35.123 1.00 25.33 319 LYS B O 1
ATOM 6367 N N . VAL B 1 320 ? 34.397 -25.706 36.484 1.00 24.10 320 VAL B N 1
ATOM 6368 C CA . VAL B 1 320 ? 33.396 -24.820 35.880 1.00 24.19 320 VAL B CA 1
ATOM 6369 C C . VAL B 1 320 ? 33.759 -24.508 34.428 1.00 23.68 320 VAL B C 1
ATOM 6370 O O . VAL B 1 320 ? 32.893 -24.479 33.555 1.00 24.36 320 VAL B O 1
ATOM 6382 N N . SER B 1 322 ? 35.248 -26.351 32.354 1.00 27.33 322 SER B N 1
ATOM 6383 C CA . SER B 1 322 ? 35.105 -27.527 31.490 1.00 28.13 322 SER B CA 1
ATOM 6384 C C . SER B 1 322 ? 33.654 -27.974 31.269 1.00 28.41 322 SER B C 1
ATOM 6385 O O . SER B 1 322 ? 33.418 -29.038 30.705 1.00 28.92 322 SER B O 1
ATOM 6388 N N . THR B 1 323 ? 32.693 -27.159 31.695 1.00 29.30 323 THR B N 1
ATOM 6389 C CA . THR B 1 323 ? 31.274 -27.504 31.568 1.00 29.05 323 THR B CA 1
ATOM 6390 C C . THR B 1 323 ? 30.887 -27.795 30.117 1.00 29.26 323 THR B C 1
ATOM 6391 O O . THR B 1 323 ? 31.139 -26.988 29.228 1.00 28.12 323 THR B O 1
ATOM 6395 N N . GLY B 1 324 ? 30.280 -28.957 29.894 1.00 30.51 324 GLY B N 1
ATOM 6396 C CA . GLY B 1 324 ? 29.831 -29.363 28.558 1.00 31.61 324 GLY B CA 1
ATOM 6397 C C . GLY B 1 324 ? 30.898 -30.011 27.686 1.00 31.18 324 GLY B C 1
ATOM 6398 O O . GLY B 1 324 ? 30.617 -30.396 26.553 1.00 34.87 324 GLY B O 1
ATOM 6399 N N . LEU B 1 325 ? 32.121 -30.115 28.204 1.00 30.56 325 LEU B N 1
ATOM 6400 C CA . LEU B 1 325 ? 33.217 -30.798 27.510 1.00 32.49 325 LEU B CA 1
ATOM 6401 C C . LEU B 1 325 ? 33.342 -32.220 28.034 1.00 34.95 325 LEU B C 1
ATOM 6402 O O . LEU B 1 325 ? 32.916 -32.518 29.154 1.00 37.30 325 LEU B O 1
ATOM 6407 N N . GLN B 1 326 ? 33.938 -33.103 27.237 1.00 38.77 326 GLN B N 1
ATOM 6408 C CA . GLN B 1 326 ? 34.046 -34.499 27.650 1.00 38.02 326 GLN B CA 1
ATOM 6409 C C . GLN B 1 326 ? 35.006 -34.532 28.823 1.00 36.99 326 GLN B C 1
ATOM 6410 O O . GLN B 1 326 ? 36.192 -34.211 28.688 1.00 33.84 326 GLN B O 1
ATOM 6416 N N . GLY B 1 327 ? 34.449 -34.963 29.952 1.00 37.68 327 GLY B N 1
ATOM 6417 C CA . GLY B 1 327 ? 34.843 -34.539 31.286 1.00 32.66 327 GLY B CA 1
ATOM 6418 C C . GLY B 1 327 ? 36.087 -35.129 31.880 1.00 29.04 327 GLY B C 1
ATOM 6419 O O . GLY B 1 327 ? 36.848 -35.837 31.220 1.00 31.29 327 GLY B O 1
ATOM 6420 N N . GLY B 1 328 ? 36.251 -34.810 33.159 1.00 18.78 328 GLY B N 1
ATOM 6421 C CA . GLY B 1 328 ? 37.260 -35.407 34.038 1.00 25.22 328 GLY B CA 1
ATOM 6422 C C . GLY B 1 328 ? 38.272 -34.358 34.460 1.00 26.18 328 GLY B C 1
ATOM 6423 O O . GLY B 1 328 ? 39.221 -34.110 33.739 1.00 26.88 328 GLY B O 1
ATOM 6424 N N . THR B 1 329 ? 38.045 -33.717 35.608 1.00 24.22 329 THR B N 1
ATOM 6425 C CA . THR B 1 329 ? 39.020 -32.796 36.201 1.00 23.37 329 THR B CA 1
ATOM 6426 C C . THR B 1 329 ? 39.117 -33.069 37.695 1.00 22.39 329 THR B C 1
ATOM 6427 O O . THR B 1 329 ? 38.091 -33.156 38.375 1.00 22.60 329 THR B O 1
ATOM 6431 N N . SER B 1 330 ? 40.345 -33.185 38.202 1.00 19.39 330 SER B N 1
ATOM 6432 C CA . SER B 1 330 ? 40.560 -33.625 39.579 1.00 20.42 330 SER B CA 1
ATOM 6433 C C . SER B 1 330 ? 41.750 -32.992 40.279 1.00 18.99 330 SER B C 1
ATOM 6434 O O . SER B 1 330 ? 42.721 -32.581 39.648 1.00 21.25 330 SER B O 1
ATOM 6437 N N . PHE B 1 331 ? 41.656 -32.941 41.603 1.00 17.63 331 PHE B N 1
ATOM 6438 C CA . PHE B 1 331 ? 42.809 -32.694 42.453 1.00 19.38 331 PHE B CA 1
ATOM 6439 C C . PHE B 1 331 ? 43.775 -33.865 42.280 1.00 19.85 331 PHE B C 1
ATOM 6440 O O . PHE B 1 331 ? 43.346 -35.013 42.135 1.00 18.83 331 PHE B O 1
ATOM 6456 N N . GLU B 1 333 ? 48.173 -35.249 42.955 1.00 22.40 333 GLU B N 1
ATOM 6457 C CA . GLU B 1 333 ? 49.524 -35.087 43.481 1.00 24.21 333 GLU B CA 1
ATOM 6458 C C . GLU B 1 333 ? 50.456 -36.148 42.907 1.00 25.95 333 GLU B C 1
ATOM 6459 O O . GLU B 1 333 ? 50.090 -37.323 42.822 1.00 25.91 333 GLU B O 1
ATOM 6465 N N . ASP B 1 334 ? 51.667 -35.737 42.539 1.00 26.97 334 ASP B N 1
ATOM 6466 C CA . ASP B 1 334 ? 52.673 -36.679 42.039 1.00 28.44 334 ASP B CA 1
ATOM 6467 C C . ASP B 1 334 ? 53.173 -37.551 43.200 1.00 28.67 334 ASP B C 1
ATOM 6468 O O . ASP B 1 334 ? 53.913 -37.076 44.057 1.00 25.16 334 ASP B O 1
ATOM 6473 N N . TYR B 1 335 ? 52.764 -38.820 43.226 1.00 29.57 335 TYR B N 1
ATOM 6474 C CA . TYR B 1 335 ? 53.060 -39.706 44.370 1.00 29.92 335 TYR B CA 1
ATOM 6475 C C . TYR B 1 335 ? 54.394 -40.448 44.222 1.00 28.91 335 TYR B C 1
ATOM 6476 O O . TYR B 1 335 ? 55.253 -40.370 45.105 1.00 29.70 335 TYR B O 1
ATOM 6485 N N . THR B 1 336 ? 54.563 -41.166 43.115 1.00 27.71 336 THR B N 1
ATOM 6486 C CA . THR B 1 336 ? 55.794 -41.927 42.874 1.00 27.09 336 THR B CA 1
ATOM 6487 C C . THR B 1 336 ? 56.075 -42.108 41.382 1.00 25.68 336 THR B C 1
ATOM 6488 O O . THR B 1 336 ? 55.206 -41.880 40.540 1.00 24.70 336 THR B O 1
ATOM 6492 N N . TYR B 1 337 ? 57.300 -42.525 41.076 1.00 26.11 337 TYR B N 1
ATOM 6493 C CA . TYR B 1 337 ? 57.760 -42.689 39.694 1.00 28.36 337 TYR B CA 1
ATOM 6494 C C . TYR B 1 337 ? 58.053 -44.138 39.334 1.00 28.96 337 TYR B C 1
ATOM 6495 O O . TYR B 1 337 ? 58.307 -44.981 40.194 1.00 27.34 337 TYR B O 1
ATOM 6504 N N . HIS B 1 338 ? 58.028 -44.395 38.033 1.00 30.17 338 HIS B N 1
ATOM 6505 C CA . HIS B 1 338 ? 58.503 -45.640 37.465 1.00 29.97 338 HIS B CA 1
ATOM 6506 C C . HIS B 1 338 ? 59.604 -45.298 36.508 1.00 30.31 338 HIS B C 1
ATOM 6507 O O . HIS B 1 338 ? 59.349 -44.725 35.450 1.00 30.63 338 HIS B O 1
ATOM 6514 N N . PHE B 1 339 ? 60.841 -45.612 36.886 1.00 30.19 339 PHE B N 1
ATOM 6515 C CA . PHE B 1 339 ? 61.999 -45.353 36.028 1.00 31.35 339 PHE B CA 1
ATOM 6516 C C . PHE B 1 339 ? 62.304 -46.560 35.143 1.00 31.89 339 PHE B C 1
ATOM 6517 O O . PHE B 1 339 ? 62.670 -47.629 35.636 1.00 29.72 339 PHE B O 1
ATOM 6525 N N . GLU B 1 340 ? 62.148 -46.371 33.835 1.00 33.66 340 GLU B N 1
ATOM 6526 C CA . GLU B 1 340 ? 62.431 -47.417 32.851 1.00 33.16 340 GLU B CA 1
ATOM 6527 C C . GLU B 1 340 ? 62.706 -46.799 31.486 1.00 33.43 340 GLU B C 1
ATOM 6528 O O . GLU B 1 340 ? 61.942 -45.952 31.013 1.00 34.61 340 GLU B O 1
ATOM 6534 N N . LYS B 1 341 ? 63.796 -47.236 30.862 1.00 29.29 341 LYS B N 1
ATOM 6535 C CA . LYS B 1 341 ? 64.206 -46.738 29.555 1.00 35.68 341 LYS B CA 1
ATOM 6536 C C . LYS B 1 341 ? 63.060 -46.843 28.545 1.00 35.37 341 LYS B C 1
ATOM 6537 O O . LYS B 1 341 ? 62.541 -47.928 28.292 1.00 32.96 341 LYS B O 1
ATOM 6543 N N . GLY B 1 342 ? 62.658 -45.698 27.996 1.00 34.98 342 GLY B N 1
ATOM 6544 C CA . GLY B 1 342 ? 61.573 -45.637 27.012 1.00 34.20 342 GLY B CA 1
ATOM 6545 C C . GLY B 1 342 ? 60.168 -45.745 27.588 1.00 33.83 342 GLY B C 1
ATOM 6546 O O . GLY B 1 342 ? 59.184 -45.687 26.846 1.00 33.98 342 GLY B O 1
ATOM 6547 N N . ASN B 1 343 ? 60.064 -45.881 28.906 1.00 31.02 343 ASN B N 1
ATOM 6548 C CA . ASN B 1 343 ? 58.766 -46.034 29.558 1.00 32.74 343 ASN B CA 1
ATOM 6549 C C . ASN B 1 343 ? 58.778 -45.452 30.972 1.00 31.81 343 ASN B C 1
ATOM 6550 O O . ASN B 1 343 ? 58.353 -46.100 31.928 1.00 31.45 343 ASN B O 1
ATOM 6555 N N . ASP B 1 344 ? 59.277 -44.223 31.093 1.00 31.56 344 ASP B N 1
ATOM 6556 C CA . ASP B 1 344 ? 59.240 -43.497 32.365 1.00 31.36 344 ASP B CA 1
ATOM 6557 C C . ASP B 1 344 ? 57.813 -43.040 32.638 1.00 30.01 344 ASP B C 1
ATOM 6558 O O . ASP B 1 344 ? 57.228 -42.320 31.829 1.00 33.23 344 ASP B O 1
ATOM 6563 N N . LEU B 1 345 ? 57.261 -43.459 33.773 1.00 28.00 345 LEU B N 1
ATOM 6564 C CA . LEU B 1 345 ? 55.888 -43.114 34.145 1.00 29.94 345 LEU B CA 1
ATOM 6565 C C . LEU B 1 345 ? 55.828 -42.386 35.487 1.00 29.85 345 LEU B C 1
ATOM 6566 O O . LEU B 1 345 ? 56.701 -42.554 36.343 1.00 31.68 345 LEU B O 1
ATOM 6571 N N . VAL B 1 346 ? 54.788 -41.571 35.650 1.00 28.64 346 VAL B N 1
ATOM 6572 C CA . VAL B 1 346 ? 54.487 -40.910 36.917 1.00 27.90 346 VAL B CA 1
ATOM 6573 C C . VAL B 1 346 ? 53.170 -41.476 37.445 1.00 27.38 346 VAL B C 1
ATOM 6574 O O . VAL B 1 346 ? 52.156 -41.468 36.742 1.00 28.68 346 VAL B O 1
ATOM 6578 N N . LEU B 1 347 ? 53.184 -41.969 38.679 1.00 27.82 347 LEU B N 1
ATOM 6579 C CA . LEU B 1 347 ? 51.951 -42.386 39.347 1.00 29.06 347 LEU B CA 1
ATOM 6580 C C . LEU B 1 347 ? 51.435 -41.225 40.190 1.00 29.80 347 LEU B C 1
ATOM 6581 O O . LEU B 1 347 ? 52.162 -40.686 41.026 1.00 27.37 347 LEU B O 1
ATOM 6586 N N . GLY B 1 348 ? 50.181 -40.845 39.959 1.00 29.28 348 GLY B N 1
ATOM 6587 C CA . GLY B 1 348 ? 49.553 -39.738 40.678 1.00 27.76 348 GLY B CA 1
ATOM 6588 C C . GLY B 1 348 ? 48.411 -40.200 41.563 1.00 27.52 348 GLY B C 1
ATOM 6589 O O . GLY B 1 348 ? 47.641 -41.084 41.184 1.00 29.95 348 GLY B O 1
ATOM 6590 N N . SER B 1 349 ? 48.301 -39.595 42.744 1.00 26.22 349 SER B N 1
ATOM 6591 C CA . SER B 1 349 ? 47.229 -39.911 43.691 1.00 27.70 349 SER B CA 1
ATOM 6592 C C . SER B 1 349 ? 47.145 -38.857 44.800 1.00 27.52 349 SER B C 1
ATOM 6593 O O . SER B 1 349 ? 47.717 -37.774 44.692 1.00 27.83 349 SER B O 1
ATOM 6596 N N . HIS B 1 350 ? 46.393 -39.167 45.848 1.00 28.09 350 HIS B N 1
ATOM 6597 C CA . HIS B 1 350 ? 46.502 -38.448 47.122 1.00 28.76 350 HIS B CA 1
ATOM 6598 C C . HIS B 1 350 ? 46.101 -39.372 48.232 1.00 28.35 350 HIS B C 1
ATOM 6599 O O . HIS B 1 350 ? 45.416 -40.377 47.995 1.00 31.81 350 HIS B O 1
ATOM 6614 N N . LEU B 1 352 ? 43.832 -39.692 50.163 1.00 27.73 352 LEU B N 1
ATOM 6615 C CA . LEU B 1 352 ? 42.456 -40.192 49.978 1.00 26.28 352 LEU B CA 1
ATOM 6616 C C . LEU B 1 352 ? 41.716 -39.567 48.779 1.00 27.65 352 LEU B C 1
ATOM 6617 O O . LEU B 1 352 ? 40.997 -40.255 48.054 1.00 26.58 352 LEU B O 1
ATOM 6622 N N . GLU B 1 353 ? 41.923 -38.273 48.563 1.00 28.95 353 GLU B N 1
ATOM 6623 C CA . GLU B 1 353 ? 40.974 -37.431 47.824 1.00 29.02 353 GLU B CA 1
ATOM 6624 C C . GLU B 1 353 ? 41.299 -37.312 46.333 1.00 29.01 353 GLU B C 1
ATOM 6625 O O . GLU B 1 353 ? 41.921 -36.342 45.900 1.00 27.92 353 GLU B O 1
ATOM 6631 N N . VAL B 1 354 ? 40.863 -38.305 45.559 1.00 30.09 354 VAL B N 1
ATOM 6632 C CA . VAL B 1 354 ? 40.949 -38.264 44.094 1.00 29.06 354 VAL B CA 1
ATOM 6633 C C . VAL B 1 354 ? 39.535 -38.295 43.518 1.00 28.90 354 VAL B C 1
ATOM 6634 O O . VAL B 1 354 ? 38.716 -39.117 43.921 1.00 30.31 354 VAL B O 1
ATOM 6638 N N . CYS B 1 355 ? 39.254 -37.396 42.578 1.00 28.14 355 CYS B N 1
ATOM 6639 C CA . CYS B 1 355 ? 37.895 -37.232 42.047 1.00 28.89 355 CYS B CA 1
ATOM 6640 C C . CYS B 1 355 ? 37.538 -38.324 41.035 1.00 29.78 355 CYS B C 1
ATOM 6641 O O . CYS B 1 355 ? 38.255 -38.512 40.054 1.00 28.33 355 CYS B O 1
ATOM 6644 N N . PRO B 1 356 ? 36.405 -39.020 41.250 1.00 29.48 356 PRO B N 1
ATOM 6645 C CA . PRO B 1 356 ? 35.978 -40.098 40.344 1.00 29.36 356 PRO B CA 1
ATOM 6646 C C . PRO B 1 356 ? 35.475 -39.634 38.968 1.00 29.20 356 PRO B C 1
ATOM 6647 O O . PRO B 1 356 ? 35.152 -40.471 38.126 1.00 28.15 356 PRO B O 1
ATOM 6651 N N . SER B 1 357 ? 35.423 -38.321 38.743 1.00 29.89 357 SER B N 1
ATOM 6652 C CA . SER B 1 357 ? 35.070 -37.767 37.430 1.00 27.93 357 SER B CA 1
ATOM 6653 C C . SER B 1 357 ? 36.035 -38.226 36.330 1.00 27.15 357 SER B C 1
ATOM 6654 O O . SER B 1 357 ? 35.658 -38.291 35.159 1.00 25.30 357 SER B O 1
ATOM 6657 N N . ILE B 1 358 ? 37.273 -38.535 36.717 1.00 27.42 358 ILE B N 1
ATOM 6658 C CA . ILE B 1 358 ? 38.294 -39.057 35.790 1.00 28.75 358 ILE B CA 1
ATOM 6659 C C . ILE B 1 358 ? 38.358 -40.597 35.759 1.00 29.39 358 ILE B C 1
ATOM 6660 O O . ILE B 1 358 ? 39.226 -41.170 35.098 1.00 26.99 358 ILE B O 1
ATOM 6665 N N . ALA B 1 359 ? 37.462 -41.257 36.484 1.00 30.45 359 ALA B N 1
ATOM 6666 C CA . ALA B 1 359 ? 37.486 -42.722 36.596 1.00 31.98 359 ALA B CA 1
ATOM 6667 C C . ALA B 1 359 ? 37.090 -43.400 35.290 1.00 32.65 359 ALA B C 1
ATOM 6668 O O . ALA B 1 359 ? 36.328 -42.847 34.497 1.00 31.06 359 ALA B O 1
ATOM 6670 N N . VAL B 1 360 ? 37.619 -44.599 35.076 1.00 35.75 360 VAL B N 1
ATOM 6671 C CA . VAL B 1 360 ? 37.281 -45.392 33.893 1.00 34.24 360 VAL B CA 1
ATOM 6672 C C . VAL B 1 360 ? 36.160 -46.352 34.229 1.00 39.44 360 VAL B C 1
ATOM 6673 O O . VAL B 1 360 ? 35.178 -46.479 33.491 1.00 44.60 360 VAL B O 1
ATOM 6677 N N . GLU B 1 361 ? 36.341 -47.058 35.337 1.00 42.83 361 GLU B N 1
ATOM 6678 C CA . GLU B 1 361 ? 35.352 -48.024 35.802 1.00 46.05 361 GLU B CA 1
ATOM 6679 C C . GLU B 1 361 ? 34.068 -47.272 36.088 1.00 46.48 361 GLU B C 1
ATOM 6680 O O . GLU B 1 361 ? 34.088 -46.187 36.686 1.00 46.45 361 GLU B O 1
ATOM 6686 N N . GLU B 1 362 ? 32.949 -47.839 35.650 1.00 43.91 362 GLU B N 1
ATOM 6687 C CA . GLU B 1 362 ? 31.661 -47.223 35.918 1.00 39.40 362 GLU B CA 1
ATOM 6688 C C . GLU B 1 362 ? 31.343 -47.313 37.401 1.00 41.20 362 GLU B C 1
ATOM 6689 O O . GLU B 1 362 ? 30.568 -46.504 37.910 1.00 38.78 362 GLU B O 1
ATOM 6695 N N . LYS B 1 363 ? 31.922 -48.309 38.073 1.00 44.95 363 LYS B N 1
ATOM 6696 C CA . LYS B 1 363 ? 31.709 -48.486 39.500 1.00 37.83 363 LYS B CA 1
ATOM 6697 C C . LYS B 1 363 ? 33.024 -48.618 40.240 1.00 38.33 363 LYS B C 1
ATOM 6698 O O . LYS B 1 363 ? 33.659 -49.672 40.212 1.00 39.78 363 LYS B O 1
ATOM 6704 N N . PRO B 1 364 ? 33.446 -47.530 40.887 1.00 32.53 364 PRO B N 1
ATOM 6705 C CA . PRO B 1 364 ? 34.616 -47.550 41.736 1.00 32.07 364 PRO B CA 1
ATOM 6706 C C . PRO B 1 364 ? 34.421 -48.471 42.916 1.00 32.02 364 PRO B C 1
ATOM 6707 O O . PRO B 1 364 ? 33.294 -48.813 43.257 1.00 31.86 364 PRO B O 1
ATOM 6711 N N . ILE B 1 365 ? 35.524 -48.850 43.539 1.00 32.03 365 ILE B N 1
ATOM 6712 C CA . ILE B 1 365 ? 35.485 -49.651 44.747 1.00 29.69 365 ILE B CA 1
ATOM 6713 C C . ILE B 1 365 ? 35.375 -48.691 45.910 1.00 29.90 365 ILE B C 1
ATOM 6714 O O . ILE B 1 365 ? 35.982 -47.631 45.889 1.00 31.36 365 ILE B O 1
ATOM 6719 N N . LEU B 1 366 ? 34.594 -49.064 46.915 1.00 29.89 366 LEU B N 1
ATOM 6720 C CA . LEU B 1 366 ? 34.447 -48.262 48.118 1.00 28.28 366 LEU B CA 1
ATOM 6721 C C . LEU B 1 366 ? 34.986 -49.056 49.299 1.00 28.95 366 LEU B C 1
ATOM 6722 O O . LEU B 1 366 ? 34.280 -49.861 49.915 1.00 32.34 366 LEU B O 1
ATOM 6727 N N . ASP B 1 367 ? 36.255 -48.833 49.601 1.00 28.79 367 ASP B N 1
ATOM 6728 C CA . ASP B 1 367 ? 36.919 -49.559 50.667 1.00 28.16 367 ASP B CA 1
ATOM 6729 C C . ASP B 1 367 ? 37.126 -48.691 51.900 1.00 28.02 367 ASP B C 1
ATOM 6730 O O . ASP B 1 367 ? 36.856 -47.487 51.900 1.00 28.41 367 ASP B O 1
ATOM 6735 N N . VAL B 1 368 ? 37.620 -49.333 52.953 1.00 29.95 368 VAL B N 1
ATOM 6736 C CA . VAL B 1 368 ? 37.950 -48.677 54.214 1.00 31.45 368 VAL B CA 1
ATOM 6737 C C . VAL B 1 368 ? 39.194 -49.340 54.780 1.00 33.50 368 VAL B C 1
ATOM 6738 O O . VAL B 1 368 ? 39.285 -50.570 54.807 1.00 32.92 368 VAL B O 1
ATOM 6742 N N . GLN B 1 369 ? 40.142 -48.537 55.252 1.00 35.85 369 GLN B N 1
ATOM 6743 C CA . GLN B 1 369 ? 41.428 -49.071 55.674 1.00 31.47 369 GLN B CA 1
ATOM 6744 C C . GLN B 1 369 ? 42.147 -48.113 56.588 1.00 34.71 369 GLN B C 1
ATOM 6745 O O . GLN B 1 369 ? 41.609 -47.075 56.959 1.00 39.62 369 GLN B O 1
ATOM 6751 N N . HIS B 1 370 ? 43.403 -48.430 56.883 1.00 36.92 370 HIS B N 1
ATOM 6752 C CA . HIS B 1 370 ? 44.152 -47.692 57.866 1.00 36.65 370 HIS B CA 1
ATOM 6753 C C . HIS B 1 370 ? 44.859 -46.545 57.219 1.00 34.51 370 HIS B C 1
ATOM 6754 O O . HIS B 1 370 ? 45.522 -46.713 56.198 1.00 38.06 370 HIS B O 1
ATOM 6761 N N . LEU B 1 371 ? 44.672 -45.359 57.789 1.00 32.19 371 LEU B N 1
ATOM 6762 C CA . LEU B 1 371 ? 45.489 -44.185 57.478 1.00 31.98 371 LEU B CA 1
ATOM 6763 C C . LEU B 1 371 ? 46.128 -43.628 58.745 1.00 30.77 371 LEU B C 1
ATOM 6764 O O . LEU B 1 371 ? 45.437 -43.082 59.606 1.00 32.81 371 LEU B O 1
ATOM 6769 N N . GLY B 1 372 ? 47.457 -43.769 58.840 1.00 28.29 372 GLY B N 1
ATOM 6770 C CA . GLY B 1 372 ? 48.218 -43.264 59.978 1.00 31.42 372 GLY B CA 1
ATOM 6771 C C . GLY B 1 372 ? 48.218 -41.741 60.040 1.00 32.33 372 GLY B C 1
ATOM 6772 O O . GLY B 1 372 ? 47.959 -41.151 61.099 1.00 32.19 372 GLY B O 1
ATOM 6773 N N . ILE B 1 373 ? 48.483 -41.102 58.899 1.00 33.60 373 ILE B N 1
ATOM 6774 C CA . ILE B 1 373 ? 48.538 -39.629 58.833 1.00 33.42 373 ILE B CA 1
ATOM 6775 C C . ILE B 1 373 ? 47.222 -39.029 59.335 1.00 34.03 373 ILE B C 1
ATOM 6776 O O . ILE B 1 373 ? 46.152 -39.385 58.851 1.00 33.52 373 ILE B O 1
ATOM 6781 N N . GLY B 1 374 ? 47.315 -38.150 60.333 1.00 33.22 374 GLY B N 1
ATOM 6782 C CA . GLY B 1 374 ? 46.135 -37.547 60.971 1.00 32.93 374 GLY B CA 1
ATOM 6783 C C . GLY B 1 374 ? 45.708 -38.232 62.265 1.00 32.00 374 GLY B C 1
ATOM 6784 O O . GLY B 1 374 ? 45.069 -37.613 63.118 1.00 27.26 374 GLY B O 1
ATOM 6785 N N . GLY B 1 375 ? 46.053 -39.510 62.408 1.00 31.11 375 GLY B N 1
ATOM 6786 C CA . GLY B 1 375 ? 45.789 -40.266 63.636 1.00 31.16 375 GLY B CA 1
ATOM 6787 C C . GLY B 1 375 ? 44.319 -40.390 64.000 1.00 31.41 375 GLY B C 1
ATOM 6788 O O . GLY B 1 375 ? 43.928 -40.158 65.147 1.00 35.43 375 GLY B O 1
ATOM 6789 N N . LYS B 1 376 ? 43.510 -40.765 63.015 1.00 32.03 376 LYS B N 1
ATOM 6790 C CA . LYS B 1 376 ? 42.065 -40.899 63.194 1.00 31.91 376 LYS B CA 1
ATOM 6791 C C . LYS B 1 376 ? 41.593 -42.279 62.751 1.00 31.90 376 LYS B C 1
ATOM 6792 O O . LYS B 1 376 ? 42.408 -43.137 62.406 1.00 30.34 376 LYS B O 1
ATOM 6798 N N . ASP B 1 377 ? 40.280 -42.499 62.790 1.00 33.74 377 ASP B N 1
ATOM 6799 C CA . ASP B 1 377 ? 39.701 -43.790 62.398 1.00 33.55 377 ASP B CA 1
ATOM 6800 C C . ASP B 1 377 ? 39.971 -44.099 60.932 1.00 32.12 377 ASP B C 1
ATOM 6801 O O . ASP B 1 377 ? 40.262 -43.208 60.135 1.00 31.15 377 ASP B O 1
ATOM 6806 N N . ASP B 1 378 ? 39.857 -45.376 60.593 1.00 32.01 378 ASP B N 1
ATOM 6807 C CA . ASP B 1 378 ? 40.084 -45.834 59.233 1.00 32.93 378 ASP B CA 1
ATOM 6808 C C . ASP B 1 378 ? 39.036 -45.206 58.315 1.00 32.49 378 ASP B C 1
ATOM 6809 O O . ASP B 1 378 ? 37.845 -45.483 58.466 1.00 30.30 378 ASP B O 1
ATOM 6814 N N . PRO B 1 379 ? 39.467 -44.332 57.379 1.00 32.27 379 PRO B N 1
ATOM 6815 C CA . PRO B 1 379 ? 38.485 -43.601 56.582 1.00 30.74 379 PRO B CA 1
ATOM 6816 C C . PRO B 1 379 ? 38.052 -44.336 55.320 1.00 28.85 379 PRO B C 1
ATOM 6817 O O . PRO B 1 379 ? 38.836 -45.082 54.737 1.00 26.11 379 PRO B O 1
ATOM 6821 N N . ALA B 1 380 ? 36.810 -44.098 54.907 1.00 27.75 380 ALA B N 1
ATOM 6822 C CA . ALA B 1 380 ? 36.282 -44.647 53.667 1.00 28.22 380 ALA B CA 1
ATOM 6823 C C . ALA B 1 380 ? 36.814 -43.860 52.475 1.00 28.86 380 ALA B C 1
ATOM 6824 O O . ALA B 1 380 ? 37.022 -42.647 52.562 1.00 28.66 380 ALA B O 1
ATOM 6826 N N . ARG B 1 381 ? 37.038 -44.556 51.365 1.00 29.06 381 ARG B N 1
ATOM 6827 C CA . ARG B 1 381 ? 37.472 -43.906 50.127 1.00 28.81 381 ARG B CA 1
ATOM 6828 C C . ARG B 1 381 ? 37.028 -44.684 48.897 1.00 28.94 381 ARG B C 1
ATOM 6829 O O . ARG B 1 381 ? 36.703 -45.863 48.990 1.00 28.33 381 ARG B O 1
ATOM 6837 N N . LEU B 1 382 ? 37.028 -44.006 47.752 1.00 30.83 382 LEU B N 1
ATOM 6838 C CA . LEU B 1 382 ? 36.767 -44.644 46.463 1.00 29.48 382 LEU B CA 1
ATOM 6839 C C . LEU B 1 382 ? 38.084 -44.979 45.775 1.00 30.82 382 LEU B C 1
ATOM 6840 O O . LEU B 1 382 ? 38.937 -44.107 45.599 1.00 32.79 382 LEU B O 1
ATOM 6845 N N . ILE B 1 383 ? 38.236 -46.243 45.390 1.00 31.10 383 ILE B N 1
ATOM 6846 C CA . ILE B 1 383 ? 39.423 -46.718 44.675 1.00 30.87 383 ILE B CA 1
ATOM 6847 C C . ILE B 1 383 ? 39.057 -46.985 43.220 1.00 30.07 383 ILE B C 1
ATOM 6848 O O . ILE B 1 383 ? 38.038 -47.613 42.939 1.00 33.55 383 ILE B O 1
ATOM 6853 N N . PHE B 1 384 ? 39.892 -46.499 42.306 1.00 29.16 384 PHE B N 1
ATOM 6854 C CA . PHE B 1 384 ? 39.647 -46.630 40.868 1.00 30.06 384 PHE B CA 1
ATOM 6855 C C . PHE B 1 384 ? 40.888 -46.312 40.030 1.00 29.08 384 PHE B C 1
ATOM 6856 O O . PHE B 1 384 ? 41.835 -45.688 40.507 1.00 28.20 384 PHE B O 1
ATOM 6864 N N . ASN B 1 385 ? 40.866 -46.760 38.779 1.00 28.78 385 ASN B N 1
ATOM 6865 C CA . ASN B 1 385 ? 41.871 -46.390 37.782 1.00 29.61 385 ASN B CA 1
ATOM 6866 C C . ASN B 1 385 ? 41.412 -45.151 37.017 1.00 29.63 385 ASN B C 1
ATOM 6867 O O . ASN B 1 385 ? 40.222 -44.830 36.991 1.00 29.93 385 ASN B O 1
ATOM 6872 N N . THR B 1 386 ? 42.364 -44.465 36.394 1.00 28.51 386 THR B N 1
ATOM 6873 C CA . THR B 1 386 ? 42.084 -43.239 35.634 1.00 28.00 386 THR B CA 1
ATOM 6874 C C . THR B 1 386 ? 41.972 -43.531 34.140 1.00 27.54 386 THR B C 1
ATOM 6875 O O . THR B 1 386 ? 42.645 -44.416 33.632 1.00 25.77 386 THR B O 1
ATOM 6879 N N . GLN B 1 387 ? 41.135 -42.768 33.439 1.00 30.20 387 GLN B N 1
ATOM 6880 C CA . GLN B 1 387 ? 40.933 -42.969 31.998 1.00 31.39 387 GLN B CA 1
ATOM 6881 C C . GLN B 1 387 ? 42.183 -42.643 31.182 1.00 31.45 387 GLN B C 1
ATOM 6882 O O . GLN B 1 387 ? 43.086 -41.946 31.647 1.00 31.94 387 GLN B O 1
ATOM 6888 N N . THR B 1 388 ? 42.205 -43.147 29.954 1.00 32.06 388 THR B N 1
ATOM 6889 C CA . THR B 1 388 ? 43.361 -43.033 29.062 1.00 32.29 388 THR B CA 1
ATOM 6890 C C . THR B 1 388 ? 43.185 -41.866 28.096 1.00 32.23 388 THR B C 1
ATOM 6891 O O . THR B 1 388 ? 42.087 -41.637 27.594 1.00 37.83 388 THR B O 1
ATOM 6895 N N . GLY B 1 389 ? 44.269 -41.144 27.823 1.00 29.52 389 GLY B N 1
ATOM 6896 C CA . GLY B 1 389 ? 44.269 -40.112 26.779 1.00 30.07 389 GLY B CA 1
ATOM 6897 C C . GLY B 1 389 ? 45.076 -38.872 27.127 1.00 29.57 389 GLY B C 1
ATOM 6898 O O . GLY B 1 389 ? 45.711 -38.814 28.185 1.00 29.15 389 GLY B O 1
ATOM 6899 N N . PRO B 1 390 ? 45.059 -37.865 26.233 1.00 28.92 390 PRO B N 1
ATOM 6900 C CA . PRO B 1 390 ? 45.767 -36.614 26.493 1.00 27.64 390 PRO B CA 1
ATOM 6901 C C . PRO B 1 390 ? 45.181 -35.862 27.679 1.00 26.42 390 PRO B C 1
ATOM 6902 O O . PRO B 1 390 ? 43.964 -35.799 27.831 1.00 29.41 390 PRO B O 1
ATOM 6906 N N . ALA B 1 391 ? 46.050 -35.307 28.512 1.00 22.64 391 ALA B N 1
ATOM 6907 C CA . ALA B 1 391 ? 45.613 -34.514 29.650 1.00 23.65 391 ALA B CA 1
ATOM 6908 C C . ALA B 1 391 ? 46.609 -33.410 29.958 1.00 24.88 391 ALA B C 1
ATOM 6909 O O . ALA B 1 391 ? 47.686 -33.344 29.364 1.00 25.41 391 ALA B O 1
ATOM 6911 N N . ILE B 1 392 ? 46.225 -32.537 30.883 1.00 23.62 392 ILE B N 1
ATOM 6912 C CA . ILE B 1 392 ? 47.134 -31.539 31.427 1.00 23.89 392 ILE B CA 1
ATOM 6913 C C . ILE B 1 392 ? 47.158 -31.624 32.948 1.00 22.78 392 ILE B C 1
ATOM 6914 O O . ILE B 1 392 ? 46.181 -32.035 33.570 1.00 22.06 392 ILE B O 1
ATOM 6919 N N . VAL B 1 393 ? 48.291 -31.258 33.535 1.00 23.00 393 VAL B N 1
ATOM 6920 C CA . VAL B 1 393 ? 48.359 -30.962 34.965 1.00 23.32 393 VAL B CA 1
ATOM 6921 C C . VAL B 1 393 ? 48.762 -29.502 35.119 1.00 23.24 393 VAL B C 1
ATOM 6922 O O . VAL B 1 393 ? 49.724 -29.045 34.501 1.00 22.79 393 VAL B O 1
ATOM 6926 N N . ALA B 1 394 ? 48.005 -28.779 35.938 1.00 23.23 394 ALA B N 1
ATOM 6927 C CA . ALA B 1 394 ? 48.177 -27.337 36.104 1.00 21.69 394 ALA B CA 1
ATOM 6928 C C . ALA B 1 394 ? 48.425 -26.981 37.560 1.00 21.34 394 ALA B C 1
ATOM 6929 O O . ALA B 1 394 ? 47.827 -27.562 38.464 1.00 19.59 394 ALA B O 1
ATOM 6931 N N . SER B 1 395 ? 49.307 -26.009 37.767 1.00 22.14 395 SER B N 1
ATOM 6932 C CA . SER B 1 395 ? 49.610 -25.496 39.098 1.00 22.10 395 SER B CA 1
ATOM 6933 C C . SER B 1 395 ? 49.724 -23.969 39.078 1.00 21.84 395 SER B C 1
ATOM 6934 O O . SER B 1 395 ? 50.460 -23.402 38.271 1.00 20.44 395 SER B O 1
ATOM 6937 N N . LEU B 1 396 ? 48.983 -23.319 39.968 1.00 20.88 396 LEU B N 1
ATOM 6938 C CA . LEU B 1 396 ? 49.064 -21.876 40.144 1.00 21.29 396 LEU B CA 1
ATOM 6939 C C . LEU B 1 396 ? 49.883 -21.607 41.395 1.00 21.49 396 LEU B C 1
ATOM 6940 O O . LEU B 1 396 ? 49.501 -22.022 42.482 1.00 24.32 396 LEU B O 1
ATOM 6945 N N . ILE B 1 397 ? 51.017 -20.932 41.238 1.00 19.33 397 ILE B N 1
ATOM 6946 C CA . ILE B 1 397 ? 51.878 -20.614 42.375 1.00 21.67 397 ILE B CA 1
ATOM 6947 C C . ILE B 1 397 ? 51.992 -19.111 42.595 1.00 21.41 397 ILE B C 1
ATOM 6948 O O . ILE B 1 397 ? 51.889 -18.324 41.660 1.00 19.70 397 ILE B O 1
ATOM 6953 N N . ASP B 1 398 ? 52.223 -18.738 43.849 1.00 23.60 398 ASP B N 1
ATOM 6954 C CA 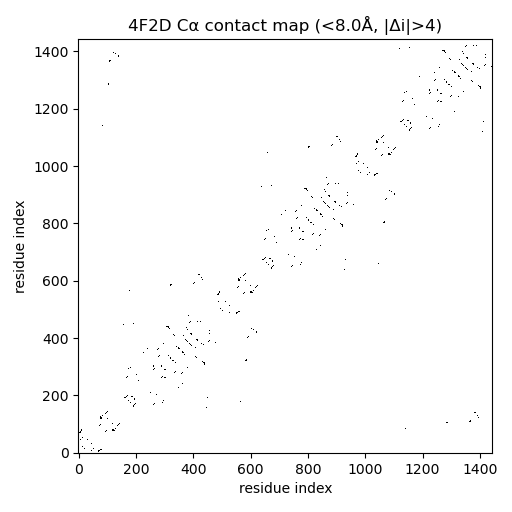. ASP B 1 398 ? 52.430 -17.350 44.236 1.00 24.20 398 ASP B CA 1
ATOM 6955 C C . ASP B 1 398 ? 53.929 -17.085 44.362 1.00 22.83 398 ASP B C 1
ATOM 6956 O O . ASP B 1 398 ? 54.580 -17.598 45.267 1.00 21.04 398 ASP B O 1
ATOM 6961 N N . LEU B 1 399 ? 54.463 -16.272 43.455 1.00 23.26 399 LEU B N 1
ATOM 6962 C CA . LEU B 1 399 ? 55.889 -15.923 43.472 1.00 23.41 399 LEU B CA 1
ATOM 6963 C C . LEU B 1 399 ? 56.201 -14.766 44.424 1.00 22.24 399 LEU B C 1
ATOM 6964 O O . LEU B 1 399 ? 57.339 -14.310 44.491 1.00 19.52 399 LEU B O 1
ATOM 6969 N N . GLY B 1 400 ? 55.191 -14.305 45.162 1.00 23.21 400 GLY B N 1
ATOM 6970 C CA . GLY B 1 400 ? 55.350 -13.237 46.150 1.00 24.58 400 GLY B CA 1
ATOM 6971 C C . GLY B 1 400 ? 54.895 -11.900 45.598 1.00 26.53 400 GLY B C 1
ATOM 6972 O O . GLY B 1 400 ? 54.095 -11.193 46.217 1.00 27.32 400 GLY B O 1
ATOM 6973 N N . ASP B 1 401 ? 55.424 -11.558 44.428 1.00 27.04 401 ASP B N 1
ATOM 6974 C CA . ASP B 1 401 ? 55.077 -10.318 43.738 1.00 26.55 401 ASP B CA 1
ATOM 6975 C C . ASP B 1 401 ? 54.102 -10.541 42.578 1.00 26.96 401 ASP B C 1
ATOM 6976 O O . ASP B 1 401 ? 53.543 -9.586 42.053 1.00 25.45 401 ASP B O 1
ATOM 6981 N N . ARG B 1 402 ? 53.900 -11.797 42.188 1.00 26.09 402 ARG B N 1
ATOM 6982 C CA . ARG B 1 402 ? 53.005 -12.138 41.075 1.00 24.89 402 ARG B CA 1
ATOM 6983 C C . ARG B 1 402 ? 52.709 -13.639 41.028 1.00 24.61 402 ARG B C 1
ATOM 6984 O O . ARG B 1 402 ? 53.329 -14.429 41.742 1.00 22.47 402 ARG B O 1
ATOM 6992 N N . TYR B 1 403 ? 51.765 -14.019 40.170 1.00 23.34 403 TYR B N 1
ATOM 6993 C CA . TYR B 1 403 ? 51.378 -15.417 40.005 1.00 22.83 403 TYR B CA 1
ATOM 6994 C C . TYR B 1 403 ? 51.966 -16.024 38.738 1.00 23.28 403 TYR B C 1
ATOM 6995 O O . TYR B 1 403 ? 52.172 -15.331 37.742 1.00 23.10 403 TYR B O 1
ATOM 7004 N N . ARG B 1 404 ? 52.253 -17.322 38.809 1.00 21.71 404 ARG B N 1
ATOM 7005 C CA . ARG B 1 404 ? 52.718 -18.100 37.663 1.00 20.50 404 ARG B CA 1
ATOM 7006 C C . ARG B 1 404 ? 51.846 -19.340 37.511 1.00 20.27 404 ARG B C 1
ATOM 7007 O O . ARG B 1 404 ? 51.615 -20.057 38.476 1.00 19.88 404 ARG B O 1
ATOM 7015 N N . LEU B 1 405 ? 51.354 -19.562 36.297 1.00 21.09 405 LEU B N 1
ATOM 7016 C CA . LEU B 1 405 ? 50.599 -20.767 35.958 1.00 20.65 405 LEU B CA 1
ATOM 7017 C C . LEU B 1 405 ? 51.523 -21.735 35.239 1.00 21.68 405 LEU B C 1
ATOM 7018 O O . LEU B 1 405 ? 51.989 -21.451 34.140 1.00 23.01 405 LEU B O 1
ATOM 7023 N N . LEU B 1 406 ? 51.800 -22.871 35.874 1.00 23.27 406 LEU B N 1
ATOM 7024 C CA . LEU B 1 406 ? 52.563 -23.948 35.243 1.00 23.17 406 LEU B CA 1
ATOM 7025 C C . LEU B 1 406 ? 51.602 -24.960 34.629 1.00 22.79 406 LEU B C 1
ATOM 7026 O O . LEU B 1 406 ? 50.637 -25.373 35.267 1.00 23.24 406 LEU B O 1
ATOM 7031 N N . VAL B 1 407 ? 51.855 -25.333 33.380 1.00 22.84 407 VAL B N 1
ATOM 7032 C CA . VAL B 1 407 ? 51.034 -26.325 32.692 1.00 23.19 407 VAL B CA 1
ATOM 7033 C C . VAL B 1 407 ? 51.918 -27.338 31.970 1.00 23.68 407 VAL B C 1
ATOM 7034 O O . VAL B 1 407 ? 52.664 -26.986 31.054 1.00 23.94 407 VAL B O 1
ATOM 7038 N N . ASN B 1 408 ? 51.826 -28.591 32.402 1.00 23.00 408 ASN B N 1
ATOM 7039 C CA . ASN B 1 408 ? 52.548 -29.702 31.780 1.00 23.50 408 ASN B CA 1
ATOM 7040 C C . ASN B 1 408 ? 51.568 -30.572 31.005 1.00 23.27 408 ASN B C 1
ATOM 7041 O O . ASN B 1 408 ? 50.633 -31.127 31.584 1.00 24.23 408 ASN B O 1
ATOM 7046 N N . CYS B 1 409 ? 51.773 -30.673 29.695 1.00 22.69 409 CYS B N 1
ATOM 7047 C CA . CYS B 1 409 ? 50.987 -31.587 28.867 1.00 24.40 409 CYS B CA 1
ATOM 7048 C C . CYS B 1 409 ? 51.429 -33.020 29.140 1.00 24.24 409 CYS B C 1
ATOM 7049 O O . CYS B 1 409 ? 52.621 -33.318 29.128 1.00 25.38 409 CYS B O 1
ATOM 7052 N N . ILE B 1 410 ? 50.466 -33.899 29.394 1.00 23.75 410 ILE B N 1
ATOM 7053 C CA . ILE B 1 410 ? 50.760 -35.298 29.702 1.00 24.75 410 ILE B CA 1
ATOM 7054 C C . ILE B 1 410 ? 49.877 -36.246 28.894 1.00 25.85 410 ILE B C 1
ATOM 7055 O O . ILE B 1 410 ? 48.983 -35.812 28.166 1.00 26.05 410 ILE B O 1
ATOM 7060 N N . ASP B 1 411 ? 50.153 -37.542 29.024 1.00 26.81 411 ASP B N 1
ATOM 7061 C CA . ASP B 1 411 ? 49.348 -38.592 28.399 1.00 27.08 411 ASP B CA 1
ATOM 7062 C C . ASP B 1 411 ? 49.168 -39.755 29.365 1.00 26.53 411 ASP B C 1
ATOM 7063 O O . ASP B 1 411 ? 50.126 -40.468 29.663 1.00 26.03 411 ASP B O 1
ATOM 7068 N N . THR B 1 412 ? 47.942 -39.930 29.856 1.00 25.29 412 THR B N 1
ATOM 7069 C CA . THR B 1 412 ? 47.641 -41.004 30.797 1.00 27.13 412 THR B CA 1
ATOM 7070 C C . THR B 1 412 ? 47.612 -42.356 30.092 1.00 28.13 412 THR B C 1
ATOM 7071 O O . THR B 1 412 ? 47.095 -42.482 28.978 1.00 26.74 412 THR B O 1
ATOM 7075 N N . VAL B 1 413 ? 48.169 -43.361 30.761 1.00 27.34 413 VAL B N 1
ATOM 7076 C CA . VAL B 1 413 ? 48.263 -44.705 30.201 1.00 27.26 413 VAL B CA 1
ATOM 7077 C C . VAL B 1 413 ? 47.684 -45.725 31.169 1.00 28.96 413 VAL B C 1
ATOM 7078 O O . VAL B 1 413 ? 47.613 -45.476 32.375 1.00 29.22 413 VAL B O 1
ATOM 7082 N N . LYS B 1 414 ? 47.264 -46.865 30.623 1.00 29.63 414 LYS B N 1
ATOM 7083 C CA . LYS B 1 414 ? 46.739 -47.968 31.425 1.00 30.35 414 LYS B CA 1
ATOM 7084 C C . LYS B 1 414 ? 47.870 -48.598 32.225 1.00 30.25 414 LYS B C 1
ATOM 7085 O O . LYS B 1 414 ? 48.986 -48.748 31.724 1.00 29.74 414 LYS B O 1
ATOM 7091 N N . THR B 1 415 ? 47.577 -48.959 33.470 1.00 29.15 415 THR B N 1
ATOM 7092 C CA . THR B 1 415 ? 48.574 -49.579 34.337 1.00 29.72 415 THR B CA 1
ATOM 7093 C C . THR B 1 415 ? 48.988 -50.932 33.752 1.00 30.64 415 THR B C 1
ATOM 7094 O O . THR B 1 415 ? 48.122 -51.739 33.405 1.00 31.20 415 THR B O 1
ATOM 7098 N N . PRO B 1 416 ? 50.307 -51.182 33.631 1.00 30.74 416 PRO B N 1
ATOM 7099 C CA . PRO B 1 416 ? 50.780 -52.439 33.041 1.00 30.86 416 PRO B CA 1
ATOM 7100 C C . PRO B 1 416 ? 50.596 -53.642 33.969 1.00 30.72 416 PRO B C 1
ATOM 7101 O O . PRO B 1 416 ? 50.629 -54.784 33.514 1.00 31.75 416 PRO B O 1
ATOM 7105 N N . HIS B 1 417 ? 50.426 -53.375 35.261 1.00 30.98 417 HIS B N 1
ATOM 7106 C CA . HIS B 1 417 ? 50.038 -54.408 36.237 1.00 30.35 417 HIS B CA 1
ATOM 7107 C C . HIS B 1 417 ? 49.121 -53.797 37.256 1.00 30.49 417 HIS B C 1
ATOM 7108 O O . HIS B 1 417 ? 49.164 -52.588 37.477 1.00 31.15 417 HIS B O 1
ATOM 7115 N N . SER B 1 418 ? 48.280 -54.610 37.893 1.00 29.43 418 SER B N 1
ATOM 7116 C CA . SER B 1 418 ? 47.362 -54.095 38.909 1.00 29.46 418 SER B CA 1
ATOM 7117 C C . SER B 1 418 ? 48.118 -53.649 40.163 1.00 28.39 418 SER B C 1
ATOM 7118 O O . SER B 1 418 ? 49.282 -54.020 40.393 1.00 29.88 418 SER B O 1
ATOM 7121 N N . LEU B 1 419 ? 47.443 -52.827 40.957 1.00 27.74 419 LEU B N 1
ATOM 7122 C CA . LEU B 1 419 ? 47.966 -52.354 42.233 1.00 28.65 419 LEU B CA 1
ATOM 7123 C C . LEU B 1 419 ? 47.061 -52.890 43.339 1.00 28.85 419 LEU B C 1
ATOM 7124 O O . LEU B 1 419 ? 46.167 -52.188 43.784 1.00 28.74 419 LEU B O 1
ATOM 7129 N N . PRO B 1 420 ? 47.273 -54.150 43.770 1.00 29.88 420 PRO B N 1
ATOM 7130 C CA . PRO B 1 420 ? 46.358 -54.776 44.734 1.00 28.49 420 PRO B CA 1
ATOM 7131 C C . PRO B 1 420 ? 46.508 -54.277 46.175 1.00 27.18 420 PRO B C 1
ATOM 7132 O O . PRO B 1 420 ? 45.564 -54.380 46.957 1.00 24.34 420 PRO B O 1
ATOM 7136 N N . LYS B 1 421 ? 47.683 -53.755 46.520 1.00 27.44 421 LYS B N 1
ATOM 7137 C CA . LYS B 1 421 ? 47.958 -53.288 47.886 1.00 27.04 421 LYS B CA 1
ATOM 7138 C C . LYS B 1 421 ? 47.882 -51.769 48.046 1.00 27.16 421 LYS B C 1
ATOM 7139 O O . LYS B 1 421 ? 48.137 -51.253 49.134 1.00 25.56 421 LYS B O 1
ATOM 7145 N N . LEU B 1 422 ? 47.537 -51.063 46.970 1.00 26.45 422 LEU B N 1
ATOM 7146 C CA . LEU B 1 422 ? 47.390 -49.604 47.006 1.00 25.68 422 LEU B CA 1
ATOM 7147 C C . LEU B 1 422 ? 45.941 -49.240 47.358 1.00 24.61 422 LEU B C 1
ATOM 7148 O O . LEU B 1 422 ? 45.048 -49.390 46.524 1.00 25.81 422 LEU B O 1
ATOM 7153 N N . PRO B 1 423 ? 45.699 -48.752 48.590 1.00 23.99 423 PRO B N 1
ATOM 7154 C CA . PRO B 1 423 ? 44.330 -48.504 49.056 1.00 25.75 423 PRO B CA 1
ATOM 7155 C C . PRO B 1 423 ? 43.696 -47.197 48.545 1.00 26.78 423 PRO B C 1
ATOM 7156 O O . PRO B 1 423 ? 42.638 -46.795 49.034 1.00 28.22 423 PRO B O 1
ATOM 7160 N N . VAL B 1 424 ? 44.338 -46.545 47.580 1.00 26.35 424 VAL B N 1
ATOM 7161 C CA . VAL B 1 424 ? 43.819 -45.311 46.997 1.00 25.67 424 VAL B CA 1
ATOM 7162 C C . VAL B 1 424 ? 43.731 -45.418 45.484 1.00 26.42 424 VAL B C 1
ATOM 7163 O O . VAL B 1 424 ? 44.350 -46.296 44.876 1.00 26.90 424 VAL B O 1
ATOM 7167 N N . ALA B 1 425 ? 42.959 -44.511 44.890 1.00 25.39 425 ALA B N 1
ATOM 7168 C CA . ALA B 1 425 ? 42.825 -44.435 43.438 1.00 25.00 425 ALA B CA 1
ATOM 7169 C C . ALA B 1 425 ? 44.138 -43.983 42.822 1.00 24.79 425 ALA B C 1
ATOM 7170 O O . ALA B 1 425 ? 45.010 -43.455 43.515 1.00 26.68 425 ALA B O 1
ATOM 7172 N N . ASN B 1 426 ? 44.280 -44.199 41.521 1.00 23.27 426 ASN B N 1
ATOM 7173 C CA . ASN B 1 426 ? 45.519 -43.859 40.834 1.00 24.61 426 ASN B CA 1
ATOM 7174 C C . ASN B 1 426 ? 45.302 -43.237 39.463 1.00 24.95 426 ASN B C 1
ATOM 7175 O O . ASN B 1 426 ? 44.339 -43.551 38.758 1.00 26.85 426 ASN B O 1
ATOM 7180 N N . ALA B 1 427 ? 46.215 -42.341 39.113 1.00 24.04 427 ALA B N 1
ATOM 7181 C CA . ALA B 1 427 ? 46.383 -41.877 37.745 1.00 24.90 427 ALA B CA 1
ATOM 7182 C C . ALA B 1 427 ? 47.813 -42.202 37.345 1.00 24.26 427 ALA B C 1
ATOM 7183 O O . ALA B 1 427 ? 48.726 -42.096 38.166 1.00 23.72 427 ALA B O 1
ATOM 7185 N N . LEU B 1 428 ? 48.002 -42.610 36.094 1.00 22.73 428 LEU B N 1
ATOM 7186 C CA . LEU B 1 428 ? 49.321 -43.007 35.596 1.00 25.76 428 LEU B CA 1
ATOM 7187 C C . LEU B 1 428 ? 49.572 -42.389 34.230 1.00 26.42 428 LEU B C 1
ATOM 7188 O O . LEU B 1 428 ? 48.780 -42.580 33.312 1.00 27.88 428 LEU B O 1
ATOM 7193 N N . TRP B 1 429 ? 50.681 -41.664 34.088 1.00 28.43 429 TRP B N 1
ATOM 7194 C CA . TRP B 1 429 ? 50.924 -40.910 32.857 1.00 28.34 429 TRP B CA 1
ATOM 7195 C C . TRP B 1 429 ? 52.364 -40.787 32.434 1.00 27.66 429 TRP B C 1
ATOM 7196 O O . TRP B 1 429 ? 53.290 -40.985 33.225 1.00 26.55 429 TRP B O 1
ATOM 7207 N N . LYS B 1 430 ? 52.541 -40.458 31.155 1.00 27.16 430 LYS B N 1
ATOM 7208 C CA . LYS B 1 430 ? 53.836 -40.062 30.600 1.00 28.46 430 LYS B CA 1
ATOM 7209 C C . LYS B 1 430 ? 53.884 -38.540 30.518 1.00 25.99 430 LYS B C 1
ATOM 7210 O O . LYS B 1 430 ? 53.016 -37.924 29.896 1.00 28.63 430 LYS B O 1
ATOM 7216 N N . ALA B 1 431 ? 54.895 -37.940 31.140 1.00 14.47 431 ALA B N 1
ATOM 7217 C CA . ALA B 1 431 ? 55.068 -36.486 31.113 1.00 25.65 431 ALA B CA 1
ATOM 7218 C C . ALA B 1 431 ? 55.814 -36.059 29.847 1.00 24.78 431 ALA B C 1
ATOM 7219 O O . ALA B 1 431 ? 56.890 -36.578 29.548 1.00 21.59 431 ALA B O 1
ATOM 7221 N N . GLN B 1 432 ? 55.231 -35.120 29.102 1.00 24.66 432 GLN B N 1
ATOM 7222 C CA . GLN B 1 432 ? 55.885 -34.564 27.913 1.00 25.15 432 GLN B CA 1
ATOM 7223 C C . GLN B 1 432 ? 56.927 -33.531 28.333 1.00 23.87 432 GLN B C 1
ATOM 7224 O O . GLN B 1 432 ? 56.699 -32.789 29.289 1.00 23.85 432 GLN B O 1
ATOM 7230 N N . PRO B 1 433 ? 58.068 -33.463 27.621 1.00 24.04 433 PRO B N 1
ATOM 7231 C CA . PRO B 1 433 ? 58.510 -34.287 26.494 1.00 24.44 433 PRO B CA 1
ATOM 7232 C C . PRO B 1 433 ? 59.087 -35.627 26.947 1.00 24.48 433 PRO B C 1
ATOM 7233 O O . PRO B 1 433 ? 59.039 -36.604 26.204 1.00 21.60 433 PRO B O 1
ATOM 7237 N N . ASP B 1 434 ? 59.655 -35.637 28.148 1.00 24.94 434 ASP B N 1
ATOM 7238 C CA . ASP B 1 434 ? 60.095 -36.861 28.828 1.00 24.38 434 ASP B CA 1
ATOM 7239 C C . ASP B 1 434 ? 60.121 -36.568 30.323 1.00 24.06 434 ASP B C 1
ATOM 7240 O O . ASP B 1 434 ? 59.994 -35.412 30.722 1.00 24.08 434 ASP B O 1
ATOM 7245 N N . LEU B 1 435 ? 60.287 -37.597 31.146 1.00 23.92 435 LEU B N 1
ATOM 7246 C CA . LEU B 1 435 ? 60.154 -37.428 32.599 1.00 23.66 435 LEU B CA 1
ATOM 7247 C C . LEU B 1 435 ? 61.253 -36.543 33.198 1.00 22.94 435 LEU B C 1
ATOM 7248 O O . LEU B 1 435 ? 60.947 -35.638 33.974 1.00 23.94 435 LEU B O 1
ATOM 7253 N N . PRO B 1 436 ? 62.529 -36.790 32.847 1.00 23.96 436 PRO B N 1
ATOM 7254 C CA . PRO B 1 436 ? 63.584 -35.939 33.405 1.00 24.17 436 PRO B CA 1
ATOM 7255 C C . PRO B 1 436 ? 63.421 -34.460 33.071 1.00 24.78 436 PRO B C 1
ATOM 7256 O O . PRO B 1 436 ? 63.486 -33.621 33.963 1.00 26.94 436 PRO B O 1
ATOM 7260 N N . THR B 1 437 ? 63.207 -34.154 31.796 1.00 24.86 437 THR B N 1
ATOM 7261 C CA . THR B 1 437 ? 63.048 -32.770 31.351 1.00 24.72 437 THR B CA 1
ATOM 7262 C C . THR B 1 437 ? 61.766 -32.139 31.899 1.00 24.65 437 THR B C 1
ATOM 7263 O O . THR B 1 437 ? 61.778 -30.985 32.324 1.00 24.87 437 THR B O 1
ATOM 7267 N N . ALA B 1 438 ? 60.675 -32.905 31.906 1.00 23.87 438 ALA B N 1
ATOM 7268 C CA . ALA B 1 438 ? 59.386 -32.415 32.413 1.00 22.08 438 ALA B CA 1
ATOM 7269 C C . ALA B 1 438 ? 59.459 -32.091 33.900 1.00 22.27 438 ALA B C 1
ATOM 7270 O O . ALA B 1 438 ? 59.007 -31.025 34.337 1.00 23.28 438 ALA B O 1
ATOM 7272 N N . SER B 1 439 ? 60.040 -33.009 34.668 1.00 21.66 439 SER B N 1
ATOM 7273 C CA . SER B 1 439 ? 60.196 -32.818 36.110 1.00 22.58 439 SER B CA 1
ATOM 7274 C C . SER B 1 439 ? 61.154 -31.664 36.432 1.00 21.99 439 SER B C 1
ATOM 7275 O O . SER B 1 439 ? 60.891 -30.866 37.331 1.00 20.23 439 SER B O 1
ATOM 7278 N N . GLU B 1 440 ? 62.259 -31.586 35.692 1.00 22.10 440 GLU B N 1
ATOM 7279 C CA . GLU B 1 440 ? 63.270 -30.531 35.903 1.00 22.97 440 GLU B CA 1
ATOM 7280 C C . GLU B 1 440 ? 62.741 -29.126 35.594 1.00 22.48 440 GLU B C 1
ATOM 7281 O O . GLU B 1 440 ? 62.939 -28.196 36.373 1.00 22.30 440 GLU B O 1
ATOM 7287 N N . ALA B 1 441 ? 62.078 -28.987 34.452 1.00 22.25 441 ALA B N 1
ATOM 7288 C CA . ALA B 1 441 ? 61.464 -27.720 34.050 1.00 21.42 441 ALA B CA 1
ATOM 7289 C C . ALA B 1 441 ? 60.462 -27.248 35.104 1.00 21.36 441 ALA B C 1
ATOM 7290 O O . ALA B 1 441 ? 60.402 -26.061 35.445 1.00 20.57 441 ALA B O 1
ATOM 7292 N N . TRP B 1 442 ? 59.681 -28.197 35.611 1.00 20.57 442 TRP B N 1
ATOM 7293 C CA . TRP B 1 442 ? 58.679 -27.937 36.645 1.00 19.40 442 TRP B CA 1
ATOM 7294 C C . TRP B 1 442 ? 59.318 -27.476 37.919 1.00 19.53 442 TRP B C 1
ATOM 7295 O O . TRP B 1 442 ? 58.867 -26.509 38.544 1.00 21.42 442 TRP B O 1
ATOM 7306 N N . ILE B 1 443 ? 60.382 -28.168 38.311 1.00 19.99 443 ILE B N 1
ATOM 7307 C CA . ILE B 1 443 ? 61.121 -27.842 39.532 1.00 20.48 443 ILE B CA 1
ATOM 7308 C C . ILE B 1 443 ? 61.825 -26.493 39.402 1.00 20.06 443 ILE B C 1
ATOM 7309 O O . ILE B 1 443 ? 61.775 -25.671 40.321 1.00 20.28 443 ILE B O 1
ATOM 7314 N N . LEU B 1 444 ? 62.470 -26.271 38.260 1.00 20.16 444 LEU B N 1
ATOM 7315 C CA . LEU B 1 444 ? 63.119 -24.983 37.973 1.00 20.52 444 LEU B CA 1
ATOM 7316 C C . LEU B 1 444 ? 62.130 -23.821 38.060 1.00 19.61 444 LEU B C 1
ATOM 7317 O O . LEU B 1 444 ? 62.473 -22.752 38.561 1.00 18.86 444 LEU B O 1
ATOM 7322 N N . ALA B 1 445 ? 60.909 -24.045 37.576 1.00 19.62 445 ALA B N 1
ATOM 7323 C CA . ALA B 1 445 ? 59.857 -23.013 37.567 1.00 19.11 445 ALA B CA 1
ATOM 7324 C C . ALA B 1 445 ? 59.008 -22.991 38.847 1.00 19.21 445 ALA B C 1
ATOM 7325 O O . ALA B 1 445 ? 58.030 -22.253 38.930 1.00 19.48 445 ALA B O 1
ATOM 7327 N N . GLY B 1 446 ? 59.389 -23.792 39.839 1.00 19.75 446 GLY B N 1
ATOM 7328 C CA . GLY B 1 446 ? 58.784 -23.737 41.173 1.00 20.24 446 GLY B CA 1
ATOM 7329 C C . GLY B 1 446 ? 57.388 -24.315 41.332 1.00 18.46 446 GLY B C 1
ATOM 7330 O O . GLY B 1 446 ? 56.733 -24.079 42.340 1.00 20.01 446 GLY B O 1
ATOM 7331 N N . GLY B 1 447 ? 56.934 -25.082 40.352 1.00 19.23 447 GLY B N 1
ATOM 7332 C CA . GLY B 1 447 ? 55.604 -25.687 40.400 1.00 20.24 447 GLY B CA 1
ATOM 7333 C C . GLY B 1 447 ? 55.336 -26.487 41.665 1.00 21.42 447 GLY B C 1
ATOM 7334 O O . GLY B 1 447 ? 56.234 -27.152 42.196 1.00 23.08 447 GLY B O 1
ATOM 7335 N N . ALA B 1 448 ? 54.097 -26.425 42.148 1.00 21.30 448 ALA B N 1
ATOM 7336 C CA . ALA B 1 448 ? 53.700 -27.163 43.354 1.00 21.32 448 ALA B CA 1
ATOM 7337 C C . ALA B 1 448 ? 53.647 -28.665 43.120 1.00 22.15 448 ALA B C 1
ATOM 7338 O O . ALA B 1 448 ? 53.624 -29.133 41.984 1.00 22.00 448 ALA B O 1
ATOM 7340 N N . HIS B 1 449 ? 53.638 -29.403 44.223 1.00 23.05 449 HIS B N 1
ATOM 7341 C CA . HIS B 1 449 ? 53.361 -30.844 44.216 1.00 24.36 449 HIS B CA 1
ATOM 7342 C C . HIS B 1 449 ? 51.897 -31.117 44.022 1.00 24.61 449 HIS B C 1
ATOM 7343 O O . HIS B 1 449 ? 51.517 -32.166 43.498 1.00 24.77 449 HIS B O 1
ATOM 7350 N N . HIS B 1 450 ? 51.063 -30.176 44.457 1.00 23.86 450 HIS B N 1
ATOM 7351 C CA . HIS B 1 450 ? 49.633 -30.233 44.187 1.00 24.07 450 HIS B CA 1
ATOM 7352 C C . HIS B 1 450 ? 49.329 -29.665 42.845 1.00 24.19 450 HIS B C 1
ATOM 7353 O O . HIS B 1 450 ? 49.874 -28.630 42.456 1.00 26.60 450 HIS B O 1
ATOM 7360 N N . THR B 1 451 ? 48.426 -30.319 42.128 1.00 23.61 451 THR B N 1
ATOM 7361 C CA . THR B 1 451 ? 48.032 -29.848 40.805 1.00 24.31 451 THR B CA 1
ATOM 7362 C C . THR B 1 451 ? 46.552 -30.089 40.542 1.00 21.78 451 THR B C 1
ATOM 7363 O O . THR B 1 451 ? 45.861 -30.742 41.325 1.00 22.48 451 THR B O 1
ATOM 7367 N N . VAL B 1 452 ? 46.076 -29.538 39.433 1.00 22.75 452 VAL B N 1
ATOM 7368 C CA . VAL B 1 452 ? 44.763 -29.878 38.899 1.00 22.73 452 VAL B CA 1
ATOM 7369 C C . VAL B 1 452 ? 44.967 -30.667 37.615 1.00 23.20 452 VAL B C 1
ATOM 7370 O O . VAL B 1 452 ? 45.503 -30.147 36.638 1.00 20.34 452 VAL B O 1
ATOM 7374 N N . PHE B 1 453 ? 44.542 -31.928 37.646 1.00 23.02 453 PHE B N 1
ATOM 7375 C CA . PHE B 1 453 ? 44.590 -32.821 36.501 1.00 24.94 453 PHE B CA 1
ATOM 7376 C C . PHE B 1 453 ? 43.317 -32.621 35.684 1.00 25.09 453 PHE B C 1
ATOM 7377 O O . PHE B 1 453 ? 42.241 -32.447 36.250 1.00 25.94 453 PHE B O 1
ATOM 7385 N N . SER B 1 454 ? 43.429 -32.659 34.358 1.00 24.65 454 SER B N 1
ATOM 7386 C CA . SER B 1 454 ? 42.238 -32.586 33.500 1.00 25.82 454 SER B CA 1
ATOM 7387 C C . SER B 1 454 ? 42.381 -33.260 32.134 1.00 26.04 454 SER B C 1
ATOM 7388 O O . SER B 1 454 ? 43.362 -33.048 31.423 1.00 24.59 454 SER B O 1
ATOM 7391 N N . HIS B 1 455 ? 41.379 -34.071 31.791 1.00 28.76 455 HIS B N 1
ATOM 7392 C CA . HIS B 1 455 ? 41.197 -34.593 30.433 1.00 28.59 455 HIS B CA 1
ATOM 7393 C C . HIS B 1 455 ? 40.424 -33.627 29.585 1.00 27.37 455 HIS B C 1
ATOM 7394 O O . HIS B 1 455 ? 40.564 -33.609 28.362 1.00 24.87 455 HIS B O 1
ATOM 7401 N N . ALA B 1 456 ? 39.560 -32.850 30.233 1.00 28.24 456 ALA B N 1
ATOM 7402 C CA . ALA B 1 456 ? 38.593 -31.999 29.541 1.00 27.29 456 ALA B CA 1
ATOM 7403 C C . ALA B 1 456 ? 39.247 -30.783 28.915 1.00 27.08 456 ALA B C 1
ATOM 7404 O O . ALA B 1 456 ? 38.902 -30.393 27.802 1.00 27.37 456 ALA B O 1
ATOM 7406 N N . LEU B 1 457 ? 40.188 -30.189 29.642 1.00 29.11 457 LEU B N 1
ATOM 7407 C CA . LEU B 1 457 ? 40.833 -28.944 29.224 1.00 29.30 457 LEU B CA 1
ATOM 7408 C C . LEU B 1 457 ? 42.219 -29.208 28.656 1.00 28.56 457 LEU B C 1
ATOM 7409 O O . LEU B 1 457 ? 42.873 -30.185 29.019 1.00 31.50 457 LEU B O 1
ATOM 7414 N N . ASN B 1 458 ? 42.660 -28.323 27.767 1.00 26.53 458 ASN B N 1
ATOM 7415 C CA . ASN B 1 458 ? 43.959 -28.461 27.103 1.00 27.47 458 ASN B CA 1
ATOM 7416 C C . ASN B 1 458 ? 44.828 -27.204 27.236 1.00 27.74 458 ASN B C 1
ATOM 7417 O O . ASN B 1 458 ? 44.420 -26.213 27.839 1.00 27.05 458 ASN B O 1
ATOM 7422 N N . LEU B 1 459 ? 46.026 -27.264 26.662 1.00 28.15 459 LEU B N 1
ATOM 7423 C CA . LEU B 1 459 ? 47.012 -26.187 26.758 1.00 28.37 459 LEU B CA 1
ATOM 7424 C C . LEU B 1 459 ? 46.481 -24.852 26.224 1.00 29.16 459 LEU B C 1
ATOM 7425 O O . LEU B 1 459 ? 46.721 -23.805 26.821 1.00 30.99 459 LEU B O 1
ATOM 7430 N N . ASN B 1 460 ? 45.761 -24.903 25.107 1.00 29.83 460 ASN B N 1
ATOM 7431 C CA . ASN B 1 460 ? 45.174 -23.706 24.500 1.00 30.27 460 ASN B CA 1
ATOM 7432 C C . ASN B 1 460 ? 44.166 -23.012 25.421 1.00 30.36 460 ASN B C 1
ATOM 7433 O O . ASN B 1 460 ? 44.096 -21.783 25.459 1.00 32.05 460 ASN B O 1
ATOM 7438 N N . ASP B 1 461 ? 43.392 -23.805 26.159 1.00 30.14 461 ASP B N 1
ATOM 7439 C CA . ASP B 1 461 ? 42.418 -23.265 27.115 1.00 30.05 461 ASP B CA 1
ATOM 7440 C C . ASP B 1 461 ? 43.122 -22.490 28.226 1.00 28.89 461 ASP B C 1
ATOM 7441 O O . ASP B 1 461 ? 42.668 -21.423 28.649 1.00 28.98 461 ASP B O 1
ATOM 7454 N N . ARG B 1 463 ? 46.291 -21.281 28.107 1.00 27.05 463 ARG B N 1
ATOM 7455 C CA . ARG B 1 463 ? 46.945 -20.099 27.527 1.00 28.07 463 ARG B CA 1
ATOM 7456 C C . ARG B 1 463 ? 46.005 -18.897 27.561 1.00 28.34 463 ARG B C 1
ATOM 7457 O O . ARG B 1 463 ? 46.394 -17.800 27.964 1.00 30.23 463 ARG B O 1
ATOM 7465 N N . GLN B 1 464 ? 44.767 -19.112 27.130 1.00 27.41 464 GLN B N 1
ATOM 7466 C CA . GLN B 1 464 ? 43.757 -18.050 27.129 1.00 28.71 464 GLN B CA 1
ATOM 7467 C C . GLN B 1 464 ? 43.371 -17.623 28.544 1.00 28.44 464 GLN B C 1
ATOM 7468 O O . GLN B 1 464 ? 43.103 -16.449 28.795 1.00 27.65 464 GLN B O 1
ATOM 7474 N N . PHE B 1 465 ? 43.344 -18.588 29.458 1.00 28.55 465 PHE B N 1
ATOM 7475 C CA . PHE B 1 465 ? 43.117 -18.311 30.878 1.00 26.53 465 PHE B CA 1
ATOM 7476 C C . PHE B 1 465 ? 44.175 -17.352 31.418 1.00 25.45 465 PHE B C 1
ATOM 7477 O O . PHE B 1 465 ? 43.853 -16.362 32.065 1.00 25.71 465 PHE B O 1
ATOM 7485 N N . ALA B 1 466 ? 45.436 -17.664 31.139 1.00 26.41 466 ALA B N 1
ATOM 7486 C CA . ALA B 1 466 ? 46.566 -16.857 31.599 1.00 26.60 466 ALA B CA 1
ATOM 7487 C C . ALA B 1 466 ? 46.582 -15.460 30.979 1.00 27.48 466 ALA B C 1
ATOM 7488 O O . ALA B 1 466 ? 46.979 -14.495 31.633 1.00 30.20 466 ALA B O 1
ATOM 7490 N N . GLU B 1 467 ? 46.170 -15.358 29.718 1.00 28.83 467 GLU B N 1
ATOM 7491 C CA . GLU B 1 467 ? 46.038 -14.055 29.044 1.00 31.39 467 GLU B CA 1
ATOM 7492 C C . GLU B 1 467 ? 44.930 -13.228 29.690 1.00 30.50 467 GLU B C 1
ATOM 7493 O O . GLU B 1 467 ? 45.116 -12.049 29.996 1.00 32.66 467 GLU B O 1
ATOM 7507 N N . HIS B 1 469 ? 43.753 -13.262 32.609 1.00 27.35 469 HIS B N 1
ATOM 7508 C CA . HIS B 1 469 ? 44.125 -12.773 33.943 1.00 26.90 469 HIS B CA 1
ATOM 7509 C C . HIS B 1 469 ? 45.456 -12.079 33.985 1.00 23.44 469 HIS B C 1
ATOM 7510 O O . HIS B 1 469 ? 45.889 -11.635 35.046 1.00 25.17 469 HIS B O 1
ATOM 7517 N N . ASP B 1 470 ? 46.110 -11.975 32.832 1.00 23.22 470 ASP B N 1
ATOM 7518 C CA . ASP B 1 470 ? 47.401 -11.294 32.705 1.00 25.20 470 ASP B CA 1
ATOM 7519 C C . ASP B 1 470 ? 48.452 -11.865 33.663 1.00 26.00 470 ASP B C 1
ATOM 7520 O O . ASP B 1 470 ? 49.066 -11.133 34.443 1.00 26.49 470 ASP B O 1
ATOM 7525 N N . ILE B 1 471 ? 48.644 -13.180 33.599 1.00 23.29 471 ILE B N 1
ATOM 7526 C CA . ILE B 1 471 ? 49.696 -13.855 34.362 1.00 23.01 471 ILE B CA 1
ATOM 7527 C C . ILE B 1 471 ? 50.594 -14.653 33.427 1.00 23.04 471 ILE B C 1
ATOM 7528 O O . ILE B 1 471 ? 50.189 -15.023 32.325 1.00 28.34 471 ILE B O 1
ATOM 7533 N N . GLU B 1 472 ? 51.813 -14.918 33.879 1.00 21.09 472 GLU B N 1
ATOM 7534 C CA . GLU B 1 472 ? 52.739 -15.754 33.136 1.00 22.54 472 GLU B CA 1
ATOM 7535 C C . GLU B 1 472 ? 52.210 -17.186 33.056 1.00 23.24 472 GLU B C 1
ATOM 7536 O O . GLU B 1 472 ? 51.789 -17.758 34.066 1.00 19.36 472 GLU B O 1
ATOM 7542 N N . ILE B 1 473 ? 52.223 -17.745 31.848 1.00 23.22 473 ILE B N 1
ATOM 7543 C CA . ILE B 1 473 ? 52.005 -19.176 31.660 1.00 23.48 473 ILE B CA 1
ATOM 7544 C C . ILE B 1 473 ? 53.349 -19.820 31.337 1.00 24.45 473 ILE B C 1
ATOM 7545 O O . ILE B 1 473 ? 54.059 -19.379 30.431 1.00 23.10 473 ILE B O 1
ATOM 7550 N N . THR B 1 474 ? 53.703 -20.836 32.114 1.00 24.14 474 THR B N 1
ATOM 7551 C CA . THR B 1 474 ? 54.940 -21.584 31.912 1.00 24.15 474 THR B CA 1
ATOM 7552 C C . THR B 1 474 ? 54.581 -22.938 31.331 1.00 23.95 474 THR B C 1
ATOM 7553 O O . THR B 1 474 ? 53.978 -23.775 32.008 1.00 23.20 474 THR B O 1
ATOM 7557 N N . VAL B 1 475 ? 54.941 -23.137 30.065 1.00 24.73 475 VAL B N 1
ATOM 7558 C CA . VAL B 1 475 ? 54.504 -24.304 29.308 1.00 25.15 475 VAL B CA 1
ATOM 7559 C C . VAL B 1 475 ? 55.578 -25.380 29.282 1.00 25.98 475 VAL B C 1
ATOM 7560 O O . VAL B 1 475 ? 56.733 -25.103 28.959 1.00 27.25 475 VAL B O 1
ATOM 7564 N N . ILE B 1 476 ? 55.175 -26.605 29.621 1.00 25.71 476 ILE B N 1
ATOM 7565 C CA . ILE B 1 476 ? 56.056 -27.772 29.574 1.00 25.43 476 ILE B CA 1
ATOM 7566 C C . ILE B 1 476 ? 55.404 -28.859 28.713 1.00 25.32 476 ILE B C 1
ATOM 7567 O O . ILE B 1 476 ? 54.418 -29.472 29.116 1.00 22.40 476 ILE B O 1
ATOM 7572 N N . ASP B 1 477 ? 55.950 -29.076 27.519 1.00 24.36 477 ASP B N 1
ATOM 7573 C CA . ASP B 1 477 ? 55.372 -30.022 26.563 1.00 25.23 477 ASP B CA 1
ATOM 7574 C C . ASP B 1 477 ? 56.429 -30.589 25.606 1.00 25.99 477 ASP B C 1
ATOM 7575 O O . ASP B 1 477 ? 57.624 -30.346 25.781 1.00 25.66 477 ASP B O 1
ATOM 7580 N N . ASN B 1 478 ? 55.981 -31.336 24.597 1.00 25.47 478 ASN B N 1
ATOM 7581 C CA . ASN B 1 478 ? 56.882 -31.948 23.605 1.00 25.57 478 ASN B CA 1
ATOM 7582 C C . ASN B 1 478 ? 57.911 -31.000 22.982 1.00 25.59 478 ASN B C 1
ATOM 7583 O O . ASN B 1 478 ? 59.011 -31.423 22.646 1.00 24.42 478 ASN B O 1
ATOM 7588 N N . ASP B 1 479 ? 57.553 -29.726 22.836 1.00 27.50 479 ASP B N 1
ATOM 7589 C CA . ASP B 1 479 ? 58.448 -28.724 22.235 1.00 28.78 479 ASP B CA 1
ATOM 7590 C C . ASP B 1 479 ? 59.444 -28.109 23.234 1.00 26.99 479 ASP B C 1
ATOM 7591 O O . ASP B 1 479 ? 60.313 -27.326 22.846 1.00 25.30 479 ASP B O 1
ATOM 7596 N N . THR B 1 480 ? 59.323 -28.466 24.509 1.00 26.69 480 THR B N 1
ATOM 7597 C CA . THR B 1 480 ? 60.139 -27.856 25.565 1.00 27.81 480 THR B CA 1
ATOM 7598 C C . THR B 1 480 ? 61.606 -28.281 25.517 1.00 27.18 480 THR B C 1
ATOM 7599 O O . THR B 1 480 ? 61.919 -29.468 25.564 1.00 26.50 480 THR B O 1
ATOM 7603 N N . ARG B 1 481 ? 62.487 -27.288 25.426 1.00 28.58 481 ARG B N 1
ATOM 7604 C CA . ARG B 1 481 ? 63.929 -27.469 25.582 1.00 29.51 481 ARG B CA 1
ATOM 7605 C C . ARG B 1 481 ? 64.433 -26.534 26.688 1.00 28.99 481 ARG B C 1
ATOM 7606 O O . ARG B 1 481 ? 64.086 -25.351 26.714 1.00 27.31 481 ARG B O 1
ATOM 7614 N N . LEU B 1 482 ? 65.260 -27.066 27.585 1.00 28.25 482 LEU B N 1
ATOM 7615 C CA . LEU B 1 482 ? 65.639 -26.358 28.817 1.00 28.43 482 LEU B CA 1
ATOM 7616 C C . LEU B 1 482 ? 66.329 -25.000 28.608 1.00 27.65 482 LEU B C 1
ATOM 7617 O O . LEU B 1 482 ? 65.984 -24.032 29.280 1.00 28.28 482 LEU B O 1
ATOM 7622 N N . PRO B 1 483 ? 67.307 -24.916 27.693 1.00 27.19 483 PRO B N 1
ATOM 7623 C CA . PRO B 1 483 ? 67.945 -23.613 27.462 1.00 27.66 483 PRO B CA 1
ATOM 7624 C C . PRO B 1 483 ? 66.946 -22.501 27.118 1.00 26.57 483 PRO B C 1
ATOM 7625 O O . PRO B 1 483 ? 66.949 -21.442 27.756 1.00 26.02 483 PRO B O 1
ATOM 7629 N N . ALA B 1 484 ? 66.090 -22.761 26.134 1.00 25.59 484 ALA B N 1
ATOM 7630 C CA . ALA B 1 484 ? 65.061 -21.798 25.718 1.00 24.11 484 ALA B CA 1
ATOM 7631 C C . ALA B 1 484 ? 64.018 -21.574 26.816 1.00 23.33 484 ALA B C 1
ATOM 7632 O O . ALA B 1 484 ? 63.517 -20.463 26.989 1.00 24.45 484 ALA B O 1
ATOM 7634 N N . PHE B 1 485 ? 63.692 -22.640 27.537 1.00 22.07 485 PHE B N 1
ATOM 7635 C CA . PHE B 1 485 ? 62.776 -22.589 28.680 1.00 21.17 485 PHE B CA 1
ATOM 7636 C C . PHE B 1 485 ? 63.290 -21.633 29.753 1.00 20.63 485 PHE B C 1
ATOM 7637 O O . PHE B 1 485 ? 62.527 -20.841 30.306 1.00 22.62 485 PHE B O 1
ATOM 7645 N N . LYS B 1 486 ? 64.585 -21.715 30.045 1.00 20.94 486 LYS B N 1
ATOM 7646 C CA . LYS B 1 486 ? 65.212 -20.824 31.031 1.00 21.38 486 LYS B CA 1
ATOM 7647 C C . LYS B 1 486 ? 65.252 -19.371 30.555 1.00 21.22 486 LYS B C 1
ATOM 7648 O O . LYS B 1 486 ? 65.015 -18.454 31.336 1.00 20.55 486 LYS B O 1
ATOM 7654 N N . ASP B 1 487 ? 65.580 -19.167 29.283 1.00 21.55 487 ASP B N 1
ATOM 7655 C CA . ASP B 1 487 ? 65.567 -17.826 28.688 1.00 20.81 487 ASP B CA 1
ATOM 7656 C C . ASP B 1 487 ? 64.218 -17.161 28.900 1.00 20.55 487 ASP B C 1
ATOM 7657 O O . ASP B 1 487 ? 64.152 -16.011 29.320 1.00 19.56 487 ASP B O 1
ATOM 7662 N N . ALA B 1 488 ? 63.151 -17.904 28.617 1.00 21.49 488 ALA B N 1
ATOM 7663 C CA . ALA B 1 488 ? 61.790 -17.388 28.742 1.00 21.19 488 ALA B CA 1
ATOM 7664 C C . ALA B 1 488 ? 61.451 -17.026 30.182 1.00 22.08 488 ALA B C 1
ATOM 7665 O O . ALA B 1 488 ? 60.816 -16.000 30.425 1.00 24.18 488 ALA B O 1
ATOM 7667 N N . LEU B 1 489 ? 61.871 -17.864 31.132 1.00 22.11 489 LEU B N 1
ATOM 7668 C CA . LEU B 1 489 ? 61.689 -17.569 32.560 1.00 22.13 489 LEU B CA 1
ATOM 7669 C C . LEU B 1 489 ? 62.303 -16.216 32.927 1.00 22.09 489 LEU B C 1
ATOM 7670 O O . LEU B 1 489 ? 61.699 -15.428 33.653 1.00 20.07 489 LEU B O 1
ATOM 7675 N N . ARG B 1 490 ? 63.511 -15.969 32.433 1.00 21.80 490 ARG B N 1
ATOM 7676 C CA . ARG B 1 490 ? 64.220 -14.719 32.709 1.00 21.36 490 ARG B CA 1
ATOM 7677 C C . ARG B 1 490 ? 63.540 -13.517 32.051 1.00 22.02 490 ARG B C 1
ATOM 7678 O O . ARG B 1 490 ? 63.312 -12.496 32.700 1.00 22.44 490 ARG B O 1
ATOM 7686 N N . TRP B 1 491 ? 63.207 -13.647 30.771 1.00 21.94 491 TRP B N 1
ATOM 7687 C CA . TRP B 1 491 ? 62.611 -12.536 30.023 1.00 21.68 491 TRP B CA 1
ATOM 7688 C C . TRP B 1 491 ? 61.221 -12.210 30.497 1.00 23.04 491 TRP B C 1
ATOM 7689 O O . TRP B 1 491 ? 60.820 -11.053 30.472 1.00 24.48 491 TRP B O 1
ATOM 7700 N N . ASN B 1 492 ? 60.476 -13.222 30.928 1.00 23.85 492 ASN B N 1
ATOM 7701 C CA . ASN B 1 492 ? 59.162 -13.009 31.537 1.00 23.85 492 ASN B CA 1
ATOM 7702 C C . ASN B 1 492 ? 59.272 -12.366 32.916 1.00 24.60 492 ASN B C 1
ATOM 7703 O O . ASN B 1 492 ? 58.421 -11.571 33.306 1.00 25.49 492 ASN B O 1
ATOM 7708 N N . GLU B 1 493 ? 60.321 -12.715 33.652 1.00 25.18 493 GLU B N 1
ATOM 7709 C CA . GLU B 1 493 ? 60.541 -12.169 34.989 1.00 26.28 493 GLU B CA 1
ATOM 7710 C C . GLU B 1 493 ? 60.590 -10.642 34.962 1.00 26.52 493 GLU B C 1
ATOM 7711 O O . GLU B 1 493 ? 59.948 -9.983 35.777 1.00 28.46 493 GLU B O 1
ATOM 7717 N N . VAL B 1 494 ? 61.352 -10.082 34.031 1.00 26.45 494 VAL B N 1
ATOM 7718 C CA . VAL B 1 494 ? 61.450 -8.621 33.919 1.00 29.66 494 VAL B CA 1
ATOM 7719 C C . VAL B 1 494 ? 60.188 -7.988 33.338 1.00 29.76 494 VAL B C 1
ATOM 7720 O O . VAL B 1 494 ? 59.841 -6.870 33.707 1.00 31.72 494 VAL B O 1
ATOM 7724 N N . TYR B 1 495 ? 59.502 -8.694 32.440 1.00 28.26 495 TYR B N 1
ATOM 7725 C CA . TYR B 1 495 ? 58.249 -8.178 31.887 1.00 28.27 495 TYR B CA 1
ATOM 7726 C C . TYR B 1 495 ? 57.157 -8.110 32.946 1.00 28.90 495 TYR B C 1
ATOM 7727 O O . TYR B 1 495 ? 56.603 -7.046 33.198 1.00 26.90 495 TYR B O 1
ATOM 7736 N N . TYR B 1 496 ? 56.847 -9.256 33.549 1.00 29.47 496 TYR B N 1
ATOM 7737 C CA . TYR B 1 496 ? 55.776 -9.335 34.547 1.00 29.27 496 TYR B CA 1
ATOM 7738 C C . TYR B 1 496 ? 56.173 -8.709 35.878 1.00 31.80 496 TYR B C 1
ATOM 7739 O O . TYR B 1 496 ? 55.309 -8.409 36.695 1.00 34.01 496 TYR B O 1
ATOM 7748 N N . GLY B 1 497 ? 57.474 -8.512 36.084 1.00 36.49 497 GLY B N 1
ATOM 7749 C CA . GLY B 1 497 ? 57.993 -7.780 37.240 1.00 40.97 497 GLY B CA 1
ATOM 7750 C C . GLY B 1 497 ? 58.167 -6.293 36.955 1.00 47.62 497 GLY B C 1
ATOM 7751 O O . GLY B 1 497 ? 59.212 -5.709 37.269 1.00 51.67 497 GLY B O 1
ATOM 7752 N N . PHE B 1 498 ? 57.130 -5.676 36.387 1.00 49.80 498 PHE B N 1
ATOM 7753 C CA . PHE B 1 498 ? 57.251 -4.339 35.742 1.00 54.03 498 PHE B CA 1
ATOM 7754 C C . PHE B 1 498 ? 58.337 -3.484 36.374 1.00 51.31 498 PHE B C 1
ATOM 7755 O O . PHE B 1 498 ? 59.451 -3.438 35.859 1.00 55.10 498 PHE B O 1
ATOM 7768 N N . THR C 1 2 ? 94.322 -34.476 42.005 1.00 51.50 2 THR C N 1
ATOM 7769 C CA . THR C 1 2 ? 93.755 -33.220 41.491 1.00 51.68 2 THR C CA 1
ATOM 7770 C C . THR C 1 2 ? 93.601 -32.208 42.628 1.00 51.46 2 THR C C 1
ATOM 7771 O O . THR C 1 2 ? 93.740 -32.569 43.803 1.00 53.72 2 THR C O 1
ATOM 7775 N N . ILE C 1 3 ? 93.322 -30.947 42.288 1.00 53.53 3 ILE C N 1
ATOM 7776 C CA . ILE C 1 3 ? 92.753 -30.008 43.268 1.00 52.36 3 ILE C CA 1
ATOM 7777 C C . ILE C 1 3 ? 91.358 -30.496 43.687 1.00 48.13 3 ILE C C 1
ATOM 7778 O O . ILE C 1 3 ? 90.875 -30.134 44.743 1.00 44.73 3 ILE C O 1
ATOM 7783 N N . PHE C 1 4 ? 90.738 -31.343 42.865 1.00 45.21 4 PHE C N 1
ATOM 7784 C CA . PHE C 1 4 ? 89.423 -31.927 43.159 1.00 45.75 4 PHE C CA 1
ATOM 7785 C C . PHE C 1 4 ? 89.438 -32.854 44.381 1.00 46.21 4 PHE C C 1
ATOM 7786 O O . PHE C 1 4 ? 88.410 -33.060 45.028 1.00 44.93 4 PHE C O 1
ATOM 7794 N N . ASP C 1 5 ? 90.604 -33.411 44.694 1.00 46.06 5 ASP C N 1
ATOM 7795 C CA . ASP C 1 5 ? 90.775 -34.215 45.908 1.00 44.68 5 ASP C CA 1
ATOM 7796 C C . ASP C 1 5 ? 90.816 -33.352 47.175 1.00 42.31 5 ASP C C 1
ATOM 7797 O O . ASP C 1 5 ? 90.673 -33.868 48.280 1.00 35.94 5 ASP C O 1
ATOM 7802 N N . ASN C 1 6 ? 91.013 -32.044 47.004 1.00 43.24 6 ASN C N 1
ATOM 7803 C CA . ASN C 1 6 ? 90.963 -31.072 48.113 1.00 42.43 6 ASN C CA 1
ATOM 7804 C C . ASN C 1 6 ? 89.557 -30.557 48.432 1.00 39.84 6 ASN C C 1
ATOM 7805 O O . ASN C 1 6 ? 89.379 -29.723 49.330 1.00 39.32 6 ASN C O 1
ATOM 7810 N N . TYR C 1 7 ? 88.566 -31.044 47.691 1.00 37.23 7 TYR C N 1
ATOM 7811 C CA . TYR C 1 7 ? 87.182 -30.629 47.890 1.00 35.75 7 TYR C CA 1
ATOM 7812 C C . TYR C 1 7 ? 86.259 -31.823 48.022 1.00 34.52 7 TYR C C 1
ATOM 7813 O O . TYR C 1 7 ? 86.596 -32.944 47.643 1.00 35.88 7 TYR C O 1
ATOM 7822 N N . GLU C 1 8 ? 85.089 -31.551 48.582 1.00 33.40 8 GLU C N 1
ATOM 7823 C CA . GLU C 1 8 ? 84.065 -32.546 48.807 1.00 32.52 8 GLU C CA 1
ATOM 7824 C C . GLU C 1 8 ? 82.705 -31.914 48.508 1.00 30.01 8 GLU C C 1
ATOM 7825 O O . GLU C 1 8 ? 82.545 -30.698 48.626 1.00 28.27 8 GLU C O 1
ATOM 7831 N N . VAL C 1 9 ? 81.740 -32.735 48.100 1.00 28.09 9 VAL C N 1
ATOM 7832 C CA . VAL C 1 9 ? 80.366 -32.279 47.916 1.00 28.80 9 VAL C CA 1
ATOM 7833 C C . VAL C 1 9 ? 79.474 -32.994 48.926 1.00 27.80 9 VAL C C 1
ATOM 7834 O O . VAL C 1 9 ? 79.580 -34.205 49.117 1.00 26.93 9 VAL C O 1
ATOM 7838 N N . TRP C 1 10 ? 78.607 -32.231 49.584 1.00 26.89 10 TRP C N 1
ATOM 7839 C CA . TRP C 1 10 ? 77.800 -32.763 50.672 1.00 26.15 10 TRP C CA 1
ATOM 7840 C C . TRP C 1 10 ? 76.522 -33.327 50.155 1.00 25.96 10 TRP C C 1
ATOM 7841 O O . TRP C 1 10 ? 75.761 -32.646 49.472 1.00 27.14 10 TRP C O 1
ATOM 7852 N N . PHE C 1 11 ? 76.282 -34.591 50.473 1.00 16.84 11 PHE C N 1
ATOM 7853 C CA . PHE C 1 11 ? 75.036 -35.245 50.118 1.00 28.12 11 PHE C CA 1
ATOM 7854 C C . PHE C 1 11 ? 74.072 -35.092 51.285 1.00 27.77 11 PHE C C 1
ATOM 7855 O O . PHE C 1 11 ? 74.229 -35.738 52.322 1.00 26.04 11 PHE C O 1
ATOM 7863 N N . VAL C 1 12 ? 73.094 -34.210 51.117 1.00 28.12 12 VAL C N 1
ATOM 7864 C CA . VAL C 1 12 ? 72.154 -33.874 52.184 1.00 27.75 12 VAL C CA 1
ATOM 7865 C C . VAL C 1 12 ? 70.775 -34.450 51.901 1.00 26.63 12 VAL C C 1
ATOM 7866 O O . VAL C 1 12 ? 70.217 -34.232 50.832 1.00 25.30 12 VAL C O 1
ATOM 7870 N N . ILE C 1 13 ? 70.228 -35.172 52.874 1.00 26.48 13 ILE C N 1
ATOM 7871 C CA . ILE C 1 13 ? 68.926 -35.807 52.723 1.00 26.80 13 ILE C CA 1
ATOM 7872 C C . ILE C 1 13 ? 67.850 -34.981 53.408 1.00 25.98 13 ILE C C 1
ATOM 7873 O O . ILE C 1 13 ? 67.968 -34.633 54.582 1.00 27.78 13 ILE C O 1
ATOM 7878 N N . GLY C 1 14 ? 66.801 -34.673 52.656 1.00 26.10 14 GLY C N 1
ATOM 7879 C CA . GLY C 1 14 ? 65.680 -33.895 53.164 1.00 25.26 14 GLY C CA 1
ATOM 7880 C C . GLY C 1 14 ? 64.537 -34.784 53.602 1.00 24.42 14 GLY C C 1
ATOM 7881 O O . GLY C 1 14 ? 64.123 -35.676 52.864 1.00 27.23 14 GLY C O 1
ATOM 7882 N N . SER C 1 15 ? 64.028 -34.536 54.806 1.00 15.69 15 SER C N 1
ATOM 7883 C CA . SER C 1 15 ? 62.872 -35.265 55.329 1.00 23.41 15 SER C CA 1
ATOM 7884 C C . SER C 1 15 ? 62.166 -34.461 56.424 1.00 27.98 15 SER C C 1
ATOM 7885 O O . SER C 1 15 ? 62.345 -33.249 56.518 1.00 27.59 15 SER C O 1
ATOM 7888 N N . GLN C 1 16 ? 61.352 -35.145 57.228 1.00 30.93 16 GLN C N 1
ATOM 7889 C CA . GLN C 1 16 ? 60.688 -34.551 58.393 1.00 32.73 16 GLN C CA 1
ATOM 7890 C C . GLN C 1 16 ? 60.810 -35.465 59.612 1.00 35.43 16 GLN C C 1
ATOM 7891 O O . GLN C 1 16 ? 60.969 -36.673 59.455 1.00 39.80 16 GLN C O 1
ATOM 7897 N N . HIS C 1 17 ? 60.766 -34.884 60.814 1.00 37.12 17 HIS C N 1
ATOM 7898 C CA . HIS C 1 17 ? 60.934 -35.652 62.067 1.00 38.35 17 HIS C CA 1
ATOM 7899 C C . HIS C 1 17 ? 59.667 -36.360 62.487 1.00 39.44 17 HIS C C 1
ATOM 7900 O O . HIS C 1 17 ? 59.699 -37.365 63.192 1.00 41.66 17 HIS C O 1
ATOM 7907 N N . LEU C 1 18 ? 58.531 -35.806 62.085 1.00 43.31 18 LEU C N 1
ATOM 7908 C CA . LEU C 1 18 ? 57.215 -36.397 62.376 1.00 40.78 18 LEU C CA 1
ATOM 7909 C C . LEU C 1 18 ? 57.051 -37.865 61.962 1.00 38.54 18 LEU C C 1
ATOM 7910 O O . LEU C 1 18 ? 56.350 -38.609 62.639 1.00 38.83 18 LEU C O 1
ATOM 7915 N N . TYR C 1 19 ? 57.699 -38.270 60.869 1.00 38.54 19 TYR C N 1
ATOM 7916 C CA . TYR C 1 19 ? 57.465 -39.609 60.241 1.00 37.61 19 TYR C CA 1
ATOM 7917 C C . TYR C 1 19 ? 57.646 -40.818 61.187 1.00 39.03 19 TYR C C 1
ATOM 7918 O O . TYR C 1 19 ? 56.978 -41.853 61.037 1.00 33.64 19 TYR C O 1
ATOM 7927 N N . GLY C 1 20 ? 58.536 -40.677 62.164 1.00 40.73 20 GLY C N 1
ATOM 7928 C CA . GLY C 1 20 ? 58.873 -41.783 63.074 1.00 39.95 20 GLY C CA 1
ATOM 7929 C C . GLY C 1 20 ? 60.374 -41.990 62.999 1.00 40.42 20 GLY C C 1
ATOM 7930 O O . GLY C 1 20 ? 60.977 -41.664 61.976 1.00 40.17 20 GLY C O 1
ATOM 7931 N N . PRO C 1 21 ? 60.996 -42.502 64.079 1.00 41.77 21 PRO C N 1
ATOM 7932 C CA . PRO C 1 21 ? 62.443 -42.745 63.976 1.00 41.57 21 PRO C CA 1
ATOM 7933 C C . PRO C 1 21 ? 62.851 -43.990 63.181 1.00 41.52 21 PRO C C 1
ATOM 7934 O O . PRO C 1 21 ? 64.025 -44.117 62.857 1.00 36.94 21 PRO C O 1
ATOM 7938 N N . GLU C 1 22 ? 61.917 -44.908 62.921 1.00 40.69 22 GLU C N 1
ATOM 7939 C CA . GLU C 1 22 ? 62.180 -46.108 62.106 1.00 38.15 22 GLU C CA 1
ATOM 7940 C C . GLU C 1 22 ? 62.027 -45.839 60.610 1.00 35.93 22 GLU C C 1
ATOM 7941 O O . GLU C 1 22 ? 62.737 -46.437 59.790 1.00 35.77 22 GLU C O 1
ATOM 7947 N N . THR C 1 23 ? 61.083 -44.969 60.255 1.00 33.06 23 THR C N 1
ATOM 7948 C CA . THR C 1 23 ? 61.015 -44.430 58.895 1.00 31.06 23 THR C CA 1
ATOM 7949 C C . THR C 1 23 ? 62.308 -43.701 58.541 1.00 29.23 23 THR C C 1
ATOM 7950 O O . THR C 1 23 ? 62.852 -43.885 57.454 1.00 24.92 23 THR C O 1
ATOM 7954 N N . LEU C 1 24 ? 62.778 -42.864 59.466 1.00 29.10 24 LEU C N 1
ATOM 7955 C CA . LEU C 1 24 ? 64.035 -42.127 59.303 1.00 25.61 24 LEU C CA 1
ATOM 7956 C C . LEU C 1 24 ? 65.241 -43.070 59.257 1.00 25.86 24 LEU C C 1
ATOM 7957 O O . LEU C 1 24 ? 66.209 -42.826 58.534 1.00 22.08 24 LEU C O 1
ATOM 7962 N N . ARG C 1 25 ? 65.178 -44.144 60.034 1.00 26.37 25 ARG C N 1
ATOM 7963 C CA . ARG C 1 25 ? 66.180 -45.209 59.948 1.00 25.81 25 ARG C CA 1
ATOM 7964 C C . ARG C 1 25 ? 66.249 -45.770 58.524 1.00 24.55 25 ARG C C 1
ATOM 7965 O O . ARG C 1 25 ? 67.335 -45.976 57.986 1.00 28.84 25 ARG C O 1
ATOM 7967 N N . GLN C 1 26 ? 65.088 -46.006 57.921 1.00 23.37 26 GLN C N 1
ATOM 7968 C CA . GLN C 1 26 ? 65.015 -46.525 56.548 1.00 25.87 26 GLN C CA 1
ATOM 7969 C C . GLN C 1 26 ? 65.601 -45.548 55.518 1.00 25.82 26 GLN C C 1
ATOM 7970 O O . GLN C 1 26 ? 66.357 -45.965 54.629 1.00 24.44 26 GLN C O 1
ATOM 7976 N N . VAL C 1 27 ? 65.249 -44.261 55.631 1.00 24.82 27 VAL C N 1
ATOM 7977 C CA . VAL C 1 27 ? 65.790 -43.236 54.709 1.00 22.85 27 VAL C CA 1
ATOM 7978 C C . VAL C 1 27 ? 67.318 -43.132 54.848 1.00 22.51 27 VAL C C 1
ATOM 7979 O O . VAL C 1 27 ? 68.026 -43.066 53.844 1.00 19.87 27 VAL C O 1
ATOM 7983 N N . THR C 1 28 ? 67.814 -43.125 56.086 1.00 23.59 28 THR C N 1
ATOM 7984 C CA . THR C 1 28 ? 69.264 -43.122 56.343 1.00 26.92 28 THR C CA 1
ATOM 7985 C C . THR C 1 28 ? 69.964 -44.320 55.691 1.00 27.84 28 THR C C 1
ATOM 7986 O O . THR C 1 28 ? 71.050 -44.178 55.137 1.00 30.84 28 THR C O 1
ATOM 7990 N N . GLN C 1 29 ? 69.336 -45.491 55.755 1.00 28.61 29 GLN C N 1
ATOM 7991 C CA . GLN C 1 29 ? 69.884 -46.706 55.128 1.00 29.67 29 GLN C CA 1
ATOM 7992 C C . GLN C 1 29 ? 69.998 -46.570 53.610 1.00 29.45 29 GLN C C 1
ATOM 7993 O O . GLN C 1 29 ? 71.007 -46.962 53.016 1.00 27.68 29 GLN C O 1
ATOM 7999 N N . HIS C 1 30 ? 68.959 -46.020 52.990 1.00 30.43 30 HIS C N 1
ATOM 8000 C CA . HIS C 1 30 ? 68.977 -45.753 51.547 1.00 30.65 30 HIS C CA 1
ATOM 8001 C C . HIS C 1 30 ? 70.080 -44.797 51.195 1.00 30.73 30 HIS C C 1
ATOM 8002 O O . HIS C 1 30 ? 70.842 -45.033 50.257 1.00 33.32 30 HIS C O 1
ATOM 8009 N N . ALA C 1 31 ? 70.171 -43.709 51.956 1.00 29.67 31 ALA C N 1
ATOM 8010 C CA . ALA C 1 31 ? 71.174 -42.664 51.730 1.00 28.26 31 ALA C CA 1
ATOM 8011 C C . ALA C 1 31 ? 72.605 -43.209 51.801 1.00 27.02 31 ALA C C 1
ATOM 8012 O O . ALA C 1 31 ? 73.431 -42.900 50.944 1.00 22.80 31 ALA C O 1
ATOM 8014 N N . GLU C 1 32 ? 72.891 -44.013 52.822 1.00 27.91 32 GLU C N 1
ATOM 8015 C CA . GLU C 1 32 ? 74.223 -44.619 52.985 1.00 27.83 32 GLU C CA 1
ATOM 8016 C C . GLU C 1 32 ? 74.556 -45.537 51.816 1.00 27.11 32 GLU C C 1
ATOM 8017 O O . GLU C 1 32 ? 75.670 -45.505 51.291 1.00 27.88 32 GLU C O 1
ATOM 8023 N N . HIS C 1 33 ? 73.577 -46.350 51.425 1.00 27.95 33 HIS C N 1
ATOM 8024 C CA . HIS C 1 33 ? 73.716 -47.278 50.293 1.00 28.94 33 HIS C CA 1
ATOM 8025 C C . HIS C 1 33 ? 73.975 -46.533 49.012 1.00 28.00 33 HIS C C 1
ATOM 8026 O O . HIS C 1 33 ? 74.895 -46.873 48.262 1.00 27.95 33 HIS C O 1
ATOM 8033 N N . VAL C 1 34 ? 73.171 -45.501 48.762 1.00 26.98 34 VAL C N 1
ATOM 8034 C CA . VAL C 1 34 ? 73.298 -44.687 47.549 1.00 26.30 34 VAL C CA 1
ATOM 8035 C C . VAL C 1 34 ? 74.636 -43.960 47.487 1.00 25.16 34 VAL C C 1
ATOM 8036 O O . VAL C 1 34 ? 75.346 -44.047 46.489 1.00 23.37 34 VAL C O 1
ATOM 8040 N N . VAL C 1 35 ? 74.970 -43.247 48.557 1.00 26.74 35 VAL C N 1
ATOM 8041 C CA . VAL C 1 35 ? 76.200 -42.448 48.607 1.00 27.61 35 VAL C CA 1
ATOM 8042 C C . VAL C 1 35 ? 77.447 -43.313 48.437 1.00 27.18 35 VAL C C 1
ATOM 8043 O O . VAL C 1 35 ? 78.360 -42.958 47.687 1.00 26.35 35 VAL C O 1
ATOM 8047 N N . ASN C 1 36 ? 77.486 -44.445 49.131 1.00 28.23 36 ASN C N 1
ATOM 8048 C CA . ASN C 1 36 ? 78.629 -45.349 49.010 1.00 29.39 36 ASN C CA 1
ATOM 8049 C C . ASN C 1 36 ? 78.754 -45.944 47.606 1.00 28.35 36 ASN C C 1
ATOM 8050 O O . ASN C 1 36 ? 79.848 -46.013 47.058 1.00 28.73 36 ASN C O 1
ATOM 8055 N N . ALA C 1 37 ? 77.628 -46.333 47.016 1.00 27.04 37 ALA C N 1
ATOM 8056 C CA . ALA C 1 37 ? 77.618 -46.865 45.651 1.00 28.36 37 ALA C CA 1
ATOM 8057 C C . ALA C 1 37 ? 78.095 -45.827 44.628 1.00 29.57 37 ALA C C 1
ATOM 8058 O O . ALA C 1 37 ? 78.810 -46.168 43.686 1.00 29.56 37 ALA C O 1
ATOM 8060 N N . LEU C 1 38 ? 77.705 -44.565 44.822 1.00 29.76 38 LEU C N 1
ATOM 8061 C CA . LEU C 1 38 ? 78.134 -43.471 43.939 1.00 30.14 38 LEU C CA 1
ATOM 8062 C C . LEU C 1 38 ? 79.632 -43.186 44.069 1.00 30.94 38 LEU C C 1
ATOM 8063 O O . LEU C 1 38 ? 80.334 -43.048 43.066 1.00 31.08 38 LEU C O 1
ATOM 8068 N N . ASN C 1 39 ? 80.106 -43.083 45.307 1.00 29.30 39 ASN C N 1
ATOM 8069 C CA . ASN C 1 39 ? 81.528 -42.841 45.578 1.00 31.17 39 ASN C CA 1
ATOM 8070 C C . ASN C 1 39 ? 82.431 -43.921 44.970 1.00 32.68 39 ASN C C 1
ATOM 8071 O O . ASN C 1 39 ? 83.507 -43.621 44.451 1.00 32.38 39 ASN C O 1
ATOM 8076 N N . THR C 1 40 ? 81.976 -45.169 45.031 1.00 34.40 40 THR C N 1
ATOM 8077 C CA . THR C 1 40 ? 82.741 -46.310 44.521 1.00 35.62 40 THR C CA 1
ATOM 8078 C C . THR C 1 40 ? 82.663 -46.470 43.002 1.00 38.07 40 THR C C 1
ATOM 8079 O O . THR C 1 40 ? 83.681 -46.695 42.352 1.00 37.29 40 THR C O 1
ATOM 8083 N N . GLU C 1 41 ? 81.454 -46.366 42.449 1.00 41.70 41 GLU C N 1
ATOM 8084 C CA . GLU C 1 41 ? 81.200 -46.708 41.037 1.00 42.95 41 GLU C CA 1
ATOM 8085 C C . GLU C 1 41 ? 80.982 -45.525 40.098 1.00 43.50 41 GLU C C 1
ATOM 8086 O O . GLU C 1 41 ? 81.429 -45.556 38.961 1.00 45.55 41 GLU C O 1
ATOM 8092 N N . ALA C 1 42 ? 80.268 -44.504 40.562 1.00 43.17 42 ALA C N 1
ATOM 8093 C CA . ALA C 1 42 ? 79.792 -43.415 39.685 1.00 41.82 42 ALA C CA 1
ATOM 8094 C C . ALA C 1 42 ? 80.898 -42.676 38.928 1.00 44.06 42 ALA C C 1
ATOM 8095 O O . ALA C 1 42 ? 80.677 -42.185 37.812 1.00 46.64 42 ALA C O 1
ATOM 8097 N N . LYS C 1 43 ? 82.075 -42.585 39.544 1.00 41.72 43 LYS C N 1
ATOM 8098 C CA . LYS C 1 43 ? 83.243 -41.946 38.934 1.00 43.02 43 LYS C CA 1
ATOM 8099 C C . LYS C 1 43 ? 83.028 -40.441 38.812 1.00 40.06 43 LYS C C 1
ATOM 8100 O O . LYS C 1 43 ? 83.331 -39.821 37.791 1.00 37.68 43 LYS C O 1
ATOM 8106 N N . LEU C 1 44 ? 82.503 -39.868 39.886 1.00 38.18 44 LEU C N 1
ATOM 8107 C CA . LEU C 1 44 ? 82.303 -38.436 39.987 1.00 36.27 44 LEU C CA 1
ATOM 8108 C C . LEU C 1 44 ? 83.643 -37.799 40.334 1.00 36.85 44 LEU C C 1
ATOM 8109 O O . LEU C 1 44 ? 84.533 -38.445 40.884 1.00 36.45 44 LEU C O 1
ATOM 8114 N N . PRO C 1 45 ? 83.800 -36.519 40.014 1.00 37.42 45 PRO C N 1
ATOM 8115 C CA . PRO C 1 45 ? 85.126 -35.929 40.163 1.00 38.70 45 PRO C CA 1
ATOM 8116 C C . PRO C 1 45 ? 85.634 -35.733 41.592 1.00 38.12 45 PRO C C 1
ATOM 8117 O O . PRO C 1 45 ? 86.827 -35.519 41.767 1.00 43.08 45 PRO C O 1
ATOM 8121 N N . CYS C 1 46 ? 84.742 -35.772 42.578 1.00 35.00 46 CYS C N 1
ATOM 8122 C CA . CYS C 1 46 ? 85.120 -35.661 43.980 1.00 35.46 46 CYS C CA 1
ATOM 8123 C C . CYS C 1 46 ? 83.949 -36.189 44.779 1.00 33.19 46 CYS C C 1
ATOM 8124 O O . CYS C 1 46 ? 83.064 -36.818 44.211 1.00 30.08 46 CYS C O 1
ATOM 8127 N N . LYS C 1 47 ? 84.010 -36.150 46.099 1.00 33.22 47 LYS C N 1
ATOM 8128 C CA . LYS C 1 47 ? 83.936 -37.329 46.908 1.00 25.25 47 LYS C CA 1
ATOM 8129 C C . LYS C 1 47 ? 82.634 -36.827 47.548 1.00 28.35 47 LYS C C 1
ATOM 8130 O O . LYS C 1 47 ? 82.538 -35.633 47.836 1.00 27.70 47 LYS C O 1
ATOM 8132 N N . LEU C 1 48 ? 81.606 -37.667 47.645 1.00 30.99 48 LEU C N 1
ATOM 8133 C CA . LEU C 1 48 ? 80.348 -37.279 48.297 1.00 29.29 48 LEU C CA 1
ATOM 8134 C C . LEU C 1 48 ? 80.412 -37.613 49.781 1.00 28.95 48 LEU C C 1
ATOM 8135 O O . LEU C 1 48 ? 80.729 -38.742 50.143 1.00 29.91 48 LEU C O 1
ATOM 8140 N N . VAL C 1 49 ? 80.107 -36.633 50.632 1.00 28.43 49 VAL C N 1
ATOM 8141 C CA . VAL C 1 49 ? 80.007 -36.859 52.079 1.00 27.26 49 VAL C CA 1
ATOM 8142 C C . VAL C 1 49 ? 78.552 -36.799 52.525 1.00 26.99 49 VAL C C 1
ATOM 8143 O O . VAL C 1 49 ? 77.917 -35.745 52.458 1.00 27.43 49 VAL C O 1
ATOM 8147 N N . LEU C 1 50 ? 78.033 -37.931 52.988 1.00 27.38 50 LEU C N 1
ATOM 8148 C CA . LEU C 1 50 ? 76.674 -37.995 53.522 1.00 27.01 50 LEU C CA 1
ATOM 8149 C C . LEU C 1 50 ? 76.611 -37.282 54.869 1.00 26.55 50 LEU C C 1
ATOM 8150 O O . LEU C 1 50 ? 77.403 -37.566 55.764 1.00 25.72 50 LEU C O 1
ATOM 8155 N N . LYS C 1 51 ? 75.671 -36.352 55.003 1.00 27.85 51 LYS C N 1
ATOM 8156 C CA . LYS C 1 51 ? 75.484 -35.609 56.254 1.00 28.31 51 LYS C CA 1
ATOM 8157 C C . LYS C 1 51 ? 74.257 -36.118 57.010 1.00 26.55 51 LYS C C 1
ATOM 8158 O O . LYS C 1 51 ? 73.436 -36.832 56.438 1.00 26.10 51 LYS C O 1
ATOM 8164 N N . PRO C 1 52 ? 74.137 -35.768 58.308 1.00 25.83 52 PRO C N 1
ATOM 8165 C CA . PRO C 1 52 ? 72.947 -36.148 59.069 1.00 26.61 52 PRO C CA 1
ATOM 8166 C C . PRO C 1 52 ? 71.660 -35.608 58.460 1.00 27.05 52 PRO C C 1
ATOM 8167 O O . PRO C 1 52 ? 71.656 -34.520 57.882 1.00 29.75 52 PRO C O 1
ATOM 8171 N N . LEU C 1 53 ? 70.580 -36.367 58.608 1.00 25.59 53 LEU C N 1
ATOM 8172 C CA . LEU C 1 53 ? 69.298 -36.032 57.990 1.00 27.07 53 LEU C CA 1
ATOM 8173 C C . LEU C 1 53 ? 68.817 -34.631 58.369 1.00 27.75 53 LEU C C 1
ATOM 8174 O O . LEU C 1 53 ? 68.837 -34.252 59.539 1.00 29.87 53 LEU C O 1
ATOM 8179 N N . GLY C 1 54 ? 68.397 -33.872 57.362 1.00 26.68 54 GLY C N 1
ATOM 8180 C CA . GLY C 1 54 ? 67.766 -32.570 57.573 1.00 25.20 54 GLY C CA 1
ATOM 8181 C C . GLY C 1 54 ? 66.277 -32.752 57.793 1.00 22.37 54 GLY C C 1
ATOM 8182 O O . GLY C 1 54 ? 65.522 -32.904 56.832 1.00 22.65 54 GLY C O 1
ATOM 8183 N N . THR C 1 55 ? 65.864 -32.745 59.061 1.00 21.37 55 THR C N 1
ATOM 8184 C CA . THR C 1 55 ? 64.473 -33.036 59.446 1.00 23.35 55 THR C CA 1
ATOM 8185 C C . THR C 1 55 ? 63.761 -31.892 60.178 1.00 25.49 55 THR C C 1
ATOM 8186 O O . THR C 1 55 ? 62.528 -31.853 60.224 1.00 25.63 55 THR C O 1
ATOM 8190 N N . THR C 1 56 ? 64.537 -30.979 60.759 1.00 25.13 56 THR C N 1
ATOM 8191 C CA . THR C 1 56 ? 64.002 -29.806 61.450 1.00 25.07 56 THR C CA 1
ATOM 8192 C C . THR C 1 56 ? 64.634 -28.532 60.884 1.00 24.82 56 THR C C 1
ATOM 8193 O O . THR C 1 56 ? 65.658 -28.604 60.203 1.00 25.31 56 THR C O 1
ATOM 8197 N N . PRO C 1 57 ? 64.031 -27.363 61.166 1.00 23.60 57 PRO C N 1
ATOM 8198 C CA . PRO C 1 57 ? 64.635 -26.097 60.728 1.00 23.77 57 PRO C CA 1
ATOM 8199 C C . PRO C 1 57 ? 66.065 -25.882 61.229 1.00 23.34 57 PRO C C 1
ATOM 8200 O O . PRO C 1 57 ? 66.945 -25.535 60.445 1.00 22.73 57 PRO C O 1
ATOM 8204 N N . ASP C 1 58 ? 66.286 -26.089 62.522 1.00 22.12 58 ASP C N 1
ATOM 8205 C CA . ASP C 1 58 ? 67.596 -25.833 63.128 1.00 24.84 58 ASP C CA 1
ATOM 8206 C C . ASP C 1 58 ? 68.679 -26.801 62.632 1.00 25.71 58 ASP C C 1
ATOM 8207 O O . ASP C 1 58 ? 69.854 -26.441 62.558 1.00 26.12 58 ASP C O 1
ATOM 8212 N N . GLU C 1 59 ? 68.274 -28.018 62.283 1.00 24.61 59 GLU C N 1
ATOM 8213 C CA . GLU C 1 59 ? 69.190 -28.992 61.684 1.00 25.45 59 GLU C CA 1
ATOM 8214 C C . GLU C 1 59 ? 69.626 -28.550 60.287 1.00 24.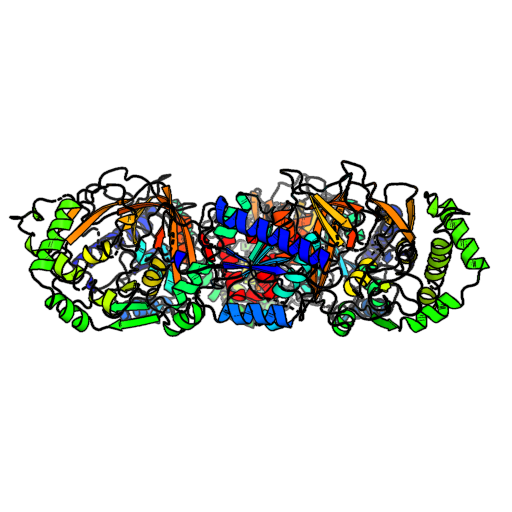55 59 GLU C C 1
ATOM 8215 O O . GLU C 1 59 ? 70.807 -28.617 59.949 1.00 24.11 59 GLU C O 1
ATOM 8221 N N . ILE C 1 60 ? 68.664 -28.099 59.486 1.00 22.49 60 ILE C N 1
ATOM 8222 C CA . ILE C 1 60 ? 68.935 -27.654 58.113 1.00 22.48 60 ILE C CA 1
ATOM 8223 C C . ILE C 1 60 ? 69.742 -26.359 58.105 1.00 23.18 60 ILE C C 1
ATOM 8224 O O . ILE C 1 60 ? 70.646 -26.184 57.289 1.00 22.64 60 ILE C O 1
ATOM 8229 N N . THR C 1 61 ? 69.418 -25.458 59.025 1.00 24.44 61 THR C N 1
ATOM 8230 C CA . THR C 1 61 ? 70.194 -24.228 59.215 1.00 24.39 61 THR C CA 1
ATOM 8231 C C . THR C 1 61 ? 71.638 -24.556 59.615 1.00 24.34 61 THR C C 1
ATOM 8232 O O . THR C 1 61 ? 72.583 -23.945 59.120 1.00 25.15 61 THR C O 1
ATOM 8236 N N . ALA C 1 62 ? 71.790 -25.521 60.516 1.00 23.81 62 ALA C N 1
ATOM 8237 C CA . ALA C 1 62 ? 73.107 -25.973 60.972 1.00 24.54 62 ALA C CA 1
ATOM 8238 C C . ALA C 1 62 ? 73.959 -26.503 59.815 1.00 24.28 62 ALA C C 1
ATOM 8239 O O . ALA C 1 62 ? 75.132 -26.154 59.690 1.00 24.34 62 ALA C O 1
ATOM 8241 N N . ILE C 1 63 ? 73.359 -27.340 58.973 1.00 23.09 63 ILE C N 1
ATOM 8242 C CA . ILE C 1 63 ? 74.052 -27.912 57.811 1.00 24.27 63 ILE C CA 1
ATOM 8243 C C . ILE C 1 63 ? 74.540 -26.822 56.857 1.00 24.92 63 ILE C C 1
ATOM 8244 O O . ILE C 1 63 ? 75.681 -26.857 56.398 1.00 21.53 63 ILE C O 1
ATOM 8249 N N . CYS C 1 64 ? 73.673 -25.855 56.568 1.00 26.13 64 CYS C N 1
ATOM 8250 C CA . CYS C 1 64 ? 74.035 -24.718 55.710 1.00 27.42 64 CYS C CA 1
ATOM 8251 C C . CYS C 1 64 ? 75.122 -23.860 56.356 1.00 25.95 64 CYS C C 1
ATOM 8252 O O . CYS C 1 64 ? 76.057 -23.421 55.691 1.00 25.54 64 CYS C O 1
ATOM 8255 N N . ARG C 1 65 ? 74.985 -23.634 57.658 1.00 27.26 65 ARG C N 1
ATOM 8256 C CA . ARG C 1 65 ? 75.993 -22.918 58.446 1.00 30.14 65 ARG C CA 1
ATOM 8257 C C . ARG C 1 65 ? 77.355 -23.607 58.338 1.00 30.83 65 ARG C C 1
ATOM 8258 O O . ARG C 1 65 ? 78.362 -22.957 58.065 1.00 33.35 65 ARG C O 1
ATOM 8266 N N . ASP C 1 66 ? 77.369 -24.923 58.560 1.00 29.31 66 ASP C N 1
ATOM 8267 C CA . ASP C 1 66 ? 78.596 -25.724 58.480 1.00 27.10 66 ASP C CA 1
ATOM 8268 C C . ASP C 1 66 ? 79.170 -25.719 57.073 1.00 25.19 66 ASP C C 1
ATOM 8269 O O . ASP C 1 66 ? 80.386 -25.614 56.891 1.00 25.47 66 ASP C O 1
ATOM 8274 N N . ALA C 1 67 ? 78.285 -25.846 56.087 1.00 22.76 67 ALA C N 1
ATOM 8275 C CA . ALA C 1 67 ? 78.679 -25.873 54.678 1.00 19.96 67 ALA C CA 1
ATOM 8276 C C . ALA C 1 67 ? 79.459 -24.620 54.281 1.00 26.15 67 ALA C C 1
ATOM 8277 O O . ALA C 1 67 ? 80.487 -24.712 53.600 1.00 26.48 67 ALA C O 1
ATOM 8279 N N . ASN C 1 68 ? 78.971 -23.458 54.714 1.00 26.62 68 ASN C N 1
ATOM 8280 C CA . ASN C 1 68 ? 79.647 -22.178 54.457 1.00 27.27 68 ASN C CA 1
ATOM 8281 C C . ASN C 1 68 ? 81.033 -22.113 55.083 1.00 26.99 68 ASN C C 1
ATOM 8282 O O . ASN C 1 68 ? 81.961 -21.538 54.514 1.00 28.87 68 ASN C O 1
ATOM 8287 N N . TYR C 1 69 ? 81.153 -22.692 56.270 1.00 27.02 69 TYR C N 1
ATOM 8288 C CA . TYR C 1 69 ? 82.382 -22.614 57.051 1.00 27.54 69 TYR C CA 1
ATOM 8289 C C . TYR C 1 69 ? 83.477 -23.525 56.504 1.00 27.69 69 TYR C C 1
ATOM 8290 O O . TYR C 1 69 ? 84.635 -23.122 56.419 1.00 28.55 69 TYR C O 1
ATOM 8299 N N . ASP C 1 70 ? 83.099 -24.743 56.127 1.00 27.94 70 ASP C N 1
ATOM 8300 C CA . ASP C 1 70 ? 84.055 -25.744 55.642 1.00 27.49 70 ASP C CA 1
ATOM 8301 C C . ASP C 1 70 ? 84.613 -25.375 54.262 1.00 26.15 70 ASP C C 1
ATOM 8302 O O . ASP C 1 70 ? 83.887 -25.375 53.264 1.00 26.02 70 ASP C O 1
ATOM 8307 N N . ASP C 1 71 ? 85.908 -25.064 54.226 1.00 24.24 71 ASP C N 1
ATOM 8308 C CA . ASP C 1 71 ? 86.611 -24.683 52.992 1.00 23.72 71 ASP C CA 1
ATOM 8309 C C . ASP C 1 71 ? 86.627 -25.765 51.913 1.00 25.75 71 ASP C C 1
ATOM 8310 O O . ASP C 1 71 ? 86.749 -25.471 50.717 1.00 26.79 71 ASP C O 1
ATOM 8315 N N . ARG C 1 72 ? 86.515 -27.011 52.348 1.00 24.71 72 ARG C N 1
ATOM 8316 C CA . ARG C 1 72 ? 86.518 -28.151 51.438 1.00 24.82 72 ARG C CA 1
ATOM 8317 C C . ARG C 1 72 ? 85.145 -28.400 50.821 1.00 25.71 72 ARG C C 1
ATOM 8318 O O . ARG C 1 72 ? 85.036 -29.106 49.820 1.00 26.05 72 ARG C O 1
ATOM 8326 N N . CYS C 1 73 ? 84.101 -27.836 51.425 1.00 26.33 73 CYS C N 1
ATOM 8327 C CA . CYS C 1 73 ? 82.738 -28.016 50.922 1.00 26.78 73 CYS C CA 1
ATOM 8328 C C . CYS C 1 73 ? 82.499 -27.142 49.697 1.00 26.25 73 CYS C C 1
ATOM 8329 O O . CYS C 1 73 ? 82.410 -25.920 49.805 1.00 28.17 73 CYS C O 1
ATOM 8332 N N . ALA C 1 74 ? 82.391 -27.784 48.537 1.00 25.46 74 ALA C N 1
ATOM 8333 C CA . ALA C 1 74 ? 82.219 -27.085 47.261 1.00 25.83 74 ALA C CA 1
ATOM 8334 C C . ALA C 1 74 ? 80.746 -26.894 46.896 1.00 26.31 74 ALA C C 1
ATOM 8335 O O . ALA C 1 74 ? 80.421 -26.104 46.009 1.00 28.09 74 ALA C O 1
ATOM 8337 N N . GLY C 1 75 ? 79.862 -27.622 47.570 1.00 25.31 75 GLY C N 1
ATOM 8338 C CA . GLY C 1 75 ? 78.432 -27.511 47.306 1.00 27.32 75 GLY C CA 1
ATOM 8339 C C . GLY C 1 75 ? 77.610 -28.592 47.973 1.00 26.48 75 GLY C C 1
ATOM 8340 O O . GLY C 1 75 ? 78.149 -29.483 48.621 1.00 26.39 75 GLY C O 1
ATOM 8341 N N . LEU C 1 76 ? 76.294 -28.488 47.816 1.00 27.91 76 LEU C N 1
ATOM 8342 C CA . LEU C 1 76 ? 75.363 -29.484 48.332 1.00 27.36 76 LEU C CA 1
ATOM 8343 C C . LEU C 1 76 ? 74.601 -30.123 47.191 1.00 26.91 76 LEU C C 1
ATOM 8344 O O . LEU C 1 76 ? 74.143 -29.429 46.288 1.00 26.45 76 LEU C O 1
ATOM 8349 N N . VAL C 1 77 ? 74.455 -31.442 47.235 1.00 26.43 77 VAL C N 1
ATOM 8350 C CA . VAL C 1 77 ? 73.459 -32.114 46.396 1.00 26.70 77 VAL C CA 1
ATOM 8351 C C . VAL C 1 77 ? 72.398 -32.662 47.337 1.00 26.14 77 VAL C C 1
ATOM 8352 O O . VAL C 1 77 ? 72.694 -33.435 48.248 1.00 27.54 77 VAL C O 1
ATOM 8356 N N . VAL C 1 78 ? 71.168 -32.219 47.122 1.00 24.95 78 VAL C N 1
ATOM 8357 C CA . VAL C 1 78 ? 70.074 -32.481 48.045 1.00 24.85 78 VAL C CA 1
ATOM 8358 C C . VAL C 1 78 ? 69.137 -33.524 47.464 1.00 23.91 78 VAL C C 1
ATOM 8359 O O . VAL C 1 78 ? 68.693 -33.398 46.323 1.00 21.46 78 VAL C O 1
ATOM 8363 N N . TRP C 1 79 ? 68.857 -34.555 48.253 1.00 24.23 79 TRP C N 1
ATOM 8364 C CA . TRP C 1 79 ? 67.856 -35.551 47.899 1.00 24.97 79 TRP C CA 1
ATOM 8365 C C . TRP C 1 79 ? 66.725 -35.457 48.873 1.00 24.48 79 TRP C C 1
ATOM 8366 O O . TRP C 1 79 ? 66.891 -35.717 50.068 1.00 24.15 79 TRP C O 1
ATOM 8377 N N . LEU C 1 80 ? 65.559 -35.085 48.361 1.00 20.81 80 LEU C N 1
ATOM 8378 C CA . LEU C 1 80 ? 64.361 -34.965 49.180 1.00 23.94 80 LEU C CA 1
ATOM 8379 C C . LEU C 1 80 ? 63.624 -36.297 49.174 1.00 24.69 80 LEU C C 1
ATOM 8380 O O . LEU C 1 80 ? 62.650 -36.489 48.447 1.00 23.24 80 LEU C O 1
ATOM 8385 N N . HIS C 1 81 ? 64.136 -37.219 49.985 1.00 25.82 81 HIS C N 1
ATOM 8386 C CA . HIS C 1 81 ? 63.651 -38.602 50.043 1.00 26.44 81 HIS C CA 1
ATOM 8387 C C . HIS C 1 81 ? 62.202 -38.635 50.406 1.00 26.91 81 HIS C C 1
ATOM 8388 O O . HIS C 1 81 ? 61.397 -39.296 49.762 1.00 27.83 81 HIS C O 1
ATOM 8395 N N . THR C 1 82 ? 61.880 -37.912 51.467 1.00 26.75 82 THR C N 1
ATOM 8396 C CA . THR C 1 82 ? 60.535 -37.722 51.941 1.00 27.83 82 THR C CA 1
ATOM 8397 C C . THR C 1 82 ? 60.074 -36.280 51.685 1.00 28.50 82 THR C C 1
ATOM 8398 O O . THR C 1 82 ? 60.860 -35.439 51.252 1.00 28.58 82 THR C O 1
ATOM 8402 N N . PHE C 1 83 ? 58.791 -36.007 51.919 1.00 30.47 83 PHE C N 1
ATOM 8403 C CA . PHE C 1 83 ? 58.288 -34.638 51.974 1.00 27.59 83 PHE C CA 1
ATOM 8404 C C . PHE C 1 83 ? 59.042 -33.912 53.082 1.00 26.35 83 PHE C C 1
ATOM 8405 O O . PHE C 1 83 ? 59.183 -34.424 54.194 1.00 24.80 83 PHE C O 1
ATOM 8413 N N . SER C 1 84 ? 59.534 -32.721 52.760 1.00 25.22 84 SER C N 1
ATOM 8414 C CA . SER C 1 84 ? 60.379 -31.954 53.667 1.00 22.66 84 SER C CA 1
ATOM 8415 C C . SER C 1 84 ? 59.982 -30.480 53.566 1.00 22.38 84 SER C C 1
ATOM 8416 O O . SER C 1 84 ? 60.579 -29.727 52.795 1.00 21.07 84 SER C O 1
ATOM 8419 N N . PRO C 1 85 ? 58.954 -30.074 54.336 1.00 22.41 85 PRO C N 1
ATOM 8420 C CA . PRO C 1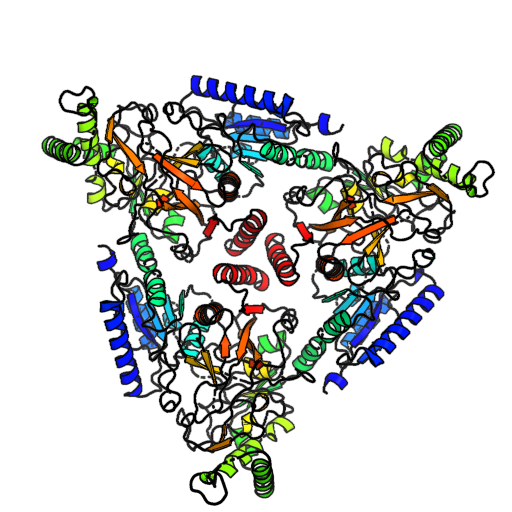 85 ? 58.350 -28.741 54.229 1.00 21.63 85 PRO C CA 1
ATOM 8421 C C . PRO C 1 85 ? 59.379 -27.622 54.067 1.00 20.81 85 PRO C C 1
ATOM 8422 O O . PRO C 1 85 ? 60.285 -27.479 54.889 1.00 19.76 85 PRO C O 1
ATOM 8426 N N . ALA C 1 86 ? 59.216 -26.837 53.008 1.00 21.46 86 ALA C N 1
ATOM 8427 C CA . ALA C 1 86 ? 60.268 -25.932 52.532 1.00 21.19 86 ALA C CA 1
ATOM 8428 C C . ALA C 1 86 ? 60.568 -24.744 53.457 1.00 20.97 86 ALA C C 1
ATOM 8429 O O . ALA C 1 86 ? 61.671 -24.199 53.406 1.00 19.79 86 ALA C O 1
ATOM 8431 N N . LYS C 1 87 ? 59.621 -24.354 54.312 1.00 20.83 87 LYS C N 1
ATOM 8432 C CA . LYS C 1 87 ? 59.886 -23.266 55.279 1.00 20.96 87 LYS C CA 1
ATOM 8433 C C . LYS C 1 87 ? 61.002 -23.638 56.265 1.00 21.37 87 LYS C C 1
ATOM 8434 O O . LYS C 1 87 ? 61.697 -22.761 56.779 1.00 24.73 87 LYS C O 1
ATOM 8448 N N . TRP C 1 89 ? 63.649 -24.934 55.402 1.00 19.44 89 TRP C N 1
ATOM 8449 C CA . TRP C 1 89 ? 64.889 -24.660 54.670 1.00 20.35 89 TRP C CA 1
ATOM 8450 C C . TRP C 1 89 ? 65.194 -23.194 54.501 1.00 20.52 89 TRP C C 1
ATOM 8451 O O . TRP C 1 89 ? 66.320 -22.839 54.141 1.00 20.96 89 TRP C O 1
ATOM 8462 N N . ILE C 1 90 ? 64.207 -22.332 54.744 1.00 19.65 90 ILE C N 1
ATOM 8463 C CA . ILE C 1 90 ? 64.327 -20.903 54.408 1.00 20.60 90 ILE C CA 1
ATOM 8464 C C . ILE C 1 90 ? 65.522 -20.228 55.082 1.00 19.86 90 ILE C C 1
ATOM 8465 O O . ILE C 1 90 ? 66.367 -19.633 54.411 1.00 18.89 90 ILE C O 1
ATOM 8470 N N . ASN C 1 91 ? 65.585 -20.325 56.404 1.00 20.13 91 ASN C N 1
ATOM 8471 C CA . ASN C 1 91 ? 66.656 -19.681 57.167 1.00 22.06 91 ASN C CA 1
ATOM 8472 C C . ASN C 1 91 ? 68.044 -20.169 56.743 1.00 22.31 91 ASN C C 1
ATOM 8473 O O . ASN C 1 91 ? 68.995 -19.391 56.695 1.00 23.48 91 ASN C O 1
ATOM 8478 N N . GLY C 1 92 ? 68.145 -21.457 56.428 1.00 22.38 92 GLY C N 1
ATOM 8479 C CA . GLY C 1 92 ? 69.394 -22.041 55.942 1.00 23.07 92 GLY C CA 1
ATOM 8480 C C . GLY C 1 92 ? 69.757 -21.593 54.538 1.00 22.73 92 GLY C C 1
ATOM 8481 O O . GLY C 1 92 ? 70.888 -21.183 54.281 1.00 21.37 92 GLY C O 1
ATOM 8482 N N . LEU C 1 93 ? 68.793 -21.670 53.627 1.00 22.96 93 LEU C N 1
ATOM 8483 C CA . LEU C 1 93 ? 69.012 -21.261 52.238 1.00 25.45 93 LEU C CA 1
ATOM 8484 C C . LEU C 1 93 ? 69.318 -19.766 52.105 1.00 25.96 93 LEU C C 1
ATOM 8485 O O . LEU C 1 93 ? 70.047 -19.354 51.206 1.00 25.52 93 LEU C O 1
ATOM 8490 N N . THR C 1 94 ? 68.762 -18.964 53.004 1.00 27.45 94 THR C N 1
ATOM 8491 C CA . THR C 1 94 ? 69.049 -17.525 53.044 1.00 28.86 94 THR C CA 1
ATOM 8492 C C . THR C 1 94 ? 70.524 -17.208 53.324 1.00 28.99 94 THR C C 1
ATOM 8493 O O . THR C 1 94 ? 71.074 -16.256 52.770 1.00 28.22 94 THR C O 1
ATOM 8508 N N . LEU C 1 96 ? 73.011 -19.529 52.950 1.00 32.03 96 LEU C N 1
ATOM 8509 C CA . LEU C 1 96 ? 73.872 -20.443 52.175 1.00 30.22 96 LEU C CA 1
ATOM 8510 C C . LEU C 1 96 ? 74.630 -19.753 51.039 1.00 31.37 96 LEU C C 1
ATOM 8511 O O . LEU C 1 96 ? 74.015 -19.221 50.116 1.00 33.18 96 LEU C O 1
ATOM 8516 N N . ASN C 1 97 ? 75.963 -19.788 51.104 1.00 31.59 97 ASN C N 1
ATOM 8517 C CA . ASN C 1 97 ? 76.817 -19.197 50.060 1.00 29.46 97 ASN C CA 1
ATOM 8518 C C . ASN C 1 97 ? 77.520 -20.238 49.176 1.00 29.25 97 ASN C C 1
ATOM 8519 O O . ASN C 1 97 ? 78.355 -19.889 48.346 1.00 32.15 97 ASN C O 1
ATOM 8524 N N . LYS C 1 98 ? 77.163 -21.509 49.349 1.00 29.89 98 LYS C N 1
ATOM 8525 C CA . LYS C 1 98 ? 77.673 -22.592 48.501 1.00 29.34 98 LYS C CA 1
ATOM 8526 C C . LYS C 1 98 ? 76.577 -23.078 47.554 1.00 27.62 98 LYS C C 1
ATOM 8527 O O . LYS C 1 98 ? 75.408 -23.139 47.933 1.00 28.58 98 LYS C O 1
ATOM 8533 N N . PRO C 1 99 ? 76.952 -23.445 46.321 1.00 26.75 99 PRO C N 1
ATOM 8534 C CA . PRO C 1 99 ? 75.960 -23.828 45.324 1.00 27.16 99 PRO C CA 1
ATOM 8535 C C . PRO C 1 99 ? 75.245 -25.128 45.659 1.00 26.86 99 PRO C C 1
ATOM 8536 O O . PRO C 1 99 ? 75.786 -25.974 46.379 1.00 29.90 99 PRO C O 1
ATOM 8540 N N . LEU C 1 100 ? 74.042 -25.273 45.117 1.00 17.66 100 LEU C N 1
ATOM 8541 C CA . LEU C 1 100 ? 73.141 -26.362 45.478 1.00 25.19 100 LEU C CA 1
ATOM 8542 C C . LEU C 1 100 ? 72.536 -27.011 44.240 1.00 25.40 100 LEU C C 1
ATOM 8543 O O . LEU C 1 100 ? 72.131 -26.327 43.298 1.00 23.96 100 LEU C O 1
ATOM 8548 N N . LEU C 1 101 ? 72.473 -28.337 44.262 1.00 25.37 101 LEU C N 1
ATOM 8549 C CA . LEU C 1 101 ? 71.827 -29.113 43.209 1.00 24.99 101 LEU C CA 1
ATOM 8550 C C . LEU C 1 101 ? 70.835 -30.090 43.826 1.00 24.48 101 LEU C C 1
ATOM 8551 O O . LEU C 1 101 ? 71.173 -30.799 44.768 1.00 24.12 101 LEU C O 1
ATOM 8556 N N . GLN C 1 102 ? 69.608 -30.115 43.312 1.00 23.38 102 GLN C N 1
ATOM 8557 C CA . GLN C 1 102 ? 68.654 -31.144 43.722 1.00 23.54 102 GLN C CA 1
ATOM 8558 C C . GLN C 1 102 ? 68.828 -32.359 42.839 1.00 24.60 102 GLN C C 1
ATOM 8559 O O . GLN C 1 102 ? 68.671 -32.272 41.621 1.00 26.08 102 GLN C O 1
ATOM 8565 N N . PHE C 1 103 ? 69.155 -33.489 43.459 1.00 23.88 103 PHE C N 1
ATOM 8566 C CA . PHE C 1 103 ? 69.120 -34.767 42.770 1.00 23.31 103 PHE C CA 1
ATOM 8567 C C . PHE C 1 103 ? 67.729 -35.369 42.956 1.00 22.70 103 PHE C C 1
ATOM 8568 O O . PHE C 1 103 ? 67.423 -35.967 43.985 1.00 21.52 103 PHE C O 1
ATOM 8576 N N . HIS C 1 104 ? 66.885 -35.171 41.951 1.00 24.05 104 HIS C N 1
ATOM 8577 C CA . HIS C 1 104 ? 65.491 -35.608 42.002 1.00 24.36 104 HIS C CA 1
ATOM 8578 C C . HIS C 1 104 ? 65.430 -37.068 41.657 1.00 25.43 104 HIS C C 1
ATOM 8579 O O . HIS C 1 104 ? 65.121 -37.445 40.526 1.00 26.41 104 HIS C O 1
ATOM 8586 N N . THR C 1 105 ? 65.747 -37.906 42.643 1.00 25.51 105 THR C N 1
ATOM 8587 C CA . THR C 1 105 ? 65.919 -39.341 42.433 1.00 24.67 105 THR C CA 1
ATOM 8588 C C . THR C 1 105 ? 64.952 -40.183 43.278 1.00 24.06 105 THR C C 1
ATOM 8589 O O . THR C 1 105 ? 64.029 -39.654 43.903 1.00 22.00 105 THR C O 1
ATOM 8593 N N . GLN C 1 106 ? 65.170 -41.500 43.263 1.00 24.49 106 GLN C N 1
ATOM 8594 C CA . GLN C 1 106 ? 64.307 -42.469 43.945 1.00 24.26 106 GLN C CA 1
ATOM 8595 C C . GLN C 1 106 ? 65.123 -43.740 44.230 1.00 24.76 106 GLN C C 1
ATOM 8596 O O . GLN C 1 106 ? 65.919 -44.134 43.389 1.00 23.51 106 GLN C O 1
ATOM 8602 N N . PHE C 1 107 ? 64.954 -44.369 45.396 1.00 25.66 107 PHE C N 1
ATOM 8603 C CA . PHE C 1 107 ? 65.778 -45.538 45.739 1.00 25.92 107 PHE C CA 1
ATOM 8604 C C . PHE C 1 107 ? 65.550 -46.659 44.726 1.00 25.60 107 PHE C C 1
ATOM 8605 O O . PHE C 1 107 ? 66.485 -47.100 44.063 1.00 26.12 107 PHE C O 1
ATOM 8613 N N . ASN C 1 108 ? 64.305 -47.099 44.600 1.00 27.02 108 ASN C N 1
ATOM 8614 C CA . ASN C 1 108 ? 63.924 -48.066 43.578 1.00 28.20 108 ASN C CA 1
ATOM 8615 C C . ASN C 1 108 ? 63.773 -47.415 42.215 1.00 29.32 108 ASN C C 1
ATOM 8616 O O . ASN C 1 108 ? 63.344 -46.266 42.110 1.00 28.83 108 ASN C O 1
ATOM 8621 N N . ALA C 1 109 ? 64.109 -48.177 41.179 1.00 30.19 109 ALA C N 1
ATOM 8622 C CA . ALA C 1 109 ? 63.930 -47.742 39.796 1.00 31.35 109 ALA C CA 1
ATOM 8623 C C . ALA C 1 109 ? 62.510 -48.076 39.378 1.00 31.91 109 ALA C C 1
ATOM 8624 O O . ALA C 1 109 ? 61.736 -47.194 39.014 1.00 32.65 109 ALA C O 1
ATOM 8626 N N . ALA C 1 110 ? 62.177 -49.358 39.456 1.00 31.99 110 ALA C N 1
ATOM 8627 C CA . ALA C 1 110 ? 60.848 -49.838 39.111 1.00 31.64 110 ALA C CA 1
ATOM 8628 C C . ALA C 1 110 ? 59.908 -49.651 40.292 1.00 30.28 110 ALA C C 1
ATOM 8629 O O . ALA C 1 110 ? 60.302 -49.819 41.445 1.00 32.12 110 ALA C O 1
ATOM 8631 N N . LEU C 1 111 ? 58.663 -49.309 39.991 1.00 28.69 111 LEU C N 1
ATOM 8632 C CA . LEU C 1 111 ? 57.616 -49.177 41.000 1.00 30.90 111 LEU C CA 1
ATOM 8633 C C . LEU C 1 111 ? 57.046 -50.578 41.294 1.00 32.39 111 LEU C C 1
ATOM 8634 O O . LEU C 1 111 ? 56.558 -51.247 40.381 1.00 32.92 111 LEU C O 1
ATOM 8639 N N . PRO C 1 112 ? 57.133 -51.038 42.561 1.00 34.64 112 PRO C N 1
ATOM 8640 C CA . PRO C 1 112 ? 56.624 -52.377 42.907 1.00 31.21 112 PRO C CA 1
ATOM 8641 C C . PRO C 1 112 ? 55.094 -52.474 42.808 1.00 29.68 112 PRO C C 1
ATOM 8642 O O . PRO C 1 112 ? 54.390 -52.333 43.804 1.00 29.06 112 PRO C O 1
ATOM 8646 N N . TRP C 1 113 ? 54.611 -52.726 41.595 1.00 27.88 113 TRP C N 1
ATOM 8647 C CA . TRP C 1 113 ? 53.174 -52.709 41.266 1.00 29.32 113 TRP C CA 1
ATOM 8648 C C . TRP C 1 113 ? 52.330 -53.564 42.167 1.00 29.81 113 TRP C C 1
ATOM 8649 O O . TRP C 1 113 ? 51.252 -53.147 42.583 1.00 26.75 113 TRP C O 1
ATOM 8660 N N . ASP C 1 114 ? 52.819 -54.761 42.483 1.00 29.92 114 ASP C N 1
ATOM 8661 C CA . ASP C 1 114 ? 52.035 -55.752 43.240 1.00 30.60 114 ASP C CA 1
ATOM 8662 C C . ASP C 1 114 ? 52.124 -55.590 44.770 1.00 31.43 114 ASP C C 1
ATOM 8663 O O . ASP C 1 114 ? 51.268 -56.099 45.496 1.00 31.77 114 ASP C O 1
ATOM 8668 N N . SER C 1 115 ? 53.139 -54.874 45.251 1.00 30.29 115 SER C N 1
ATOM 8669 C CA . SER C 1 115 ? 53.340 -54.678 46.696 1.00 29.76 115 SER C CA 1
ATOM 8670 C C . SER C 1 115 ? 53.170 -53.231 47.181 1.00 28.47 115 SER C C 1
ATOM 8671 O O . SER C 1 115 ? 53.031 -53.002 48.381 1.00 26.40 115 SER C O 1
ATOM 8674 N N . ILE C 1 116 ? 53.180 -52.261 46.270 1.00 27.76 116 ILE C N 1
ATOM 8675 C CA . ILE C 1 116 ? 53.133 -50.844 46.673 1.00 27.06 116 ILE C CA 1
ATOM 8676 C C . ILE C 1 116 ? 51.934 -50.552 47.585 1.00 27.00 116 ILE C C 1
ATOM 8677 O O . ILE C 1 116 ? 50.789 -50.864 47.248 1.00 29.16 116 ILE C O 1
ATOM 8682 N N . ASP C 1 117 ? 52.226 -49.971 48.749 1.00 25.69 117 ASP C N 1
ATOM 8683 C CA . ASP C 1 117 ? 51.208 -49.647 49.752 1.00 26.64 117 ASP C CA 1
ATOM 8684 C C . ASP C 1 117 ? 51.538 -48.319 50.453 1.00 27.01 117 ASP C C 1
ATOM 8685 O O . ASP C 1 117 ? 52.527 -47.667 50.116 1.00 26.90 117 ASP C O 1
ATOM 8698 N N . ASP C 1 119 ? 52.701 -47.592 53.378 1.00 29.70 119 ASP C N 1
ATOM 8699 C CA . ASP C 1 119 ? 54.010 -47.580 54.040 1.00 29.35 119 ASP C CA 1
ATOM 8700 C C . ASP C 1 119 ? 55.094 -47.155 53.054 1.00 30.45 119 ASP C C 1
ATOM 8701 O O . ASP C 1 119 ? 55.899 -46.264 53.345 1.00 34.28 119 ASP C O 1
ATOM 8706 N N . PHE C 1 120 ? 55.096 -47.789 51.883 1.00 27.59 120 PHE C N 1
ATOM 8707 C CA . PHE C 1 120 ? 56.016 -47.423 50.805 1.00 28.16 120 PHE C CA 1
ATOM 8708 C C . PHE C 1 120 ? 55.824 -45.961 50.377 1.00 28.88 120 PHE C C 1
ATOM 8709 O O . PHE C 1 120 ? 56.793 -45.255 50.096 1.00 29.73 120 PHE C O 1
ATOM 8725 N N . ASN C 1 122 ? 54.620 -43.528 52.217 1.00 29.04 122 ASN C N 1
ATOM 8726 C CA . ASN C 1 122 ? 55.060 -42.679 53.329 1.00 28.02 122 ASN C CA 1
ATOM 8727 C C . ASN C 1 122 ? 56.594 -42.543 53.414 1.00 30.81 122 ASN C C 1
ATOM 8728 O O . ASN C 1 122 ? 57.104 -41.583 53.997 1.00 34.16 122 ASN C O 1
ATOM 8730 N N . LEU C 1 123 ? 57.318 -43.480 52.805 1.00 28.42 123 LEU C N 1
ATOM 8731 C CA . LEU C 1 123 ? 58.786 -43.505 52.858 1.00 28.78 123 LEU C CA 1
ATOM 8732 C C . LEU C 1 123 ? 59.444 -42.931 51.600 1.00 26.21 123 LEU C C 1
ATOM 8733 O O . LEU C 1 123 ? 60.441 -42.218 51.691 1.00 27.08 123 LEU C O 1
ATOM 8738 N N . ASN C 1 124 ? 58.908 -43.290 50.436 1.00 27.20 124 ASN C N 1
ATOM 8739 C CA . ASN C 1 124 ? 59.468 -42.898 49.140 1.00 28.54 124 ASN C CA 1
ATOM 8740 C C . ASN C 1 124 ? 58.611 -41.837 48.441 1.00 31.68 124 ASN C C 1
ATOM 8741 O O . ASN C 1 124 ? 57.833 -42.159 47.542 1.00 34.98 124 ASN C O 1
ATOM 8746 N N . GLN C 1 125 ? 58.779 -40.575 48.838 1.00 28.89 125 GLN C N 1
ATOM 8747 C CA . GLN C 1 125 ? 57.930 -39.476 48.380 1.00 27.72 125 GLN C CA 1
ATOM 8748 C C . GLN C 1 125 ? 58.639 -38.376 47.593 1.00 25.85 125 GLN C C 1
ATOM 8749 O O . GLN C 1 125 ? 58.138 -37.255 47.550 1.00 23.55 125 GLN C O 1
ATOM 8755 N N . THR C 1 126 ? 59.784 -38.662 46.988 1.00 24.24 126 THR C N 1
ATOM 8756 C CA . THR C 1 126 ? 60.530 -37.626 46.266 1.00 24.59 126 THR C CA 1
ATOM 8757 C C . THR C 1 126 ? 59.698 -36.955 45.168 1.00 24.58 126 THR C C 1
ATOM 8758 O O . THR C 1 126 ? 59.836 -35.754 44.926 1.00 23.54 126 THR C O 1
ATOM 8762 N N . ALA C 1 127 ? 58.828 -37.737 44.527 1.00 24.50 127 ALA C N 1
ATOM 8763 C CA . ALA C 1 127 ? 57.954 -37.239 43.459 1.00 22.81 127 ALA C CA 1
ATOM 8764 C C . ALA C 1 127 ? 57.281 -35.905 43.809 1.00 22.50 127 ALA C C 1
ATOM 8765 O O . ALA C 1 127 ? 57.226 -35.012 42.970 1.00 21.72 127 ALA C O 1
ATOM 8767 N N . HIS C 1 128 ? 56.779 -35.773 45.037 1.00 22.74 128 HIS C N 1
ATOM 8768 C CA . HIS C 1 128 ? 56.208 -34.490 45.503 1.00 23.89 128 HIS C CA 1
ATOM 8769 C C . HIS C 1 128 ? 57.105 -33.706 46.436 1.00 24.14 128 HIS C C 1
ATOM 8770 O O . HIS C 1 128 ? 57.131 -32.480 46.385 1.00 26.38 128 HIS C O 1
ATOM 8777 N N . GLY C 1 129 ? 57.858 -34.397 47.280 1.00 24.29 129 GLY C N 1
ATOM 8778 C CA . GLY C 1 129 ? 58.827 -33.750 48.169 1.00 23.52 129 GLY C CA 1
ATOM 8779 C C . GLY C 1 129 ? 59.810 -32.847 47.441 1.00 24.83 129 GLY C C 1
ATOM 8780 O O . GLY C 1 129 ? 60.184 -31.785 47.939 1.00 25.60 129 GLY C O 1
ATOM 8781 N N . GLY C 1 130 ? 60.229 -33.276 46.255 1.00 25.23 130 GLY C N 1
ATOM 8782 C CA . GLY C 1 130 ? 61.170 -32.511 45.437 1.00 24.77 130 GLY C CA 1
ATOM 8783 C C . GLY C 1 130 ? 60.571 -31.279 44.778 1.00 24.50 130 GLY C C 1
ATOM 8784 O O . GLY C 1 130 ? 61.295 -30.369 44.376 1.00 21.59 130 GLY C O 1
ATOM 8785 N N . ARG C 1 131 ? 59.249 -31.259 44.650 1.00 25.39 131 ARG C N 1
ATOM 8786 C CA . ARG C 1 131 ? 58.543 -30.147 44.014 1.00 25.67 131 ARG C CA 1
ATOM 8787 C C . ARG C 1 131 ? 58.270 -29.010 45.002 1.00 24.39 131 ARG C C 1
ATOM 8788 O O . ARG C 1 131 ? 58.373 -27.833 44.650 1.00 25.40 131 ARG C O 1
ATOM 8796 N N . GLU C 1 132 ? 57.925 -29.364 46.238 1.00 24.02 132 GLU C N 1
ATOM 8797 C CA . GLU C 1 132 ? 57.771 -28.365 47.309 1.00 21.69 132 GLU C CA 1
ATOM 8798 C C . GLU C 1 132 ? 59.114 -27.656 47.539 1.00 22.10 132 GLU C C 1
ATOM 8799 O O . GLU C 1 132 ? 59.148 -26.448 47.781 1.00 20.44 132 GLU C O 1
ATOM 8805 N N . PHE C 1 133 ? 60.215 -28.401 47.445 1.00 21.58 133 PHE C N 1
ATOM 8806 C CA . PHE C 1 133 ? 61.552 -27.806 47.561 1.00 21.29 133 PHE C CA 1
ATOM 8807 C C . PHE C 1 133 ? 61.896 -26.930 46.356 1.00 21.34 133 PHE C C 1
ATOM 8808 O O . PHE C 1 133 ? 62.551 -25.897 46.499 1.00 22.18 133 PHE C O 1
ATOM 8816 N N . GLY C 1 134 ? 61.483 -27.367 45.172 1.00 22.33 134 GLY C N 1
ATOM 8817 C CA . GLY C 1 134 ? 61.686 -26.594 43.944 1.00 23.45 134 GLY C CA 1
ATOM 8818 C C . GLY C 1 134 ? 61.041 -25.219 44.022 1.00 23.03 134 GLY C C 1
ATOM 8819 O O . GLY C 1 134 ? 61.608 -24.227 43.557 1.00 23.14 134 GLY C O 1
ATOM 8820 N N . PHE C 1 135 ? 59.855 -25.162 44.625 1.00 22.89 135 PHE C N 1
ATOM 8821 C CA . PHE C 1 135 ? 59.138 -23.898 44.791 1.00 23.12 135 PHE C CA 1
ATOM 8822 C C . PHE C 1 135 ? 59.965 -22.871 45.553 1.00 24.30 135 PHE C C 1
ATOM 8823 O O . PHE C 1 135 ? 60.114 -21.728 45.104 1.00 24.66 135 PHE C O 1
ATOM 8831 N N . ILE C 1 136 ? 60.495 -23.280 46.704 1.00 24.29 136 ILE C N 1
ATOM 8832 C CA . ILE C 1 136 ? 61.193 -22.345 47.586 1.00 23.73 136 ILE C CA 1
ATOM 8833 C C . ILE C 1 136 ? 62.442 -21.773 46.914 1.00 22.84 136 ILE C C 1
ATOM 8834 O O . ILE C 1 136 ? 62.783 -20.610 47.120 1.00 22.32 136 ILE C O 1
ATOM 8839 N N . GLY C 1 137 ? 63.105 -22.586 46.098 1.00 23.17 137 GLY C N 1
ATOM 8840 C CA . GLY C 1 137 ? 64.238 -22.119 45.302 1.00 23.28 137 GLY C CA 1
ATOM 8841 C C . GLY C 1 137 ? 63.810 -21.075 44.281 1.00 23.76 137 GLY C C 1
ATOM 8842 O O . GLY C 1 137 ? 64.426 -20.016 44.165 1.00 22.35 137 GLY C O 1
ATOM 8843 N N . ALA C 1 138 ? 62.749 -21.386 43.539 1.00 23.46 138 ALA C N 1
ATOM 8844 C CA . ALA C 1 138 ? 62.200 -20.476 42.525 1.00 22.71 138 ALA C CA 1
ATOM 8845 C C . ALA C 1 138 ? 61.631 -19.214 43.159 1.00 23.67 138 ALA C C 1
ATOM 8846 O O . ALA C 1 138 ? 61.763 -18.117 42.618 1.00 24.64 138 ALA C O 1
ATOM 8848 N N . ARG C 1 139 ? 60.993 -19.386 44.310 1.00 24.28 139 ARG C N 1
ATOM 8849 C CA . ARG C 1 139 ? 60.419 -18.274 45.053 1.00 24.07 139 ARG C CA 1
ATOM 8850 C C . ARG C 1 139 ? 61.505 -17.296 45.516 1.00 23.70 139 ARG C C 1
ATOM 8851 O O . ARG C 1 139 ? 61.350 -16.080 45.393 1.00 24.18 139 ARG C O 1
ATOM 8867 N N . ARG C 1 141 ? 64.315 -17.039 44.162 1.00 25.27 141 ARG C N 1
ATOM 8868 C CA . ARG C 1 141 ? 65.103 -16.762 42.972 1.00 28.07 141 ARG C CA 1
ATOM 8869 C C . ARG C 1 141 ? 66.581 -17.161 43.146 1.00 29.34 141 ARG C C 1
ATOM 8870 O O . ARG C 1 141 ? 67.496 -16.496 42.665 1.00 30.15 141 ARG C O 1
ATOM 8878 N N . GLN C 1 142 ? 66.792 -18.296 43.807 1.00 31.00 142 GLN C N 1
ATOM 8879 C CA . GLN C 1 142 ? 68.129 -18.855 43.960 1.00 34.28 142 GLN C CA 1
ATOM 8880 C C . GLN C 1 142 ? 68.454 -19.788 42.796 1.00 33.61 142 GLN C C 1
ATOM 8881 O O . GLN C 1 142 ? 67.575 -20.457 42.261 1.00 33.39 142 GLN C O 1
ATOM 8887 N N . GLN C 1 143 ? 69.724 -19.818 42.406 1.00 37.92 143 GLN C N 1
ATOM 8888 C CA . GLN C 1 143 ? 70.178 -20.677 41.311 1.00 39.16 143 GLN C CA 1
ATOM 8889 C C . GLN C 1 143 ? 70.328 -22.120 41.799 1.00 38.92 143 GLN C C 1
ATOM 8890 O O . GLN C 1 143 ? 71.409 -22.536 42.228 1.00 40.71 143 GLN C O 1
ATOM 8892 N N . HIS C 1 144 ? 69.227 -22.867 41.748 1.00 31.37 144 HIS C N 1
ATOM 8893 C CA . HIS C 1 144 ? 69.215 -24.283 42.138 1.00 29.49 144 HIS C CA 1
ATOM 8894 C C . HIS C 1 144 ? 69.221 -25.170 40.932 1.00 26.92 144 HIS C C 1
ATOM 8895 O O . HIS C 1 144 ? 68.252 -25.201 40.176 1.00 25.13 144 HIS C O 1
ATOM 8902 N N . ALA C 1 145 ? 70.313 -25.903 40.738 1.00 26.22 145 ALA C N 1
ATOM 8903 C CA . ALA C 1 145 ? 70.372 -26.907 39.677 1.00 25.88 145 ALA C CA 1
ATOM 8904 C C . ALA C 1 145 ? 69.449 -28.071 40.029 1.00 24.87 145 ALA C C 1
ATOM 8905 O O . ALA C 1 145 ? 69.197 -28.329 41.205 1.00 23.38 145 ALA C O 1
ATOM 8907 N N . VAL C 1 146 ? 68.937 -28.748 39.003 1.00 24.43 146 VAL C N 1
ATOM 8908 C CA . VAL C 1 146 ? 68.112 -29.943 39.182 1.00 24.08 146 VAL C CA 1
ATOM 8909 C C . VAL C 1 146 ? 68.511 -31.021 38.183 1.00 24.33 146 VAL C C 1
ATOM 8910 O O . VAL C 1 146 ? 68.657 -30.747 36.993 1.00 25.46 146 VAL C O 1
ATOM 8914 N N . VAL C 1 147 ? 68.677 -32.243 38.674 1.00 24.13 147 VAL C N 1
ATOM 8915 C CA . VAL C 1 147 ? 68.883 -33.411 37.810 1.00 22.67 147 VAL C CA 1
ATOM 8916 C C . VAL C 1 147 ? 67.919 -34.517 38.225 1.00 21.11 147 VAL C C 1
ATOM 8917 O O . VAL C 1 147 ? 67.913 -34.941 39.377 1.00 18.74 147 VAL C O 1
ATOM 8921 N N . THR C 1 148 ? 67.093 -34.960 37.284 1.00 21.34 148 THR C N 1
ATOM 8922 C CA . THR C 1 148 ? 66.146 -36.036 37.541 1.00 22.18 148 THR C CA 1
ATOM 8923 C C . THR C 1 148 ? 66.639 -37.335 36.926 1.00 23.78 148 THR C C 1
ATOM 8924 O O . THR C 1 148 ? 67.108 -37.365 35.789 1.00 23.90 148 THR C O 1
ATOM 8928 N N . GLY C 1 149 ? 66.517 -38.410 37.696 1.00 24.12 149 GLY C N 1
ATOM 8929 C CA . GLY C 1 149 ? 66.840 -39.743 37.219 1.00 24.24 149 GLY C CA 1
ATOM 8930 C C . GLY C 1 149 ? 67.075 -40.695 38.371 1.00 25.04 149 GLY C C 1
ATOM 8931 O O . GLY C 1 149 ? 67.289 -40.269 39.505 1.00 26.20 149 GLY C O 1
ATOM 8932 N N . HIS C 1 150 ? 67.029 -41.989 38.078 1.00 25.02 150 HIS C N 1
ATOM 8933 C CA . HIS C 1 150 ? 67.342 -43.005 39.078 1.00 24.63 150 HIS C CA 1
ATOM 8934 C C . HIS C 1 150 ? 68.794 -42.908 39.459 1.00 23.49 150 HIS C C 1
ATOM 8935 O O . HIS C 1 150 ? 69.641 -42.612 38.619 1.00 23.57 150 HIS C O 1
ATOM 8942 N N . TRP C 1 151 ? 69.097 -43.162 40.729 1.00 22.26 151 TRP C N 1
ATOM 8943 C CA . TRP C 1 151 ? 70.457 -42.962 41.256 1.00 26.32 151 TRP C CA 1
ATOM 8944 C C . TRP C 1 151 ? 71.522 -43.846 40.645 1.00 27.79 151 TRP C C 1
ATOM 8945 O O . TRP C 1 151 ? 72.711 -43.544 40.761 1.00 29.65 151 TRP C O 1
ATOM 8956 N N . GLN C 1 152 ? 71.113 -44.940 40.003 1.00 28.52 152 GLN C N 1
ATOM 8957 C CA . GLN C 1 152 ? 72.046 -45.816 39.270 1.00 29.57 152 GLN C CA 1
ATOM 8958 C C . GLN C 1 152 ? 72.161 -45.460 37.781 1.00 30.17 152 GLN C C 1
ATOM 8959 O O . GLN C 1 152 ? 72.929 -46.080 37.051 1.00 30.64 152 GLN C O 1
ATOM 8965 N N . ASP C 1 153 ? 71.413 -44.452 37.344 1.00 31.00 153 ASP C N 1
ATOM 8966 C CA . ASP C 1 153 ? 71.445 -43.995 35.948 1.00 31.56 153 ASP C CA 1
ATOM 8967 C C . ASP C 1 153 ? 72.764 -43.279 35.635 1.00 33.34 153 ASP C C 1
ATOM 8968 O O . ASP C 1 153 ? 73.085 -42.254 36.236 1.00 36.92 153 ASP C O 1
ATOM 8973 N N . LYS C 1 154 ? 73.510 -43.822 34.677 1.00 34.48 154 LYS C N 1
ATOM 8974 C CA . LYS C 1 154 ? 74.829 -43.293 34.313 1.00 34.90 154 LYS C CA 1
ATOM 8975 C C . LYS C 1 154 ? 74.751 -41.934 33.616 1.00 34.67 154 LYS C C 1
ATOM 8976 O O . LYS C 1 154 ? 75.686 -41.136 33.705 1.00 36.73 154 LYS C O 1
ATOM 8978 N N . GLN C 1 155 ? 73.645 -41.680 32.917 1.00 34.21 155 GLN C N 1
ATOM 8979 C CA . GLN C 1 155 ? 73.404 -40.365 32.313 1.00 35.85 155 GLN C CA 1
ATOM 8980 C C . GLN C 1 155 ? 73.235 -39.310 33.404 1.00 34.30 155 GLN C C 1
ATOM 8981 O O . GLN C 1 155 ? 73.710 -38.181 33.266 1.00 36.40 155 GLN C O 1
ATOM 8987 N N . ALA C 1 156 ? 72.547 -39.682 34.481 1.00 31.18 156 ALA C N 1
ATOM 8988 C CA . ALA C 1 156 ? 72.376 -38.790 35.631 1.00 30.09 156 ALA C CA 1
ATOM 8989 C C . ALA C 1 156 ? 73.703 -38.559 36.360 1.00 30.80 156 ALA C C 1
ATOM 8990 O O . ALA C 1 156 ? 73.965 -37.458 36.837 1.00 30.32 156 ALA C O 1
ATOM 8992 N N . HIS C 1 157 ? 74.537 -39.596 36.440 1.00 30.98 157 HIS C N 1
ATOM 8993 C CA . HIS C 1 157 ? 75.878 -39.468 37.035 1.00 31.33 157 HIS C CA 1
ATOM 8994 C C . HIS C 1 157 ? 76.702 -38.432 36.319 1.00 31.60 157 HIS C C 1
ATOM 8995 O O . HIS C 1 157 ? 77.367 -37.606 36.942 1.00 32.37 157 HIS C O 1
ATOM 9002 N N . GLU C 1 158 ? 76.682 -38.491 34.993 1.00 31.53 158 GLU C N 1
ATOM 9003 C CA . GLU C 1 158 ? 77.417 -37.545 34.153 1.00 33.05 158 GLU C CA 1
ATOM 9004 C C . GLU C 1 158 ? 77.022 -36.102 34.443 1.00 33.53 158 GLU C C 1
ATOM 9005 O O . GLU C 1 158 ? 77.878 -35.224 34.594 1.00 31.44 158 GLU C O 1
ATOM 9011 N N . ARG C 1 159 ? 75.717 -35.865 34.500 1.00 33.40 159 ARG C N 1
ATOM 9012 C CA . ARG C 1 159 ? 75.190 -34.515 34.694 1.00 33.46 159 ARG C CA 1
ATOM 9013 C C . ARG C 1 159 ? 75.493 -33.998 36.098 1.00 32.58 159 ARG C C 1
ATOM 9014 O O . ARG C 1 159 ? 75.889 -32.845 36.263 1.00 29.69 159 ARG C O 1
ATOM 9022 N N . ILE C 1 160 ? 75.325 -34.859 37.100 1.00 32.93 160 ILE C N 1
ATOM 9023 C CA . ILE C 1 160 ? 75.681 -34.503 38.475 1.00 31.44 160 ILE C CA 1
ATOM 9024 C C . ILE C 1 160 ? 77.170 -34.187 38.563 1.00 30.22 160 ILE C C 1
ATOM 9025 O O . ILE C 1 160 ? 77.563 -33.158 39.107 1.00 29.66 160 ILE C O 1
ATOM 9030 N N . GLY C 1 161 ? 77.990 -35.079 38.017 1.00 29.65 161 GLY C N 1
ATOM 9031 C CA . GLY C 1 161 ? 79.441 -34.878 37.971 1.00 30.24 161 GLY C CA 1
ATOM 9032 C C . GLY C 1 161 ? 79.830 -33.582 37.272 1.00 29.12 161 GLY C C 1
ATOM 9033 O O . GLY C 1 161 ? 80.725 -32.869 37.718 1.00 29.71 161 GLY C O 1
ATOM 9034 N N . SER C 1 162 ? 79.152 -33.281 36.169 1.00 29.42 162 SER C N 1
ATOM 9035 C CA . SER C 1 162 ? 79.384 -32.032 35.423 1.00 31.07 162 SER C CA 1
ATOM 9036 C C . SER C 1 162 ? 79.116 -30.778 36.279 1.00 30.78 162 SER C C 1
ATOM 9037 O O . SER C 1 162 ? 79.839 -29.776 36.198 1.00 32.34 162 SER C O 1
ATOM 9040 N N . TRP C 1 163 ? 78.067 -30.846 37.092 1.00 28.49 163 TRP C N 1
ATOM 9041 C CA . TRP C 1 163 ? 77.740 -29.765 38.023 1.00 29.67 163 TRP C CA 1
ATOM 9042 C C . TRP C 1 163 ? 78.756 -29.656 39.131 1.00 30.26 163 TRP C C 1
ATOM 9043 O O . TRP C 1 163 ? 79.128 -28.552 39.543 1.00 29.06 163 TRP C O 1
ATOM 9062 N N . ARG C 1 165 ? 81.812 -30.364 38.976 1.00 32.24 165 ARG C N 1
ATOM 9063 C CA . ARG C 1 165 ? 82.963 -29.695 38.355 1.00 32.61 165 ARG C CA 1
ATOM 9064 C C . ARG C 1 165 ? 82.897 -28.189 38.505 1.00 32.77 165 ARG C C 1
ATOM 9065 O O . ARG C 1 165 ? 83.873 -27.551 38.886 1.00 33.28 165 ARG C O 1
ATOM 9073 N N . GLN C 1 166 ? 81.740 -27.636 38.162 1.00 33.48 166 GLN C N 1
ATOM 9074 C CA . GLN C 1 166 ? 81.514 -26.192 38.250 1.00 34.29 166 GLN C CA 1
ATOM 9075 C C . GLN C 1 166 ? 81.574 -25.724 39.695 1.00 32.81 166 GLN C C 1
ATOM 9076 O O . GLN C 1 166 ? 82.104 -24.650 39.987 1.00 35.03 166 GLN C O 1
ATOM 9082 N N . ALA C 1 167 ? 81.028 -26.538 40.593 1.00 31.20 167 ALA C N 1
ATOM 9083 C CA . ALA C 1 167 ? 81.069 -26.250 42.024 1.00 32.67 167 ALA C CA 1
ATOM 9084 C C . ALA C 1 167 ? 82.508 -26.049 42.493 1.00 33.62 167 ALA C C 1
ATOM 9085 O O . ALA C 1 167 ? 82.832 -25.048 43.131 1.00 32.40 167 ALA C O 1
ATOM 9087 N N . VAL C 1 168 ? 83.365 -27.004 42.153 1.00 33.47 168 VAL C N 1
ATOM 9088 C CA . VAL C 1 168 ? 84.783 -26.943 42.507 1.00 35.11 168 VAL C CA 1
ATOM 9089 C C . VAL C 1 168 ? 85.456 -25.707 41.905 1.00 36.11 168 VAL C C 1
ATOM 9090 O O . VAL C 1 168 ? 86.201 -24.998 42.590 1.00 35.23 168 VAL C O 1
ATOM 9094 N N . SER C 1 169 ? 85.176 -25.454 40.629 1.00 36.46 169 SER C N 1
ATOM 9095 C CA . SER C 1 169 ? 85.737 -24.302 39.920 1.00 35.90 169 SER C CA 1
ATOM 9096 C C . SER C 1 169 ? 85.419 -22.985 40.622 1.00 35.61 169 SER C C 1
ATOM 9097 O O . SER C 1 169 ? 86.272 -22.098 40.709 1.00 37.11 169 SER C O 1
ATOM 9100 N N . LYS C 1 170 ? 84.189 -22.865 41.113 1.00 34.53 170 LYS C N 1
ATOM 9101 C CA . LYS C 1 170 ? 83.741 -21.645 41.785 1.00 36.79 170 LYS C CA 1
ATOM 9102 C C . LYS C 1 170 ? 84.538 -21.383 43.063 1.00 37.27 170 LYS C C 1
ATOM 9103 O O . LYS C 1 170 ? 84.923 -20.246 43.331 1.00 39.92 170 LYS C O 1
ATOM 9109 N N . GLN C 1 171 ? 84.767 -22.431 43.853 1.00 36.52 171 GLN C N 1
ATOM 9110 C CA . GLN C 1 171 ? 85.558 -22.303 45.085 1.00 38.88 171 GLN C CA 1
ATOM 9111 C C . GLN C 1 171 ? 87.002 -21.922 44.786 1.00 41.27 171 GLN C C 1
ATOM 9112 O O . GLN C 1 171 ? 87.538 -20.978 45.366 1.00 40.71 171 GLN C O 1
ATOM 9118 N N . ASP C 1 172 ? 87.621 -22.666 43.878 1.00 41.94 172 ASP C N 1
ATOM 9119 C CA . ASP C 1 172 ? 89.006 -22.417 43.487 1.00 43.78 172 ASP C CA 1
ATOM 9120 C C . ASP C 1 172 ? 89.221 -20.970 43.036 1.00 44.51 172 ASP C C 1
ATOM 9121 O O . ASP C 1 172 ? 90.184 -20.319 43.444 1.00 44.94 172 ASP C O 1
ATOM 9126 N N . THR C 1 173 ? 88.311 -20.481 42.197 1.00 44.67 173 THR C N 1
ATOM 9127 C CA . THR C 1 173 ? 88.381 -19.119 41.649 1.00 47.78 173 THR C CA 1
ATOM 9128 C C . THR C 1 173 ? 88.367 -18.028 42.732 1.00 50.13 173 THR C C 1
ATOM 9129 O O . THR C 1 173 ? 88.901 -16.933 42.528 1.00 50.94 173 THR C O 1
ATOM 9133 N N . ARG C 1 174 ? 87.767 -18.331 43.882 1.00 52.55 174 ARG C N 1
ATOM 9134 C CA . ARG C 1 174 ? 87.731 -17.382 45.009 1.00 55.27 174 ARG C CA 1
ATOM 9135 C C . ARG C 1 174 ? 89.112 -17.152 45.607 1.00 53.80 174 ARG C C 1
ATOM 9136 O O . ARG C 1 174 ? 89.311 -16.184 46.333 1.00 54.68 174 ARG C O 1
ATOM 9144 N N . HIS C 1 175 ? 90.036 -18.077 45.357 1.00 53.73 175 HIS C N 1
ATOM 9145 C CA . HIS C 1 175 ? 91.416 -17.958 45.841 1.00 55.90 175 HIS C CA 1
ATOM 9146 C C . HIS C 1 175 ? 92.400 -17.721 44.728 1.00 55.85 175 HIS C C 1
ATOM 9147 O O . HIS C 1 175 ? 93.609 -17.722 44.953 1.00 56.36 175 HIS C O 1
ATOM 9154 N N . LEU C 1 176 ? 91.892 -17.498 43.520 1.00 55.20 176 LEU C N 1
ATOM 9155 C CA . LEU C 1 176 ? 92.745 -17.271 42.356 1.00 55.03 176 LEU C CA 1
ATOM 9156 C C . LEU C 1 176 ? 93.358 -15.873 42.422 1.00 53.85 176 LEU C C 1
ATOM 9157 O O . LEU C 1 176 ? 92.660 -14.881 42.602 1.00 51.59 176 LEU C O 1
ATOM 9162 N N . LYS C 1 177 ? 94.674 -15.814 42.271 1.00 55.43 177 LYS C N 1
ATOM 9163 C CA . LYS C 1 177 ? 95.427 -14.572 42.370 1.00 59.95 177 LYS C CA 1
ATOM 9164 C C . LYS C 1 177 ? 96.193 -14.329 41.074 1.00 62.13 177 LYS C C 1
ATOM 9165 O O . LYS C 1 177 ? 96.915 -15.206 40.602 1.00 66.68 177 LYS C O 1
ATOM 9171 N N . VAL C 1 178 ? 96.004 -13.147 40.492 1.00 62.61 178 VAL C N 1
ATOM 9172 C CA . VAL C 1 178 ? 96.672 -12.761 39.252 1.00 61.70 178 VAL C CA 1
ATOM 9173 C C . VAL C 1 178 ? 97.776 -11.746 39.534 1.00 59.44 178 VAL C C 1
ATOM 9174 O O . VAL C 1 178 ? 97.553 -10.753 40.231 1.00 55.00 178 VAL C O 1
ATOM 9178 N N . CYS C 1 179 ? 98.963 -12.012 38.993 1.00 59.42 179 CYS C N 1
ATOM 9179 C CA . CYS C 1 179 ? 100.096 -11.090 39.088 1.00 61.16 179 CYS C CA 1
ATOM 9180 C C . CYS C 1 179 ? 100.354 -10.428 37.746 1.00 60.39 179 CYS C C 1
ATOM 9181 O O . CYS C 1 179 ? 100.729 -11.091 36.789 1.00 61.74 179 CYS C O 1
ATOM 9184 N N . ARG C 1 180 ? 100.170 -9.116 37.690 1.00 60.49 180 ARG C N 1
ATOM 9185 C CA . ARG C 1 180 ? 100.381 -8.351 36.469 1.00 62.78 180 ARG C CA 1
ATOM 9186 C C . ARG C 1 180 ? 101.791 -7.734 36.482 1.00 62.26 180 ARG C C 1
ATOM 9187 O O . ARG C 1 180 ? 102.180 -7.079 37.449 1.00 59.15 180 ARG C O 1
ATOM 9195 N N . PHE C 1 181 ? 102.569 -7.996 35.431 1.00 63.03 181 PHE C N 1
ATOM 9196 C CA . PHE C 1 181 ? 103.886 -7.368 35.254 1.00 64.76 181 PHE C CA 1
ATOM 9197 C C . PHE C 1 181 ? 103.753 -6.189 34.296 1.00 65.38 181 PHE C C 1
ATOM 9198 O O . PHE C 1 181 ? 103.927 -6.330 33.084 1.00 64.26 181 PHE C O 1
ATOM 9206 N N . GLY C 1 182 ? 103.430 -5.029 34.856 1.00 68.05 182 GLY C N 1
ATOM 9207 C CA . GLY C 1 182 ? 103.158 -3.829 34.069 1.00 67.74 182 GLY C CA 1
ATOM 9208 C C . GLY C 1 182 ? 101.672 -3.666 33.794 1.00 68.95 182 GLY C C 1
ATOM 9209 O O . GLY C 1 182 ? 100.876 -4.575 34.046 1.00 69.70 182 GLY C O 1
ATOM 9210 N N . ASP C 1 183 ? 101.305 -2.502 33.269 1.00 68.35 183 ASP C N 1
ATOM 9211 C CA . ASP C 1 183 ? 99.903 -2.147 33.039 1.00 68.58 183 ASP C CA 1
ATOM 9212 C C . ASP C 1 183 ? 99.443 -2.614 31.643 1.00 70.10 183 ASP C C 1
ATOM 9213 O O . ASP C 1 183 ? 100.202 -3.244 30.898 1.00 72.09 183 ASP C O 1
ATOM 9218 N N . ASN C 1 184 ? 98.191 -2.310 31.304 1.00 69.67 184 ASN C N 1
ATOM 9219 C CA . ASN C 1 184 ? 97.626 -2.588 29.977 1.00 66.13 184 ASN C CA 1
ATOM 9220 C C . ASN C 1 184 ? 98.396 -1.889 28.871 1.00 65.07 184 ASN C C 1
ATOM 9221 O O . ASN C 1 184 ? 99.016 -0.852 29.097 1.00 64.19 184 ASN C O 1
ATOM 9234 N N . ARG C 1 186 ? 98.808 0.629 26.148 1.00 60.23 186 ARG C N 1
ATOM 9235 C CA . ARG C 1 186 ? 98.225 1.973 26.107 1.00 58.15 186 ARG C CA 1
ATOM 9236 C C . ARG C 1 186 ? 97.140 2.096 25.039 1.00 59.55 186 ARG C C 1
ATOM 9237 O O . ARG C 1 186 ? 97.238 1.489 23.969 1.00 61.22 186 ARG C O 1
ATOM 9239 N N . GLU C 1 187 ? 96.092 2.851 25.372 1.00 59.17 187 GLU C N 1
ATOM 9240 C CA . GLU C 1 187 ? 94.980 3.183 24.463 1.00 60.49 187 GLU C CA 1
ATOM 9241 C C . GLU C 1 187 ? 94.004 2.027 24.168 1.00 59.11 187 GLU C C 1
ATOM 9242 O O . GLU C 1 187 ? 93.013 2.224 23.460 1.00 56.92 187 GLU C O 1
ATOM 9248 N N . VAL C 1 188 ? 94.271 0.838 24.708 1.00 59.87 188 VAL C N 1
ATOM 9249 C CA . VAL C 1 188 ? 93.429 -0.340 24.460 1.00 61.48 188 VAL C CA 1
ATOM 9250 C C . VAL C 1 188 ? 92.243 -0.385 25.429 1.00 60.56 188 VAL C C 1
ATOM 9251 O O . VAL C 1 188 ? 92.388 -0.080 26.612 1.00 57.64 188 VAL C O 1
ATOM 9255 N N . ALA C 1 189 ? 91.077 -0.779 24.917 1.00 61.60 189 ALA C N 1
ATOM 9256 C CA . ALA C 1 189 ? 89.823 -0.735 25.678 1.00 62.69 189 ALA C CA 1
ATOM 9257 C C . ALA C 1 189 ? 89.387 -2.092 26.242 1.00 64.24 189 ALA C C 1
ATOM 9258 O O . ALA C 1 189 ? 89.095 -2.205 27.434 1.00 61.63 189 ALA C O 1
ATOM 9260 N N . VAL C 1 190 ? 89.352 -3.117 25.392 1.00 63.66 190 VAL C N 1
ATOM 9261 C CA . VAL C 1 190 ? 88.742 -4.408 25.764 1.00 65.33 190 VAL C CA 1
ATOM 9262 C C . VAL C 1 190 ? 89.478 -5.118 26.908 1.00 66.19 190 VAL C C 1
ATOM 9263 O O . VAL C 1 190 ? 88.859 -5.818 27.716 1.00 62.71 190 VAL C O 1
ATOM 9267 N N . THR C 1 191 ? 90.793 -4.927 26.974 1.00 69.21 191 THR C N 1
ATOM 9268 C CA . THR C 1 191 ? 91.624 -5.570 27.998 1.00 68.60 191 THR C CA 1
ATOM 9269 C C . THR C 1 191 ? 91.591 -4.812 29.328 1.00 69.75 191 THR C C 1
ATOM 9270 O O . THR C 1 191 ? 92.105 -5.298 30.341 1.00 74.00 191 THR C O 1
ATOM 9274 N N . ASP C 1 192 ? 90.998 -3.621 29.318 1.00 68.94 192 ASP C N 1
ATOM 9275 C CA . ASP C 1 192 ? 90.823 -2.833 30.535 1.00 70.29 192 ASP C CA 1
ATOM 9276 C C . ASP C 1 192 ? 89.553 -3.294 31.251 1.00 70.70 192 ASP C C 1
ATOM 9277 O O . ASP C 1 192 ? 88.864 -4.215 30.797 1.00 67.38 192 ASP C O 1
ATOM 9282 N N . GLY C 1 193 ? 89.250 -2.654 32.374 1.00 64.97 193 GLY C N 1
ATOM 9283 C CA . GLY C 1 193 ? 88.044 -2.963 33.129 1.00 62.33 193 GLY C CA 1
ATOM 9284 C C . GLY C 1 193 ? 88.164 -2.568 34.584 1.00 58.32 193 GLY C C 1
ATOM 9285 O O . GLY C 1 193 ? 89.051 -1.807 34.963 1.00 57.11 193 GLY C O 1
ATOM 9286 N N . ASP C 1 194 ? 87.263 -3.108 35.396 1.00 44.54 194 ASP C N 1
ATOM 9287 C CA . ASP C 1 194 ? 87.179 -2.792 36.816 1.00 57.53 194 ASP C CA 1
ATOM 9288 C C . ASP C 1 194 ? 87.606 -4.011 37.632 1.00 58.77 194 ASP C C 1
ATOM 9289 O O . ASP C 1 194 ? 86.844 -4.967 37.783 1.00 64.49 194 ASP C O 1
ATOM 9294 N N . LYS C 1 195 ? 88.830 -3.970 38.152 1.00 57.31 195 LYS C N 1
ATOM 9295 C CA . LYS C 1 195 ? 89.381 -5.080 38.942 1.00 57.28 195 LYS C CA 1
ATOM 9296 C C . LYS C 1 195 ? 88.610 -5.304 40.243 1.00 54.34 195 LYS C C 1
ATOM 9297 O O . LYS C 1 195 ? 88.464 -6.441 40.698 1.00 51.58 195 LYS C O 1
ATOM 9303 N N . VAL C 1 196 ? 88.128 -4.217 40.840 1.00 52.14 196 VAL C N 1
ATOM 9304 C CA . VAL C 1 196 ? 87.312 -4.295 42.054 1.00 53.12 196 VAL C CA 1
ATOM 9305 C C . VAL C 1 196 ? 86.019 -5.069 41.776 1.00 52.50 196 VAL C C 1
ATOM 9306 O O . VAL C 1 196 ? 85.638 -5.954 42.543 1.00 49.80 196 VAL C O 1
ATOM 9310 N N . ALA C 1 197 ? 85.368 -4.746 40.662 1.00 51.37 197 ALA C N 1
ATOM 9311 C CA . ALA C 1 197 ? 84.140 -5.429 40.250 1.00 49.59 197 ALA C CA 1
ATOM 9312 C C . ALA C 1 197 ? 84.383 -6.919 40.027 1.00 47.81 197 ALA C C 1
ATOM 9313 O O . ALA C 1 197 ? 83.579 -7.758 40.435 1.00 48.38 197 ALA C O 1
ATOM 9315 N N . ALA C 1 198 ? 85.498 -7.236 39.378 1.00 46.04 198 ALA C N 1
ATOM 9316 C CA . ALA C 1 198 ? 85.871 -8.622 39.103 1.00 46.36 198 ALA C CA 1
ATOM 9317 C C . ALA C 1 198 ? 86.030 -9.416 40.393 1.00 48.68 198 ALA C C 1
ATOM 9318 O O . ALA C 1 198 ? 85.509 -10.526 40.511 1.00 50.29 198 ALA C O 1
ATOM 9320 N N . GLN C 1 199 ? 86.739 -8.840 41.361 1.00 49.28 199 GLN C N 1
ATOM 9321 C CA . GLN C 1 199 ? 86.974 -9.519 42.640 1.00 46.79 199 GLN C CA 1
ATOM 9322 C C . GLN C 1 199 ? 85.682 -9.676 43.445 1.00 44.81 199 GLN C C 1
ATOM 9323 O O . GLN C 1 199 ? 85.456 -10.717 44.055 1.00 44.92 199 GLN C O 1
ATOM 9329 N N . ILE C 1 200 ? 84.840 -8.647 43.442 1.00 43.95 200 ILE C N 1
ATOM 9330 C CA . ILE C 1 200 ? 83.527 -8.727 44.091 1.00 44.34 200 ILE C CA 1
ATOM 9331 C C . ILE C 1 200 ? 82.697 -9.860 43.476 1.00 44.86 200 ILE C C 1
ATOM 9332 O O . ILE C 1 200 ? 82.087 -10.657 44.191 1.00 43.39 200 ILE C O 1
ATOM 9337 N N . LYS C 1 201 ? 82.704 -9.925 42.147 1.00 46.76 201 LYS C N 1
ATOM 9338 C CA . LYS C 1 201 ? 81.867 -10.857 41.385 1.00 47.10 201 LYS C CA 1
ATOM 9339 C C . LYS C 1 201 ? 82.387 -12.294 41.403 1.00 46.27 201 LYS C C 1
ATOM 9340 O O . LYS C 1 201 ? 81.650 -13.227 41.724 1.00 45.08 201 LYS C O 1
ATOM 9346 N N . PHE C 1 202 ? 83.651 -12.461 41.033 1.00 45.55 202 PHE C N 1
ATOM 9347 C CA . PHE C 1 202 ? 84.243 -13.791 40.833 1.00 45.40 202 PHE C CA 1
ATOM 9348 C C . PHE C 1 202 ? 85.150 -14.229 41.975 1.00 45.33 202 PHE C C 1
ATOM 9349 O O . PHE C 1 202 ? 85.399 -15.426 42.147 1.00 42.43 202 PHE C O 1
ATOM 9357 N N . GLY C 1 203 ? 85.664 -13.265 42.733 1.00 44.21 203 GLY C N 1
ATOM 9358 C CA . GLY C 1 203 ? 86.498 -13.565 43.893 1.00 46.23 203 GLY C CA 1
ATOM 9359 C C . GLY C 1 203 ? 87.987 -13.623 43.609 1.00 49.03 203 GLY C C 1
ATOM 9360 O O . GLY C 1 203 ? 88.781 -13.733 44.542 1.00 49.24 203 GLY C O 1
ATOM 9361 N N . PHE C 1 204 ? 88.381 -13.562 42.337 1.00 50.62 204 PHE C N 1
ATOM 9362 C CA . PHE C 1 204 ? 89.809 -13.563 42.004 1.00 50.81 204 PHE C CA 1
ATOM 9363 C C . PHE C 1 204 ? 90.392 -12.154 42.113 1.00 51.79 204 PHE C C 1
ATOM 9364 O O . PHE C 1 204 ? 89.690 -11.162 41.911 1.00 47.61 204 PHE C O 1
ATOM 9372 N N . SER C 1 205 ? 91.675 -12.086 42.456 1.00 52.66 205 SER C N 1
ATOM 9373 C CA . SER C 1 205 ? 92.355 -10.810 42.721 1.00 54.53 205 SER C CA 1
ATOM 9374 C C . SER C 1 205 ? 93.379 -10.489 41.637 1.00 53.55 205 SER C C 1
ATOM 9375 O O . SER C 1 205 ? 94.024 -11.391 41.105 1.00 52.34 205 SER C O 1
ATOM 9378 N N . VAL C 1 206 ? 93.497 -9.203 41.302 1.00 54.22 206 VAL C N 1
ATOM 9379 C CA . VAL C 1 206 ? 94.443 -8.738 40.294 1.00 54.38 206 VAL C CA 1
ATOM 9380 C C . VAL C 1 206 ? 95.221 -7.528 40.805 1.00 55.94 206 VAL C C 1
ATOM 9381 O O . VAL C 1 206 ? 94.645 -6.462 41.011 1.00 57.76 206 VAL C O 1
ATOM 9383 N N . ASN C 1 207 ? 96.527 -7.704 41.003 1.00 55.98 207 ASN C N 1
ATOM 9384 C CA . ASN C 1 207 ? 97.422 -6.603 41.409 1.00 57.38 207 ASN C CA 1
ATOM 9385 C C . ASN C 1 207 ? 98.714 -6.623 40.607 1.00 60.18 207 ASN C C 1
ATOM 9386 O O . ASN C 1 207 ? 99.180 -7.687 40.182 1.00 62.97 207 ASN C O 1
ATOM 9391 N N . THR C 1 208 ? 99.293 -5.440 40.419 1.00 60.71 208 THR C N 1
ATOM 9392 C CA . THR C 1 208 ? 100.424 -5.267 39.515 1.00 66.53 208 THR C CA 1
ATOM 9393 C C . THR C 1 208 ? 101.753 -5.023 40.219 1.00 69.45 208 THR C C 1
ATOM 9394 O O . THR C 1 208 ? 101.885 -4.072 40.989 1.00 67.12 208 THR C O 1
ATOM 9395 N N . TRP C 1 209 ? 102.728 -5.890 39.936 1.00 70.94 209 TRP C N 1
ATOM 9396 C CA . TRP C 1 209 ? 104.094 -5.767 40.452 1.00 71.25 209 TRP C CA 1
ATOM 9397 C C . TRP C 1 209 ? 104.979 -5.224 39.374 1.00 69.06 209 TRP C C 1
ATOM 9398 O O . TRP C 1 209 ? 104.862 -5.616 38.211 1.00 67.70 209 TRP C O 1
ATOM 9409 N N . ALA C 1 210 ? 105.867 -4.306 39.751 1.00 67.77 210 ALA C N 1
ATOM 9410 C CA . ALA C 1 210 ? 106.754 -3.654 38.794 1.00 68.28 210 ALA C CA 1
ATOM 9411 C C . ALA C 1 210 ? 107.617 -4.690 38.079 1.00 70.46 210 ALA C C 1
ATOM 9412 O O . ALA C 1 210 ? 108.032 -5.684 38.678 1.00 72.85 210 ALA C O 1
ATOM 9414 N N . VAL C 1 211 ? 107.866 -4.464 36.793 1.00 69.86 211 VAL C N 1
ATOM 9415 C CA . VAL C 1 211 ? 108.755 -5.331 36.020 1.00 71.46 211 VAL C CA 1
ATOM 9416 C C . VAL C 1 211 ? 110.127 -5.429 36.690 1.00 72.87 211 VAL C C 1
ATOM 9417 O O . VAL C 1 211 ? 110.773 -6.476 36.645 1.00 76.40 211 VAL C O 1
ATOM 9418 N N . GLY C 1 212 ? 110.552 -4.333 37.319 1.00 71.49 212 GLY C N 1
ATOM 9419 C CA . GLY C 1 212 ? 111.798 -4.291 38.088 1.00 71.01 212 GLY C CA 1
ATOM 9420 C C . GLY C 1 212 ? 111.881 -5.329 39.196 1.00 71.05 212 GLY C C 1
ATOM 9421 O O . GLY C 1 212 ? 112.934 -5.931 39.404 1.00 65.67 212 GLY C O 1
ATOM 9422 N N . ASP C 1 213 ? 110.773 -5.539 39.906 1.00 72.00 213 ASP C N 1
ATOM 9423 C CA . ASP C 1 213 ? 110.693 -6.582 40.944 1.00 71.59 213 ASP C CA 1
ATOM 9424 C C . ASP C 1 213 ? 111.005 -7.962 40.362 1.00 71.09 213 ASP C C 1
ATOM 9425 O O . ASP C 1 213 ? 111.754 -8.741 40.953 1.00 68.21 213 ASP C O 1
ATOM 9430 N N . LEU C 1 214 ? 110.417 -8.252 39.203 1.00 69.83 214 LEU C N 1
ATOM 9431 C CA . LEU C 1 214 ? 110.638 -9.523 38.508 1.00 66.26 214 LEU C CA 1
ATOM 9432 C C . LEU C 1 214 ? 112.079 -9.648 38.023 1.00 66.97 214 LEU C C 1
ATOM 9433 O O . LEU C 1 214 ? 112.701 -10.700 38.173 1.00 62.37 214 LEU C O 1
ATOM 9435 N N . VAL C 1 215 ? 112.597 -8.562 37.452 1.00 68.16 215 VAL C N 1
ATOM 9436 C CA . VAL C 1 215 ? 113.968 -8.508 36.934 1.00 69.47 215 VAL C CA 1
ATOM 9437 C C . VAL C 1 215 ? 114.999 -8.864 38.008 1.00 71.32 215 VAL C C 1
ATOM 9438 O O . VAL C 1 215 ? 115.963 -9.580 37.735 1.00 70.63 215 VAL C O 1
ATOM 9442 N N . GLN C 1 216 ? 114.784 -8.366 39.223 1.00 73.52 216 GLN C N 1
ATOM 9443 C CA . GLN C 1 216 ? 115.663 -8.671 40.359 1.00 73.50 216 GLN C CA 1
ATOM 9444 C C . GLN C 1 216 ? 115.749 -10.170 40.640 1.00 74.22 216 GLN C C 1
ATOM 9445 O O . GLN C 1 216 ? 116.828 -10.691 40.916 1.00 74.67 216 GLN C O 1
ATOM 9451 N N . VAL C 1 217 ? 114.612 -10.856 40.568 1.00 75.13 217 VAL C N 1
ATOM 9452 C CA . VAL C 1 217 ? 114.569 -12.299 40.806 1.00 73.62 217 VAL C CA 1
ATOM 9453 C C . VAL C 1 217 ? 115.181 -13.083 39.647 1.00 74.65 217 VAL C C 1
ATOM 9454 O O . VAL C 1 217 ? 115.879 -14.076 39.860 1.00 68.31 217 VAL C O 1
ATOM 9455 N N . VAL C 1 218 ? 114.916 -12.632 38.425 1.00 75.17 218 VAL C N 1
ATOM 9456 C CA . VAL C 1 218 ? 115.489 -13.249 37.230 1.00 75.28 218 VAL C CA 1
ATOM 9457 C C . VAL C 1 218 ? 117.018 -13.148 37.239 1.00 78.37 218 VAL C C 1
ATOM 9458 O O . VAL C 1 218 ? 117.710 -14.129 36.957 1.00 81.35 218 VAL C O 1
ATOM 9462 N N . ASN C 1 219 ? 117.531 -11.968 37.585 1.00 79.30 219 ASN C N 1
ATOM 9463 C CA . ASN C 1 219 ? 118.980 -11.717 37.645 1.00 79.08 219 ASN C CA 1
ATOM 9464 C C . ASN C 1 219 ? 119.724 -12.446 38.765 1.00 78.31 219 ASN C C 1
ATOM 9465 O O . ASN C 1 219 ? 120.948 -12.596 38.697 1.00 76.90 219 ASN C O 1
ATOM 9470 N N . SER C 1 220 ? 118.993 -12.876 39.793 1.00 78.98 220 SER C N 1
ATOM 9471 C CA . SER C 1 220 ? 119.590 -13.497 40.971 1.00 76.98 220 SER C CA 1
ATOM 9472 C C . SER C 1 220 ? 119.269 -14.987 41.012 1.00 77.40 220 SER C C 1
ATOM 9473 O O . SER C 1 220 ? 118.752 -15.504 42.007 1.00 79.31 220 SER C O 1
ATOM 9476 N N . ILE C 1 221 ? 119.617 -15.653 39.910 1.00 77.80 221 ILE C N 1
ATOM 9477 C CA . ILE C 1 221 ? 119.339 -17.064 39.664 1.00 77.66 221 ILE C CA 1
ATOM 9478 C C . ILE C 1 221 ? 120.597 -17.757 39.165 1.00 76.71 221 ILE C C 1
ATOM 9479 O O . ILE C 1 221 ? 121.315 -17.221 38.318 1.00 78.98 221 ILE C O 1
ATOM 9484 N N . SER C 1 222 ? 120.844 -18.960 39.674 1.00 76.52 222 SER C N 1
ATOM 9485 C CA . SER C 1 222 ? 122.143 -19.608 39.487 1.00 75.69 222 SER C CA 1
ATOM 9486 C C . SER C 1 222 ? 122.350 -20.120 38.059 1.00 76.33 222 SER C C 1
ATOM 9487 O O . SER C 1 222 ? 121.398 -20.511 37.376 1.00 77.49 222 SER C O 1
ATOM 9490 N N . ASP C 1 223 ? 123.609 -20.110 37.625 1.00 75.04 223 ASP C N 1
ATOM 9491 C CA . ASP C 1 223 ? 123.992 -20.640 36.313 1.00 75.05 223 ASP C CA 1
ATOM 9492 C C . ASP C 1 223 ? 123.742 -22.147 36.235 1.00 76.52 223 ASP C C 1
ATOM 9493 O O . ASP C 1 223 ? 123.393 -22.673 35.177 1.00 79.78 223 ASP C O 1
ATOM 9498 N N . GLY C 1 224 ? 123.934 -22.828 37.363 1.00 76.40 224 GLY C N 1
ATOM 9499 C CA . GLY C 1 224 ? 123.689 -24.267 37.467 1.00 75.37 224 GLY C CA 1
ATOM 9500 C C . GLY C 1 224 ? 122.238 -24.646 37.219 1.00 74.80 224 GLY C C 1
ATOM 9501 O O . GLY C 1 224 ? 121.957 -25.593 36.479 1.00 68.22 224 GLY C O 1
ATOM 9502 N N . ASP C 1 225 ? 121.319 -23.901 37.834 1.00 74.55 225 ASP C N 1
ATOM 9503 C CA . ASP C 1 225 ? 119.876 -24.125 37.640 1.00 74.70 225 ASP C CA 1
ATOM 9504 C C . ASP C 1 225 ? 119.458 -23.822 36.198 1.00 75.32 225 ASP C C 1
ATOM 9505 O O . ASP C 1 225 ? 118.600 -24.505 35.638 1.00 77.67 225 ASP C O 1
ATOM 9510 N N . VAL C 1 226 ? 120.067 -22.795 35.609 1.00 74.89 226 VAL C N 1
ATOM 9511 C CA . VAL C 1 226 ? 119.815 -22.427 34.211 1.00 76.92 226 VAL C CA 1
ATOM 9512 C C . VAL C 1 226 ? 120.236 -23.549 33.255 1.00 78.67 226 VAL C C 1
ATOM 9513 O O . VAL C 1 226 ? 119.490 -23.908 32.342 1.00 77.48 226 VAL C O 1
ATOM 9517 N N . ASN C 1 227 ? 121.428 -24.098 33.474 1.00 78.93 227 ASN C N 1
ATOM 9518 C CA . ASN C 1 227 ? 121.941 -25.208 32.657 1.00 77.24 227 ASN C CA 1
ATOM 9519 C C . ASN C 1 227 ? 121.091 -26.477 32.788 1.00 77.90 227 ASN C C 1
ATOM 9520 O O . ASN C 1 227 ? 120.845 -27.173 31.799 1.00 77.73 227 ASN C O 1
ATOM 9525 N N . ALA C 1 228 ? 120.653 -26.765 34.013 1.00 76.64 228 ALA C N 1
ATOM 9526 C CA . ALA C 1 228 ? 119.807 -27.932 34.296 1.00 72.08 228 ALA C CA 1
ATOM 9527 C C . ALA C 1 228 ? 118.460 -27.861 33.569 1.00 70.12 228 ALA C C 1
ATOM 9528 O O . ALA C 1 228 ? 117.943 -28.875 33.103 1.00 59.91 228 ALA C O 1
ATOM 9530 N N . LEU C 1 229 ? 117.898 -26.660 33.478 1.00 69.41 229 LEU C N 1
ATOM 9531 C CA . LEU C 1 229 ? 116.635 -26.449 32.767 1.00 69.53 229 LEU C CA 1
ATOM 9532 C C . LEU C 1 229 ? 116.805 -26.576 31.253 1.00 67.00 229 LEU C C 1
ATOM 9533 O O . LEU C 1 229 ? 115.917 -27.082 30.561 1.00 65.34 229 LEU C O 1
ATOM 9534 N N . VAL C 1 230 ? 117.948 -26.113 30.750 1.00 62.31 230 VAL C N 1
ATOM 9535 C CA . VAL C 1 230 ? 118.292 -26.241 29.329 1.00 54.28 230 VAL C CA 1
ATOM 9536 C C . VAL C 1 230 ? 118.434 -27.716 28.928 1.00 58.62 230 VAL C C 1
ATOM 9537 O O . VAL C 1 230 ? 118.102 -28.094 27.803 1.00 59.62 230 VAL C O 1
ATOM 9541 N N . ASP C 1 231 ? 118.911 -28.543 29.856 1.00 65.92 231 ASP C N 1
ATOM 9542 C CA . ASP C 1 231 ? 118.988 -29.993 29.637 1.00 68.90 231 ASP C CA 1
ATOM 9543 C C . ASP C 1 231 ? 117.594 -30.599 29.472 1.00 69.05 231 ASP C C 1
ATOM 9544 O O . ASP C 1 231 ? 117.388 -31.497 28.654 1.00 63.71 231 ASP C O 1
ATOM 9549 N N . GLU C 1 232 ? 116.644 -30.099 30.257 1.00 69.67 232 GLU C N 1
ATOM 9550 C CA . GLU C 1 232 ? 115.252 -30.543 30.175 1.00 70.27 232 GLU C CA 1
ATOM 9551 C C . GLU C 1 232 ? 114.587 -30.089 28.872 1.00 72.90 232 GLU C C 1
ATOM 9552 O O . GLU C 1 232 ? 113.717 -30.784 28.344 1.00 77.47 232 GLU C O 1
ATOM 9554 N N . TYR C 1 233 ? 114.993 -28.925 28.362 1.00 74.63 233 TYR C N 1
ATOM 9555 C CA . TYR C 1 233 ? 114.539 -28.459 27.045 1.00 75.94 233 TYR C CA 1
ATOM 9556 C C . TYR C 1 233 ? 114.927 -29.457 25.959 1.00 76.95 233 TYR C C 1
ATOM 9557 O O . TYR C 1 233 ? 114.093 -29.858 25.145 1.00 82.54 233 TYR C O 1
ATOM 9566 N N . GLU C 1 234 ? 116.199 -29.849 25.955 1.00 74.79 234 GLU C N 1
ATOM 9567 C CA . GLU C 1 234 ? 116.737 -30.735 24.916 1.00 73.71 234 GLU C CA 1
ATOM 9568 C C . GLU C 1 234 ? 116.093 -32.123 24.926 1.00 73.41 234 GLU C C 1
ATOM 9569 O O . GLU C 1 234 ? 115.967 -32.757 23.879 1.00 75.86 234 GLU C O 1
ATOM 9575 N N . SER C 1 235 ? 115.685 -32.586 26.104 1.00 70.09 235 SER C N 1
ATOM 9576 C CA . SER C 1 235 ? 115.011 -33.883 26.237 1.00 70.72 235 SER C CA 1
ATOM 9577 C C . SER C 1 235 ? 113.529 -33.796 25.848 1.00 70.25 235 SER C C 1
ATOM 9578 O O . SER C 1 235 ? 112.956 -34.757 25.334 1.00 68.19 235 SER C O 1
ATOM 9581 N N . CYS C 1 236 ? 112.921 -32.638 26.098 1.00 70.52 236 CYS C N 1
ATOM 9582 C CA . CYS C 1 236 ? 111.495 -32.413 25.809 1.00 69.66 236 CYS C CA 1
ATOM 9583 C C . CYS C 1 236 ? 111.210 -32.020 24.359 1.00 73.18 236 CYS C C 1
ATOM 9584 O O . CYS C 1 236 ? 110.215 -32.455 23.767 1.00 71.69 236 CYS C O 1
ATOM 9587 N N . TYR C 1 237 ? 112.079 -31.186 23.797 1.00 72.91 237 TYR C N 1
ATOM 9588 C CA . TYR C 1 237 ? 111.799 -30.518 22.524 1.00 72.61 237 TYR C CA 1
ATOM 9589 C C . TYR C 1 237 ? 112.745 -30.922 21.402 1.00 73.85 237 TYR C C 1
ATOM 9590 O O . TYR C 1 237 ? 113.811 -31.494 21.643 1.00 70.21 237 TYR C O 1
ATOM 9592 N N . THR C 1 238 ? 112.326 -30.615 20.174 1.00 74.40 238 THR C N 1
ATOM 9593 C CA . THR C 1 238 ? 113.160 -30.800 18.988 1.00 73.05 238 THR C CA 1
ATOM 9594 C C . THR C 1 238 ? 113.906 -29.502 18.703 1.00 70.45 238 THR C C 1
ATOM 9595 O O . THR C 1 238 ? 113.325 -28.540 18.185 1.00 64.27 238 THR C O 1
ATOM 9604 N N . THR C 1 240 ? 116.530 -27.371 16.768 1.00 79.38 240 THR C N 1
ATOM 9605 C CA . THR C 1 240 ? 117.206 -27.310 15.470 1.00 79.15 240 THR C CA 1
ATOM 9606 C C . THR C 1 240 ? 118.690 -26.982 15.672 1.00 79.55 240 THR C C 1
ATOM 9607 O O . THR C 1 240 ? 119.055 -26.402 16.697 1.00 82.90 240 THR C O 1
ATOM 9611 N N . PRO C 1 241 ? 119.550 -27.350 14.700 1.00 78.80 241 PRO C N 1
ATOM 9612 C CA . PRO C 1 241 ? 120.993 -27.113 14.835 1.00 78.89 241 PRO C CA 1
ATOM 9613 C C . PRO C 1 241 ? 121.365 -25.692 15.274 1.00 78.60 241 PRO C C 1
ATOM 9614 O O . PRO C 1 241 ? 122.180 -25.522 16.183 1.00 77.88 241 PRO C O 1
ATOM 9618 N N . ALA C 1 242 ? 120.752 -24.690 14.645 1.00 76.98 242 ALA C N 1
ATOM 9619 C CA . ALA C 1 242 ? 121.008 -23.278 14.970 1.00 75.92 242 ALA C CA 1
ATOM 9620 C C . ALA C 1 242 ? 120.626 -22.912 16.410 1.00 77.53 242 ALA C C 1
ATOM 9621 O O . ALA C 1 242 ? 121.128 -21.931 16.962 1.00 81.75 242 ALA C O 1
ATOM 9623 N N . THR C 1 243 ? 119.739 -23.708 17.001 1.00 76.26 243 THR C N 1
ATOM 9624 C CA . THR C 1 243 ? 119.243 -23.487 18.360 1.00 76.48 243 THR C CA 1
ATOM 9625 C C . THR C 1 243 ? 120.089 -24.202 19.427 1.00 74.39 243 THR C C 1
ATOM 9626 O O . THR C 1 243 ? 120.038 -23.850 20.608 1.00 74.33 243 THR C O 1
ATOM 9630 N N . GLN C 1 244 ? 120.875 -25.189 19.001 1.00 74.61 244 GLN C N 1
ATOM 9631 C CA . GLN C 1 244 ? 121.725 -25.975 19.904 1.00 75.53 244 GLN C CA 1
ATOM 9632 C C . GLN C 1 244 ? 122.990 -25.195 20.348 1.00 75.24 244 GLN C C 1
ATOM 9633 O O . GLN C 1 244 ? 123.105 -24.002 20.081 1.00 78.11 244 GLN C O 1
ATOM 9639 N N . ILE C 1 245 ? 123.916 -25.878 21.026 1.00 73.03 245 ILE C N 1
ATOM 9640 C CA . ILE C 1 245 ? 125.138 -25.261 21.627 1.00 72.45 245 ILE C CA 1
ATOM 9641 C C . ILE C 1 245 ? 125.927 -24.262 20.759 1.00 72.96 245 ILE C C 1
ATOM 9642 O O . ILE C 1 245 ? 126.154 -23.123 21.173 1.00 71.78 245 ILE C O 1
ATOM 9647 N N . HIS C 1 246 ? 126.383 -24.708 19.589 1.00 73.43 246 HIS C N 1
ATOM 9648 C CA . HIS C 1 246 ? 127.267 -23.893 18.729 1.00 72.55 246 HIS C CA 1
ATOM 9649 C C . HIS C 1 246 ? 126.504 -23.148 17.656 1.00 71.64 246 HIS C C 1
ATOM 9650 O O . HIS C 1 246 ? 126.327 -23.654 16.548 1.00 71.07 246 HIS C O 1
ATOM 9657 N N . GLY C 1 247 ? 126.055 -21.933 17.970 1.00 70.14 247 GLY C N 1
ATOM 9658 C CA . GLY C 1 247 ? 125.308 -21.113 17.013 1.00 67.84 247 GLY C CA 1
ATOM 9659 C C . GLY C 1 247 ? 125.200 -19.650 17.409 1.00 65.17 247 GLY C C 1
ATOM 9660 O O . GLY C 1 247 ? 125.285 -19.306 18.586 1.00 61.22 247 GLY C O 1
ATOM 9661 N N . GLU C 1 248 ? 125.009 -18.786 16.416 1.00 64.53 248 GLU C N 1
ATOM 9662 C CA . GLU C 1 248 ? 124.858 -17.350 16.657 1.00 64.48 248 GLU C CA 1
ATOM 9663 C C . GLU C 1 248 ? 123.524 -16.994 17.319 1.00 65.24 248 GLU C C 1
ATOM 9664 N N . LYS C 1 249 ? 122.539 -17.879 17.194 1.00 66.09 249 LYS C N 1
ATOM 9665 C CA . LYS C 1 249 ? 121.225 -17.677 17.821 1.00 65.52 249 LYS C CA 1
ATOM 9666 C C . LYS C 1 249 ? 120.953 -18.730 18.901 1.00 65.83 249 LYS C C 1
ATOM 9667 O O . LYS C 1 249 ? 119.806 -19.136 19.099 1.00 67.02 249 LYS C O 1
ATOM 9669 N N . ARG C 1 250 ? 122.030 -19.145 19.577 1.00 68.53 250 ARG C N 1
ATOM 9670 C CA . ARG C 1 250 ? 122.047 -20.204 20.608 1.00 70.07 250 ARG C CA 1
ATOM 9671 C C . ARG C 1 250 ? 122.444 -19.781 22.040 1.00 69.53 250 ARG C C 1
ATOM 9672 O O . ARG C 1 250 ? 121.891 -20.289 23.026 1.00 69.75 250 ARG C O 1
ATOM 9674 N N . GLN C 1 251 ? 123.428 -18.893 22.158 1.00 71.11 251 GLN C N 1
ATOM 9675 C CA . GLN C 1 251 ? 123.927 -18.452 23.469 1.00 69.67 251 GLN C CA 1
ATOM 9676 C C . GLN C 1 251 ? 122.852 -17.727 24.289 1.00 67.32 251 GLN C C 1
ATOM 9677 O O . GLN C 1 251 ? 122.810 -17.861 25.513 1.00 66.10 251 GLN C O 1
ATOM 9683 N N . ASN C 1 252 ? 121.997 -16.968 23.601 1.00 67.25 252 ASN C N 1
ATOM 9684 C CA . ASN C 1 252 ? 120.885 -16.231 24.223 1.00 65.51 252 ASN C CA 1
ATOM 9685 C C . ASN C 1 252 ? 119.690 -17.120 24.593 1.00 65.04 252 ASN C C 1
ATOM 9686 O O . ASN C 1 252 ? 118.818 -16.698 25.344 1.00 64.45 252 ASN C O 1
ATOM 9691 N N . VAL C 1 253 ? 119.649 -18.351 24.088 1.00 65.77 253 VAL C N 1
ATOM 9692 C CA . VAL C 1 253 ? 118.578 -19.283 24.435 1.00 64.91 253 VAL C CA 1
ATOM 9693 C C . VAL C 1 253 ? 118.610 -19.627 25.923 1.00 64.22 253 VAL C C 1
ATOM 9694 O O . VAL C 1 253 ? 117.577 -19.948 26.504 1.00 66.04 253 VAL C O 1
ATOM 9695 N N . LEU C 1 254 ? 119.794 -19.557 26.530 1.00 63.96 254 LEU C N 1
ATOM 9696 C CA . LEU C 1 254 ? 119.940 -19.693 27.978 1.00 65.46 254 LEU C CA 1
ATOM 9697 C C . LEU C 1 254 ? 119.199 -18.604 28.757 1.00 66.09 254 LEU C C 1
ATOM 9698 O O . LEU C 1 254 ? 118.705 -18.858 29.860 1.00 67.38 254 LEU C O 1
ATOM 9699 N N . GLU C 1 255 ? 119.127 -17.402 28.180 1.00 67.07 255 GLU C N 1
ATOM 9700 C CA . GLU C 1 255 ? 118.414 -16.274 28.801 1.00 67.93 255 GLU C CA 1
ATOM 9701 C C . GLU C 1 255 ? 116.914 -16.538 28.926 1.00 67.96 255 GLU C C 1
ATOM 9702 O O . GLU C 1 255 ? 116.284 -16.095 29.883 1.00 67.99 255 GLU C O 1
ATOM 9708 N N . ALA C 1 256 ? 116.346 -17.240 27.948 1.00 68.73 256 ALA C N 1
ATOM 9709 C CA . ALA C 1 256 ? 114.934 -17.637 27.997 1.00 67.80 256 ALA C CA 1
ATOM 9710 C C . ALA C 1 256 ? 114.662 -18.548 29.198 1.00 69.01 256 ALA C C 1
ATOM 9711 O O . ALA C 1 256 ? 113.644 -18.409 29.880 1.00 67.40 256 ALA C O 1
ATOM 9713 N N . ALA C 1 257 ? 115.586 -19.474 29.444 1.00 69.17 257 ALA C N 1
ATOM 9714 C CA . ALA C 1 257 ? 115.528 -20.358 30.613 1.00 68.91 257 ALA C CA 1
ATOM 9715 C C . ALA C 1 257 ? 115.678 -19.571 31.917 1.00 70.98 257 ALA C C 1
ATOM 9716 O O . ALA C 1 257 ? 115.003 -19.862 32.909 1.00 71.93 257 ALA C O 1
ATOM 9718 N N . ARG C 1 258 ? 116.562 -18.576 31.900 1.00 71.28 258 ARG C N 1
ATOM 9719 C CA . ARG C 1 258 ? 116.783 -17.697 33.057 1.00 70.85 258 ARG C CA 1
ATOM 9720 C C . ARG C 1 258 ? 115.508 -16.938 33.437 1.00 71.68 258 ARG C C 1
ATOM 9721 O O . ARG C 1 258 ? 115.168 -16.812 34.617 1.00 74.31 258 ARG C O 1
ATOM 9723 N N . ILE C 1 259 ? 114.806 -16.448 32.420 1.00 71.18 259 ILE C N 1
ATOM 9724 C CA . ILE C 1 259 ? 113.554 -15.717 32.611 1.00 69.47 259 ILE C CA 1
ATOM 9725 C C . ILE C 1 259 ? 112.453 -16.643 33.134 1.00 69.91 259 ILE C C 1
ATOM 9726 O O . ILE C 1 259 ? 111.706 -16.272 34.039 1.00 68.48 259 ILE C O 1
ATOM 9731 N N . GLU C 1 260 ? 112.371 -17.848 32.572 1.00 68.19 260 GLU C N 1
ATOM 9732 C CA . GLU C 1 260 ? 111.399 -18.855 33.016 1.00 66.45 260 GLU C CA 1
ATOM 9733 C C . GLU C 1 260 ? 111.577 -19.219 34.492 1.00 68.87 260 GLU C C 1
ATOM 9734 O O . GLU C 1 260 ? 110.604 -19.301 35.239 1.00 68.10 260 GLU C O 1
ATOM 9740 N N . LEU C 1 261 ? 112.821 -19.444 34.901 1.00 69.05 261 LEU C N 1
ATOM 9741 C CA . LEU C 1 261 ? 113.120 -19.805 36.288 1.00 71.13 261 LEU C CA 1
ATOM 9742 C C . LEU C 1 261 ? 112.834 -18.652 37.253 1.00 72.65 261 LEU C C 1
ATOM 9743 O O . LEU C 1 261 ? 112.349 -18.870 38.363 1.00 75.73 261 LEU C O 1
ATOM 9744 N N . GLY C 1 262 ? 113.128 -17.429 36.817 1.00 70.41 262 GLY C N 1
ATOM 9745 C CA . GLY C 1 262 ? 112.857 -16.228 37.609 1.00 68.41 262 GLY C CA 1
ATOM 9746 C C . GLY C 1 262 ? 111.368 -15.966 37.761 1.00 67.11 262 GLY C C 1
ATOM 9747 O O . GLY C 1 262 ? 110.890 -15.660 38.853 1.00 63.96 262 GLY C O 1
ATOM 9756 N N . LYS C 1 264 ? 108.978 -18.229 37.380 1.00 67.11 264 LYS C N 1
ATOM 9757 C CA . LYS C 1 264 ? 108.422 -19.357 38.138 1.00 65.67 264 LYS C CA 1
ATOM 9758 C C . LYS C 1 264 ? 108.649 -19.192 39.639 1.00 65.26 264 LYS C C 1
ATOM 9759 O O . LYS C 1 264 ? 107.739 -19.426 40.440 1.00 64.83 264 LYS C O 1
ATOM 9765 N N . ARG C 1 265 ? 109.866 -18.791 40.005 1.00 67.02 265 ARG C N 1
ATOM 9766 C CA . ARG C 1 265 ? 110.226 -18.576 41.415 1.00 67.62 265 ARG C CA 1
ATOM 9767 C C . ARG C 1 265 ? 109.407 -17.401 42.007 1.00 65.36 265 ARG C C 1
ATOM 9768 O O . ARG C 1 265 ? 108.828 -17.517 43.098 1.00 62.00 265 ARG C O 1
ATOM 9776 N N . PHE C 1 266 ? 109.262 -16.323 41.238 1.00 63.69 266 PHE C N 1
ATOM 9777 C CA . PHE C 1 266 ? 108.438 -15.173 41.638 1.00 63.74 266 PHE C CA 1
ATOM 9778 C C . PHE C 1 266 ? 106.973 -15.577 41.836 1.00 62.14 266 PHE C C 1
ATOM 9779 O O . PHE C 1 266 ? 106.350 -15.219 42.837 1.00 56.51 266 PHE C O 1
ATOM 9787 N N . LEU C 1 267 ? 106.435 -16.315 40.868 1.00 57.18 267 LEU C N 1
ATOM 9788 C CA . LEU C 1 267 ? 105.045 -16.795 40.912 1.00 47.76 267 LEU C CA 1
ATOM 9789 C C . LEU C 1 267 ? 104.779 -17.713 42.106 1.00 52.49 267 LEU C C 1
ATOM 9790 O O . LEU C 1 267 ? 103.793 -17.547 42.827 1.00 53.23 267 LEU C O 1
ATOM 9795 N N . GLU C 1 268 ? 105.662 -18.688 42.297 1.00 58.24 268 GLU C N 1
ATOM 9796 C CA . GLU C 1 268 ? 105.517 -19.671 43.375 1.00 61.24 268 GLU C CA 1
ATOM 9797 C C . GLU C 1 268 ? 105.611 -19.032 44.759 1.00 60.10 268 GLU C C 1
ATOM 9798 O O . GLU C 1 268 ? 104.809 -19.328 45.643 1.00 53.64 268 GLU C O 1
ATOM 9804 N N . GLN C 1 269 ? 106.590 -18.152 44.935 1.00 61.95 269 GLN C N 1
ATOM 9805 C CA . GLN C 1 269 ? 106.812 -17.487 46.225 1.00 62.61 269 GLN C CA 1
ATOM 9806 C C . GLN C 1 269 ? 105.685 -16.515 46.579 1.00 61.77 269 GLN C C 1
ATOM 9807 O O . GLN C 1 269 ? 105.389 -16.298 47.754 1.00 61.35 269 GLN C O 1
ATOM 9813 N N . GLY C 1 270 ? 105.055 -15.943 45.557 1.00 60.19 270 GLY C N 1
ATOM 9814 C CA . GLY C 1 270 ? 103.906 -15.055 45.749 1.00 60.76 270 GLY C CA 1
ATOM 9815 C C . GLY C 1 270 ? 102.569 -15.778 45.828 1.00 61.98 270 GLY C C 1
ATOM 9816 O O . GLY C 1 270 ? 101.543 -15.163 46.121 1.00 63.79 270 GLY C O 1
ATOM 9817 N N . GLY C 1 271 ? 102.576 -17.082 45.562 1.00 60.36 271 GLY C N 1
ATOM 9818 C CA . GLY C 1 271 ? 101.354 -17.891 45.579 1.00 61.47 271 GLY C CA 1
ATOM 9819 C C . GLY C 1 271 ? 100.395 -17.549 44.452 1.00 61.63 271 GLY C C 1
ATOM 9820 O O . GLY C 1 271 ? 99.177 -17.646 44.610 1.00 61.70 271 GLY C O 1
ATOM 9821 N N . PHE C 1 272 ? 100.947 -17.153 43.308 1.00 61.61 272 PHE C N 1
ATOM 9822 C CA . PHE C 1 272 ? 100.140 -16.740 42.159 1.00 58.37 272 PHE C CA 1
ATOM 9823 C C . PHE C 1 272 ? 99.717 -17.931 41.303 1.00 56.88 272 PHE C C 1
ATOM 9824 O O . PHE C 1 272 ? 100.405 -18.948 41.257 1.00 54.77 272 PHE C O 1
ATOM 9832 N N . HIS C 1 273 ? 98.574 -17.782 40.637 1.00 55.89 273 HIS C N 1
ATOM 9833 C CA . HIS C 1 273 ? 97.985 -18.828 39.784 1.00 58.56 273 HIS C CA 1
ATOM 9834 C C . HIS C 1 273 ? 97.860 -18.404 38.340 1.00 57.40 273 HIS C C 1
ATOM 9835 O O . HIS C 1 273 ? 97.570 -19.228 37.464 1.00 54.28 273 HIS C O 1
ATOM 9842 N N . ALA C 1 274 ? 98.047 -17.112 38.082 1.00 57.74 274 ALA C N 1
ATOM 9843 C CA . ALA C 1 274 ? 98.014 -16.572 36.727 1.00 58.03 274 ALA C CA 1
ATOM 9844 C C . ALA C 1 274 ? 98.791 -15.262 36.664 1.00 58.70 274 ALA C C 1
ATOM 9845 O O . ALA C 1 274 ? 99.060 -14.640 37.694 1.00 56.62 274 ALA C O 1
ATOM 9847 N N . PHE C 1 275 ? 99.151 -14.848 35.454 1.00 61.11 275 PHE C N 1
ATOM 9848 C CA . PHE C 1 275 ? 99.935 -13.626 35.271 1.00 63.79 275 PHE C CA 1
ATOM 9849 C C . PHE C 1 275 ? 99.781 -13.014 33.882 1.00 66.23 275 PHE C C 1
ATOM 9850 O O . PHE C 1 275 ? 99.267 -13.648 32.963 1.00 67.94 275 PHE C O 1
ATOM 9858 N N . THR C 1 276 ? 100.235 -11.770 33.751 1.00 65.88 276 THR C N 1
ATOM 9859 C CA . THR C 1 276 ? 100.252 -11.071 32.465 1.00 67.26 276 THR C CA 1
ATOM 9860 C C . THR C 1 276 ? 101.574 -10.338 32.270 1.00 66.74 276 THR C C 1
ATOM 9861 O O . THR C 1 276 ? 102.265 -10.011 33.237 1.00 69.32 276 THR C O 1
ATOM 9865 N N . THR C 1 277 ? 101.906 -10.088 31.007 1.00 68.08 277 THR C N 1
ATOM 9866 C CA . THR C 1 277 ? 103.054 -9.262 30.635 1.00 69.16 277 THR C CA 1
ATOM 9867 C C . THR C 1 277 ? 102.596 -8.128 29.724 1.00 71.76 277 THR C C 1
ATOM 9868 O O . THR C 1 277 ? 101.444 -8.111 29.280 1.00 66.84 277 THR C O 1
ATOM 9872 N N . THR C 1 278 ? 103.495 -7.180 29.467 1.00 70.67 278 THR C N 1
ATOM 9873 C CA . THR C 1 278 ? 103.234 -6.074 28.542 1.00 70.84 278 THR C CA 1
ATOM 9874 C C . THR C 1 278 ? 104.506 -5.689 27.792 1.00 71.28 278 THR C C 1
ATOM 9875 O O . THR C 1 278 ? 105.492 -5.298 28.415 1.00 71.86 278 THR C O 1
ATOM 9879 N N . PHE C 1 279 ? 104.475 -5.777 26.460 1.00 71.55 279 PHE C N 1
ATOM 9880 C CA . PHE C 1 279 ? 105.667 -5.489 25.638 1.00 73.02 279 PHE C CA 1
ATOM 9881 C C . PHE C 1 279 ? 106.094 -4.015 25.664 1.00 73.34 279 PHE C C 1
ATOM 9882 O O . PHE C 1 279 ? 107.211 -3.688 25.265 1.00 71.16 279 PHE C O 1
ATOM 9890 N N . GLU C 1 280 ? 105.200 -3.138 26.121 1.00 75.71 280 GLU C N 1
ATOM 9891 C CA . GLU C 1 280 ? 105.500 -1.704 26.275 1.00 75.48 280 GLU C CA 1
ATOM 9892 C C . GLU C 1 280 ? 106.248 -1.376 27.569 1.00 73.82 280 GLU C C 1
ATOM 9893 O O . GLU C 1 280 ? 106.647 -0.223 27.786 1.00 73.57 280 GLU C O 1
ATOM 9899 N N . ASP C 1 281 ? 106.426 -2.378 28.428 1.00 73.29 281 ASP C N 1
ATOM 9900 C CA . ASP C 1 281 ? 107.185 -2.201 29.661 1.00 74.40 281 ASP C CA 1
ATOM 9901 C C . ASP C 1 281 ? 108.049 -3.430 29.935 1.00 75.60 281 ASP C C 1
ATOM 9902 O O . ASP C 1 281 ? 107.644 -4.343 30.660 1.00 73.84 281 ASP C O 1
ATOM 9907 N N . LEU C 1 282 ? 109.244 -3.437 29.349 1.00 75.58 282 LEU C N 1
ATOM 9908 C CA . LEU C 1 282 ? 110.203 -4.521 29.551 1.00 75.65 282 LEU C CA 1
ATOM 9909 C C . LEU C 1 282 ? 111.573 -3.983 29.977 1.00 77.04 282 LEU C C 1
ATOM 9910 O O . LEU C 1 282 ? 112.604 -4.617 29.736 1.00 77.72 282 LEU C O 1
ATOM 9915 N N . HIS C 1 283 ? 111.574 -2.826 30.637 1.00 74.07 283 HIS C N 1
ATOM 9916 C CA . HIS C 1 283 ? 112.800 -2.194 31.099 1.00 75.54 283 HIS C CA 1
ATOM 9917 C C . HIS C 1 283 ? 113.439 -3.076 32.133 1.00 78.64 283 HIS C C 1
ATOM 9918 O O . HIS C 1 283 ? 112.782 -3.524 33.076 1.00 79.01 283 HIS C O 1
ATOM 9920 N N . GLY C 1 284 ? 114.723 -3.361 31.942 1.00 78.84 284 GLY C N 1
ATOM 9921 C CA . GLY C 1 284 ? 115.478 -4.243 32.838 1.00 79.71 284 GLY C CA 1
ATOM 9922 C C . GLY C 1 284 ? 115.551 -5.692 32.380 1.00 79.52 284 GLY C C 1
ATOM 9923 O O . GLY C 1 284 ? 116.391 -6.456 32.861 1.00 75.50 284 GLY C O 1
ATOM 9924 N N . LEU C 1 285 ? 114.674 -6.076 31.453 1.00 81.14 285 LEU C N 1
ATOM 9925 C CA . LEU C 1 285 ? 114.620 -7.454 30.958 1.00 80.71 285 LEU C CA 1
ATOM 9926 C C . LEU C 1 285 ? 115.372 -7.593 29.637 1.00 78.81 285 LEU C C 1
ATOM 9927 O O . LEU C 1 285 ? 115.336 -6.690 28.798 1.00 78.43 285 LEU C O 1
ATOM 9932 N N . LYS C 1 286 ? 116.043 -8.731 29.458 1.00 78.48 286 LYS C N 1
ATOM 9933 C CA . LYS C 1 286 ? 116.801 -8.992 28.224 1.00 78.45 286 LYS C CA 1
ATOM 9934 C C . LYS C 1 286 ? 115.891 -9.335 27.053 1.00 77.18 286 LYS C C 1
ATOM 9935 O O . LYS C 1 286 ? 116.257 -9.081 25.912 1.00 76.71 286 LYS C O 1
ATOM 9941 N N . GLN C 1 287 ? 114.721 -9.909 27.336 1.00 77.01 287 GLN C N 1
ATOM 9942 C CA . GLN C 1 287 ? 113.791 -10.326 26.283 1.00 76.63 287 GLN C CA 1
ATOM 9943 C C . GLN C 1 287 ? 112.343 -10.456 26.771 1.00 77.98 287 GLN C C 1
ATOM 9944 O O . GLN C 1 287 ? 112.084 -10.597 27.971 1.00 80.59 287 GLN C O 1
ATOM 9946 N N . LEU C 1 288 ? 111.412 -10.387 25.818 1.00 79.01 288 LEU C N 1
ATOM 9947 C CA . LEU C 1 288 ? 109.987 -10.629 26.051 1.00 76.97 288 LEU C CA 1
ATOM 9948 C C . LEU C 1 288 ? 109.734 -12.110 26.359 1.00 77.01 288 LEU C C 1
ATOM 9949 O O . LEU C 1 288 ? 110.076 -12.977 25.554 1.00 79.96 288 LEU C O 1
ATOM 9951 N N . PRO C 1 289 ? 109.136 -12.412 27.525 1.00 75.26 289 PRO C N 1
ATOM 9952 C CA . PRO C 1 289 ? 108.876 -13.815 27.863 1.00 76.95 289 PRO C CA 1
ATOM 9953 C C . PRO C 1 289 ? 108.002 -14.551 26.836 1.00 76.58 289 PRO C C 1
ATOM 9954 O O . PRO C 1 289 ? 106.865 -14.148 26.571 1.00 80.13 289 PRO C O 1
ATOM 9958 N N . GLY C 1 290 ? 108.548 -15.623 26.267 1.00 73.23 290 GLY C N 1
ATOM 9959 C CA . GLY C 1 290 ? 107.853 -16.416 25.251 1.00 72.72 290 GLY C CA 1
ATOM 9960 C C . GLY C 1 290 ? 107.823 -17.881 25.631 1.00 71.38 290 GLY C C 1
ATOM 9961 O O . GLY C 1 290 ? 106.792 -18.405 26.060 1.00 72.89 290 GLY C O 1
ATOM 9962 N N . LEU C 1 291 ? 108.965 -18.540 25.472 1.00 68.93 291 LEU C N 1
ATOM 9963 C CA . LEU C 1 291 ? 109.123 -19.937 25.881 1.00 69.29 291 LEU C CA 1
ATOM 9964 C C . LEU C 1 291 ? 108.679 -20.126 27.335 1.00 67.95 291 LEU C C 1
ATOM 9965 O O . LEU C 1 291 ? 107.885 -21.021 27.643 1.00 66.20 291 LEU C O 1
ATOM 9970 N N . ALA C 1 292 ? 109.182 -19.256 28.210 1.00 67.28 292 ALA C N 1
ATOM 9971 C CA . ALA C 1 292 ? 108.852 -19.274 29.641 1.00 65.88 292 ALA C CA 1
ATOM 9972 C C . ALA C 1 292 ? 107.345 -19.331 29.877 1.00 64.96 292 ALA C C 1
ATOM 9973 O O . ALA C 1 292 ? 106.851 -20.183 30.617 1.00 61.51 292 ALA C O 1
ATOM 9975 N N . VAL C 1 293 ? 106.626 -18.423 29.225 1.00 63.55 293 VAL C N 1
ATOM 9976 C CA . VAL C 1 293 ? 105.172 -18.320 29.366 1.00 63.14 293 VAL C CA 1
ATOM 9977 C C . VAL C 1 293 ? 104.456 -19.576 28.865 1.00 61.34 293 VAL C C 1
ATOM 9978 O O . VAL C 1 293 ? 103.481 -20.025 29.468 1.00 60.30 293 VAL C O 1
ATOM 9980 N N . GLN C 1 294 ? 104.952 -20.140 27.768 1.00 59.62 294 GLN C N 1
ATOM 9981 C CA . GLN C 1 294 ? 104.350 -21.338 27.173 1.00 59.37 294 GLN C CA 1
ATOM 9982 C C . GLN C 1 294 ? 104.433 -22.555 28.097 1.00 59.53 294 GLN C C 1
ATOM 9983 O O . GLN C 1 294 ? 103.448 -23.282 28.256 1.00 63.95 294 GLN C O 1
ATOM 9989 N N . ARG C 1 295 ? 105.597 -22.766 28.709 1.00 57.55 295 ARG C N 1
ATOM 9990 C CA . ARG C 1 295 ? 105.790 -23.898 29.633 1.00 57.38 295 ARG C CA 1
ATOM 9991 C C . ARG C 1 295 ? 105.036 -23.676 30.947 1.00 55.32 295 ARG C C 1
ATOM 9992 O O . ARG C 1 295 ? 104.514 -24.622 31.538 1.00 54.52 295 ARG C O 1
ATOM 10000 N N . LEU C 1 296 ? 104.993 -22.428 31.404 1.00 52.72 296 LEU C N 1
ATOM 10001 C CA . LEU C 1 296 ? 104.231 -22.077 32.603 1.00 53.53 296 LEU C CA 1
ATOM 10002 C C . LEU C 1 296 ? 102.739 -22.337 32.384 1.00 54.26 296 LEU C C 1
ATOM 10003 O O . LEU C 1 296 ? 102.054 -22.856 33.268 1.00 53.15 296 LEU C O 1
ATOM 10013 N N . GLN C 1 298 ? 101.501 -24.514 30.233 1.00 56.51 298 GLN C N 1
ATOM 10014 C CA . GLN C 1 298 ? 101.403 -25.982 30.219 1.00 54.85 298 GLN C CA 1
ATOM 10015 C C . GLN C 1 298 ? 101.387 -26.571 31.630 1.00 54.35 298 GLN C C 1
ATOM 10016 O O . GLN C 1 298 ? 100.700 -27.563 31.893 1.00 48.80 298 GLN C O 1
ATOM 10022 N N . GLN C 1 299 ? 102.152 -25.956 32.529 1.00 55.56 299 GLN C N 1
ATOM 10023 C CA . GLN C 1 299 ? 102.210 -26.379 33.934 1.00 55.92 299 GLN C CA 1
ATOM 10024 C C . GLN C 1 299 ? 100.975 -25.954 34.743 1.00 55.30 299 GLN C C 1
ATOM 10025 O O . GLN C 1 299 ? 100.888 -26.239 35.935 1.00 55.88 299 GLN C O 1
ATOM 10031 N N . GLY C 1 300 ? 100.036 -25.265 34.094 1.00 56.04 300 GLY C N 1
ATOM 10032 C CA . GLY C 1 300 ? 98.723 -24.969 34.679 1.00 56.20 300 GLY C CA 1
ATOM 10033 C C . GLY C 1 300 ? 98.451 -23.502 34.967 1.00 54.97 300 GLY C C 1
ATOM 10034 O O . GLY C 1 300 ? 97.348 -23.154 35.391 1.00 53.21 300 GLY C O 1
ATOM 10035 N N . TYR C 1 301 ? 99.442 -22.640 34.740 1.00 55.14 301 TYR C N 1
ATOM 10036 C CA . TYR C 1 301 ? 99.286 -21.208 35.012 1.00 54.40 301 TYR C CA 1
ATOM 10037 C C . TYR C 1 301 ? 98.392 -20.531 33.978 1.00 53.96 301 TYR C C 1
ATOM 10038 O O . TYR C 1 301 ? 98.395 -20.883 32.797 1.00 51.09 301 TYR C O 1
ATOM 10047 N N . GLY C 1 302 ? 97.622 -19.556 34.443 1.00 54.56 302 GLY C N 1
ATOM 10048 C CA . GLY C 1 302 ? 96.831 -18.712 33.560 1.00 55.63 302 GLY C CA 1
ATOM 10049 C C . GLY C 1 302 ? 97.700 -17.605 32.990 1.00 58.12 302 GLY C C 1
ATOM 10050 O O . GLY C 1 302 ? 98.655 -17.157 33.630 1.00 55.12 302 GLY C O 1
ATOM 10051 N N . PHE C 1 303 ? 97.369 -17.164 31.781 1.00 58.51 303 PHE C N 1
ATOM 10052 C CA . PHE C 1 303 ? 98.113 -16.089 31.127 1.00 57.41 303 PHE C CA 1
ATOM 10053 C C . PHE C 1 303 ? 97.327 -15.435 29.998 1.00 48.48 303 PHE C C 1
ATOM 10054 O O . PHE C 1 303 ? 96.516 -16.078 29.333 1.00 51.46 303 PHE C O 1
ATOM 10062 N N . ALA C 1 304 ? 97.588 -14.145 29.807 1.00 20.09 304 ALA C N 1
ATOM 10063 C CA . ALA C 1 304 ? 97.143 -13.403 28.627 1.00 26.76 304 ALA C CA 1
ATOM 10064 C C . ALA C 1 304 ? 98.128 -12.257 28.372 1.00 27.61 304 ALA C C 1
ATOM 10065 O O . ALA C 1 304 ? 98.775 -11.770 29.302 1.00 32.01 304 ALA C O 1
ATOM 10067 N N . GLY C 1 305 ? 98.241 -11.836 27.118 1.00 27.58 305 GLY C N 1
ATOM 10068 C CA . GLY C 1 305 ? 99.217 -10.813 26.728 1.00 26.80 305 GLY C CA 1
ATOM 10069 C C . GLY C 1 305 ? 98.763 -9.392 27.018 1.00 30.76 305 GLY C C 1
ATOM 10070 O O . GLY C 1 305 ? 97.606 -9.160 27.366 1.00 35.90 305 GLY C O 1
ATOM 10071 N N . GLU C 1 306 ? 99.686 -8.444 26.852 1.00 32.07 306 GLU C N 1
ATOM 10072 C CA . GLU C 1 306 ? 99.451 -6.997 27.067 1.00 30.99 306 GLU C CA 1
ATOM 10073 C C . GLU C 1 306 ? 98.550 -6.626 28.254 1.00 33.62 306 GLU C C 1
ATOM 10074 O O . GLU C 1 306 ? 97.613 -5.833 28.128 1.00 37.78 306 GLU C O 1
ATOM 10080 N N . GLY C 1 307 ? 98.861 -7.200 29.412 1.00 42.22 307 GLY C N 1
ATOM 10081 C CA . GLY C 1 307 ? 98.176 -6.861 30.662 1.00 49.87 307 GLY C CA 1
ATOM 10082 C C . GLY C 1 307 ? 96.716 -7.279 30.728 1.00 50.99 307 GLY C C 1
ATOM 10083 O O . GLY C 1 307 ? 95.953 -6.726 31.520 1.00 58.46 307 GLY C O 1
ATOM 10084 N N . ASP C 1 308 ? 96.337 -8.264 29.915 1.00 51.86 308 ASP C N 1
ATOM 10085 C CA . ASP C 1 308 ? 94.944 -8.717 29.817 1.00 54.23 308 ASP C CA 1
ATOM 10086 C C . ASP C 1 308 ? 94.606 -9.702 30.941 1.00 53.47 308 ASP C C 1
ATOM 10087 O O . ASP C 1 308 ? 94.654 -10.923 30.765 1.00 46.78 308 ASP C O 1
ATOM 10092 N N . TRP C 1 309 ? 94.234 -9.149 32.089 1.00 52.06 309 TRP C N 1
ATOM 10093 C CA . TRP C 1 309 ? 94.008 -9.944 33.306 1.00 52.36 309 TRP C CA 1
ATOM 10094 C C . TRP C 1 309 ? 92.751 -10.786 33.281 1.00 53.12 309 TRP C C 1
ATOM 10095 O O . TRP C 1 309 ? 92.717 -11.872 33.867 1.00 55.02 309 TRP C O 1
ATOM 10106 N N . LYS C 1 310 ? 91.711 -10.316 32.601 1.00 53.52 310 LYS C N 1
ATOM 10107 C CA . LYS C 1 310 ? 90.463 -11.086 32.492 1.00 54.58 310 LYS C CA 1
ATOM 10108 C C . LYS C 1 310 ? 90.684 -12.440 31.807 1.00 52.57 310 LYS C C 1
ATOM 10109 O O . LYS C 1 310 ? 90.232 -13.481 32.296 1.00 51.34 310 LYS C O 1
ATOM 10115 N N . THR C 1 311 ? 91.386 -12.418 30.680 1.00 51.36 311 THR C N 1
ATOM 10116 C CA . THR C 1 311 ? 91.652 -13.639 29.915 1.00 50.57 311 THR C CA 1
ATOM 10117 C C . THR C 1 311 ? 92.647 -14.547 30.634 1.00 50.53 311 THR C C 1
ATOM 10118 O O . THR C 1 311 ? 92.520 -15.775 30.595 1.00 51.46 311 THR C O 1
ATOM 10122 N N . ALA C 1 312 ? 93.634 -13.937 31.285 1.00 49.52 312 ALA C N 1
ATOM 10123 C CA . ALA C 1 312 ? 94.601 -14.684 32.092 1.00 51.05 312 ALA C CA 1
ATOM 10124 C C . ALA C 1 312 ? 93.900 -15.455 33.206 1.00 49.75 312 ALA C C 1
ATOM 10125 O O . ALA C 1 312 ? 94.158 -16.642 33.417 1.00 50.11 312 ALA C O 1
ATOM 10127 N N . ALA C 1 313 ? 93.010 -14.767 33.911 1.00 48.88 313 ALA C N 1
ATOM 10128 C CA . ALA C 1 313 ? 92.199 -15.396 34.953 1.00 47.83 313 ALA C CA 1
ATOM 10129 C C . ALA C 1 313 ? 91.324 -16.501 34.362 1.00 48.02 313 ALA C C 1
ATOM 10130 O O . ALA C 1 313 ? 91.232 -17.599 34.915 1.00 45.38 313 ALA C O 1
ATOM 10132 N N . LEU C 1 314 ? 90.693 -16.199 33.230 1.00 48.56 314 LEU C N 1
ATOM 10133 C CA . LEU C 1 314 ? 89.809 -17.153 32.551 1.00 45.91 314 LEU C CA 1
ATOM 10134 C C . LEU C 1 314 ? 90.561 -18.421 32.143 1.00 45.36 314 LEU C C 1
ATOM 10135 O O . LEU C 1 314 ? 90.053 -19.531 32.309 1.00 42.30 314 LEU C O 1
ATOM 10140 N N . LEU C 1 315 ? 91.772 -18.253 31.620 1.00 44.37 315 LEU C N 1
ATOM 10141 C CA . LEU C 1 315 ? 92.596 -19.397 31.216 1.00 44.07 315 LEU C CA 1
ATOM 10142 C C . LEU C 1 315 ? 92.816 -20.354 32.386 1.00 42.35 315 LEU C C 1
ATOM 10143 O O . LEU C 1 315 ? 92.601 -21.562 32.262 1.00 41.73 315 LEU C O 1
ATOM 10148 N N . ARG C 1 316 ? 93.235 -19.798 33.520 1.00 39.82 316 ARG C N 1
ATOM 10149 C CA . ARG C 1 316 ? 93.457 -20.581 34.741 1.00 34.26 316 ARG C CA 1
ATOM 10150 C C . ARG C 1 316 ? 92.175 -21.300 35.166 1.00 36.35 316 ARG C C 1
ATOM 10151 O O . ARG C 1 316 ? 92.184 -22.503 35.443 1.00 42.31 316 ARG C O 1
ATOM 10159 N N . ILE C 1 317 ? 91.085 -20.542 35.226 1.00 36.63 317 ILE C N 1
ATOM 10160 C CA . ILE C 1 317 ? 89.776 -21.086 35.578 1.00 36.27 317 ILE C CA 1
ATOM 10161 C C . ILE C 1 317 ? 89.444 -22.306 34.724 1.00 37.00 317 ILE C C 1
ATOM 10162 O O . ILE C 1 317 ? 89.123 -23.369 35.246 1.00 38.42 317 ILE C O 1
ATOM 10175 N N . LYS C 1 319 ? 91.413 -24.037 32.674 1.00 39.68 319 LYS C N 1
ATOM 10176 C CA . LYS C 1 319 ? 92.434 -25.077 32.832 1.00 40.46 319 LYS C CA 1
ATOM 10177 C C . LYS C 1 319 ? 92.128 -25.960 34.045 1.00 38.79 319 LYS C C 1
ATOM 10178 O O . LYS C 1 319 ? 92.128 -27.191 33.944 1.00 40.45 319 LYS C O 1
ATOM 10184 N N . VAL C 1 320 ? 91.854 -25.322 35.180 1.00 38.78 320 VAL C N 1
ATOM 10185 C CA . VAL C 1 320 ? 91.457 -26.035 36.398 1.00 39.58 320 VAL C CA 1
ATOM 10186 C C . VAL C 1 320 ? 90.133 -26.773 36.197 1.00 39.74 320 VAL C C 1
ATOM 10187 O O . VAL C 1 320 ? 89.967 -27.905 36.652 1.00 42.11 320 VAL C O 1
ATOM 10199 N N . SER C 1 322 ? 89.016 -28.076 33.553 1.00 41.22 322 SER C N 1
ATOM 10200 C CA . SER C 1 322 ? 89.143 -29.216 32.639 1.00 39.70 322 SER C CA 1
ATOM 10201 C C . SER C 1 322 ? 89.947 -30.389 33.204 1.00 39.99 322 SER C C 1
ATOM 10202 O O . SER C 1 322 ? 90.255 -31.331 32.474 1.00 40.98 322 SER C O 1
ATOM 10205 N N . THR C 1 323 ? 90.279 -30.342 34.493 1.00 40.16 323 THR C N 1
ATOM 10206 C CA . THR C 1 323 ? 91.095 -31.388 35.116 1.00 41.62 323 THR C CA 1
ATOM 10207 C C . THR C 1 323 ? 90.456 -32.771 34.971 1.00 42.25 323 THR C C 1
ATOM 10208 O O . THR C 1 323 ? 89.289 -32.963 35.315 1.00 39.00 323 THR C O 1
ATOM 10212 N N . GLY C 1 324 ? 91.228 -33.723 34.450 1.00 42.96 324 GLY C N 1
ATOM 10213 C CA . GLY C 1 324 ? 90.757 -35.100 34.280 1.00 42.84 324 GLY C CA 1
ATOM 10214 C C . GLY C 1 324 ? 89.957 -35.349 33.011 1.00 43.81 324 GLY C C 1
ATOM 10215 O O . GLY C 1 324 ? 89.519 -36.472 32.769 1.00 42.06 324 GLY C O 1
ATOM 10216 N N . LEU C 1 325 ? 89.756 -34.304 32.209 1.00 45.80 325 LEU C N 1
ATOM 10217 C CA . LEU C 1 325 ? 89.121 -34.430 30.895 1.00 45.30 325 LEU C CA 1
ATOM 10218 C C . LEU C 1 325 ? 90.185 -34.503 29.808 1.00 45.15 325 LEU C C 1
ATOM 10219 O O . LEU C 1 325 ? 91.319 -34.066 30.013 1.00 45.82 325 LEU C O 1
ATOM 10224 N N . GLN C 1 326 ? 89.809 -35.058 28.657 1.00 44.60 326 GLN C N 1
ATOM 10225 C CA . GLN C 1 326 ? 90.710 -35.168 27.501 1.00 49.39 326 GLN C CA 1
ATOM 10226 C C . GLN C 1 326 ? 90.744 -33.879 26.676 1.00 50.50 326 GLN C C 1
ATOM 10227 O O . GLN C 1 326 ? 89.724 -33.450 26.145 1.00 54.55 326 GLN C O 1
ATOM 10233 N N . GLY C 1 327 ? 91.920 -33.258 26.598 1.00 49.91 327 GLY C N 1
ATOM 10234 C CA . GLY C 1 327 ? 92.153 -32.123 25.699 1.00 50.10 327 GLY C CA 1
ATOM 10235 C C . GLY C 1 327 ? 92.852 -30.943 26.356 1.00 50.70 327 GLY C C 1
ATOM 10236 O O . GLY C 1 327 ? 92.819 -30.785 27.578 1.00 51.39 327 GLY C O 1
ATOM 10237 N N . GLY C 1 328 ? 93.487 -30.110 25.533 1.00 51.73 328 GLY C N 1
ATOM 10238 C CA . GLY C 1 328 ? 94.215 -28.938 26.012 1.00 50.30 328 GLY C CA 1
ATOM 10239 C C . GLY C 1 328 ? 93.353 -27.690 26.057 1.00 47.68 328 GLY C C 1
ATOM 10240 O O . GLY C 1 328 ? 92.269 -27.619 25.442 1.00 45.72 328 GLY C O 1
ATOM 10241 N N . THR C 1 329 ? 93.859 -26.704 26.792 1.00 44.57 329 THR C N 1
ATOM 10242 C CA . THR C 1 329 ? 93.250 -25.381 26.879 1.00 44.68 329 THR C CA 1
ATOM 10243 C C . THR C 1 329 ? 94.356 -24.324 26.833 1.00 47.14 329 THR C C 1
ATOM 10244 O O . THR C 1 329 ? 95.366 -24.442 27.535 1.00 46.07 329 THR C O 1
ATOM 10248 N N . SER C 1 330 ? 94.157 -23.290 26.018 1.00 47.80 330 SER C N 1
ATOM 10249 C CA . SER C 1 330 ? 95.215 -22.302 25.765 1.00 46.89 330 SER C CA 1
ATOM 10250 C C . SER C 1 330 ? 94.728 -20.876 25.577 1.00 45.80 330 SER C C 1
ATOM 10251 O O . SER C 1 330 ? 93.588 -20.642 25.171 1.00 47.47 330 SER C O 1
ATOM 10254 N N . PHE C 1 331 ? 95.625 -19.933 25.870 1.00 46.03 331 PHE C N 1
ATOM 10255 C CA . PHE C 1 331 ? 95.475 -18.548 25.439 1.00 46.33 331 PHE C CA 1
ATOM 10256 C C . PHE C 1 331 ? 95.523 -18.545 23.917 1.00 47.01 331 PHE C C 1
ATOM 10257 O O . PHE C 1 331 ? 96.287 -19.299 23.313 1.00 49.47 331 PHE C O 1
ATOM 10273 N N . GLU C 1 333 ? 94.541 -16.021 20.129 1.00 47.06 333 GLU C N 1
ATOM 10274 C CA . GLU C 1 333 ? 94.125 -14.793 19.453 1.00 51.60 333 GLU C CA 1
ATOM 10275 C C . GLU C 1 333 ? 93.860 -15.058 17.979 1.00 51.86 333 GLU C C 1
ATOM 10276 O O . GLU C 1 333 ? 94.633 -15.750 17.325 1.00 51.48 333 GLU C O 1
ATOM 10282 N N . ASP C 1 334 ? 92.776 -14.489 17.461 1.00 55.10 334 ASP C N 1
ATOM 10283 C CA . ASP C 1 334 ? 92.441 -14.610 16.039 1.00 57.69 334 ASP C CA 1
ATOM 10284 C C . ASP C 1 334 ? 93.431 -13.766 15.227 1.00 59.68 334 ASP C C 1
ATOM 10285 O O . ASP C 1 334 ? 93.362 -12.540 15.231 1.00 67.84 334 ASP C O 1
ATOM 10290 N N . TYR C 1 335 ? 94.358 -14.430 14.543 1.00 58.45 335 TYR C N 1
ATOM 10291 C CA . TYR C 1 335 ? 95.459 -13.737 13.871 1.00 59.88 335 TYR C CA 1
ATOM 10292 C C . TYR C 1 335 ? 95.123 -13.328 12.437 1.00 60.13 335 TYR C C 1
ATOM 10293 O O . TYR C 1 335 ? 95.266 -12.160 12.072 1.00 60.34 335 TYR C O 1
ATOM 10295 N N . THR C 1 336 ? 94.692 -14.290 11.627 1.00 61.41 336 THR C N 1
ATOM 10296 C CA . THR C 1 336 ? 94.322 -14.014 10.238 1.00 61.77 336 THR C CA 1
ATOM 10297 C C . THR C 1 336 ? 93.269 -14.995 9.722 1.00 59.76 336 THR C C 1
ATOM 10298 O O . THR C 1 336 ? 93.014 -16.035 10.337 1.00 58.14 336 THR C O 1
ATOM 10302 N N . TYR C 1 337 ? 92.672 -14.652 8.583 1.00 58.16 337 TYR C N 1
ATOM 10303 C CA . TYR C 1 337 ? 91.604 -15.453 7.982 1.00 58.54 337 TYR C CA 1
ATOM 10304 C C . TYR C 1 337 ? 92.010 -16.065 6.645 1.00 57.24 337 TYR C C 1
ATOM 10305 O O . TYR C 1 337 ? 92.917 -15.588 5.962 1.00 50.05 337 TYR C O 1
ATOM 10314 N N . HIS C 1 338 ? 91.297 -17.124 6.283 1.00 57.70 338 HIS C N 1
ATOM 10315 C CA . HIS C 1 338 ? 91.369 -17.708 4.955 1.00 58.65 338 HIS C CA 1
ATOM 10316 C C . HIS C 1 338 ? 89.989 -17.654 4.370 1.00 59.63 338 HIS C C 1
ATOM 10317 O O . HIS C 1 338 ? 89.096 -18.369 4.820 1.00 59.22 338 HIS C O 1
ATOM 10324 N N . PHE C 1 339 ? 89.793 -16.776 3.388 1.00 60.87 339 PHE C N 1
ATOM 10325 C CA . PHE C 1 339 ? 88.500 -16.647 2.711 1.00 62.83 339 PHE C CA 1
ATOM 10326 C C . PHE C 1 339 ? 88.437 -17.547 1.479 1.00 64.94 339 PHE C C 1
ATOM 10327 O O . PHE C 1 339 ? 89.174 -17.348 0.511 1.00 64.26 339 PHE C O 1
ATOM 10335 N N . GLU C 1 340 ? 87.549 -18.536 1.533 1.00 66.78 340 GLU C N 1
ATOM 10336 C CA . GLU C 1 340 ? 87.339 -19.466 0.424 1.00 65.21 340 GLU C CA 1
ATOM 10337 C C . GLU C 1 340 ? 85.954 -20.097 0.516 1.00 65.99 340 GLU C C 1
ATOM 10338 O O . GLU C 1 340 ? 85.558 -20.587 1.578 1.00 67.09 340 GLU C O 1
ATOM 10344 N N . LYS C 1 341 ? 85.233 -20.088 -0.603 1.00 65.23 341 LYS C N 1
ATOM 10345 C CA . LYS C 1 341 ? 83.879 -20.639 -0.673 1.00 65.60 341 LYS C CA 1
ATOM 10346 C C . LYS C 1 341 ? 83.843 -22.075 -0.155 1.00 66.35 341 LYS C C 1
ATOM 10347 O O . LYS C 1 341 ? 84.545 -22.946 -0.669 1.00 65.52 341 LYS C O 1
ATOM 10349 N N . GLY C 1 342 ? 83.048 -22.302 0.889 1.00 68.00 342 GLY C N 1
ATOM 10350 C CA . GLY C 1 342 ? 82.905 -23.629 1.493 1.00 66.98 342 GLY C CA 1
ATOM 10351 C C . GLY C 1 342 ? 84.058 -24.063 2.388 1.00 67.29 342 GLY C C 1
ATOM 10352 O O . GLY C 1 342 ? 84.037 -25.163 2.943 1.00 64.83 342 GLY C O 1
ATOM 10353 N N . ASN C 1 343 ? 85.063 -23.204 2.542 1.00 66.05 343 ASN C N 1
ATOM 10354 C CA . ASN C 1 343 ? 86.237 -23.529 3.352 1.00 64.84 343 ASN C CA 1
ATOM 10355 C C . ASN C 1 343 ? 86.840 -22.270 3.980 1.00 64.77 343 ASN C C 1
ATOM 10356 O O . ASN C 1 343 ? 88.048 -22.034 3.905 1.00 63.46 343 ASN C O 1
ATOM 10361 N N . ASP C 1 344 ? 85.981 -21.462 4.596 1.00 63.86 344 ASP C N 1
ATOM 10362 C CA . ASP C 1 344 ? 86.429 -20.288 5.344 1.00 63.84 344 ASP C CA 1
ATOM 10363 C C . ASP C 1 344 ? 87.074 -20.743 6.652 1.00 59.61 344 ASP C C 1
ATOM 10364 O O . ASP C 1 344 ? 86.432 -21.417 7.454 1.00 58.58 344 ASP C O 1
ATOM 10369 N N . LEU C 1 345 ? 88.338 -20.373 6.857 1.00 57.79 345 LEU C N 1
ATOM 10370 C CA . LEU C 1 345 ? 89.092 -20.772 8.053 1.00 58.46 345 LEU C CA 1
ATOM 10371 C C . LEU C 1 345 ? 89.617 -19.570 8.834 1.00 55.56 345 LEU C C 1
ATOM 10372 O O . LEU C 1 345 ? 89.836 -18.491 8.276 1.00 55.93 345 LEU C O 1
ATOM 10377 N N . VAL C 1 346 ? 89.810 -19.777 10.134 1.00 52.79 346 VAL C N 1
ATOM 10378 C CA . VAL C 1 346 ? 90.444 -18.795 11.006 1.00 52.70 346 VAL C CA 1
ATOM 10379 C C . VAL C 1 346 ? 91.765 -19.369 11.513 1.00 50.20 346 VAL C C 1
ATOM 10380 O O . VAL C 1 346 ? 91.799 -20.469 12.072 1.00 46.53 346 VAL C O 1
ATOM 10384 N N . LEU C 1 347 ? 92.852 -18.632 11.297 1.00 51.07 347 LEU C N 1
ATOM 10385 C CA . LEU C 1 347 ? 94.157 -19.012 11.835 1.00 53.77 347 LEU C CA 1
ATOM 10386 C C . LEU C 1 347 ? 94.377 -18.281 13.151 1.00 56.35 347 LEU C C 1
ATOM 10387 O O . LEU C 1 347 ? 94.299 -17.054 13.205 1.00 56.09 347 LEU C O 1
ATOM 10389 N N . GLY C 1 348 ? 94.641 -19.042 14.210 1.00 58.24 348 GLY C N 1
ATOM 10390 C CA . GLY C 1 348 ? 94.823 -18.484 15.550 1.00 57.66 348 GLY C CA 1
ATOM 10391 C C . GLY C 1 348 ? 96.242 -18.651 16.061 1.00 59.17 348 GLY C C 1
ATOM 10392 O O . GLY C 1 348 ? 96.870 -19.685 15.836 1.00 60.89 348 GLY C O 1
ATOM 10393 N N . SER C 1 349 ? 96.743 -17.632 16.756 1.00 59.25 349 SER C N 1
ATOM 10394 C CA . SER C 1 349 ? 98.091 -17.660 17.337 1.00 59.10 349 SER C CA 1
ATOM 10395 C C . SER C 1 349 ? 98.286 -16.520 18.344 1.00 59.71 349 SER C C 1
ATOM 10396 O O . SER C 1 349 ? 97.324 -15.896 18.784 1.00 60.27 349 SER C O 1
ATOM 10399 N N . HIS C 1 350 ? 99.536 -16.286 18.734 1.00 60.18 350 HIS C N 1
ATOM 10400 C CA . HIS C 1 350 ? 99.928 -15.031 19.382 1.00 59.70 350 HIS C CA 1
ATOM 10401 C C . HIS C 1 350 ? 101.381 -14.762 19.111 1.00 59.54 350 HIS C C 1
ATOM 10402 O O . HIS C 1 350 ? 102.131 -15.675 18.763 1.00 59.87 350 HIS C O 1
ATOM 10417 N N . LEU C 1 352 ? 103.980 -14.754 20.642 1.00 61.71 352 LEU C N 1
ATOM 10418 C CA . LEU C 1 352 ? 104.840 -15.851 21.108 1.00 61.32 352 LEU C CA 1
ATOM 10419 C C . LEU C 1 352 ? 104.079 -16.936 21.888 1.00 60.72 352 LEU C C 1
ATOM 10420 O O . LEU C 1 352 ? 104.347 -18.128 21.732 1.00 59.58 352 LEU C O 1
ATOM 10425 N N . GLU C 1 353 ? 103.104 -16.516 22.689 1.00 60.74 353 GLU C N 1
ATOM 10426 C CA . GLU C 1 353 ? 102.625 -17.305 23.830 1.00 60.99 353 GLU C CA 1
ATOM 10427 C C . GLU C 1 353 ? 101.406 -18.177 23.505 1.00 60.70 353 GLU C C 1
ATOM 10428 O O . GLU C 1 353 ? 100.267 -17.797 23.773 1.00 59.50 353 GLU C O 1
ATOM 10434 N N . VAL C 1 354 ? 101.661 -19.353 22.937 1.00 61.67 354 VAL C N 1
ATOM 10435 C CA . VAL C 1 354 ? 100.618 -20.366 22.716 1.00 61.43 354 VAL C CA 1
ATOM 10436 C C . VAL C 1 354 ? 100.963 -21.613 23.527 1.00 62.24 354 VAL C C 1
ATOM 10437 O O . VAL C 1 354 ? 102.102 -22.079 23.488 1.00 66.83 354 VAL C O 1
ATOM 10441 N N . CYS C 1 355 ? 99.980 -22.152 24.248 1.00 60.54 355 CYS C N 1
ATOM 10442 C CA . CYS C 1 355 ? 100.220 -23.267 25.173 1.00 58.93 355 CYS C CA 1
ATOM 10443 C C . CYS C 1 355 ? 100.338 -24.610 24.446 1.00 58.78 355 CYS C C 1
ATOM 10444 O O . CYS C 1 355 ? 99.436 -24.988 23.696 1.00 51.54 355 CYS C O 1
ATOM 10447 N N . PRO C 1 356 ? 101.438 -25.351 24.690 1.00 60.34 356 PRO C N 1
ATOM 10448 C CA . PRO C 1 356 ? 101.653 -26.642 24.025 1.00 60.30 356 PRO C CA 1
ATOM 10449 C C . PRO C 1 356 ? 100.741 -27.779 24.507 1.00 60.59 356 PRO C C 1
ATOM 10450 O O . PRO C 1 356 ? 100.814 -28.887 23.970 1.00 60.38 356 PRO C O 1
ATOM 10454 N N . SER C 1 357 ? 99.885 -27.508 25.491 1.00 60.19 357 SER C N 1
ATOM 10455 C CA . SER C 1 357 ? 98.881 -28.482 25.947 1.00 59.71 357 SER C CA 1
ATOM 10456 C C . SER C 1 357 ? 97.933 -28.913 24.819 1.00 59.57 357 SER C C 1
ATOM 10457 O O . SER C 1 357 ? 97.382 -30.015 24.848 1.00 60.19 357 SER C O 1
ATOM 10460 N N . ILE C 1 358 ? 97.744 -28.030 23.839 1.00 59.44 358 ILE C N 1
ATOM 10461 C CA . ILE C 1 358 ? 96.902 -28.313 22.667 1.00 61.86 358 ILE C CA 1
ATOM 10462 C C . ILE C 1 358 ? 97.692 -28.843 21.463 1.00 55.62 358 ILE C C 1
ATOM 10463 O O . ILE C 1 358 ? 97.121 -29.050 20.384 1.00 58.56 358 ILE C O 1
ATOM 10468 N N . ALA C 1 359 ? 98.990 -29.051 21.643 1.00 37.32 359 ALA C N 1
ATOM 10469 C CA . ALA C 1 359 ? 99.865 -29.464 20.545 1.00 34.32 359 ALA C CA 1
ATOM 10470 C C . ALA C 1 359 ? 99.591 -30.905 20.125 1.00 36.62 359 ALA C C 1
ATOM 10471 O O . ALA C 1 359 ? 99.161 -31.728 20.934 1.00 39.10 359 ALA C O 1
ATOM 10473 N N . VAL C 1 360 ? 99.839 -31.193 18.853 1.00 36.56 360 VAL C N 1
ATOM 10474 C CA . VAL C 1 360 ? 99.656 -32.545 18.322 1.00 34.42 360 VAL C CA 1
ATOM 10475 C C . VAL C 1 360 ? 100.978 -33.288 18.364 1.00 39.26 360 VAL C C 1
ATOM 10476 O O . VAL C 1 360 ? 101.052 -34.441 18.786 1.00 43.48 360 VAL C O 1
ATOM 10480 N N . GLU C 1 361 ? 102.014 -32.607 17.894 1.00 41.73 361 GLU C N 1
ATOM 10481 C CA . GLU C 1 361 ? 103.357 -33.174 17.815 1.00 45.26 361 GLU C CA 1
ATOM 10482 C C . GLU C 1 361 ? 103.877 -33.483 19.198 1.00 46.34 361 GLU C C 1
ATOM 10483 O O . GLU C 1 361 ? 103.901 -32.609 20.063 1.00 45.59 361 GLU C O 1
ATOM 10489 N N . GLU C 1 362 ? 104.312 -34.721 19.403 1.00 44.54 362 GLU C N 1
ATOM 10490 C CA . GLU C 1 362 ? 104.859 -35.119 20.696 1.00 41.78 362 GLU C CA 1
ATOM 10491 C C . GLU C 1 362 ? 105.957 -34.146 21.123 1.00 46.01 362 GLU C C 1
ATOM 10492 O O . GLU C 1 362 ? 106.118 -33.858 22.314 1.00 44.76 362 GLU C O 1
ATOM 10494 N N . LYS C 1 363 ? 106.688 -33.619 20.140 1.00 46.35 363 LYS C N 1
ATOM 10495 C CA . LYS C 1 363 ? 107.806 -32.722 20.403 1.00 38.99 363 LYS C CA 1
ATOM 10496 C C . LYS C 1 363 ? 107.754 -31.477 19.543 1.00 37.81 363 LYS C C 1
ATOM 10497 O O . LYS C 1 363 ? 108.040 -31.522 18.349 1.00 37.40 363 LYS C O 1
ATOM 10503 N N . PRO C 1 364 ? 107.380 -30.357 20.158 1.00 31.80 364 PRO C N 1
ATOM 10504 C CA . PRO C 1 364 ? 107.383 -29.067 19.504 1.00 30.95 364 PRO C CA 1
ATOM 10505 C C . PRO C 1 364 ? 108.781 -28.647 19.105 1.00 32.98 364 PRO C C 1
ATOM 10506 O O . PRO C 1 364 ? 109.762 -29.173 19.630 1.00 34.16 364 PRO C O 1
ATOM 10510 N N . ILE C 1 365 ? 108.852 -27.689 18.192 1.00 33.59 365 ILE C N 1
ATOM 10511 C CA . ILE C 1 365 ? 110.114 -27.116 17.775 1.00 30.63 365 ILE C CA 1
ATOM 10512 C C . ILE C 1 365 ? 110.412 -25.970 18.720 1.00 32.14 365 ILE C C 1
ATOM 10513 O O . ILE C 1 365 ? 109.508 -25.251 19.132 1.00 38.39 365 ILE C O 1
ATOM 10518 N N . LEU C 1 366 ? 111.683 -25.805 19.056 1.00 30.57 366 LEU C N 1
ATOM 10519 C CA . LEU C 1 366 ? 112.116 -24.716 19.916 1.00 27.62 366 LEU C CA 1
ATOM 10520 C C . LEU C 1 366 ? 113.037 -23.840 19.089 1.00 28.68 366 LEU C C 1
ATOM 10521 O O . LEU C 1 366 ? 114.096 -24.296 18.644 1.00 31.18 366 LEU C O 1
ATOM 10526 N N . ASP C 1 367 ? 112.625 -22.593 18.867 1.00 28.87 367 ASP C N 1
ATOM 10527 C CA . ASP C 1 367 ? 113.335 -21.717 17.949 1.00 28.07 367 ASP C CA 1
ATOM 10528 C C . ASP C 1 367 ? 113.466 -20.299 18.485 1.00 30.04 367 ASP C C 1
ATOM 10529 O O . ASP C 1 367 ? 112.745 -19.893 19.392 1.00 32.41 367 ASP C O 1
ATOM 10534 N N . VAL C 1 368 ? 114.411 -19.567 17.909 1.00 31.16 368 VAL C N 1
ATOM 10535 C CA . VAL C 1 368 ? 114.640 -18.176 18.243 1.00 31.42 368 VAL C CA 1
ATOM 10536 C C . VAL C 1 368 ? 114.642 -17.394 16.947 1.00 33.76 368 VAL C C 1
ATOM 10537 O O . VAL C 1 368 ? 115.354 -17.735 16.007 1.00 34.56 368 VAL C O 1
ATOM 10541 N N . GLN C 1 369 ? 113.812 -16.363 16.896 1.00 35.95 369 GLN C N 1
ATOM 10542 C CA . GLN C 1 369 ? 113.695 -15.524 15.718 1.00 31.74 369 GLN C CA 1
ATOM 10543 C C . GLN C 1 369 ? 113.152 -14.172 16.105 1.00 35.02 369 GLN C C 1
ATOM 10544 O O . GLN C 1 369 ? 112.940 -13.903 17.286 1.00 41.62 369 GLN C O 1
ATOM 10546 N N . HIS C 1 370 ? 113.104 -13.264 15.140 1.00 36.82 370 HIS C N 1
ATOM 10547 C CA . HIS C 1 370 ? 113.333 -11.849 15.402 1.00 36.77 370 HIS C CA 1
ATOM 10548 C C . HIS C 1 370 ? 111.917 -11.596 15.906 1.00 36.33 370 HIS C C 1
ATOM 10549 O O . HIS C 1 370 ? 110.937 -12.011 15.260 1.00 38.05 370 HIS C O 1
ATOM 10556 N N . LEU C 1 371 ? 111.768 -10.802 16.961 1.00 32.79 371 LEU C N 1
ATOM 10557 C CA . LEU C 1 371 ? 110.627 -9.900 17.144 1.00 34.01 371 LEU C CA 1
ATOM 10558 C C . LEU C 1 371 ? 110.905 -8.400 17.404 1.00 39.86 371 LEU C C 1
ATOM 10559 O O . LEU C 1 371 ? 111.488 -8.068 18.428 1.00 39.33 371 LEU C O 1
ATOM 10564 N N . GLY C 1 372 ? 110.550 -7.441 16.481 1.00 54.87 372 GLY C N 1
ATOM 10565 C CA . GLY C 1 372 ? 110.370 -6.003 16.821 1.00 66.61 372 GLY C CA 1
ATOM 10566 C C . GLY C 1 372 ? 109.267 -5.715 17.825 1.00 70.02 372 GLY C C 1
ATOM 10567 O O . GLY C 1 372 ? 109.200 -6.377 18.844 1.00 64.33 372 GLY C O 1
ATOM 10568 N N . ILE C 1 373 ? 108.427 -4.712 17.541 1.00 74.20 373 ILE C N 1
ATOM 10569 C CA . ILE C 1 373 ? 107.223 -4.375 18.353 1.00 73.75 373 ILE C CA 1
ATOM 10570 C C . ILE C 1 373 ? 107.523 -4.035 19.830 1.00 71.51 373 ILE C C 1
ATOM 10571 O O . ILE C 1 373 ? 107.021 -4.678 20.769 1.00 70.02 373 ILE C O 1
ATOM 10576 N N . GLY C 1 374 ? 108.340 -3.002 20.017 1.00 72.62 374 GLY C N 1
ATOM 10577 C CA . GLY C 1 374 ? 108.659 -2.483 21.348 1.00 70.67 374 GLY C CA 1
ATOM 10578 C C . GLY C 1 374 ? 109.939 -3.013 21.968 1.00 70.19 374 GLY C C 1
ATOM 10579 O O . GLY C 1 374 ? 110.560 -2.336 22.790 1.00 64.31 374 GLY C O 1
ATOM 10580 N N . GLY C 1 375 ? 110.337 -4.219 21.569 1.00 72.56 375 GLY C N 1
ATOM 10581 C CA . GLY C 1 375 ? 111.373 -4.964 22.280 1.00 72.09 375 GLY C CA 1
ATOM 10582 C C . GLY C 1 375 ? 112.793 -4.712 21.818 1.00 72.66 375 GLY C C 1
ATOM 10583 O O . GLY C 1 375 ? 113.030 -3.874 20.956 1.00 73.00 375 GLY C O 1
ATOM 10584 N N . LYS C 1 376 ? 113.737 -5.445 22.405 1.00 73.09 376 LYS C N 1
ATOM 10585 C CA . LYS C 1 376 ? 115.145 -5.339 22.052 1.00 74.64 376 LYS C CA 1
ATOM 10586 C C . LYS C 1 376 ? 115.591 -6.666 21.445 1.00 77.87 376 LYS C C 1
ATOM 10587 O O . LYS C 1 376 ? 115.392 -6.910 20.252 1.00 78.86 376 LYS C O 1
ATOM 10588 N N . ASP C 1 377 ? 116.156 -7.532 22.288 1.00 77.80 377 ASP C N 1
ATOM 10589 C CA . ASP C 1 377 ? 116.727 -8.809 21.839 1.00 78.19 377 ASP C CA 1
ATOM 10590 C C . ASP C 1 377 ? 115.674 -9.847 21.410 1.00 79.62 377 ASP C C 1
ATOM 10591 O O . ASP C 1 377 ? 114.520 -9.805 21.838 1.00 80.53 377 ASP C O 1
ATOM 10596 N N . ASP C 1 378 ? 116.109 -10.792 20.579 1.00 81.40 378 ASP C N 1
ATOM 10597 C CA . ASP C 1 378 ? 115.248 -11.867 20.039 1.00 76.33 378 ASP C CA 1
ATOM 10598 C C . ASP C 1 378 ? 114.841 -12.926 21.099 1.00 76.87 378 ASP C C 1
ATOM 10599 O O . ASP C 1 378 ? 115.686 -13.367 21.884 1.00 72.73 378 ASP C O 1
ATOM 10604 N N . PRO C 1 379 ? 113.543 -13.329 21.130 1.00 79.24 379 PRO C N 1
ATOM 10605 C CA . PRO C 1 379 ? 113.072 -14.316 22.112 1.00 78.11 379 PRO C CA 1
ATOM 10606 C C . PRO C 1 379 ? 112.906 -15.765 21.620 1.00 78.27 379 PRO C C 1
ATOM 10607 O O . PRO C 1 379 ? 112.559 -16.017 20.463 1.00 80.45 379 PRO C O 1
ATOM 10611 N N . ALA C 1 380 ? 113.124 -16.709 22.530 1.00 74.28 380 ALA C N 1
ATOM 10612 C CA . ALA C 1 380 ? 112.890 -18.130 22.263 1.00 73.05 380 ALA C CA 1
ATOM 10613 C C . ALA C 1 380 ? 111.398 -18.461 22.352 1.00 73.42 380 ALA C C 1
ATOM 10614 O O . ALA C 1 380 ? 110.669 -17.867 23.148 1.00 72.47 380 ALA C O 1
ATOM 10616 N N . ARG C 1 381 ? 110.949 -19.408 21.529 1.00 74.25 381 ARG C N 1
ATOM 10617 C CA . ARG C 1 381 ? 109.554 -19.851 21.549 1.00 74.92 381 ARG C CA 1
ATOM 10618 C C . ARG C 1 381 ? 109.385 -21.294 21.066 1.00 74.58 381 ARG C C 1
ATOM 10619 O O . ARG C 1 381 ? 110.262 -21.860 20.412 1.00 71.20 381 ARG C O 1
ATOM 10621 N N . LEU C 1 382 ? 108.244 -21.883 21.409 1.00 63.16 382 LEU C N 1
ATOM 10622 C CA . LEU C 1 382 ? 107.879 -23.218 20.945 1.00 74.11 382 LEU C CA 1
ATOM 10623 C C . LEU C 1 382 ? 106.928 -23.126 19.753 1.00 78.61 382 LEU C C 1
ATOM 10624 O O . LEU C 1 382 ? 105.892 -22.464 19.826 1.00 85.32 382 LEU C O 1
ATOM 10625 N N . ILE C 1 383 ? 107.292 -23.790 18.659 1.00 71.63 383 ILE C N 1
ATOM 10626 C CA . ILE C 1 383 ? 106.479 -23.815 17.443 1.00 72.15 383 ILE C CA 1
ATOM 10627 C C . ILE C 1 383 ? 105.841 -25.193 17.284 1.00 69.37 383 ILE C C 1
ATOM 10628 O O . ILE C 1 383 ? 106.514 -26.215 17.420 1.00 68.58 383 ILE C O 1
ATOM 10633 N N . PHE C 1 384 ? 104.544 -25.209 16.987 1.00 67.70 384 PHE C N 1
ATOM 10634 C CA . PHE C 1 384 ? 103.791 -26.457 16.836 1.00 68.86 384 PHE C CA 1
ATOM 10635 C C . PHE C 1 384 ? 102.432 -26.235 16.171 1.00 68.11 384 PHE C C 1
ATOM 10636 O O . PHE C 1 384 ? 101.906 -25.120 16.143 1.00 69.50 384 PHE C O 1
ATOM 10644 N N . ASN C 1 385 ? 101.879 -27.319 15.641 1.00 66.52 385 ASN C N 1
ATOM 10645 C CA . ASN C 1 385 ? 100.516 -27.342 15.123 1.00 67.32 385 ASN C CA 1
ATOM 10646 C C . ASN C 1 385 ? 99.545 -27.777 16.222 1.00 63.69 385 ASN C C 1
ATOM 10647 O O . ASN C 1 385 ? 99.940 -28.385 17.217 1.00 60.45 385 ASN C O 1
ATOM 10652 N N . THR C 1 386 ? 98.271 -27.454 16.037 1.00 63.85 386 THR C N 1
ATOM 10653 C CA . THR C 1 386 ? 97.243 -27.778 17.018 1.00 62.57 386 THR C CA 1
ATOM 10654 C C . THR C 1 386 ? 96.485 -29.052 16.654 1.00 57.30 386 THR C C 1
ATOM 10655 O O . THR C 1 386 ? 96.606 -29.580 15.543 1.00 55.87 386 THR C O 1
ATOM 10656 N N . GLN C 1 387 ? 95.674 -29.504 17.601 1.00 58.56 387 GLN C N 1
ATOM 10657 C CA . GLN C 1 387 ? 94.932 -30.758 17.487 1.00 59.58 387 GLN C CA 1
ATOM 10658 C C . GLN C 1 387 ? 93.643 -30.574 16.694 1.00 58.93 387 GLN C C 1
ATOM 10659 O O . GLN C 1 387 ? 93.166 -29.452 16.513 1.00 58.98 387 GLN C O 1
ATOM 10665 N N . THR C 1 388 ? 93.095 -31.697 16.235 1.00 58.93 388 THR C N 1
ATOM 10666 C CA . THR C 1 388 ? 91.884 -31.730 15.415 1.00 57.99 388 THR C CA 1
ATOM 10667 C C . THR C 1 388 ? 90.662 -32.186 16.210 1.00 57.54 388 THR C C 1
ATOM 10668 O O . THR C 1 388 ? 90.736 -33.137 16.984 1.00 55.97 388 THR C O 1
ATOM 10672 N N . GLY C 1 389 ? 89.541 -31.496 16.012 1.00 57.69 389 GLY C N 1
ATOM 10673 C CA . GLY C 1 389 ? 88.263 -31.898 16.611 1.00 56.46 389 GLY C CA 1
ATOM 10674 C C . GLY C 1 389 ? 87.404 -30.736 17.088 1.00 57.79 389 GLY C C 1
ATOM 10675 O O . GLY C 1 389 ? 87.766 -29.570 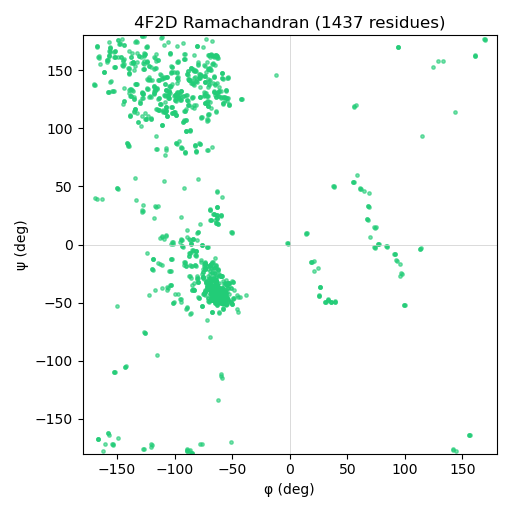16.897 1.00 58.63 389 GLY C O 1
ATOM 10676 N N . PRO C 1 390 ? 86.262 -31.046 17.729 1.00 53.35 390 PRO C N 1
ATOM 10677 C CA . PRO C 1 390 ? 85.398 -29.999 18.274 1.00 51.14 390 PRO C CA 1
ATOM 10678 C C . PRO C 1 390 ? 86.066 -29.216 19.402 1.00 48.26 390 PRO C C 1
ATOM 10679 O O . PRO C 1 390 ? 86.728 -29.796 20.265 1.00 48.93 390 PRO C O 1
ATOM 10683 N N . ALA C 1 391 ? 85.896 -27.901 19.378 1.00 45.51 391 ALA C N 1
ATOM 10684 C CA . ALA C 1 391 ? 86.460 -27.035 20.404 1.00 45.15 391 ALA C CA 1
ATOM 10685 C C . ALA C 1 391 ? 85.561 -25.828 20.647 1.00 43.43 391 ALA C C 1
ATOM 10686 O O . ALA C 1 391 ? 84.569 -25.614 19.937 1.00 41.04 391 ALA C O 1
ATOM 10688 N N . ILE C 1 392 ? 85.915 -25.053 21.667 1.00 42.77 392 ILE C N 1
ATOM 10689 C CA . ILE C 1 392 ? 85.270 -23.770 21.919 1.00 42.41 392 ILE C CA 1
ATOM 10690 C C . ILE C 1 392 ? 86.321 -22.672 22.054 1.00 41.62 392 ILE C C 1
ATOM 10691 O O . ILE C 1 392 ? 87.465 -22.926 22.450 1.00 42.11 392 ILE C O 1
ATOM 10696 N N . VAL C 1 393 ? 85.934 -21.456 21.688 1.00 39.97 393 VAL C N 1
ATOM 10697 C CA . VAL C 1 393 ? 86.697 -20.266 22.057 1.00 35.54 393 VAL C CA 1
ATOM 10698 C C . VAL C 1 393 ? 85.797 -19.395 22.924 1.00 36.04 393 VAL C C 1
ATOM 10699 O O . VAL C 1 393 ? 84.650 -19.121 22.565 1.00 38.89 393 VAL C O 1
ATOM 10703 N N . ALA C 1 394 ? 86.329 -18.974 24.066 1.00 38.64 394 ALA C N 1
ATOM 10704 C CA . ALA C 1 394 ? 85.562 -18.232 25.059 1.00 39.91 394 ALA C CA 1
ATOM 10705 C C . ALA C 1 394 ? 86.221 -16.895 25.372 1.00 39.44 394 ALA C C 1
ATOM 10706 O O . ALA C 1 394 ? 87.447 -16.787 25.426 1.00 41.51 394 ALA C O 1
ATOM 10708 N N . SER C 1 395 ? 85.388 -15.881 25.578 1.00 38.77 395 SER C N 1
ATOM 10709 C CA . SER C 1 395 ? 85.851 -14.548 25.948 1.00 41.11 395 SER C CA 1
ATOM 10710 C C . SER C 1 395 ? 84.950 -13.949 27.023 1.00 42.15 395 SER C C 1
ATOM 10711 O O . SER C 1 395 ? 83.730 -13.902 26.869 1.00 44.75 395 SER C O 1
ATOM 10714 N N . LEU C 1 396 ? 85.565 -13.489 28.108 1.00 43.01 396 LEU C N 1
ATOM 10715 C CA . LEU C 1 396 ? 84.858 -12.777 29.165 1.00 41.14 396 LEU C CA 1
ATOM 10716 C C . LEU C 1 396 ? 85.142 -11.289 29.011 1.00 41.88 396 LEU C C 1
ATOM 10717 O O . LEU C 1 396 ? 86.294 -10.860 29.105 1.00 39.71 396 LEU C O 1
ATOM 10722 N N . ILE C 1 397 ? 84.093 -10.506 28.771 1.00 41.66 397 ILE C N 1
ATOM 10723 C CA . ILE C 1 397 ? 84.244 -9.058 28.609 1.00 41.61 397 ILE C CA 1
ATOM 10724 C C . ILE C 1 397 ? 83.503 -8.281 29.687 1.00 41.45 397 ILE C C 1
ATOM 10725 O O . ILE C 1 397 ? 82.498 -8.744 30.227 1.00 39.21 397 ILE C O 1
ATOM 10730 N N . ASP C 1 398 ? 84.022 -7.094 29.985 1.00 44.34 398 ASP C N 1
ATOM 10731 C CA . ASP C 1 398 ? 83.418 -6.191 30.956 1.00 44.71 398 ASP C CA 1
ATOM 10732 C C . ASP C 1 398 ? 82.607 -5.142 30.207 1.00 45.08 398 ASP C C 1
ATOM 10733 O O . ASP C 1 398 ? 83.166 -4.291 29.518 1.00 49.50 398 ASP C O 1
ATOM 10738 N N . LEU C 1 399 ? 81.287 -5.203 30.352 1.00 42.99 399 LEU C N 1
ATOM 10739 C CA . LEU C 1 399 ? 80.392 -4.237 29.701 1.00 43.26 399 LEU C CA 1
ATOM 10740 C C . LEU C 1 399 ? 80.241 -2.939 30.503 1.00 42.15 399 LEU C C 1
ATOM 10741 O O . LEU C 1 399 ? 79.455 -2.070 30.134 1.00 44.31 399 LEU C O 1
ATOM 10746 N N . GLY C 1 400 ? 80.993 -2.814 31.594 1.00 42.93 400 GLY C N 1
ATOM 10747 C CA . GLY C 1 400 ? 80.987 -1.608 32.425 1.00 44.14 400 GLY C CA 1
ATOM 10748 C C . GLY C 1 400 ? 80.115 -1.783 33.652 1.00 46.11 400 GLY C C 1
ATOM 10749 O O . GLY C 1 400 ? 80.547 -1.531 34.779 1.00 45.03 400 GLY C O 1
ATOM 10750 N N . ASP C 1 401 ? 78.879 -2.214 33.420 1.00 46.32 401 ASP C N 1
ATOM 10751 C CA . ASP C 1 401 ? 77.913 -2.475 34.493 1.00 44.84 401 ASP C CA 1
ATOM 10752 C C . ASP C 1 401 ? 77.745 -3.970 34.799 1.00 43.51 401 ASP C C 1
ATOM 10753 O O . ASP C 1 401 ? 77.145 -4.330 35.807 1.00 42.20 401 ASP C O 1
ATOM 10758 N N . ARG C 1 402 ? 78.270 -4.830 33.928 1.00 42.83 402 ARG C N 1
ATOM 10759 C CA . ARG C 1 402 ? 78.153 -6.285 34.093 1.00 39.30 402 ARG C CA 1
ATOM 10760 C C . ARG C 1 402 ? 79.090 -7.035 33.147 1.00 38.06 402 ARG C C 1
ATOM 10761 O O . ARG C 1 402 ? 79.694 -6.441 32.250 1.00 36.14 402 ARG C O 1
ATOM 10769 N N . TYR C 1 403 ? 79.193 -8.345 33.350 1.00 38.14 403 TYR C N 1
ATOM 10770 C CA . TYR C 1 403 ? 80.041 -9.197 32.520 1.00 39.25 403 TYR C CA 1
ATOM 10771 C C . TYR C 1 403 ? 79.234 -10.004 31.517 1.00 38.29 403 TYR C C 1
ATOM 10772 O O . TYR C 1 403 ? 78.083 -10.367 31.773 1.00 37.99 403 TYR C O 1
ATOM 10781 N N . ARG C 1 404 ? 79.855 -10.261 30.369 1.00 39.21 404 ARG C N 1
ATOM 10782 C CA . ARG C 1 404 ? 79.284 -11.114 29.330 1.00 38.60 404 ARG C CA 1
ATOM 10783 C C . ARG C 1 404 ? 80.296 -12.179 28.945 1.00 37.84 404 ARG C C 1
ATOM 10784 O O . ARG C 1 404 ? 81.455 -11.868 28.672 1.00 37.99 404 ARG C O 1
ATOM 10792 N N . LEU C 1 405 ? 79.845 -13.430 28.926 1.00 35.20 405 LEU C N 1
ATOM 10793 C CA . LEU C 1 405 ? 80.652 -14.551 28.452 1.00 36.85 405 LEU C CA 1
ATOM 10794 C C . LEU C 1 405 ? 80.242 -14.895 27.025 1.00 35.42 405 LEU C C 1
ATOM 10795 O O . LEU C 1 405 ? 79.116 -15.327 26.785 1.00 34.79 405 LEU C O 1
ATOM 10800 N N . LEU C 1 406 ? 81.154 -14.683 26.080 1.00 35.45 406 LEU C N 1
ATOM 10801 C CA . LEU C 1 406 ? 80.936 -15.093 24.695 1.00 36.84 406 LEU C CA 1
ATOM 10802 C C . LEU C 1 406 ? 81.552 -16.465 24.473 1.00 36.67 406 LEU C C 1
ATOM 10803 O O . LEU C 1 406 ? 82.696 -16.703 24.855 1.00 35.70 406 LEU C O 1
ATOM 10808 N N . VAL C 1 407 ? 80.791 -17.361 23.852 1.00 36.05 407 VAL C N 1
ATOM 10809 C CA . VAL C 1 407 ? 81.282 -18.699 23.527 1.00 37.13 407 VAL C CA 1
ATOM 10810 C C . VAL C 1 407 ? 80.909 -19.068 22.095 1.00 37.12 407 VAL C C 1
ATOM 10811 O O . VAL C 1 407 ? 79.730 -19.170 21.751 1.00 34.23 407 VAL C O 1
ATOM 10815 N N . ASN C 1 408 ? 81.935 -19.258 21.268 1.00 38.16 408 ASN C N 1
ATOM 10816 C CA . ASN C 1 408 ? 81.765 -19.687 19.883 1.00 38.93 408 ASN C CA 1
ATOM 10817 C C . ASN C 1 408 ? 82.210 -21.139 19.745 1.00 39.90 408 ASN C C 1
ATOM 10818 O O . ASN C 1 408 ? 83.367 -21.469 20.014 1.00 38.24 408 ASN C O 1
ATOM 10823 N N . CYS C 1 409 ? 81.281 -22.005 19.353 1.00 42.07 409 CYS C N 1
ATOM 10824 C CA . CYS C 1 409 ? 81.608 -23.399 19.069 1.00 44.40 409 CYS C CA 1
ATOM 10825 C C . CYS C 1 409 ? 82.351 -23.474 17.738 1.00 45.90 409 CYS C C 1
ATOM 10826 O O . CYS C 1 409 ? 81.910 -22.901 16.743 1.00 47.44 409 CYS C O 1
ATOM 10829 N N . ILE C 1 410 ? 83.484 -24.171 17.728 1.00 47.46 410 ILE C N 1
ATOM 10830 C CA . ILE C 1 410 ? 84.320 -24.271 16.530 1.00 48.81 410 ILE C CA 1
ATOM 10831 C C . ILE C 1 410 ? 84.753 -25.708 16.266 1.00 50.67 410 ILE C C 1
ATOM 10832 O O . ILE C 1 410 ? 84.478 -26.608 17.061 1.00 50.41 410 ILE C O 1
ATOM 10837 N N . ASP C 1 411 ? 85.425 -25.905 15.134 1.00 51.09 411 ASP C N 1
ATOM 10838 C CA . ASP C 1 411 ? 85.992 -27.201 14.767 1.00 52.22 411 ASP C CA 1
ATOM 10839 C C . ASP C 1 411 ? 87.377 -27.005 14.157 1.00 53.10 411 ASP C C 1
ATOM 10840 O O . ASP C 1 411 ? 87.507 -26.474 13.052 1.00 54.78 411 ASP C O 1
ATOM 10845 N N . THR C 1 412 ? 88.407 -27.425 14.885 1.00 52.41 412 THR C N 1
ATOM 10846 C CA . THR C 1 412 ? 89.786 -27.283 14.419 1.00 54.98 412 THR C CA 1
ATOM 10847 C C . THR C 1 412 ? 90.094 -28.286 13.318 1.00 54.68 412 THR C C 1
ATOM 10848 O O . THR C 1 412 ? 89.675 -29.444 13.381 1.00 51.72 412 THR C O 1
ATOM 10852 N N . VAL C 1 413 ? 90.833 -27.826 12.313 1.00 56.66 413 VAL C N 1
ATOM 10853 C CA . VAL C 1 413 ? 91.155 -28.639 11.147 1.00 57.98 413 VAL C CA 1
ATOM 10854 C C . VAL C 1 413 ? 92.666 -28.667 10.921 1.00 58.87 413 VAL C C 1
ATOM 10855 O O . VAL C 1 413 ? 93.395 -27.770 11.362 1.00 55.31 413 VAL C O 1
ATOM 10859 N N . LYS C 1 414 ? 93.124 -29.724 10.253 1.00 62.29 414 LYS C N 1
ATOM 10860 C CA . LYS C 1 414 ? 94.529 -29.873 9.880 1.00 62.36 414 LYS C CA 1
ATOM 10861 C C . LYS C 1 414 ? 94.884 -28.845 8.813 1.00 63.67 414 LYS C C 1
ATOM 10862 O O . LYS C 1 414 ? 94.082 -28.568 7.920 1.00 62.08 414 LYS C O 1
ATOM 10868 N N . THR C 1 415 ? 96.086 -28.285 8.913 1.00 65.17 415 THR C N 1
ATOM 10869 C CA . THR C 1 415 ? 96.559 -27.299 7.940 1.00 65.09 415 THR C CA 1
ATOM 10870 C C . THR C 1 415 ? 96.669 -27.951 6.558 1.00 66.63 415 THR C C 1
ATOM 10871 O O . THR C 1 415 ? 97.263 -29.024 6.433 1.00 68.57 415 THR C O 1
ATOM 10875 N N . PRO C 1 416 ? 96.092 -27.311 5.521 1.00 70.02 416 PRO C N 1
ATOM 10876 C CA . PRO C 1 416 ? 96.116 -27.881 4.171 1.00 70.05 416 PRO C CA 1
ATOM 10877 C C . PRO C 1 416 ? 97.473 -27.751 3.478 1.00 70.52 416 PRO C C 1
ATOM 10878 O O . PRO C 1 416 ? 97.758 -28.491 2.539 1.00 70.68 416 PRO C O 1
ATOM 10882 N N . HIS C 1 417 ? 98.281 -26.805 3.948 1.00 70.03 417 HIS C N 1
ATOM 10883 C CA . HIS C 1 417 ? 99.595 -26.508 3.398 1.00 69.88 417 HIS C CA 1
ATOM 10884 C C . HIS C 1 417 ? 100.548 -26.247 4.530 1.00 71.65 417 HIS C C 1
ATOM 10885 O O . HIS C 1 417 ? 100.139 -26.050 5.687 1.00 74.16 417 HIS C O 1
ATOM 10887 N N . SER C 1 418 ? 101.831 -26.232 4.184 1.00 71.08 418 SER C N 1
ATOM 10888 C CA . SER C 1 418 ? 102.928 -26.165 5.154 1.00 68.86 418 SER C CA 1
ATOM 10889 C C . SER C 1 418 ? 103.099 -24.763 5.762 1.00 67.99 418 SER C C 1
ATOM 10890 O O . SER C 1 418 ? 102.483 -23.790 5.304 1.00 66.37 418 SER C O 1
ATOM 10893 N N . LEU C 1 419 ? 103.931 -24.680 6.801 1.00 67.80 419 LEU C N 1
ATOM 10894 C CA . LEU C 1 419 ? 104.149 -23.424 7.550 1.00 69.06 419 LEU C CA 1
ATOM 10895 C C . LEU C 1 419 ? 105.630 -23.086 7.857 1.00 69.92 419 LEU C C 1
ATOM 10896 O O . LEU C 1 419 ? 106.024 -22.866 9.024 1.00 69.81 419 LEU C O 1
ATOM 10901 N N . PRO C 1 420 ? 106.450 -22.992 6.801 1.00 70.36 420 PRO C N 1
ATOM 10902 C CA . PRO C 1 420 ? 107.895 -22.846 6.951 1.00 70.01 420 PRO C CA 1
ATOM 10903 C C . PRO C 1 420 ? 108.375 -21.446 7.352 1.00 67.01 420 PRO C C 1
ATOM 10904 O O . PRO C 1 420 ? 109.451 -21.322 7.931 1.00 66.97 420 PRO C O 1
ATOM 10908 N N . LYS C 1 421 ? 107.592 -20.414 7.043 1.00 66.58 421 LYS C N 1
ATOM 10909 C CA . LYS C 1 421 ? 107.977 -19.025 7.330 1.00 67.46 421 LYS C CA 1
ATOM 10910 C C . LYS C 1 421 ? 107.265 -18.432 8.553 1.00 68.78 421 LYS C C 1
ATOM 10911 O O . LYS C 1 421 ? 107.493 -17.274 8.909 1.00 67.34 421 LYS C O 1
ATOM 10913 N N . LEU C 1 422 ? 106.418 -19.229 9.199 1.00 69.15 422 LEU C N 1
ATOM 10914 C CA . LEU C 1 422 ? 105.623 -18.765 10.339 1.00 70.77 422 LEU C CA 1
ATOM 10915 C C . LEU C 1 422 ? 106.384 -19.053 11.643 1.00 72.27 422 LEU C C 1
ATOM 10916 O O . LEU C 1 422 ? 106.459 -20.208 12.079 1.00 72.67 422 LEU C O 1
ATOM 10921 N N . PRO C 1 423 ? 106.936 -18.001 12.285 1.00 73.02 423 PRO C N 1
ATOM 10922 C CA . PRO C 1 423 ? 107.815 -18.204 13.441 1.00 72.18 423 PRO C CA 1
ATOM 10923 C C . PRO C 1 423 ? 107.094 -18.490 14.768 1.00 71.52 423 PRO C C 1
ATOM 10924 O O . PRO C 1 423 ? 107.727 -18.493 15.826 1.00 71.27 423 PRO C O 1
ATOM 10928 N N . VAL C 1 424 ? 105.790 -18.739 14.715 1.00 71.01 424 VAL C N 1
ATOM 10929 C CA . VAL C 1 424 ? 105.016 -19.056 15.914 1.00 67.74 424 VAL C CA 1
ATOM 10930 C C . VAL C 1 424 ? 104.115 -20.272 15.695 1.00 67.83 424 VAL C C 1
ATOM 10931 O O . VAL C 1 424 ? 103.894 -20.709 14.560 1.00 65.16 424 VAL C O 1
ATOM 10935 N N . ALA C 1 425 ? 103.616 -20.824 16.798 1.00 67.35 425 ALA C N 1
ATOM 10936 C CA . ALA C 1 425 ? 102.677 -21.945 16.753 1.00 64.44 425 ALA C CA 1
ATOM 10937 C C . ALA C 1 425 ? 101.349 -21.493 16.157 1.00 62.99 425 ALA C C 1
ATOM 10938 O O . ALA C 1 425 ? 101.077 -20.296 16.077 1.00 59.43 425 ALA C O 1
ATOM 10940 N N . ASN C 1 426 ? 100.530 -22.452 15.736 1.00 64.46 426 ASN C N 1
ATOM 10941 C CA . ASN C 1 426 ? 99.254 -22.142 15.091 1.00 62.32 426 ASN C CA 1
ATOM 10942 C C . ASN C 1 426 ? 98.105 -23.054 15.510 1.00 62.29 426 ASN C C 1
ATOM 10943 O O . ASN C 1 426 ? 98.299 -24.234 15.806 1.00 61.89 426 ASN C O 1
ATOM 10948 N N . ALA C 1 427 ? 96.910 -22.473 15.533 1.00 61.39 427 ALA C N 1
ATOM 10949 C CA . ALA C 1 427 ? 95.659 -23.224 15.578 1.00 58.45 427 ALA C CA 1
ATOM 10950 C C . ALA C 1 427 ? 94.827 -22.808 14.366 1.00 56.34 427 ALA C C 1
ATOM 10951 O O . ALA C 1 427 ? 94.857 -21.644 13.965 1.00 54.58 427 ALA C O 1
ATOM 10953 N N . LEU C 1 428 ? 94.097 -23.757 13.784 1.00 53.61 428 LEU C N 1
ATOM 10954 C CA . LEU C 1 428 ? 93.313 -23.506 12.572 1.00 54.61 428 LEU C CA 1
ATOM 10955 C C . LEU C 1 428 ? 91.921 -24.128 12.704 1.00 52.20 428 LEU C C 1
ATOM 10960 N N . TRP C 1 429 ? 90.869 -23.341 12.476 1.00 51.10 429 TRP C N 1
ATOM 10961 C CA . TRP C 1 429 ? 89.502 -23.831 12.690 1.00 53.38 429 TRP C CA 1
ATOM 10962 C C . TRP C 1 429 ? 88.431 -23.257 11.797 1.00 53.53 429 TRP C C 1
ATOM 10963 O O . TRP C 1 429 ? 88.604 -22.206 11.178 1.00 54.31 429 TRP C O 1
ATOM 10974 N N . LYS C 1 430 ? 87.307 -23.974 11.738 1.00 53.06 430 LYS C N 1
ATOM 10975 C CA . LYS C 1 430 ? 86.070 -23.487 11.126 1.00 51.78 430 LYS C CA 1
ATOM 10976 C C . LYS C 1 430 ? 85.130 -22.988 12.218 1.00 51.18 430 LYS C C 1
ATOM 10977 O O . LYS C 1 430 ? 84.797 -23.733 13.141 1.00 48.62 430 LYS C O 1
ATOM 10983 N N . ALA C 1 431 ? 84.696 -21.736 12.106 1.00 48.70 431 ALA C N 1
ATOM 10984 C CA . ALA C 1 431 ? 83.768 -21.146 13.072 1.00 44.64 431 ALA C CA 1
ATOM 10985 C C . ALA C 1 431 ? 82.315 -21.499 12.728 1.00 39.76 431 ALA C C 1
ATOM 10986 O O . ALA C 1 431 ? 81.868 -21.275 11.602 1.00 36.95 431 ALA C O 1
ATOM 10988 N N . GLN C 1 432 ? 81.586 -22.052 13.699 1.00 31.91 432 GLN C N 1
ATOM 10989 C CA . GLN C 1 432 ? 80.153 -22.334 13.532 1.00 28.17 432 GLN C CA 1
ATOM 10990 C C . GLN C 1 432 ? 79.353 -21.047 13.699 1.00 26.84 432 GLN C C 1
ATOM 10991 O O . GLN C 1 432 ? 79.704 -20.216 14.538 1.00 28.73 432 GLN C O 1
ATOM 10997 N N . PRO C 1 433 ? 78.269 -20.875 12.920 1.00 27.49 433 PRO C N 1
ATOM 10998 C CA . PRO C 1 433 ? 77.739 -21.736 11.858 1.00 28.09 433 PRO C CA 1
ATOM 10999 C C . PRO C 1 433 ? 78.493 -21.551 10.541 1.00 32.09 433 PRO C C 1
ATOM 11000 O O . PRO C 1 433 ? 78.559 -22.470 9.734 1.00 33.65 433 PRO C O 1
ATOM 11004 N N . ASP C 1 434 ? 79.019 -20.347 10.334 1.00 38.11 434 ASP C N 1
ATOM 11005 C CA . ASP C 1 434 ? 79.927 -20.033 9.227 1.00 41.31 434 ASP C CA 1
ATOM 11006 C C . ASP C 1 434 ? 80.756 -18.818 9.639 1.00 42.57 434 ASP C C 1
ATOM 11007 O O . ASP C 1 434 ? 80.455 -18.185 10.650 1.00 43.24 434 ASP C O 1
ATOM 11012 N N . LEU C 1 435 ? 81.795 -18.492 8.874 1.00 41.91 435 LEU C N 1
ATOM 11013 C CA . LEU C 1 435 ? 82.736 -17.447 9.300 1.00 43.34 435 LEU C CA 1
ATOM 11014 C C . LEU C 1 435 ? 82.105 -16.049 9.340 1.00 41.84 435 LEU C C 1
ATOM 11015 O O . LEU C 1 435 ? 82.278 -15.333 10.328 1.00 41.73 435 LEU C O 1
ATOM 11020 N N . PRO C 1 436 ? 81.375 -15.653 8.279 1.00 42.84 436 PRO C N 1
ATOM 11021 C CA . PRO C 1 436 ? 80.750 -14.329 8.315 1.00 42.41 436 PRO C CA 1
ATOM 11022 C C . PRO C 1 436 ? 79.795 -14.133 9.490 1.00 42.71 436 PRO C C 1
ATOM 11023 O O . PRO C 1 436 ? 79.902 -13.141 10.207 1.00 40.70 436 PRO C O 1
ATOM 11027 N N . THR C 1 437 ? 78.881 -15.078 9.683 1.00 41.28 437 THR C N 1
ATOM 11028 C CA . THR C 1 437 ? 77.903 -14.996 10.770 1.00 38.59 437 THR C CA 1
ATOM 11029 C C . THR C 1 437 ? 78.566 -15.112 12.144 1.00 36.63 437 THR C C 1
ATOM 11030 O O . THR C 1 437 ? 78.217 -14.378 13.070 1.00 36.54 437 THR C O 1
ATOM 11034 N N . ALA C 1 438 ? 79.531 -16.018 12.267 1.00 35.13 438 ALA C N 1
ATOM 11035 C CA . ALA C 1 438 ? 80.246 -16.216 13.532 1.00 35.55 438 ALA C CA 1
ATOM 11036 C C . ALA C 1 438 ? 81.032 -14.969 13.934 1.00 35.32 438 ALA C C 1
ATOM 11037 O O . ALA C 1 438 ? 80.982 -14.539 15.088 1.00 31.99 438 ALA C O 1
ATOM 11039 N N . SER C 1 439 ? 81.762 -14.401 12.977 1.00 34.43 439 SER C N 1
ATOM 11040 C CA . SER C 1 439 ? 82.556 -13.191 13.218 1.00 34.51 439 SER C CA 1
ATOM 11041 C C . SER C 1 439 ? 81.667 -11.984 13.518 1.00 33.20 439 SER C C 1
ATOM 11042 O O . SER C 1 439 ? 81.963 -11.199 14.417 1.00 33.63 439 SER C O 1
ATOM 11045 N N . GLU C 1 440 ? 80.577 -11.852 12.767 1.00 32.49 440 GLU C N 1
ATOM 11046 C CA . GLU C 1 440 ? 79.641 -10.734 12.942 1.00 33.87 440 GLU C CA 1
ATOM 11047 C C . GLU C 1 440 ? 78.938 -10.768 14.299 1.00 34.02 440 GLU C C 1
ATOM 11048 O O . GLU C 1 440 ? 78.849 -9.748 14.985 1.00 33.82 440 GLU C O 1
ATOM 11054 N N . ALA C 1 441 ? 78.427 -11.940 14.669 1.00 32.10 441 ALA C N 1
ATOM 11055 C CA . ALA C 1 441 ? 77.772 -12.138 15.966 1.00 32.50 441 ALA C CA 1
ATOM 11056 C C . ALA C 1 441 ? 78.715 -11.791 17.117 1.00 32.59 441 ALA C C 1
ATOM 11057 O O . ALA C 1 441 ? 78.323 -11.144 18.089 1.00 33.86 441 ALA C O 1
ATOM 11059 N N . TRP C 1 442 ? 79.962 -12.219 16.976 1.00 32.84 442 TRP C N 1
ATOM 11060 C CA . TRP C 1 442 ? 81.020 -11.948 17.949 1.00 35.91 442 TRP C CA 1
ATOM 11061 C C . TRP C 1 442 ? 81.296 -10.474 18.064 1.00 36.66 442 TRP C C 1
ATOM 11062 O O . TRP C 1 442 ? 81.410 -9.931 19.166 1.00 36.80 442 TRP C O 1
ATOM 11073 N N . ILE C 1 443 ? 81.407 -9.817 16.914 1.00 36.11 443 ILE C N 1
ATOM 11074 C CA . ILE C 1 443 ? 81.674 -8.379 16.860 1.00 35.37 443 ILE C CA 1
ATOM 11075 C C . ILE C 1 443 ? 80.492 -7.579 17.407 1.00 34.60 443 ILE C C 1
ATOM 11076 O O . ILE C 1 443 ? 80.678 -6.641 18.182 1.00 34.21 443 ILE C O 1
ATOM 11081 N N . LEU C 1 444 ? 79.283 -7.957 17.003 1.00 33.85 444 LEU C N 1
ATOM 11082 C CA . LEU C 1 444 ? 78.060 -7.329 17.518 1.00 34.34 444 LEU C CA 1
ATOM 11083 C C . LEU C 1 444 ? 77.972 -7.430 19.041 1.00 33.95 444 LEU C C 1
ATOM 11084 O O . LEU C 1 444 ? 77.544 -6.488 19.707 1.00 33.36 444 LEU C O 1
ATOM 11089 N N . ALA C 1 445 ? 78.388 -8.575 19.579 1.00 33.11 445 ALA C N 1
ATOM 11090 C CA . ALA C 1 445 ? 78.351 -8.835 21.022 1.00 34.36 445 ALA C CA 1
ATOM 11091 C C . ALA C 1 445 ? 79.610 -8.360 21.767 1.00 32.51 445 ALA C C 1
ATOM 11092 O O . ALA C 1 445 ? 79.752 -8.600 22.966 1.00 31.37 445 ALA C O 1
ATOM 11094 N N . GLY C 1 446 ? 80.519 -7.698 21.055 1.00 28.12 446 GLY C N 1
ATOM 11095 C CA . GLY C 1 446 ? 81.681 -7.047 21.667 1.00 26.07 446 GLY C CA 1
ATOM 11096 C C . GLY C 1 446 ? 82.805 -7.950 22.138 1.00 24.06 446 GLY C C 1
ATOM 11097 O O . GLY C 1 446 ? 83.674 -7.515 22.896 1.00 14.63 446 GLY C O 1
ATOM 11098 N N . GLY C 1 447 ? 82.801 -9.206 21.703 1.00 15.94 447 GLY C N 1
ATOM 11099 C CA . GLY C 1 447 ? 83.826 -10.169 22.123 1.00 25.34 447 GLY C CA 1
ATOM 11100 C C . GLY C 1 447 ? 85.240 -9.680 21.873 1.00 30.62 447 GLY C C 1
ATOM 11101 O O . GLY C 1 447 ? 85.512 -9.018 20.870 1.00 32.66 447 GLY C O 1
ATOM 11102 N N . ALA C 1 448 ? 86.145 -10.018 22.788 1.00 39.54 448 ALA C N 1
ATOM 11103 C CA . ALA C 1 448 ? 87.545 -9.617 22.673 1.00 45.07 448 ALA C CA 1
ATOM 11104 C C . ALA C 1 448 ? 88.258 -10.370 21.551 1.00 47.28 448 ALA C C 1
ATOM 11105 O O . ALA C 1 448 ? 87.774 -11.390 21.049 1.00 49.22 448 ALA C O 1
ATOM 11107 N N . HIS C 1 449 ? 89.404 -9.832 21.155 1.00 49.78 449 HIS C N 1
ATOM 11108 C CA . HIS C 1 449 ? 90.334 -10.524 20.259 1.00 53.20 449 HIS C CA 1
ATOM 11109 C C . HIS C 1 449 ? 91.090 -11.609 20.973 1.00 52.87 449 HIS C C 1
ATOM 11110 O O . HIS C 1 449 ? 91.518 -12.585 20.360 1.00 50.71 449 HIS C O 1
ATOM 11117 N N . HIS C 1 450 ? 91.271 -11.434 22.278 1.00 53.60 450 HIS C N 1
ATOM 11118 C CA . HIS C 1 450 ? 91.848 -12.473 23.125 1.00 53.32 450 HIS C CA 1
ATOM 11119 C C . HIS C 1 450 ? 90.792 -13.458 23.536 1.00 51.61 450 HIS C C 1
ATOM 11120 O O . HIS C 1 450 ? 89.691 -13.066 23.914 1.00 55.82 450 HIS C O 1
ATOM 11127 N N . THR C 1 451 ? 91.142 -14.741 23.485 1.00 48.81 451 THR C N 1
ATOM 11128 C CA . THR C 1 451 ? 90.221 -15.846 23.766 1.00 51.72 451 THR C CA 1
ATOM 11129 C C . THR C 1 451 ? 90.887 -16.914 24.629 1.00 51.64 451 THR C C 1
ATOM 11130 O O . THR C 1 451 ? 92.111 -16.933 24.775 1.00 52.54 451 THR C O 1
ATOM 11134 N N . VAL C 1 452 ? 90.068 -17.791 25.205 1.00 47.88 452 VAL C N 1
ATOM 11135 C CA . VAL C 1 452 ? 90.549 -19.049 25.760 1.00 47.33 452 VAL C CA 1
ATOM 11136 C C . VAL C 1 452 ? 90.040 -20.173 24.860 1.00 46.81 452 VAL C C 1
ATOM 11137 O O . VAL C 1 452 ? 88.833 -20.400 24.744 1.00 41.12 452 VAL C O 1
ATOM 11141 N N . PHE C 1 453 ? 90.981 -20.839 24.196 1.00 48.41 453 PHE C N 1
ATOM 11142 C CA . PHE C 1 453 ? 90.693 -21.973 23.317 1.00 48.39 453 PHE C CA 1
ATOM 11143 C C . PHE C 1 453 ? 90.682 -23.252 24.149 1.00 45.27 453 PHE C C 1
ATOM 11144 O O . PHE C 1 453 ? 91.495 -23.390 25.063 1.00 42.39 453 PHE C O 1
ATOM 11152 N N . SER C 1 454 ? 89.766 -24.174 23.848 1.00 43.63 454 SER C N 1
ATOM 11153 C CA . SER C 1 454 ? 89.734 -25.464 24.554 1.00 43.99 454 SER C CA 1
ATOM 11154 C C . SER C 1 454 ? 89.112 -26.623 23.768 1.00 45.38 454 SER C C 1
ATOM 11155 O O . SER C 1 454 ? 88.024 -26.495 23.200 1.00 44.10 454 SER C O 1
ATOM 11158 N N . HIS C 1 455 ? 89.823 -27.751 23.761 1.00 47.34 455 HIS C N 1
ATOM 11159 C CA . HIS C 1 455 ? 89.274 -29.040 23.305 1.00 50.91 455 HIS C CA 1
ATOM 11160 C C . HIS C 1 455 ? 88.582 -29.759 24.424 1.00 49.47 455 HIS C C 1
ATOM 11161 O O . HIS C 1 455 ? 87.678 -30.556 24.185 1.00 43.93 455 HIS C O 1
ATOM 11168 N N . ALA C 1 456 ? 89.013 -29.492 25.654 1.00 50.68 456 ALA C N 1
ATOM 11169 C CA . ALA C 1 456 ? 88.541 -30.233 26.827 1.00 51.42 456 ALA C CA 1
ATOM 11170 C C . ALA C 1 456 ? 87.116 -29.861 27.225 1.00 50.82 456 ALA C C 1
ATOM 11171 O O . ALA C 1 456 ? 86.322 -30.729 27.584 1.00 52.46 456 ALA C O 1
ATOM 11173 N N . LEU C 1 457 ? 86.805 -28.570 27.158 1.00 50.10 457 LEU C N 1
ATOM 11174 C CA . LEU C 1 457 ? 85.513 -28.049 27.609 1.00 46.97 457 LEU C CA 1
ATOM 11175 C C . LEU C 1 457 ? 84.584 -27.768 26.435 1.00 44.30 457 LEU C C 1
ATOM 11176 O O . LEU C 1 457 ? 85.045 -27.483 25.327 1.00 45.90 457 LEU C O 1
ATOM 11181 N N . ASN C 1 458 ? 83.279 -27.835 26.697 1.00 40.80 458 ASN C N 1
ATOM 11182 C CA . ASN C 1 458 ? 82.250 -27.623 25.670 1.00 41.23 458 ASN C CA 1
ATOM 11183 C C . ASN C 1 458 ? 81.194 -26.579 26.081 1.00 41.40 458 ASN C C 1
ATOM 11184 O O . ASN C 1 458 ? 81.255 -26.014 27.173 1.00 40.87 458 ASN C O 1
ATOM 11189 N N . LEU C 1 459 ? 80.236 -26.335 25.191 1.00 41.33 459 LEU C N 1
ATOM 11190 C CA . LEU C 1 459 ? 79.195 -25.320 25.391 1.00 41.79 459 LEU C CA 1
ATOM 11191 C C . LEU C 1 459 ? 78.382 -25.542 26.670 1.00 42.87 459 LEU C C 1
ATOM 11192 O O . LEU C 1 459 ? 78.078 -24.588 27.391 1.00 43.95 459 LEU C O 1
ATOM 11197 N N . ASN C 1 460 ? 78.041 -26.799 26.942 1.00 40.71 460 ASN C N 1
ATOM 11198 C CA . ASN C 1 460 ? 77.282 -27.156 28.144 1.00 39.13 460 ASN C CA 1
ATOM 11199 C C . ASN C 1 460 ? 78.028 -26.806 29.433 1.00 38.64 460 ASN C C 1
ATOM 11200 O O . ASN C 1 460 ? 77.417 -26.388 30.418 1.00 40.38 460 ASN C O 1
ATOM 11205 N N . ASP C 1 461 ? 79.345 -26.985 29.421 1.00 36.29 461 ASP C N 1
ATOM 11206 C CA . ASP C 1 461 ? 80.177 -26.649 30.582 1.00 34.49 461 ASP C CA 1
ATOM 11207 C C . ASP C 1 461 ? 80.129 -25.154 30.867 1.00 34.61 461 ASP C C 1
ATOM 11208 O O . ASP C 1 461 ? 80.061 -24.734 32.022 1.00 35.56 461 ASP C O 1
ATOM 11221 N N . ARG C 1 463 ? 77.786 -22.986 29.750 1.00 34.84 463 ARG C N 1
ATOM 11222 C CA . ARG C 1 463 ? 76.421 -22.623 30.160 1.00 36.91 463 ARG C CA 1
ATOM 11223 C C . ARG C 1 463 ? 76.265 -22.719 31.678 1.00 36.73 463 ARG C C 1
ATOM 11224 O O . ARG C 1 463 ? 75.747 -21.807 32.314 1.00 34.55 463 ARG C O 1
ATOM 11232 N N . GLN C 1 464 ? 76.719 -23.832 32.246 1.00 37.40 464 GLN C N 1
ATOM 11233 C CA . GLN C 1 464 ? 76.658 -24.043 33.696 1.00 35.85 464 GLN C CA 1
ATOM 11234 C C . GLN C 1 464 ? 77.573 -23.075 34.448 1.00 35.22 464 GLN C C 1
ATOM 11235 O O . GLN C 1 464 ? 77.237 -22.622 35.540 1.00 34.73 464 GLN C O 1
ATOM 11241 N N . PHE C 1 465 ? 78.723 -22.760 33.855 1.00 33.02 465 PHE C N 1
ATOM 11242 C CA . PHE C 1 465 ? 79.634 -21.746 34.398 1.00 35.39 465 PHE C CA 1
ATOM 11243 C C . PHE C 1 465 ? 78.936 -20.391 34.516 1.00 37.01 465 PHE C C 1
ATOM 11244 O O . PHE C 1 465 ? 78.998 -19.738 35.555 1.00 38.74 465 PHE C O 1
ATOM 11252 N N . ALA C 1 466 ? 78.279 -19.979 33.435 1.00 36.87 466 ALA C N 1
ATOM 11253 C CA . ALA C 1 466 ? 77.577 -18.693 33.378 1.00 37.12 466 ALA C CA 1
ATOM 11254 C C . ALA C 1 466 ? 76.393 -18.626 34.346 1.00 37.29 466 ALA C C 1
ATOM 11255 O O . ALA C 1 466 ? 76.113 -17.565 34.906 1.00 37.36 466 ALA C O 1
ATOM 11257 N N . GLU C 1 467 ? 75.699 -19.750 34.524 1.00 36.57 467 GLU C N 1
ATOM 11258 C CA . GLU C 1 467 ? 74.610 -19.848 35.505 1.00 35.31 467 GLU C CA 1
ATOM 11259 C C . GLU C 1 467 ? 75.155 -19.720 36.921 1.00 35.01 467 GLU C C 1
ATOM 11260 O O . GLU C 1 467 ? 74.634 -18.959 37.733 1.00 33.55 467 GLU C O 1
ATOM 11274 N N . HIS C 1 469 ? 77.731 -18.274 38.032 1.00 36.92 469 HIS C N 1
ATOM 11275 C CA . HIS C 1 469 ? 78.167 -16.904 38.345 1.00 36.19 469 HIS C CA 1
ATOM 11276 C C . HIS C 1 469 ? 77.140 -15.849 38.021 1.00 35.99 469 HIS C C 1
ATOM 11277 O O . HIS C 1 469 ? 77.387 -14.661 38.221 1.00 34.41 469 HIS C O 1
ATOM 11284 N N . ASP C 1 470 ? 75.982 -16.276 37.522 1.00 36.76 470 ASP C N 1
ATOM 11285 C CA . ASP C 1 470 ? 74.872 -15.374 37.180 1.00 35.83 470 ASP C CA 1
ATOM 11286 C C . ASP C 1 470 ? 75.302 -14.272 36.202 1.00 34.41 470 ASP C C 1
ATOM 11287 O O . ASP C 1 470 ? 75.121 -13.082 36.462 1.00 35.27 470 ASP C O 1
ATOM 11292 N N . ILE C 1 471 ? 75.887 -14.686 35.083 1.00 32.98 471 ILE C N 1
ATOM 11293 C CA . ILE C 1 471 ? 76.248 -13.760 34.005 1.00 33.19 471 ILE C CA 1
ATOM 11294 C C . ILE C 1 471 ? 75.610 -14.206 32.700 1.00 32.45 471 ILE C C 1
ATOM 11295 O O . ILE C 1 471 ? 75.268 -15.378 32.530 1.00 32.31 471 ILE C O 1
ATOM 11300 N N . GLU C 1 472 ? 75.458 -13.260 31.779 1.00 32.05 472 GLU C N 1
ATOM 11301 C CA . GLU C 1 472 ? 74.950 -13.561 30.448 1.00 31.31 472 GLU C CA 1
ATOM 11302 C C . GLU C 1 472 ? 75.938 -14.444 29.703 1.00 31.22 472 GLU C C 1
ATOM 11303 O O . GLU C 1 472 ? 77.139 -14.161 29.682 1.00 30.59 472 GLU C O 1
ATOM 11309 N N . ILE C 1 473 ? 75.426 -15.520 29.113 1.00 30.34 473 ILE C N 1
ATOM 11310 C CA . ILE C 1 473 ? 76.192 -16.294 28.150 1.00 31.46 473 ILE C CA 1
ATOM 11311 C C . ILE C 1 473 ? 75.654 -15.975 26.759 1.00 31.13 473 ILE C C 1
ATOM 11312 O O . ILE C 1 473 ? 74.453 -16.072 26.506 1.00 29.40 473 ILE C O 1
ATOM 11317 N N . THR C 1 474 ? 76.558 -15.572 25.872 1.00 30.85 474 THR C N 1
ATOM 11318 C CA . THR C 1 474 ? 76.215 -15.279 24.489 1.00 30.77 474 THR C CA 1
ATOM 11319 C C . THR C 1 474 ? 76.745 -16.408 23.621 1.00 30.84 474 THR C C 1
ATOM 11320 O O . THR C 1 474 ? 77.961 -16.558 23.460 1.00 31.32 474 THR C O 1
ATOM 11324 N N . VAL C 1 475 ? 75.824 -17.193 23.068 1.00 31.58 475 VAL C N 1
ATOM 11325 C CA . VAL C 1 475 ? 76.165 -18.417 22.351 1.00 31.65 475 VAL C CA 1
ATOM 11326 C C . VAL C 1 475 ? 76.199 -18.190 20.844 1.00 31.96 475 VAL C C 1
ATOM 11327 O O . VAL C 1 475 ? 75.254 -17.647 20.265 1.00 30.16 475 VAL C O 1
ATOM 11331 N N . ILE C 1 476 ? 77.301 -18.610 20.226 1.00 31.72 476 ILE C N 1
ATOM 11332 C CA . ILE C 1 476 ? 77.469 -18.549 18.774 1.00 32.87 476 ILE C CA 1
ATOM 11333 C C . ILE C 1 476 ? 77.808 -19.947 18.257 1.00 33.08 476 ILE C C 1
ATOM 11334 O O . ILE C 1 476 ? 78.909 -20.452 18.480 1.00 34.37 476 ILE C O 1
ATOM 11339 N N . ASP C 1 477 ? 76.851 -20.569 17.574 1.00 33.62 477 ASP C N 1
ATOM 11340 C CA . ASP C 1 477 ? 77.011 -21.947 17.100 1.00 35.67 477 ASP C CA 1
ATOM 11341 C C . ASP C 1 477 ? 76.140 -22.231 15.868 1.00 36.38 477 ASP C C 1
ATOM 11342 O O . ASP C 1 477 ? 75.537 -21.318 15.303 1.00 35.96 477 ASP C O 1
ATOM 11347 N N . ASN C 1 478 ? 76.076 -23.499 15.465 1.00 38.57 478 ASN C N 1
ATOM 11348 C CA . ASN C 1 478 ? 75.285 -23.915 14.291 1.00 38.20 478 ASN C CA 1
ATOM 11349 C C . ASN C 1 478 ? 73.842 -23.402 14.261 1.00 38.45 478 ASN C C 1
ATOM 11350 O O . ASN C 1 478 ? 73.301 -23.160 13.184 1.00 37.96 478 ASN C O 1
ATOM 11355 N N . ASP C 1 479 ? 73.228 -23.243 15.433 1.00 38.97 479 ASP C N 1
ATOM 11356 C CA . ASP C 1 479 ? 71.832 -22.784 15.534 1.00 39.26 479 ASP C CA 1
ATOM 11357 C C . ASP C 1 479 ? 71.683 -21.255 15.471 1.00 38.47 479 ASP C C 1
ATOM 11358 O O . ASP C 1 479 ? 70.563 -20.739 15.441 1.00 35.39 479 ASP C O 1
ATOM 11363 N N . THR C 1 480 ? 72.802 -20.535 15.444 1.00 38.65 480 THR C N 1
ATOM 11364 C CA . THR C 1 480 ? 72.783 -19.069 15.513 1.00 36.54 480 THR C CA 1
ATOM 11365 C C . THR C 1 480 ? 72.257 -18.408 14.233 1.00 35.99 480 THR C C 1
ATOM 11366 O O . THR C 1 480 ? 72.792 -18.624 13.152 1.00 37.09 480 THR C O 1
ATOM 11370 N N . ARG C 1 481 ? 71.201 -17.612 14.382 1.00 35.49 481 ARG C N 1
ATOM 11371 C CA . ARG C 1 481 ? 70.688 -16.729 13.325 1.00 35.73 481 ARG C CA 1
ATOM 11372 C C . ARG C 1 481 ? 70.679 -15.287 13.866 1.00 34.51 481 ARG C C 1
ATOM 11373 O O . ARG C 1 481 ? 70.230 -15.042 14.989 1.00 31.10 481 ARG C O 1
ATOM 11381 N N . LEU C 1 482 ? 71.172 -14.343 13.064 1.00 31.59 482 LEU C N 1
ATOM 11382 C CA . LEU C 1 482 ? 71.437 -12.972 13.536 1.00 29.51 482 LEU C CA 1
ATOM 11383 C C . LEU C 1 482 ? 70.216 -12.220 14.090 1.00 25.97 482 LEU C C 1
ATOM 11384 O O . LEU C 1 482 ? 70.313 -11.592 15.138 1.00 24.41 482 LEU C O 1
ATOM 11389 N N . PRO C 1 483 ? 69.069 -12.272 13.393 1.00 26.39 483 PRO C N 1
ATOM 11390 C CA . PRO C 1 483 ? 67.886 -11.590 13.931 1.00 27.27 483 PRO C CA 1
ATOM 11391 C C . PRO C 1 483 ? 67.533 -12.031 15.356 1.00 26.79 483 PRO C C 1
ATOM 11392 O O . PRO C 1 483 ? 67.386 -11.191 16.246 1.00 27.10 483 PRO C O 1
ATOM 11396 N N . ALA C 1 484 ? 67.433 -13.341 15.565 1.00 25.73 484 ALA C N 1
ATOM 11397 C CA . ALA C 1 484 ? 67.140 -13.911 16.886 1.00 23.70 484 ALA C CA 1
ATOM 11398 C C . ALA C 1 484 ? 68.271 -13.654 17.884 1.00 21.90 484 ALA C C 1
ATOM 11399 O O . ALA C 1 484 ? 68.025 -13.430 19.067 1.00 20.60 484 ALA C O 1
ATOM 11401 N N . PHE C 1 485 ? 69.505 -13.710 17.394 1.00 21.21 485 PHE C N 1
ATOM 11402 C CA . PHE C 1 485 ? 70.697 -13.399 18.190 1.00 21.61 485 PHE C CA 1
ATOM 11403 C C . PHE C 1 485 ? 70.641 -11.969 18.739 1.00 21.38 485 PHE C C 1
ATOM 11404 O O . PHE C 1 485 ? 70.953 -11.734 19.903 1.00 20.64 485 PHE C O 1
ATOM 11412 N N . LYS C 1 486 ? 70.243 -11.025 17.890 1.00 21.46 486 LYS C N 1
ATOM 11413 C CA . LYS C 1 486 ? 70.109 -9.624 18.300 1.00 22.24 486 LYS C CA 1
ATOM 11414 C C . LYS C 1 486 ? 68.967 -9.424 19.295 1.00 22.32 486 LYS C C 1
ATOM 11415 O O . LYS C 1 486 ? 69.109 -8.678 20.262 1.00 21.83 486 LYS C O 1
ATOM 11421 N N . ASP C 1 487 ? 67.837 -10.080 19.048 1.00 22.88 487 ASP C N 1
ATOM 11422 C CA . ASP C 1 487 ? 66.712 -10.048 19.989 1.00 24.31 487 ASP C CA 1
ATOM 11423 C C . ASP C 1 487 ? 67.164 -10.452 21.385 1.00 24.19 487 ASP C C 1
ATOM 11424 O O . ASP C 1 487 ? 66.843 -9.780 22.363 1.00 26.42 487 ASP C O 1
ATOM 11429 N N . ALA C 1 488 ? 67.913 -11.547 21.466 1.00 23.35 488 ALA C N 1
ATOM 11430 C CA . ALA C 1 488 ? 68.397 -12.071 22.751 1.00 24.21 488 ALA C CA 1
ATOM 11431 C C . ALA C 1 488 ? 69.337 -11.096 23.458 1.00 24.70 488 ALA C C 1
ATOM 11432 O O . ALA C 1 488 ? 69.250 -10.923 24.674 1.00 23.70 488 ALA C O 1
ATOM 11434 N N . LEU C 1 489 ? 70.226 -10.460 22.696 1.00 24.18 489 LEU C N 1
ATOM 11435 C CA . LEU C 1 489 ? 71.108 -9.415 23.240 1.00 25.10 489 LEU C CA 1
ATOM 11436 C C . LEU C 1 489 ? 70.305 -8.296 23.913 1.00 25.13 489 LEU C C 1
ATOM 11437 O O . LEU C 1 489 ? 70.647 -7.840 25.004 1.00 25.63 489 LEU C O 1
ATOM 11442 N N . ARG C 1 490 ? 69.237 -7.866 23.255 1.00 23.79 490 ARG C N 1
ATOM 11443 C CA . ARG C 1 490 ? 68.376 -6.810 23.792 1.00 24.13 490 ARG C CA 1
ATOM 11444 C C . ARG C 1 490 ? 67.607 -7.265 25.033 1.00 24.09 490 ARG C C 1
ATOM 11445 O O . ARG C 1 490 ? 67.576 -6.563 26.043 1.00 22.19 490 ARG C O 1
ATOM 11453 N N . TRP C 1 491 ? 66.997 -8.445 24.960 1.00 23.43 491 TRP C N 1
ATOM 11454 C CA . TRP C 1 491 ? 66.173 -8.946 26.065 1.00 23.00 491 TRP C CA 1
ATOM 11455 C C . TRP C 1 491 ? 66.990 -9.306 27.274 1.00 21.91 491 TRP C C 1
ATOM 11456 O O . TRP C 1 491 ? 66.532 -9.151 28.399 1.00 19.77 491 TRP C O 1
ATOM 11467 N N . ASN C 1 492 ? 68.212 -9.779 27.054 1.00 24.26 492 ASN C N 1
ATOM 11468 C CA . ASN C 1 492 ? 69.159 -10.018 28.149 1.00 25.43 492 ASN C CA 1
ATOM 11469 C C . ASN C 1 492 ? 69.659 -8.714 28.768 1.00 26.43 492 ASN C C 1
ATOM 11470 O O . ASN C 1 492 ? 69.905 -8.645 29.969 1.00 27.70 492 ASN C O 1
ATOM 11475 N N . GLU C 1 493 ? 69.819 -7.689 27.941 1.00 28.04 493 GLU C N 1
ATOM 11476 C CA . GLU C 1 493 ? 70.300 -6.390 28.411 1.00 31.15 493 GLU C CA 1
ATOM 11477 C C . GLU C 1 493 ? 69.408 -5.850 29.530 1.00 30.84 493 GLU C C 1
ATOM 11478 O O . GLU C 1 493 ? 69.902 -5.389 30.557 1.00 29.89 493 GLU C O 1
ATOM 11484 N N . VAL C 1 494 ? 68.097 -5.901 29.324 1.00 31.47 494 VAL C N 1
ATOM 11485 C CA . VAL C 1 494 ? 67.151 -5.417 30.336 1.00 33.72 494 VAL C CA 1
ATOM 11486 C C . VAL C 1 494 ? 67.051 -6.349 31.537 1.00 32.59 494 VAL C C 1
ATOM 11487 O O . VAL C 1 494 ? 66.840 -5.889 32.654 1.00 32.81 494 VAL C O 1
ATOM 11491 N N . TYR C 1 495 ? 67.197 -7.651 31.314 1.00 31.46 495 TYR C N 1
ATOM 11492 C CA . TYR C 1 495 ? 67.175 -8.599 32.426 1.00 30.87 495 TYR C CA 1
ATOM 11493 C C . TYR C 1 495 ? 68.395 -8.424 33.326 1.00 31.08 495 TYR C C 1
ATOM 11494 O O . TYR C 1 495 ? 68.252 -8.185 34.524 1.00 32.36 495 TYR C O 1
ATOM 11503 N N . TYR C 1 496 ? 69.586 -8.562 32.749 1.00 29.66 496 TYR C N 1
ATOM 11504 C CA . TYR C 1 496 ? 70.834 -8.479 33.523 1.00 34.85 496 TYR C CA 1
ATOM 11505 C C . TYR C 1 496 ? 71.172 -7.050 33.938 1.00 39.23 496 TYR C C 1
ATOM 11506 O O . TYR C 1 496 ? 71.985 -6.837 34.828 1.00 39.93 496 TYR C O 1
ATOM 11515 N N . GLY C 1 497 ? 70.540 -6.074 33.298 1.00 43.65 497 GLY C N 1
ATOM 11516 C CA . GLY C 1 497 ? 70.666 -4.681 33.724 1.00 48.04 497 GLY C CA 1
ATOM 11517 C C . GLY C 1 497 ? 69.839 -4.286 34.941 1.00 56.82 497 GLY C C 1
ATOM 11518 O O . GLY C 1 497 ? 69.663 -3.101 35.152 1.00 63.08 497 GLY C O 1
ATOM 11519 N N . PHE C 1 498 ? 69.356 -5.258 35.733 1.00 61.06 498 PHE C N 1
ATOM 11520 C CA . PHE C 1 498 ? 68.606 -5.049 37.011 1.00 67.52 498 PHE C CA 1
ATOM 11521 C C . PHE C 1 498 ? 67.707 -6.232 37.403 1.00 70.53 498 PHE C C 1
ATOM 11522 O O . PHE C 1 498 ? 66.884 -6.720 36.621 1.00 69.70 498 PHE C O 1
#

CATH classification: 3.40.50.10940

Foldseek 3Di:
DLQALAEEEEEEADAPVADPVLLVVVVVLSVVLQVCCQVPLPFSHHYHYDPYDHDPVSLLVVLVVLVVDLRHLYYEYEHQAAHQQVNVNSVCHPHAYEYELEWRDDDDPVVPPDSVSGGPSVVSVVNNVCVCVCDPLYHYAYDYSVDNVSSVVVSLLLLSSLLSVQLDAEEEEADAFPPDDFLDDDQVVCCVLRNYHYDYDYLVVLLVLLVPDDLVQLVVVVVVLPVQADDQLCDVVHVCVVLSSLLSSSLVSVVVCVVVVHQFYEYELQHNPNGQDDNQASQQVNLVQGFYDYRRRVQRSSVQSSSSLPPFDKDKWKFFDDWDDDVVDTKTKDFDSHTHCRQFDDSHWHWDWDDDPRSPHHGHIGTAGEGDWFKKKKWAWGDPHQAIEIEIWIWTWDDDPDDDPPDPHYITMIATPPGDVQRVVLCVVVPGDRMTMMMPSDDPVSVSNCSSVHHYQYGHNPDDVVVSVVCVVVVCVVVVD/DLQALAEEEEEEADAPPPDDVLVVVVVVLQVVLQVCCQVPLPFSHHYHYDPYDHDPVSLLVVLVVLVVDLRHLYYEYEHQAAHQQVNQNSVVHPHAYEYELEFSDDDDPPVPDDSVSNGPSVVNVVNNVCSCVCDPLYHYAYDYSVDNVSSVVVSLLLLSSLLSVQLDAEEEEADAFPPDDFLDADQVVCCVLRNYHYDYDYLVVLLVLLVPDDLVQLVVVVVVLPVQADDQLCDDPHVCVVLSSLLSSSLVSVVVCVVVVHQFYEYELQHNPNGQDDNQASQQVNLVQGFYDYRRRVQRSSVQSSSSLPPFQWDKWKFFDDWDDDVVDTKTKDFDSHTHCRQFDDSHWHWDWDDDPRSPHHTHIGTAGEGDWAKKKWWAWGDPHLAIEIEIWIWTWDDDPDDDPPDPHYITMIATPPGDVQRVVLCVVVPGDRMTMMIPSDDPVSVSSCSSVHHYQYGHNVDDVVVSVVCVVVVCVVVVD/DVQALAEEEEEEADAPVLDVVLVVVLVVLQVVLQVCCQVPLPFSHHYHYDPYDHDPVSLLVVLVVLVVDLRHLYYEYEHQAQHQQVNQNSVVHPHAYEYELEWSDQDDPPVPDDSVNRGHSVVSVVNNVCSCVCDPLYHYAYDYSPDNVSSVVVSLLLLSSLLSVQLDAEEEEADAFPPDDFLDADQVVCCVLRNYHYDYDYLVVLLVLLVPDDPVQLVVVVVVLPVQADDPCCDDDHPFHPCQSLLSSSLVSVVVCVVVVHQFYEYALQHNPSGQDDRQASQQVNLVQGFYDYRRRVQRSSVQSSSSLPPFDKDKWKFFDDWDDDVVDTKTKDFDSHTHCRQFDDSHWHWDWDDDDDNIDDIDIGTAGEGDWAKKKKWAWTDPHQAIEIEIWIWTWDDDPDDDPPPPHYITMIATPPGDVQRVVLCVVVPGDRMIMMMPSDDPVSCSNCSSVHHYQYGHNVDDVVVSVVCVVVVCVVVVD

B-factor: mean 34.59, std 15.01, range [6.79, 91.11]

Nearest PDB structures (foldseek):
  4f2d-assembly1_A  TM=1.001E+00  e=3.558E-99  Escherichia coli K-12
  4r1q-assembly1_E  TM=9.802E-01  e=6.210E-68  Geobacillus kaustophilus HTA426
  7cyy-assembly1_A  TM=9.696E-01  e=7.973E-67  Geobacillus kaustophilus HTA426
  7cyy-assembly1_D  TM=9.620E-01  e=2.745E-65  Geobacillus kaustophilus HTA426
  7cwv-assembly1_A  TM=9.586E-01  e=2.434E-62  Thermotoga maritima MSB8

Organism: Escherichia coli (strain K12) (NCBI:txid83333)